Protein 4Z0C (pdb70)

Structure (mmCIF, N/CA/C/O backbone):
data_4Z0C
#
_entry.id   4Z0C
#
_cell.length_a   112.549
_cell.length_b   115.209
_cell.length_c   167.611
_cell.angle_alpha   90.00
_cell.angle_beta   90.00
_cell.angle_gamma   90.00
#
_symmetry.space_group_name_H-M   'P 21 21 21'
#
loop_
_entity.id
_entity.type
_entity.pdbx_description
1 polymer 'Toll-like receptor 13'
2 polymer "DNA (5'-R(P*AP*CP*GP*GP*AP*AP*AP*GP*AP*CP*CP*CP*C)-3')"
3 branched 2-acetamido-2-deoxy-beta-D-glucopyranose-(1-4)-2-acetamido-2-deoxy-beta-D-glucopyranose
4 non-polymer 2-acetamido-2-deoxy-beta-D-glucopyranose
5 water water
#
loop_
_atom_site.group_PDB
_atom_site.id
_atom_site.type_symbol
_atom_site.label_atom_id
_atom_site.label_alt_id
_atom_site.label_comp_id
_atom_site.label_asym_id
_atom_site.label_entity_id
_atom_site.label_seq_id
_atom_site.pdbx_PDB_ins_code
_atom_site.Cartn_x
_atom_site.Cartn_y
_atom_site.Cartn_z
_atom_site.occupancy
_atom_site.B_iso_or_equiv
_atom_site.auth_seq_id
_atom_site.auth_comp_id
_atom_site.auth_asym_id
_atom_site.auth_atom_id
_atom_site.pdbx_PDB_model_num
ATOM 1 N N . TYR A 1 1 ? -21.900 -34.264 83.422 1.00 56.04 69 TYR A N 1
ATOM 2 C CA . TYR A 1 1 ? -23.040 -33.546 82.878 1.00 48.34 69 TYR A CA 1
ATOM 3 C C . TYR A 1 1 ? -23.176 -33.875 81.400 1.00 44.64 69 TYR A C 1
ATOM 4 O O . TYR A 1 1 ? -22.814 -33.105 80.497 1.00 44.98 69 TYR A O 1
ATOM 13 N N . GLY A 1 2 ? -23.721 -35.061 81.198 1.00 31.74 70 GLY A N 1
ATOM 14 C CA . GLY A 1 2 ? -24.049 -35.588 79.902 1.00 44.88 70 GLY A CA 1
ATOM 15 C C . GLY A 1 2 ? -24.737 -36.860 80.313 1.00 43.83 70 GLY A C 1
ATOM 16 O O . GLY A 1 2 ? -24.377 -37.445 81.340 1.00 34.40 70 GLY A O 1
ATOM 17 N N . PHE A 1 3 ? -25.729 -37.278 79.538 1.00 35.39 71 PHE A N 1
ATOM 18 C CA . PHE A 1 3 ? -26.497 -38.456 79.880 1.00 26.89 71 PHE A CA 1
ATOM 19 C C . PHE A 1 3 ? -26.118 -39.581 78.931 1.00 35.51 71 PHE A C 1
ATOM 20 O O . PHE A 1 3 ? -25.211 -39.430 78.112 1.00 38.51 71 PHE A O 1
ATOM 28 N N . ASN A 1 4 ? -26.824 -40.700 79.023 1.00 38.77 72 ASN A N 1
ATOM 29 C CA . ASN A 1 4 ? -26.512 -41.862 78.197 1.00 31.75 72 ASN A CA 1
ATOM 30 C C . ASN A 1 4 ? -27.327 -41.896 76.904 1.00 33.50 72 ASN A C 1
ATOM 31 O O . ASN A 1 4 ? -26.758 -41.819 75.815 1.00 40.26 72 ASN A O 1
ATOM 36 N N . LYS A 1 5 ? -28.645 -42.035 77.030 1.00 28.60 73 LYS A N 1
ATOM 37 C CA . LYS A 1 5 ? -29.531 -42.195 75.879 1.00 30.27 73 LYS A CA 1
ATOM 38 C C . LYS A 1 5 ? -30.153 -40.888 75.387 1.00 31.62 73 LYS A C 1
ATOM 39 O O . LYS A 1 5 ? -30.580 -40.799 74.244 1.00 43.56 73 LYS A O 1
ATOM 45 N N . CYS A 1 6 ? -30.156 -39.868 76.238 1.00 33.66 74 CYS A N 1
ATOM 46 C CA . CYS A 1 6 ? -30.875 -38.621 75.997 1.00 23.04 74 CYS A CA 1
ATOM 47 C C . CYS A 1 6 ? -29.927 -37.437 75.934 1.00 26.64 74 CYS A C 1
ATOM 48 O O . CYS A 1 6 ? -28.826 -37.483 76.489 1.00 22.71 74 CYS A O 1
ATOM 51 N N . THR A 1 7 ? -30.372 -36.338 75.337 1.00 26.45 75 THR A N 1
ATOM 52 C CA . THR A 1 7 ? -29.578 -35.113 75.391 1.00 34.98 75 THR A CA 1
ATOM 53 C C . THR A 1 7 ? -30.446 -33.925 75.724 1.00 38.88 75 THR A C 1
ATOM 54 O O . THR A 1 7 ? -31.648 -33.936 75.485 1.00 39.59 75 THR A O 1
ATOM 58 N N . GLN A 1 8 ? -29.837 -32.899 76.299 1.00 37.94 76 GLN A N 1
ATOM 59 C CA . GLN A 1 8 ? -30.536 -31.631 76.438 1.00 34.32 76 GLN A CA 1
ATOM 60 C C . GLN A 1 8 ? -30.553 -30.877 75.109 1.00 34.56 76 GLN A C 1
ATOM 61 O O . GLN A 1 8 ? -29.699 -31.080 74.246 1.00 34.63 76 GLN A O 1
ATOM 67 N N . TYR A 1 9 ? -31.568 -30.046 74.949 1.00 30.15 77 TYR A N 1
ATOM 68 C CA . TYR A 1 9 ? -31.677 -29.131 73.826 1.00 25.19 77 TYR A CA 1
ATOM 69 C C . TYR A 1 9 ? -30.707 -27.972 74.030 1.00 26.23 77 TYR A C 1
ATOM 70 O O . TYR A 1 9 ? -30.625 -27.396 75.095 1.00 33.32 77 TYR A O 1
ATOM 79 N N . GLU A 1 10 ? -30.001 -27.615 72.978 1.00 32.35 78 GLU A N 1
ATOM 80 C CA . GLU A 1 10 ? -28.911 -26.660 73.058 1.00 37.10 78 GLU A CA 1
ATOM 81 C C . GLU A 1 10 ? -29.334 -25.279 73.590 1.00 31.38 78 GLU A C 1
ATOM 82 O O . GLU A 1 10 ? -28.539 -24.588 74.223 1.00 31.31 78 GLU A O 1
ATOM 88 N N . PHE A 1 11 ? -30.575 -24.879 73.344 1.00 25.82 79 PHE A N 1
ATOM 89 C CA . PHE A 1 11 ? -31.014 -23.529 73.693 1.00 24.49 79 PHE A CA 1
ATOM 90 C C . PHE A 1 11 ? -32.047 -23.501 74.823 1.00 33.75 79 PHE A C 1
ATOM 91 O O . PHE A 1 11 ? -32.630 -22.455 75.105 1.00 40.43 79 PHE A O 1
ATOM 99 N N . ASP A 1 12 ? -32.297 -24.654 75.442 1.00 28.95 80 ASP A N 1
ATOM 100 C CA . ASP A 1 12 ? -33.074 -24.707 76.690 1.00 23.81 80 ASP A CA 1
ATOM 101 C C . ASP A 1 12 ? -32.803 -26.014 77.464 1.00 34.11 80 ASP A C 1
ATOM 102 O O . ASP A 1 12 ? -33.322 -27.070 77.077 1.00 34.28 80 ASP A O 1
ATOM 107 N N . ILE A 1 13 ? -32.000 -25.933 78.543 1.00 28.96 81 ILE A N 1
ATOM 108 C CA . ILE A 1 13 ? -31.649 -27.105 79.376 1.00 31.14 81 ILE A CA 1
ATOM 109 C C . ILE A 1 13 ? -32.867 -27.913 79.900 1.00 29.53 81 ILE A C 1
ATOM 110 O O . ILE A 1 13 ? -32.738 -29.091 80.251 1.00 35.75 81 ILE A O 1
ATOM 115 N N . HIS A 1 14 ? -34.041 -27.290 79.956 1.00 29.45 82 HIS A N 1
ATOM 116 C CA . HIS A 1 14 ? -35.251 -27.976 80.447 1.00 28.68 82 HIS A CA 1
ATOM 117 C C . HIS A 1 14 ? -35.890 -28.914 79.404 1.00 35.83 82 HIS A C 1
ATOM 118 O O . HIS A 1 14 ? -36.849 -29.634 79.703 1.00 29.32 82 HIS A O 1
ATOM 125 N N . HIS A 1 15 ? -35.372 -28.899 78.176 1.00 34.09 83 HIS A N 1
ATOM 126 C CA . HIS A 1 15 ? -35.902 -29.773 77.130 1.00 27.87 83 HIS A CA 1
ATOM 127 C C . HIS A 1 15 ? -34.970 -30.955 76.905 1.00 31.74 83 HIS A C 1
ATOM 128 O O . HIS A 1 15 ? -33.773 -30.770 76.677 1.00 35.25 83 HIS A O 1
ATOM 135 N N . VAL A 1 16 ? -35.510 -32.170 76.951 1.00 27.48 84 VAL A N 1
ATOM 136 C CA . VAL A 1 16 ? -34.667 -33.356 76.790 1.00 35.27 84 VAL A CA 1
ATOM 137 C C . VAL A 1 16 ? -35.140 -34.230 75.631 1.00 33.66 84 VAL A C 1
ATOM 138 O O . VAL A 1 16 ? -36.322 -34.527 75.520 1.00 36.68 84 VAL A O 1
ATOM 142 N N . LEU A 1 17 ? -34.201 -34.651 74.787 1.00 32.58 85 LEU A N 1
ATOM 143 C CA . LEU A 1 17 ? -34.506 -35.425 73.590 1.00 31.43 85 LEU A CA 1
ATOM 144 C C . LEU A 1 17 ? -33.878 -36.811 73.658 1.00 25.20 85 LEU A C 1
ATOM 145 O O . LEU A 1 17 ? -32.702 -36.934 73.918 1.00 34.81 85 LEU A O 1
ATOM 150 N N . CYS A 1 18 ? -34.655 -37.848 73.387 1.00 30.30 86 CYS A N 1
ATOM 151 C CA . CYS A 1 18 ? -34.147 -39.219 73.367 1.00 36.18 86 CYS A CA 1
ATOM 152 C C . CYS A 1 18 ? -34.777 -39.888 72.150 1.00 38.21 86 CYS A C 1
ATOM 153 O O . CYS A 1 18 ? -35.533 -40.862 72.274 1.00 38.11 86 CYS A O 1
ATOM 156 N N . ILE A 1 19 ? -34.464 -39.355 70.977 1.00 37.22 87 ILE A N 1
ATOM 157 C CA . ILE A 1 19 ? -35.148 -39.718 69.744 1.00 28.54 87 ILE A CA 1
ATOM 158 C C . ILE A 1 19 ? -34.350 -40.722 68.906 1.00 31.83 87 ILE A C 1
ATOM 159 O O . ILE A 1 19 ? -33.171 -40.520 68.629 1.00 36.52 87 ILE A O 1
ATOM 164 N N . ARG A 1 20 ? -35.011 -41.810 68.518 1.00 37.00 88 ARG A N 1
ATOM 165 C CA . ARG A 1 20 ? -34.412 -42.817 67.637 1.00 40.42 88 ARG A CA 1
ATOM 166 C C . ARG A 1 20 ? -33.170 -43.424 68.290 1.00 38.44 88 ARG A C 1
ATOM 167 O O . ARG A 1 20 ? -32.091 -43.477 67.689 1.00 32.70 88 ARG A O 1
ATOM 175 N N . LYS A 1 21 ? -33.328 -43.882 69.527 1.00 28.74 89 LYS A N 1
ATOM 176 C CA . LYS A 1 21 ? -32.204 -44.467 70.247 1.00 34.33 89 LYS A CA 1
ATOM 177 C C . LYS A 1 21 ? -32.442 -45.948 70.537 1.00 39.15 89 LYS A C 1
ATOM 178 O O . LYS A 1 21 ? -31.755 -46.527 71.371 1.00 35.94 89 LYS A O 1
ATOM 184 N N . LYS A 1 22 ? -33.422 -46.553 69.865 1.00 41.62 90 LYS A N 1
ATOM 185 C CA . LYS A 1 22 ? -33.735 -47.974 70.073 1.00 42.21 90 LYS A CA 1
ATOM 186 C C . LYS A 1 22 ? -34.015 -48.290 71.544 1.00 39.42 90 LYS A C 1
ATOM 187 O O . LYS A 1 22 ? -33.762 -49.405 72.013 1.00 38.97 90 LYS A O 1
ATOM 193 N N . ILE A 1 23 ? -34.535 -47.301 72.262 1.00 32.37 91 ILE A N 1
ATOM 194 C CA . ILE A 1 23 ? -34.819 -47.448 73.676 1.00 29.47 91 ILE A CA 1
ATOM 195 C C . ILE A 1 23 ? -35.912 -48.474 73.898 1.00 39.77 91 ILE A C 1
ATOM 196 O O . ILE A 1 23 ? -36.967 -48.444 73.258 1.00 43.13 91 ILE A O 1
ATOM 201 N N . THR A 1 24 ? -35.663 -49.386 74.822 1.00 46.65 92 THR A N 1
ATOM 202 C CA . THR A 1 24 ? -36.624 -50.432 75.083 1.00 53.20 92 THR A CA 1
ATOM 203 C C . THR A 1 24 ? -37.054 -50.434 76.540 1.00 58.77 92 THR A C 1
ATOM 204 O O . THR A 1 24 ? -38.168 -50.845 76.858 1.00 66.01 92 THR A O 1
ATOM 208 N N . ASN A 1 25 ? -36.178 -49.936 77.410 1.00 55.06 93 ASN A N 1
ATOM 209 C CA . ASN A 1 25 ? -36.448 -49.838 78.843 1.00 48.65 93 ASN A CA 1
ATOM 210 C C . ASN A 1 25 ? -36.595 -48.374 79.277 1.00 41.72 93 ASN A C 1
ATOM 211 O O . ASN A 1 25 ? -35.608 -47.648 79.414 1.00 36.53 93 ASN A O 1
ATOM 216 N N . LEU A 1 26 ? -37.838 -47.951 79.483 1.00 38.77 94 LEU A N 1
ATOM 217 C CA . LEU A 1 26 ? -38.159 -46.548 79.753 1.00 38.08 94 LEU A CA 1
ATOM 218 C C . LEU A 1 26 ? -37.456 -45.995 80.996 1.00 40.49 94 LEU A C 1
ATOM 219 O O . LEU A 1 26 ? -36.838 -44.921 80.955 1.00 37.76 94 LEU A O 1
ATOM 224 N N . THR A 1 27 ? -37.578 -46.722 82.102 1.00 43.91 95 THR A N 1
ATOM 225 C CA . THR A 1 27 ? -36.960 -46.326 83.367 1.00 47.08 95 THR A CA 1
ATOM 226 C C . THR A 1 27 ? -35.435 -46.146 83.312 1.00 45.84 95 THR A C 1
ATOM 227 O O . THR A 1 27 ? -34.916 -45.115 83.748 1.00 40.50 95 THR A O 1
ATOM 231 N N . GLU A 1 28 ? -34.724 -47.130 82.767 1.00 49.48 96 GLU A N 1
ATOM 232 C CA . GLU A 1 28 ? -33.274 -47.005 82.610 1.00 50.97 96 GLU A CA 1
ATOM 233 C C . GLU A 1 28 ? -32.900 -45.781 81.789 1.00 49.11 96 GLU A C 1
ATOM 234 O O . GLU A 1 28 ? -32.087 -44.966 82.224 1.00 48.37 96 GLU A O 1
ATOM 240 N N . ALA A 1 29 ? -33.542 -45.629 80.633 1.00 44.00 97 ALA A N 1
ATOM 241 C CA . ALA A 1 29 ? -33.232 -44.536 79.725 1.00 37.24 97 ALA A CA 1
ATOM 242 C C . ALA A 1 29 ? -33.336 -43.157 80.386 1.00 35.01 97 ALA A C 1
ATOM 243 O O . ALA A 1 29 ? -32.511 -42.295 80.154 1.00 35.84 97 ALA A O 1
ATOM 245 N N . ILE A 1 30 ? -34.330 -42.937 81.227 1.00 37.67 98 ILE A N 1
ATOM 246 C CA . ILE A 1 30 ? -34.459 -41.607 81.815 1.00 45.00 98 ILE A CA 1
ATOM 247 C C . ILE A 1 30 ? -33.857 -41.446 83.220 1.00 37.42 98 ILE A C 1
ATOM 248 O O . ILE A 1 30 ? -33.955 -40.372 83.808 1.00 39.47 98 ILE A O 1
ATOM 253 N N . SER A 1 31 ? -33.195 -42.484 83.727 1.00 35.92 99 SER A N 1
ATOM 254 C CA . SER A 1 31 ? -32.693 -42.483 85.123 1.00 39.48 99 SER A CA 1
ATOM 255 C C . SER A 1 31 ? -31.615 -41.428 85.423 1.00 44.60 99 SER A C 1
ATOM 256 O O . SER A 1 31 ? -31.440 -41.015 86.573 1.00 39.29 99 SER A O 1
ATOM 259 N N . ASP A 1 32 ? -30.885 -41.003 84.397 1.00 40.94 100 ASP A N 1
ATOM 260 C CA . ASP A 1 32 ? -29.789 -40.061 84.604 1.00 43.58 100 ASP A CA 1
ATOM 261 C C . ASP A 1 32 ? -30.103 -38.616 84.207 1.00 36.23 100 ASP A C 1
ATOM 262 O O . ASP A 1 32 ? -29.209 -37.783 84.178 1.00 35.29 100 ASP A O 1
ATOM 267 N N . ILE A 1 33 ? -31.365 -38.312 83.917 1.00 32.45 101 ILE A N 1
ATOM 268 C CA . ILE A 1 33 ? -31.706 -36.965 83.443 1.00 41.50 101 ILE A CA 1
ATOM 269 C C . ILE A 1 33 ? -32.170 -36.047 84.578 1.00 41.80 101 ILE A C 1
ATOM 270 O O . ILE A 1 33 ? -32.701 -36.535 85.582 1.00 44.83 101 ILE A O 1
ATOM 275 N N . PRO A 1 34 ? -31.972 -34.718 84.428 1.00 41.73 102 PRO A N 1
ATOM 276 C CA . PRO A 1 34 ? -32.180 -33.796 85.556 1.00 47.17 102 PRO A CA 1
ATOM 277 C C . PRO A 1 34 ? -33.617 -33.715 86.069 1.00 48.54 102 PRO A C 1
ATOM 278 O O . PRO A 1 34 ? -34.597 -33.937 85.345 1.00 52.09 102 PRO A O 1
ATOM 282 N N . ARG A 1 35 ? -33.728 -33.379 87.345 1.00 46.64 103 ARG A N 1
ATOM 283 C CA . ARG A 1 35 ? -35.023 -33.251 87.986 1.00 45.92 103 ARG A CA 1
ATOM 284 C C . ARG A 1 35 ? -35.740 -31.982 87.518 1.00 39.54 103 ARG A C 1
ATOM 285 O O . ARG A 1 35 ? -36.953 -31.864 87.673 1.00 34.70 103 ARG A O 1
ATOM 293 N N . TYR A 1 36 ? -34.993 -31.033 86.947 1.00 33.60 104 TYR A N 1
ATOM 294 C CA . TYR A 1 36 ? -35.599 -29.777 86.477 1.00 33.83 104 TYR A CA 1
ATOM 295 C C . TYR A 1 36 ? -36.176 -29.858 85.045 1.00 42.53 104 TYR A C 1
ATOM 296 O O . TYR A 1 36 ? -36.602 -28.852 84.473 1.00 44.95 104 TYR A O 1
ATOM 305 N N . THR A 1 37 ? -36.174 -31.060 84.477 1.00 41.63 105 THR A N 1
ATOM 306 C CA . THR A 1 37 ? -36.652 -31.293 83.121 1.00 33.09 105 THR A CA 1
ATOM 307 C C . THR A 1 37 ? -38.145 -30.994 82.971 1.00 36.42 105 THR A C 1
ATOM 308 O O . THR A 1 37 ? -38.974 -31.602 83.637 1.00 37.67 105 THR A O 1
ATOM 312 N N . THR A 1 38 ? -38.489 -30.070 82.076 1.00 37.08 106 THR A N 1
ATOM 313 C CA . THR A 1 38 ? -39.892 -29.752 81.838 1.00 29.58 106 THR A CA 1
ATOM 314 C C . THR A 1 38 ? -40.453 -30.394 80.582 1.00 30.90 106 THR A C 1
ATOM 315 O O . THR A 1 38 ? -41.620 -30.760 80.557 1.00 37.59 106 THR A O 1
ATOM 319 N N . HIS A 1 39 ? -39.630 -30.543 79.548 1.00 32.51 107 HIS A N 1
ATOM 320 C CA . HIS A 1 39 ? -40.056 -31.201 78.301 1.00 27.68 107 HIS A CA 1
ATOM 321 C C . HIS A 1 39 ? -39.202 -32.427 78.001 1.00 33.89 107 HIS A C 1
ATOM 322 O O . HIS A 1 39 ? -37.964 -32.343 77.935 1.00 33.04 107 HIS A O 1
ATOM 329 N N . LEU A 1 40 ? -39.856 -33.562 77.811 1.00 28.76 108 LEU A N 1
ATOM 330 C CA . LEU A 1 40 ? -39.154 -34.809 77.560 1.00 25.59 108 LEU A CA 1
ATOM 331 C C . LEU A 1 40 ? -39.737 -35.449 76.323 1.00 27.31 108 LEU A C 1
ATOM 332 O O . LEU A 1 40 ? -40.922 -35.721 76.290 1.00 29.32 108 LEU A O 1
ATOM 337 N N . ASN A 1 41 ? -38.916 -35.674 75.299 1.00 30.59 109 ASN A N 1
ATOM 338 C CA . ASN A 1 41 ? -39.409 -36.251 74.043 1.00 29.30 109 ASN A CA 1
ATOM 339 C C . ASN A 1 41 ? -38.786 -37.617 73.770 1.00 30.33 109 ASN A C 1
ATOM 340 O O . ASN A 1 41 ? -37.603 -37.713 73.461 1.00 28.06 109 ASN A O 1
ATOM 345 N N . LEU A 1 42 ? -39.588 -38.674 73.858 1.00 32.57 110 LEU A N 1
ATOM 346 C CA . LEU A 1 42 ? -39.067 -40.022 73.626 1.00 31.41 110 LEU A CA 1
ATOM 347 C C . LEU A 1 42 ? -39.644 -40.657 72.362 1.00 29.87 110 LEU A C 1
ATOM 348 O O . LEU A 1 42 ? -39.769 -41.879 72.263 1.00 28.48 110 LEU A O 1
ATOM 353 N N . THR A 1 43 ? -39.960 -39.815 71.385 1.00 31.57 111 THR A N 1
ATOM 354 C CA . THR A 1 43 ? -40.490 -40.267 70.094 1.00 32.24 111 THR A CA 1
ATOM 355 C C . THR A 1 43 ? -39.521 -41.199 69.364 1.00 28.84 111 THR A C 1
ATOM 356 O O . THR A 1 43 ? -38.309 -41.007 69.428 1.00 25.59 111 THR A O 1
ATOM 360 N N . HIS A 1 44 ? -40.075 -42.219 68.712 1.00 31.20 112 HIS A N 1
ATOM 361 C CA . HIS A 1 44 ? -39.332 -43.092 67.802 1.00 31.45 112 HIS A CA 1
ATOM 362 C C . HIS A 1 44 ? -38.373 -44.018 68.560 1.00 27.79 112 HIS A C 1
ATOM 363 O O . HIS A 1 44 ? -37.162 -43.954 68.386 1.00 29.14 112 HIS A O 1
ATOM 370 N N . ASN A 1 45 ? -38.943 -44.880 69.402 1.00 26.38 113 ASN A N 1
ATOM 371 C CA . ASN A 1 45 ? -38.185 -45.899 70.128 1.00 38.31 113 ASN A CA 1
ATOM 372 C C . ASN A 1 45 ? -39.002 -47.197 70.199 1.00 43.27 113 ASN A C 1
ATOM 373 O O . ASN A 1 45 ? -39.992 -47.323 69.506 1.00 46.16 113 ASN A O 1
ATOM 378 N N . GLU A 1 46 ? -38.620 -48.146 71.049 1.00 46.65 114 GLU A N 1
ATOM 379 C CA . GLU A 1 46 ? -39.305 -49.442 71.081 1.00 43.08 114 GLU A CA 1
ATOM 380 C C . GLU A 1 46 ? -39.829 -49.771 72.487 1.00 47.56 114 GLU A C 1
ATOM 381 O O . GLU A 1 46 ? -39.882 -50.938 72.887 1.00 44.64 114 GLU A O 1
ATOM 387 N N . ILE A 1 47 ? -40.221 -48.731 73.221 1.00 46.79 115 ILE A N 1
ATOM 388 C CA . ILE A 1 47 ? -40.829 -48.872 74.543 1.00 43.71 115 ILE A CA 1
ATOM 389 C C . ILE A 1 47 ? -42.148 -49.652 74.482 1.00 33.99 115 ILE A C 1
ATOM 390 O O . ILE A 1 47 ? -43.002 -49.370 73.648 1.00 37.61 115 ILE A O 1
ATOM 395 N N . GLN A 1 48 ? -42.301 -50.635 75.366 1.00 37.45 116 GLN A N 1
ATOM 396 C CA . GLN A 1 48 ? -43.450 -51.531 75.320 1.00 41.47 116 GLN A CA 1
ATOM 397 C C . GLN A 1 48 ? -44.353 -51.407 76.550 1.00 45.57 116 GLN A C 1
ATOM 398 O O . GLN A 1 48 ? -45.573 -51.456 76.429 1.00 55.92 116 GLN A O 1
ATOM 404 N N . VAL A 1 49 ? -43.775 -51.225 77.733 1.00 42.17 117 VAL A N 1
ATOM 405 C CA . VAL A 1 49 ? -44.610 -51.094 78.923 1.00 43.48 117 VAL A CA 1
ATOM 406 C C . VAL A 1 49 ? -44.267 -49.850 79.726 1.00 39.11 117 VAL A C 1
ATOM 407 O O . VAL A 1 49 ? -43.120 -49.401 79.751 1.00 32.06 117 VAL A O 1
ATOM 411 N N . LEU A 1 50 ? -45.289 -49.284 80.358 1.00 38.04 118 LEU A N 1
ATOM 412 C CA . LEU A 1 50 ? -45.109 -48.154 81.253 1.00 39.51 118 LEU A CA 1
ATOM 413 C C . LEU A 1 50 ? -45.446 -48.616 82.665 1.00 51.76 118 LEU A C 1
ATOM 414 O O . LEU A 1 50 ? -46.625 -48.684 83.035 1.00 56.56 118 LEU A O 1
ATOM 419 N N . PRO A 1 51 ? -44.406 -48.947 83.453 1.00 49.04 119 PRO A N 1
ATOM 420 C CA . PRO A 1 51 ? -44.507 -49.414 84.844 1.00 41.54 119 PRO A CA 1
ATOM 421 C C . PRO A 1 51 ? -45.118 -48.363 85.770 1.00 51.99 119 PRO A C 1
ATOM 422 O O . PRO A 1 51 ? -45.192 -47.191 85.390 1.00 49.17 119 PRO A O 1
ATOM 426 N N . PRO A 1 52 ? -45.576 -48.793 86.964 1.00 59.01 120 PRO A N 1
ATOM 427 C CA . PRO A 1 52 ? -46.285 -48.022 87.998 1.00 54.35 120 PRO A CA 1
ATOM 428 C C . PRO A 1 52 ? -45.687 -46.707 88.515 1.00 54.65 120 PRO A C 1
ATOM 429 O O . PRO A 1 52 ? -46.445 -45.900 89.020 1.00 67.25 120 PRO A O 1
ATOM 433 N N . TRP A 1 53 ? -44.390 -46.479 88.445 1.00 41.90 121 TRP A N 1
ATOM 434 C CA . TRP A 1 53 ? -43.908 -45.150 88.809 1.00 49.31 121 TRP A CA 1
ATOM 435 C C . TRP A 1 53 ? -42.830 -44.711 87.841 1.00 55.77 121 TRP A C 1
ATOM 436 O O . TRP A 1 53 ? -41.686 -44.470 88.236 1.00 59.14 121 TRP A O 1
ATOM 447 N N . SER A 1 54 ? -43.216 -44.603 86.571 1.00 51.81 122 SER A N 1
ATOM 448 C CA . SER A 1 54 ? -42.270 -44.397 85.487 1.00 43.44 122 SER A CA 1
ATOM 449 C C . SER A 1 54 ? -41.532 -43.078 85.597 1.00 43.12 122 SER A C 1
ATOM 450 O O . SER A 1 54 ? -40.373 -42.992 85.222 1.00 43.70 122 SER A O 1
ATOM 453 N N . PHE A 1 55 ? -42.173 -42.070 86.175 1.00 48.48 123 PHE A N 1
ATOM 454 C CA . PHE A 1 55 ? -41.586 -40.732 86.198 1.00 46.07 123 PHE A CA 1
ATOM 455 C C . PHE A 1 55 ? -41.370 -40.125 87.586 1.00 48.20 123 PHE A C 1
ATOM 456 O O . PHE A 1 55 ? -41.502 -38.915 87.755 1.00 45.65 123 PHE A O 1
ATOM 464 N N . THR A 1 56 ? -41.030 -40.969 88.562 1.00 59.01 124 THR A N 1
ATOM 465 C CA . THR A 1 56 ? -40.872 -40.563 89.970 1.00 62.83 124 THR A CA 1
ATOM 466 C C . THR A 1 56 ? -40.005 -39.322 90.194 1.00 54.51 124 THR A C 1
ATOM 467 O O . THR A 1 56 ? -40.415 -38.385 90.877 1.00 55.74 124 THR A O 1
ATOM 471 N N . ASN A 1 57 ? -38.805 -39.316 89.624 1.00 52.61 125 ASN A N 1
ATOM 472 C CA . ASN A 1 57 ? -37.885 -38.205 89.845 1.00 56.58 125 ASN A CA 1
ATOM 473 C C . ASN A 1 57 ? -38.029 -37.079 88.811 1.00 56.12 125 ASN A C 1
ATOM 474 O O . ASN A 1 57 ? -37.182 -36.195 88.715 1.00 60.91 125 ASN A O 1
ATOM 479 N N . LEU A 1 58 ? -39.119 -37.113 88.051 1.00 53.59 126 LEU A N 1
ATOM 480 C CA . LEU A 1 58 ? -39.366 -36.139 86.988 1.00 44.97 126 LEU A CA 1
ATOM 481 C C . LEU A 1 58 ? -40.726 -35.429 87.104 1.00 43.86 126 LEU A C 1
ATOM 482 O O . LEU A 1 58 ? -41.471 -35.327 86.125 1.00 47.09 126 LEU A O 1
ATOM 487 N N . SER A 1 59 ? -41.036 -34.912 88.292 1.00 39.74 127 SER A N 1
ATOM 488 C CA . SER A 1 59 ? -42.356 -34.345 88.555 1.00 40.37 127 SER A CA 1
ATOM 489 C C . SER A 1 59 ? -42.491 -32.922 88.028 1.00 43.13 127 SER A C 1
ATOM 490 O O . SER A 1 59 ? -43.569 -32.318 88.121 1.00 41.77 127 SER A O 1
ATOM 493 N N . ALA A 1 60 ? -41.416 -32.390 87.453 1.00 32.94 128 ALA A N 1
ATOM 494 C CA . ALA A 1 60 ? -41.497 -31.057 86.865 1.00 27.57 128 ALA A CA 1
ATOM 495 C C . ALA A 1 60 ? -41.978 -31.114 85.409 1.00 34.38 128 ALA A C 1
ATOM 496 O O . ALA A 1 60 ? -42.226 -30.069 84.792 1.00 39.34 128 ALA A O 1
ATOM 498 N N . LEU A 1 61 ? -42.143 -32.323 84.868 1.00 37.93 129 LEU A N 1
ATOM 499 C CA . LEU A 1 61 ? -42.496 -32.471 83.445 1.00 42.80 129 LEU A CA 1
ATOM 500 C C . LEU A 1 61 ? -43.781 -31.729 83.099 1.00 49.35 129 LEU A C 1
ATOM 501 O O . LEU A 1 61 ? -44.779 -31.790 83.833 1.00 46.96 129 LEU A O 1
ATOM 506 N N . VAL A 1 62 ? -43.756 -31.044 81.965 1.00 46.17 130 VAL A N 1
ATOM 507 C CA . VAL A 1 62 ? -44.921 -30.326 81.489 1.00 35.65 130 VAL A CA 1
ATOM 508 C C . VAL A 1 62 ? -45.398 -30.963 80.196 1.00 41.53 130 VAL A C 1
ATOM 509 O O . VAL A 1 62 ? -46.595 -31.039 79.932 1.00 48.06 130 VAL A O 1
ATOM 513 N N . ASP A 1 63 ? -44.443 -31.442 79.403 1.00 43.13 131 ASP A N 1
ATOM 514 C CA . ASP A 1 63 ? -44.697 -31.938 78.061 1.00 30.93 131 ASP A CA 1
ATOM 515 C C . ASP A 1 63 ? -44.017 -33.296 77.912 1.00 27.27 131 ASP A C 1
ATOM 516 O O . ASP A 1 63 ? -42.805 -33.392 77.947 1.00 33.37 131 ASP A O 1
ATOM 521 N N . LEU A 1 64 ? -44.790 -34.350 77.723 1.00 28.07 132 LEU A N 1
ATOM 522 C CA . LEU A 1 64 ? -44.212 -35.676 77.574 1.00 29.55 132 LEU A CA 1
ATOM 523 C C . LEU A 1 64 ? -44.693 -36.266 76.263 1.00 32.34 132 LEU A C 1
ATOM 524 O O . LEU A 1 64 ? -45.901 -36.365 76.033 1.00 36.23 132 LEU A O 1
ATOM 529 N N . ARG A 1 65 ? -43.756 -36.664 75.406 1.00 30.33 133 ARG A N 1
ATOM 530 C CA . ARG A 1 65 ? -44.111 -37.240 74.112 1.00 31.41 133 ARG A CA 1
ATOM 531 C C . ARG A 1 65 ? -43.523 -38.627 73.950 1.00 31.25 133 ARG A C 1
ATOM 532 O O . ARG A 1 65 ? -42.306 -38.808 73.959 1.00 32.93 133 ARG A O 1
ATOM 540 N N . LEU A 1 66 ? -44.411 -39.597 73.795 1.00 33.68 134 LEU A N 1
ATOM 541 C CA . LEU A 1 66 ? -44.042 -40.989 73.658 1.00 27.91 134 LEU A CA 1
ATOM 542 C C . LEU A 1 66 ? -44.522 -41.498 72.331 1.00 26.42 134 LEU A C 1
ATOM 543 O O . LEU A 1 66 ? -44.804 -42.692 72.193 1.00 29.06 134 LEU A O 1
ATOM 548 N N . GLU A 1 67 ? -44.595 -40.589 71.356 1.00 28.14 135 GLU A N 1
ATOM 549 C CA . GLU A 1 67 ? -45.083 -40.904 70.010 1.00 29.57 135 GLU A CA 1
ATOM 550 C C . GLU A 1 67 ? -44.232 -41.971 69.328 1.00 35.88 135 GLU A C 1
ATOM 551 O O . GLU A 1 67 ? -43.015 -41.994 69.485 1.00 37.80 135 GLU A O 1
ATOM 557 N N . TRP A 1 68 ? -44.879 -42.857 68.571 1.00 41.27 136 TRP A N 1
ATOM 558 C CA . TRP A 1 68 ? -44.164 -43.847 67.763 1.00 34.71 136 TRP A CA 1
ATOM 559 C C . TRP A 1 68 ? -43.309 -44.770 68.630 1.00 39.70 136 TRP A C 1
ATOM 560 O O . TRP A 1 68 ? -42.082 -44.756 68.537 1.00 43.36 136 TRP A O 1
ATOM 571 N N . ASN A 1 69 ? -43.960 -45.531 69.505 1.00 35.37 137 ASN A N 1
ATOM 572 C CA . ASN A 1 69 ? -43.287 -46.585 70.249 1.00 29.58 137 ASN A CA 1
ATOM 573 C C . ASN A 1 69 ? -44.089 -47.873 70.105 1.00 29.83 137 ASN A C 1
ATOM 574 O O . ASN A 1 69 ? -44.823 -48.012 69.137 1.00 35.59 137 ASN A O 1
ATOM 579 N N . SER A 1 70 ? -43.946 -48.827 71.018 1.00 31.44 138 SER A N 1
ATOM 580 C CA . SER A 1 70 ? -44.746 -50.052 70.913 1.00 35.13 138 SER A CA 1
ATOM 581 C C . SER A 1 70 ? -45.540 -50.286 72.181 1.00 38.48 138 SER A C 1
ATOM 582 O O . SER A 1 70 ? -45.825 -51.423 72.557 1.00 40.30 138 SER A O 1
ATOM 585 N N . ILE A 1 71 ? -45.893 -49.188 72.837 1.00 36.13 139 ILE A N 1
ATOM 586 C CA . ILE A 1 71 ? -46.602 -49.234 74.103 1.00 32.52 139 ILE A CA 1
ATOM 587 C C . ILE A 1 71 ? -47.975 -49.872 73.987 1.00 37.76 139 ILE A C 1
ATOM 588 O O . ILE A 1 71 ? -48.849 -49.383 73.263 1.00 41.47 139 ILE A O 1
ATOM 593 N N . TRP A 1 72 ? -48.165 -50.968 74.707 1.00 47.78 140 TRP A N 1
ATOM 594 C CA . TRP A 1 72 ? -49.450 -51.654 74.703 1.00 49.35 140 TRP A CA 1
ATOM 595 C C . TRP A 1 72 ? -49.955 -51.841 76.126 1.00 41.55 140 TRP A C 1
ATOM 596 O O . TRP A 1 72 ? -51.067 -52.329 76.346 1.00 40.13 140 TRP A O 1
ATOM 607 N N . LYS A 1 73 ? -49.133 -51.449 77.093 1.00 37.74 141 LYS A N 1
ATOM 608 C CA . LYS A 1 73 ? -49.444 -51.710 78.495 1.00 40.16 141 LYS A CA 1
ATOM 609 C C . LYS A 1 73 ? -48.980 -50.561 79.372 1.00 40.77 141 LYS A C 1
ATOM 610 O O . LYS A 1 73 ? -47.788 -50.325 79.519 1.00 43.55 141 LYS A O 1
ATOM 616 N N . ILE A 1 74 ? -49.940 -49.841 79.942 1.00 43.43 142 ILE A N 1
ATOM 617 C CA . ILE A 1 74 ? -49.649 -48.715 80.815 1.00 42.88 142 ILE A CA 1
ATOM 618 C C . ILE A 1 74 ? -50.234 -49.050 82.177 1.00 51.50 142 ILE A C 1
ATOM 619 O O . ILE A 1 74 ? -51.465 -49.010 82.355 1.00 43.80 142 ILE A O 1
ATOM 624 N N . ASP A 1 75 ? -49.361 -49.379 83.132 1.00 46.64 143 ASP A N 1
ATOM 625 C CA . ASP A 1 75 ? -49.817 -49.806 84.442 1.00 48.63 143 ASP A CA 1
ATOM 626 C C . ASP A 1 75 ? -50.488 -48.670 85.193 1.00 46.20 143 ASP A C 1
ATOM 627 O O . ASP A 1 75 ? -50.119 -47.506 85.037 1.00 46.71 143 ASP A O 1
ATOM 632 N N . GLU A 1 76 ? -51.463 -49.028 86.020 1.00 36.78 144 GLU A N 1
ATOM 633 C CA . GLU A 1 76 ? -52.035 -48.110 87.005 1.00 46.27 144 GLU A CA 1
ATOM 634 C C . GLU A 1 76 ? -50.903 -47.508 87.844 1.00 43.51 144 GLU A C 1
ATOM 635 O O . GLU A 1 76 ? -50.005 -48.219 88.293 1.00 44.53 144 GLU A O 1
ATOM 641 N N . GLY A 1 77 ? -50.918 -46.189 88.000 1.00 37.77 145 GLY A N 1
ATOM 642 C CA . GLY A 1 77 ? -49.852 -45.492 88.698 1.00 34.97 145 GLY A CA 1
ATOM 643 C C . GLY A 1 77 ? -48.789 -44.902 87.769 1.00 41.23 145 GLY A C 1
ATOM 644 O O . GLY A 1 77 ? -48.016 -44.036 88.190 1.00 38.34 145 GLY A O 1
ATOM 645 N N . ALA A 1 78 ? -48.769 -45.338 86.508 1.00 39.64 146 ALA A N 1
ATOM 646 C CA . ALA A 1 78 ? -47.718 -44.948 85.558 1.00 43.85 146 ALA A CA 1
ATOM 647 C C . ALA A 1 78 ? -47.282 -43.486 85.633 1.00 44.71 146 ALA A C 1
ATOM 648 O O . ALA A 1 78 ? -46.081 -43.186 85.716 1.00 40.37 146 ALA A O 1
ATOM 650 N N . PHE A 1 79 ? -48.267 -42.593 85.647 1.00 45.03 147 PHE A N 1
ATOM 651 C CA . PHE A 1 79 ? -48.024 -41.152 85.630 1.00 43.47 147 PHE A CA 1
ATOM 652 C C . PHE A 1 79 ? -48.160 -40.443 86.993 1.00 43.76 147 PHE A C 1
ATOM 653 O O . PHE A 1 79 ? -48.422 -39.235 87.036 1.00 41.44 147 PHE A O 1
ATOM 661 N N . ARG A 1 80 ? -48.019 -41.182 88.094 1.00 45.26 148 ARG A N 1
ATOM 662 C CA . ARG A 1 80 ? -48.104 -40.554 89.423 1.00 47.79 148 ARG A CA 1
ATOM 663 C C . ARG A 1 80 ? -47.012 -39.510 89.673 1.00 43.84 148 ARG A C 1
ATOM 664 O O . ARG A 1 80 ? -45.874 -39.667 89.234 1.00 41.00 148 ARG A O 1
ATOM 672 N N . GLY A 1 81 ? -47.371 -38.443 90.382 1.00 40.15 149 GLY A N 1
ATOM 673 C CA . GLY A 1 81 ? -46.446 -37.354 90.644 1.00 39.41 149 GLY A CA 1
ATOM 674 C C . GLY A 1 81 ? -46.323 -36.325 89.529 1.00 47.39 149 GLY A C 1
ATOM 675 O O . GLY A 1 81 ? -45.783 -35.243 89.752 1.00 53.73 149 GLY A O 1
ATOM 676 N N . LEU A 1 82 ? -46.838 -36.640 88.340 1.00 41.37 150 LEU A N 1
ATOM 677 C CA . LEU A 1 82 ? -46.741 -35.734 87.189 1.00 47.49 150 LEU A CA 1
ATOM 678 C C . LEU A 1 82 ? -47.834 -34.668 87.188 1.00 51.77 150 LEU A C 1
ATOM 679 O O . LEU A 1 82 ? -48.577 -34.530 86.217 1.00 52.83 150 LEU A O 1
ATOM 684 N N . GLU A 1 83 ? -47.910 -33.899 88.265 1.00 54.91 151 GLU A N 1
ATOM 685 C CA . GLU A 1 83 ? -49.020 -32.969 88.459 1.00 56.12 151 GLU A CA 1
ATOM 686 C C . GLU A 1 83 ? -48.910 -31.638 87.705 1.00 47.07 151 GLU A C 1
ATOM 687 O O . GLU A 1 83 ? -49.830 -30.821 87.738 1.00 37.75 151 GLU A O 1
ATOM 693 N N . ASN A 1 84 ? -47.793 -31.409 87.029 1.00 39.38 152 ASN A N 1
ATOM 694 C CA . ASN A 1 84 ? -47.686 -30.196 86.228 1.00 39.99 152 ASN A CA 1
ATOM 695 C C . ASN A 1 84 ? -47.814 -30.466 84.712 1.00 36.27 152 ASN A C 1
ATOM 696 O O . ASN A 1 84 ? -47.699 -29.537 83.901 1.00 30.35 152 ASN A O 1
ATOM 701 N N . LEU A 1 85 ? -48.059 -31.732 84.349 1.00 25.35 153 LEU A N 1
ATOM 702 C CA . LEU A 1 85 ? -48.095 -32.154 82.938 1.00 29.62 153 LEU A CA 1
ATOM 703 C C . LEU A 1 85 ? -49.302 -31.596 82.240 1.00 32.34 153 LEU A C 1
ATOM 704 O O . LEU A 1 85 ? -50.420 -31.814 82.688 1.00 32.30 153 LEU A O 1
ATOM 709 N N . THR A 1 86 ? -49.082 -30.881 81.144 1.00 36.05 154 THR A N 1
ATOM 710 C CA . THR A 1 86 ? -50.197 -30.297 80.396 1.00 40.67 154 THR A CA 1
ATOM 711 C C . THR A 1 86 ? -50.409 -30.953 79.031 1.00 40.45 154 THR A C 1
ATOM 712 O O . THR A 1 86 ? -51.494 -30.864 78.437 1.00 42.13 154 THR A O 1
ATOM 716 N N . LEU A 1 87 ? -49.376 -31.629 78.542 1.00 30.14 155 LEU A N 1
ATOM 717 C CA . LEU A 1 87 ? -49.483 -32.344 77.274 1.00 24.11 155 LEU A CA 1
ATOM 718 C C . LEU A 1 87 ? -48.997 -33.779 77.419 1.00 23.70 155 LEU A C 1
ATOM 719 O O . LEU A 1 87 ? -47.948 -34.023 77.994 1.00 28.79 155 LEU A O 1
ATOM 724 N N . LEU A 1 88 ? -49.771 -34.731 76.914 1.00 24.48 156 LEU A N 1
ATOM 725 C CA . LEU A 1 88 ? -49.340 -36.125 76.905 1.00 28.20 156 LEU A CA 1
ATOM 726 C C . LEU A 1 88 ? -49.570 -36.722 75.532 1.00 31.83 156 LEU A C 1
ATOM 727 O O . LEU A 1 88 ? -50.703 -36.828 75.091 1.00 30.38 156 LEU A O 1
ATOM 732 N N . ASN A 1 89 ? -48.494 -37.134 74.870 1.00 35.03 157 ASN A N 1
ATOM 733 C CA . ASN A 1 89 ? -48.577 -37.661 73.510 1.00 34.70 157 ASN A CA 1
ATOM 734 C C . ASN A 1 89 ? -48.335 -39.170 73.516 1.00 37.46 157 ASN A C 1
ATOM 735 O O . ASN A 1 89 ? -47.262 -39.633 73.903 1.00 39.51 157 ASN A O 1
ATOM 740 N N . LEU A 1 90 ? -49.337 -39.929 73.093 1.00 34.33 158 LEU A N 1
ATOM 741 C CA . LEU A 1 90 ? -49.256 -41.385 73.069 1.00 33.78 158 LEU A CA 1
ATOM 742 C C . LEU A 1 90 ? -49.556 -41.888 71.659 1.00 27.86 158 LEU A C 1
ATOM 743 O O . LEU A 1 90 ? -49.885 -43.056 71.451 1.00 27.83 158 LEU A O 1
ATOM 748 N N . VAL A 1 91 ? -49.430 -40.985 70.695 1.00 29.31 159 VAL A N 1
ATOM 749 C CA . VAL A 1 91 ? -49.697 -41.270 69.284 1.00 26.37 159 VAL A CA 1
ATOM 750 C C . VAL A 1 91 ? -48.809 -42.384 68.733 1.00 29.56 159 VAL A C 1
ATOM 751 O O . VAL A 1 91 ? -47.620 -42.455 69.049 1.00 35.51 159 VAL A O 1
ATOM 755 N N . GLU A 1 92 ? -49.406 -43.245 67.912 1.00 30.84 160 GLU A N 1
ATOM 756 C CA . GLU A 1 92 ? -48.708 -44.319 67.209 1.00 35.89 160 GLU A CA 1
ATOM 757 C C . GLU A 1 92 ? -48.033 -45.310 68.157 1.00 38.67 160 GLU A C 1
ATOM 758 O O . GLU A 1 92 ? -46.803 -45.381 68.241 1.00 30.75 160 GLU A O 1
ATOM 764 N N . ASN A 1 93 ? -48.850 -46.075 68.873 1.00 39.59 161 ASN A N 1
ATOM 765 C CA . ASN A 1 93 ? -48.344 -47.149 69.717 1.00 41.43 161 ASN A CA 1
ATOM 766 C C . ASN A 1 93 ? -49.163 -48.408 69.495 1.00 43.90 161 ASN A C 1
ATOM 767 O O . ASN A 1 93 ? -49.770 -48.567 68.454 1.00 43.36 161 ASN A O 1
ATOM 772 N N . LYS A 1 94 ? -49.213 -49.287 70.486 1.00 50.25 162 LYS A N 1
ATOM 773 C CA . LYS A 1 94 ? -49.929 -50.546 70.326 1.00 49.55 162 LYS A CA 1
ATOM 774 C C . LYS A 1 94 ? -51.070 -50.695 71.339 1.00 40.85 162 LYS A C 1
ATOM 775 O O . LYS A 1 94 ? -51.374 -51.799 71.793 1.00 32.29 162 LYS A O 1
ATOM 781 N N . ILE A 1 95 ? -51.702 -49.576 71.682 1.00 37.96 163 ILE A N 1
ATOM 782 C CA . ILE A 1 95 ? -52.748 -49.563 72.708 1.00 42.87 163 ILE A CA 1
ATOM 783 C C . ILE A 1 95 ? -54.090 -50.059 72.175 1.00 40.50 163 ILE A C 1
ATOM 784 O O . ILE A 1 95 ? -54.640 -49.469 71.245 1.00 45.78 163 ILE A O 1
ATOM 789 N N . GLN A 1 96 ? -54.622 -51.130 72.763 1.00 42.41 164 GLN A N 1
ATOM 790 C CA . GLN A 1 96 ? -55.908 -51.695 72.307 1.00 50.97 164 GLN A CA 1
ATOM 791 C C . GLN A 1 96 ? -57.095 -51.365 73.194 1.00 52.19 164 GLN A C 1
ATOM 792 O O . GLN A 1 96 ? -58.226 -51.312 72.729 1.00 60.55 164 GLN A O 1
ATOM 798 N N . SER A 1 97 ? -56.848 -51.168 74.478 1.00 52.47 165 SER A N 1
ATOM 799 C CA . SER A 1 97 ? -57.904 -50.738 75.378 1.00 48.18 165 SER A CA 1
ATOM 800 C C . SER A 1 97 ? -57.274 -49.784 76.362 1.00 49.15 165 SER A C 1
ATOM 801 O O . SER A 1 97 ? -56.085 -49.886 76.647 1.00 55.26 165 SER A O 1
ATOM 804 N N . VAL A 1 98 ? -58.062 -48.849 76.873 1.00 45.63 166 VAL A N 1
ATOM 805 C CA . VAL A 1 98 ? -57.533 -47.867 77.806 1.00 39.62 166 VAL A CA 1
ATOM 806 C C . VAL A 1 98 ? -58.067 -48.104 79.220 1.00 45.26 166 VAL A C 1
ATOM 807 O O . VAL A 1 98 ? -59.269 -48.091 79.464 1.00 39.62 166 VAL A O 1
ATOM 811 N N . ASN A 1 99 ? -57.145 -48.334 80.145 1.00 50.22 167 ASN A N 1
ATOM 812 C CA . ASN A 1 99 ? -57.490 -48.645 81.516 1.00 46.77 167 ASN A CA 1
ATOM 813 C C . ASN A 1 99 ? -57.313 -47.418 82.402 1.00 49.54 167 ASN A C 1
ATOM 814 O O . ASN A 1 99 ? -57.081 -46.319 81.906 1.00 56.82 167 ASN A O 1
ATOM 819 N N . ASN A 1 100 ? -57.437 -47.608 83.708 1.00 44.92 168 ASN A N 1
ATOM 820 C CA . ASN A 1 100 ? -57.389 -46.509 84.664 1.00 53.41 168 ASN A CA 1
ATOM 821 C C . ASN A 1 100 ? -55.958 -46.107 85.049 1.00 51.05 168 ASN A C 1
ATOM 822 O O . ASN A 1 100 ? -55.591 -46.121 86.225 1.00 49.96 168 ASN A O 1
ATOM 827 N N . SER A 1 101 ? -55.152 -45.756 84.047 1.00 47.36 169 SER A N 1
ATOM 828 C CA . SER A 1 101 ? -53.737 -45.428 84.240 1.00 37.11 169 SER A CA 1
ATOM 829 C C . SER A 1 101 ? -53.380 -43.949 84.478 1.00 32.73 169 SER A C 1
ATOM 830 O O . SER A 1 101 ? -52.211 -43.613 84.624 1.00 37.97 169 SER A O 1
ATOM 833 N N . PHE A 1 102 ? -54.378 -43.088 84.592 1.00 37.57 170 PHE A N 1
ATOM 834 C CA . PHE A 1 102 ? -54.172 -41.634 84.597 1.00 38.46 170 PHE A CA 1
ATOM 835 C C . PHE A 1 102 ? -54.164 -40.853 85.914 1.00 47.87 170 PHE A C 1
ATOM 836 O O . PHE A 1 102 ? -54.281 -39.626 85.890 1.00 47.54 170 PHE A O 1
ATOM 844 N N . GLU A 1 103 ? -54.050 -41.533 87.052 1.00 53.00 171 GLU A N 1
ATOM 845 C CA . GLU A 1 103 ? -54.018 -40.811 88.321 1.00 55.35 171 GLU A CA 1
ATOM 846 C C . GLU A 1 103 ? -52.774 -39.912 88.419 1.00 49.02 171 GLU A C 1
ATOM 847 O O . GLU A 1 103 ? -51.671 -40.298 88.043 1.00 39.90 171 GLU A O 1
ATOM 853 N N . GLY A 1 104 ? -52.984 -38.699 88.916 1.00 49.28 172 GLY A N 1
ATOM 854 C CA . GLY A 1 104 ? -51.923 -37.725 89.077 1.00 37.08 172 GLY A CA 1
ATOM 855 C C . GLY A 1 104 ? -51.883 -36.656 88.007 1.00 41.14 172 GLY A C 1
ATOM 856 O O . GLY A 1 104 ? -51.243 -35.618 88.170 1.00 33.86 172 GLY A O 1
ATOM 857 N N . LEU A 1 105 ? -52.597 -36.879 86.912 1.00 47.28 173 LEU A N 1
ATOM 858 C CA . LEU A 1 105 ? -52.487 -35.972 85.777 1.00 47.18 173 LEU A CA 1
ATOM 859 C C . LEU A 1 105 ? -53.470 -34.828 85.921 1.00 43.68 173 LEU A C 1
ATOM 860 O O . LEU A 1 105 ? -54.223 -34.525 84.993 1.00 41.03 173 LEU A O 1
ATOM 865 N N . SER A 1 106 ? -53.430 -34.179 87.083 1.00 30.92 174 SER A N 1
ATOM 866 C CA . SER A 1 106 ? -54.483 -33.236 87.467 1.00 42.65 174 SER A CA 1
ATOM 867 C C . SER A 1 106 ? -54.402 -31.902 86.735 1.00 44.82 174 SER A C 1
ATOM 868 O O . SER A 1 106 ? -55.316 -31.080 86.839 1.00 51.94 174 SER A O 1
ATOM 871 N N . SER A 1 107 ? -53.321 -31.696 85.989 1.00 44.33 175 SER A N 1
ATOM 872 C CA . SER A 1 107 ? -53.189 -30.515 85.135 1.00 42.02 175 SER A CA 1
ATOM 873 C C . SER A 1 107 ? -53.249 -30.823 83.626 1.00 38.72 175 SER A C 1
ATOM 874 O O . SER A 1 107 ? -53.196 -29.908 82.808 1.00 36.97 175 SER A O 1
ATOM 877 N N . LEU A 1 108 ? -53.349 -32.100 83.264 1.00 34.83 176 LEU A N 1
ATOM 878 C CA . LEU A 1 108 ? -53.332 -32.507 81.854 1.00 32.31 176 LEU A CA 1
ATOM 879 C C . LEU A 1 108 ? -54.389 -31.777 81.042 1.00 35.16 176 LEU A C 1
ATOM 880 O O . LEU A 1 108 ? -55.578 -31.904 81.329 1.00 35.84 176 LEU A O 1
ATOM 885 N N . LYS A 1 109 ? -53.951 -31.010 80.044 1.00 35.96 177 LYS A N 1
ATOM 886 C CA . LYS A 1 109 ? -54.855 -30.263 79.165 1.00 38.57 177 LYS A CA 1
ATOM 887 C C . LYS A 1 109 ? -55.129 -30.954 77.838 1.00 40.67 177 LYS A C 1
ATOM 888 O O . LYS A 1 109 ? -56.229 -30.843 77.291 1.00 49.38 177 LYS A O 1
ATOM 894 N N . THR A 1 110 ? -54.132 -31.648 77.306 1.00 37.69 178 THR A N 1
ATOM 895 C CA . THR A 1 110 ? -54.322 -32.382 76.053 1.00 31.12 178 THR A CA 1
ATOM 896 C C . THR A 1 110 ? -53.761 -33.804 76.090 1.00 26.16 178 THR A C 1
ATOM 897 O O . THR A 1 110 ? -52.667 -34.050 76.582 1.00 21.17 178 THR A O 1
ATOM 901 N N . LEU A 1 111 ? -54.567 -34.749 75.624 1.00 25.50 179 LEU A N 1
ATOM 902 C CA . LEU A 1 111 ? -54.175 -36.148 75.620 1.00 28.78 179 LEU A CA 1
ATOM 903 C C . LEU A 1 111 ? -54.345 -36.681 74.204 1.00 38.01 179 LEU A C 1
ATOM 904 O O . LEU A 1 111 ? -55.456 -36.689 73.667 1.00 36.54 179 LEU A O 1
ATOM 909 N N . LEU A 1 112 ? -53.249 -37.141 73.605 1.00 38.98 180 LEU A N 1
ATOM 910 C CA . LEU A 1 112 ? -53.272 -37.611 72.222 1.00 30.11 180 LEU A CA 1
ATOM 911 C C . LEU A 1 112 ? -53.115 -39.123 72.180 1.00 29.31 180 LEU A C 1
ATOM 912 O O . LEU A 1 112 ? -52.087 -39.677 72.582 1.00 33.85 180 LEU A O 1
ATOM 917 N N . LEU A 1 113 ? -54.155 -39.785 71.694 1.00 27.26 181 LEU A N 1
ATOM 918 C CA . LEU A 1 113 ? -54.158 -41.237 71.589 1.00 31.80 181 LEU A CA 1
ATOM 919 C C . LEU A 1 113 ? -54.400 -41.685 70.154 1.00 35.65 181 LEU A C 1
ATOM 920 O O . LEU A 1 113 ? -54.788 -42.835 69.911 1.00 32.67 181 LEU A O 1
ATOM 925 N N . SER A 1 114 ? -54.126 -40.781 69.214 1.00 29.86 182 SER A N 1
ATOM 926 C CA . SER A 1 114 ? -54.304 -41.046 67.792 1.00 31.91 182 SER A CA 1
ATOM 927 C C . SER A 1 114 ? -53.452 -42.216 67.367 1.00 29.05 182 SER A C 1
ATOM 928 O O . SER A 1 114 ? -52.454 -42.516 68.011 1.00 27.37 182 SER A O 1
ATOM 931 N N . HIS A 1 115 ? -53.884 -42.913 66.324 1.00 32.68 183 HIS A N 1
ATOM 932 C CA . HIS A 1 115 ? -53.049 -43.922 65.673 1.00 34.62 183 HIS A CA 1
ATOM 933 C C . HIS A 1 115 ? -52.652 -45.058 66.618 1.00 37.13 183 HIS A C 1
ATOM 934 O O . HIS A 1 115 ? -51.475 -45.363 66.815 1.00 36.48 183 HIS A O 1
ATOM 941 N N . ASN A 1 116 ? -53.659 -45.671 67.214 1.00 32.51 184 ASN A N 1
ATOM 942 C CA . ASN A 1 116 ? -53.458 -46.873 68.007 1.00 32.88 184 ASN A CA 1
ATOM 943 C C . ASN A 1 116 ? -54.491 -47.891 67.530 1.00 37.38 184 ASN A C 1
ATOM 944 O O . ASN A 1 116 ? -54.995 -47.758 66.423 1.00 30.08 184 ASN A O 1
ATOM 949 N N . GLN A 1 117 ? -54.831 -48.879 68.355 1.00 37.40 185 GLN A N 1
ATOM 950 C CA . GLN A 1 117 ? -55.854 -49.855 67.976 1.00 36.47 185 GLN A CA 1
ATOM 951 C C . GLN A 1 117 ? -56.924 -49.975 69.070 1.00 38.11 185 GLN A C 1
ATOM 952 O O . GLN A 1 117 ? -57.440 -51.059 69.333 1.00 36.52 185 GLN A O 1
ATOM 958 N N . ILE A 1 118 ? -57.245 -48.849 69.697 1.00 38.69 186 ILE A N 1
ATOM 959 C CA . ILE A 1 118 ? -58.212 -48.797 70.792 1.00 43.32 186 ILE A CA 1
ATOM 960 C C . ILE A 1 118 ? -59.617 -49.233 70.376 1.00 44.08 186 ILE A C 1
ATOM 961 O O . ILE A 1 118 ? -60.114 -48.806 69.334 1.00 38.79 186 ILE A O 1
ATOM 966 N N . THR A 1 119 ? -60.238 -50.099 71.184 1.00 47.45 187 THR A N 1
ATOM 967 C CA . THR A 1 119 ? -61.643 -50.477 70.988 1.00 47.49 187 THR A CA 1
ATOM 968 C C . THR A 1 119 ? -62.511 -49.984 72.138 1.00 49.72 187 THR A C 1
ATOM 969 O O . THR A 1 119 ? -63.669 -49.624 71.930 1.00 49.91 187 THR A O 1
ATOM 973 N N . HIS A 1 120 ? -61.951 -49.956 73.348 1.00 49.27 188 HIS A N 1
ATOM 974 C CA . HIS A 1 120 ? -62.714 -49.572 74.543 1.00 44.20 188 HIS A CA 1
ATOM 975 C C . HIS A 1 120 ? -61.929 -48.717 75.523 1.00 38.77 188 HIS A C 1
ATOM 976 O O . HIS A 1 120 ? -60.706 -48.826 75.640 1.00 40.33 188 HIS A O 1
ATOM 983 N N . ILE A 1 121 ? -62.654 -47.890 76.264 1.00 35.25 189 ILE A N 1
ATOM 984 C CA . ILE A 1 121 ? -62.052 -47.084 77.313 1.00 36.82 189 ILE A CA 1
ATOM 985 C C . ILE A 1 121 ? -62.850 -47.335 78.577 1.00 41.76 189 ILE A C 1
ATOM 986 O O . ILE A 1 121 ? -64.079 -47.220 78.572 1.00 43.84 189 ILE A O 1
ATOM 991 N N . HIS A 1 122 ? -62.163 -47.692 79.656 1.00 44.17 190 HIS A N 1
ATOM 992 C CA . HIS A 1 122 ? -62.850 -47.979 80.900 1.00 51.15 190 HIS A CA 1
ATOM 993 C C . HIS A 1 122 ? -63.608 -46.745 81.371 1.00 54.83 190 HIS A C 1
ATOM 994 O O . HIS A 1 122 ? -63.122 -45.615 81.233 1.00 53.43 190 HIS A O 1
ATOM 1001 N N . LYS A 1 123 ? -64.808 -46.984 81.896 1.00 53.80 191 LYS A N 1
ATOM 1002 C CA . LYS A 1 123 ? -65.703 -45.938 82.374 1.00 54.47 191 LYS A CA 1
ATOM 1003 C C . LYS A 1 123 ? -65.011 -44.877 83.227 1.00 44.89 191 LYS A C 1
ATOM 1004 O O . LYS A 1 123 ? -65.341 -43.693 83.147 1.00 49.48 191 LYS A O 1
ATOM 1010 N N . ASP A 1 124 ? -64.052 -45.303 84.040 1.00 32.43 192 ASP A N 1
ATOM 1011 C CA . ASP A 1 124 ? -63.403 -44.399 84.991 1.00 38.38 192 ASP A CA 1
ATOM 1012 C C . ASP A 1 124 ? -61.979 -44.034 84.614 1.00 47.94 192 ASP A C 1
ATOM 1013 O O . ASP A 1 124 ? -61.234 -43.511 85.450 1.00 51.01 192 ASP A O 1
ATOM 1018 N N . ALA A 1 125 ? -61.589 -44.321 83.373 1.00 44.96 193 ALA A N 1
ATOM 1019 C CA . ALA A 1 125 ? -60.216 -44.060 82.958 1.00 38.99 193 ALA A CA 1
ATOM 1020 C C . ALA A 1 125 ? -59.846 -42.585 83.123 1.00 36.13 193 ALA A C 1
ATOM 1021 O O . ALA A 1 125 ? -58.777 -42.278 83.614 1.00 37.60 193 ALA A O 1
ATOM 1023 N N . PHE A 1 126 ? -60.761 -41.682 82.779 1.00 36.85 194 PHE A N 1
ATOM 1024 C CA . PHE A 1 126 ? -60.449 -40.247 82.705 1.00 38.32 194 PHE A CA 1
ATOM 1025 C C . PHE A 1 126 ? -60.823 -39.400 83.933 1.00 47.07 194 PHE A C 1
ATOM 1026 O O . PHE A 1 126 ? -60.668 -38.175 83.909 1.00 47.53 194 PHE A O 1
ATOM 1034 N N . THR A 1 127 ? -61.322 -40.044 84.988 1.00 48.97 195 THR A N 1
ATOM 1035 C CA . THR A 1 127 ? -61.685 -39.348 86.237 1.00 47.52 195 THR A CA 1
ATOM 1036 C C . THR A 1 127 ? -60.659 -38.355 86.832 1.00 39.78 195 THR A C 1
ATOM 1037 O O . THR A 1 127 ? -61.042 -37.242 87.214 1.00 37.52 195 THR A O 1
ATOM 1041 N N . PRO A 1 128 ? -59.359 -38.724 86.885 1.00 33.51 196 PRO A N 1
ATOM 1042 C CA . PRO A 1 128 ? -58.406 -37.725 87.401 1.00 35.84 196 PRO A CA 1
ATOM 1043 C C . PRO A 1 128 ? -58.205 -36.521 86.465 1.00 48.26 196 PRO A C 1
ATOM 1044 O O . PRO A 1 128 ? -57.620 -35.526 86.889 1.00 55.38 196 PRO A O 1
ATOM 1048 N N . LEU A 1 129 ? -58.704 -36.595 85.233 1.00 45.97 197 LEU A N 1
ATOM 1049 C CA . LEU A 1 129 ? -58.399 -35.575 84.235 1.00 42.93 197 LEU A CA 1
ATOM 1050 C C . LEU A 1 129 ? -59.312 -34.362 84.328 1.00 43.03 197 LEU A C 1
ATOM 1051 O O . LEU A 1 129 ? -60.009 -34.022 83.380 1.00 44.31 197 LEU A O 1
ATOM 1056 N N . ILE A 1 130 ? -59.275 -33.692 85.472 1.00 42.40 198 ILE A N 1
ATOM 1057 C CA . ILE A 1 130 ? -60.168 -32.574 85.743 1.00 40.82 198 ILE A CA 1
ATOM 1058 C C . ILE A 1 130 ? -59.900 -31.305 84.929 1.00 44.26 198 ILE A C 1
ATOM 1059 O O . ILE A 1 130 ? -60.688 -30.358 85.005 1.00 44.00 198 ILE A O 1
ATOM 1064 N N . LYS A 1 131 ? -58.799 -31.279 84.167 1.00 40.46 199 LYS A N 1
ATOM 1065 C CA . LYS A 1 131 ? -58.451 -30.108 83.353 1.00 35.11 199 LYS A CA 1
ATOM 1066 C C . LYS A 1 131 ? -58.415 -30.392 81.843 1.00 39.74 199 LYS A C 1
ATOM 1067 O O . LYS A 1 131 ? -58.155 -29.487 81.042 1.00 40.18 199 LYS A O 1
ATOM 1073 N N . LEU A 1 132 ? -58.713 -31.634 81.466 1.00 33.71 200 LEU A N 1
ATOM 1074 C CA . LEU A 1 132 ? -58.572 -32.085 80.096 1.00 32.14 200 LEU A CA 1
ATOM 1075 C C . LEU A 1 132 ? -59.511 -31.326 79.158 1.00 39.32 200 LEU A C 1
ATOM 1076 O O . LEU A 1 132 ? -60.737 -31.417 79.286 1.00 41.98 200 LEU A O 1
ATOM 1081 N N . LYS A 1 133 ? -58.923 -30.573 78.230 1.00 23.66 201 LYS A N 1
ATOM 1082 C CA . LYS A 1 133 ? -59.660 -29.772 77.259 1.00 30.77 201 LYS A CA 1
ATOM 1083 C C . LYS A 1 133 ? -59.729 -30.432 75.873 1.00 37.61 201 LYS A C 1
ATOM 1084 O O . LYS A 1 133 ? -60.727 -30.288 75.152 1.00 35.14 201 LYS A O 1
ATOM 1090 N N . TYR A 1 134 ? -58.647 -31.120 75.503 1.00 34.11 202 TYR A N 1
ATOM 1091 C CA . TYR A 1 134 ? -58.488 -31.704 74.170 1.00 32.33 202 TYR A CA 1
ATOM 1092 C C . TYR A 1 134 ? -58.159 -33.192 74.241 1.00 31.75 202 TYR A C 1
ATOM 1093 O O . TYR A 1 134 ? -57.217 -33.596 74.914 1.00 41.50 202 TYR A O 1
ATOM 1102 N N . LEU A 1 135 ? -58.962 -34.005 73.571 1.00 29.31 203 LEU A N 1
ATOM 1103 C CA . LEU A 1 135 ? -58.737 -35.443 73.541 1.00 36.09 203 LEU A CA 1
ATOM 1104 C C . LEU A 1 135 ? -58.783 -35.936 72.097 1.00 38.96 203 LEU A C 1
ATOM 1105 O O . LEU A 1 135 ? -59.806 -35.772 71.415 1.00 29.90 203 LEU A O 1
ATOM 1110 N N . SER A 1 136 ? -57.695 -36.552 71.633 1.00 25.26 204 SER A N 1
ATOM 1111 C CA . SER A 1 136 ? -57.692 -37.092 70.289 1.00 27.96 204 SER A CA 1
ATOM 1112 C C . SER A 1 136 ? -57.707 -38.619 70.291 1.00 31.47 204 SER A C 1
ATOM 1113 O O . SER A 1 136 ? -56.824 -39.253 70.858 1.00 30.02 204 SER A O 1
ATOM 1116 N N . LEU A 1 137 ? -58.725 -39.199 69.656 1.00 29.87 205 LEU A N 1
ATOM 1117 C CA . LEU A 1 137 ? -58.805 -40.648 69.497 1.00 33.84 205 LEU A CA 1
ATOM 1118 C C . LEU A 1 137 ? -58.837 -41.050 68.007 1.00 32.89 205 LEU A C 1
ATOM 1119 O O . LEU A 1 137 ? -59.192 -42.185 67.652 1.00 31.46 205 LEU A O 1
ATOM 1124 N N . SER A 1 138 ? -58.432 -40.129 67.140 1.00 27.98 206 SER A N 1
ATOM 1125 C CA . SER A 1 138 ? -58.416 -40.406 65.702 1.00 30.16 206 SER A CA 1
ATOM 1126 C C . SER A 1 138 ? -57.547 -41.604 65.377 1.00 32.18 206 SER A C 1
ATOM 1127 O O . SER A 1 138 ? -56.596 -41.897 66.097 1.00 30.00 206 SER A O 1
ATOM 1130 N N . ARG A 1 139 ? -57.899 -42.307 64.308 1.00 38.06 207 ARG A N 1
ATOM 1131 C CA . ARG A 1 139 ? -57.136 -43.463 63.849 1.00 39.67 207 ARG A CA 1
ATOM 1132 C C . ARG A 1 139 ? -57.075 -44.538 64.926 1.00 35.35 207 ARG A C 1
ATOM 1133 O O . ARG A 1 139 ? -56.024 -44.828 65.474 1.00 43.40 207 ARG A O 1
ATOM 1141 N N . ASN A 1 140 ? -58.231 -45.113 65.229 1.00 38.04 208 ASN A N 1
ATOM 1142 C CA . ASN A 1 140 ? -58.316 -46.235 66.147 1.00 40.52 208 ASN A CA 1
ATOM 1143 C C . ASN A 1 140 ? -59.313 -47.275 65.639 1.00 43.28 208 ASN A C 1
ATOM 1144 O O . ASN A 1 140 ? -59.705 -47.226 64.478 1.00 41.41 208 ASN A O 1
ATOM 1149 N N . ASN A 1 141 ? -59.718 -48.205 66.503 1.00 44.70 209 ASN A N 1
ATOM 1150 C CA . ASN A 1 141 ? -60.608 -49.308 66.120 1.00 43.83 209 ASN A CA 1
ATOM 1151 C C . ASN A 1 141 ? -61.926 -49.252 66.922 1.00 42.83 209 ASN A C 1
ATOM 1152 O O . ASN A 1 141 ? -62.446 -50.276 67.371 1.00 41.15 209 ASN A O 1
ATOM 1157 N N . ILE A 1 142 ? -62.438 -48.040 67.127 1.00 39.83 210 ILE A N 1
ATOM 1158 C CA . ILE A 1 142 ? -63.648 -47.828 67.918 1.00 41.28 210 ILE A CA 1
ATOM 1159 C C . ILE A 1 142 ? -64.937 -47.898 67.094 1.00 45.33 210 ILE A C 1
ATOM 1160 O O . ILE A 1 142 ? -65.122 -47.125 66.157 1.00 52.76 210 ILE A O 1
ATOM 1165 N N . SER A 1 143 ? -65.841 -48.792 67.474 1.00 37.76 211 SER A N 1
ATOM 1166 C CA . SER A 1 143 ? -67.152 -48.876 66.840 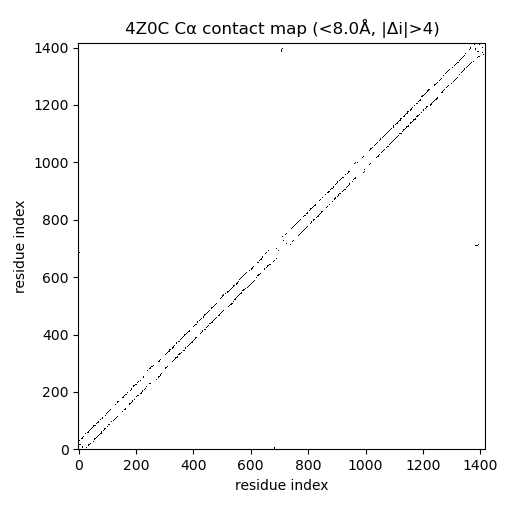1.00 41.92 211 SER A CA 1
ATOM 1167 C C . SER A 1 143 ? -68.298 -48.618 67.838 1.00 46.97 211 SER A C 1
ATOM 1168 O O . SER A 1 143 ? -69.395 -48.217 67.454 1.00 56.21 211 SER A O 1
ATOM 1171 N N . ASP A 1 144 ? -68.010 -48.823 69.117 1.00 45.57 212 ASP A N 1
ATOM 1172 C CA . ASP A 1 144 ? -68.959 -48.606 70.198 1.00 43.98 212 ASP A CA 1
ATOM 1173 C C . ASP A 1 144 ? -68.852 -47.182 70.739 1.00 42.40 212 ASP A C 1
ATOM 1174 O O . ASP A 1 144 ? -68.022 -46.888 71.597 1.00 47.66 212 ASP A O 1
ATOM 1179 N N . PHE A 1 145 ? -69.700 -46.303 70.227 1.00 43.15 213 PHE A N 1
ATOM 1180 C CA . PHE A 1 145 ? -69.718 -44.909 70.644 1.00 44.60 213 PHE A CA 1
ATOM 1181 C C . PHE A 1 145 ? -70.267 -44.710 72.073 1.00 49.93 213 PHE A C 1
ATOM 1182 O O . PHE A 1 145 ? -69.789 -43.828 72.803 1.00 50.71 213 PHE A O 1
ATOM 1190 N N . SER A 1 146 ? -71.220 -45.551 72.489 1.00 45.27 214 SER A N 1
ATOM 1191 C CA . SER A 1 146 ? -71.776 -45.467 73.859 1.00 47.83 214 SER A CA 1
ATOM 1192 C C . SER A 1 146 ? -70.686 -45.535 74.900 1.00 47.65 214 SER A C 1
ATOM 1193 O O . SER A 1 146 ? -70.673 -44.744 75.838 1.00 53.82 214 SER A O 1
ATOM 1196 N N . GLY A 1 147 ? -69.766 -46.478 74.722 1.00 49.32 215 GLY A N 1
ATOM 1197 C CA . GLY A 1 147 ? -68.644 -46.644 75.632 1.00 52.04 215 GLY A CA 1
ATOM 1198 C C . GLY A 1 147 ? -67.733 -45.430 75.727 1.00 50.33 215 GLY A C 1
ATOM 1199 O O . GLY A 1 147 ? -67.222 -45.123 76.793 1.00 49.28 215 GLY A O 1
ATOM 1200 N N . ILE A 1 148 ? -67.501 -44.758 74.604 1.00 54.82 216 ILE A N 1
ATOM 1201 C CA . ILE A 1 148 ? -66.696 -43.540 74.612 1.00 51.79 216 ILE A CA 1
ATOM 1202 C C . ILE A 1 148 ? -67.424 -42.446 75.386 1.00 43.06 216 ILE A C 1
ATOM 1203 O O . ILE A 1 148 ? -66.821 -41.745 76.189 1.00 40.21 216 ILE A O 1
ATOM 1208 N N . LEU A 1 149 ? -68.724 -42.301 75.140 1.00 48.91 217 LEU A N 1
ATOM 1209 C CA . LEU A 1 149 ? -69.538 -41.330 75.873 1.00 47.14 217 LEU A CA 1
ATOM 1210 C C . LEU A 1 149 ? -69.528 -41.567 77.382 1.00 48.70 217 LEU A C 1
ATOM 1211 O O . LEU A 1 149 ? -69.469 -40.617 78.160 1.00 51.99 217 LEU A O 1
ATOM 1216 N N . GLU A 1 150 ? -69.581 -42.829 77.794 1.00 53.90 218 GLU A N 1
ATOM 1217 C CA . GLU A 1 150 ? -69.455 -43.166 79.211 1.00 56.26 218 GLU A CA 1
ATOM 1218 C C . GLU A 1 150 ? -68.145 -42.662 79.772 1.00 56.37 218 GLU A C 1
ATOM 1219 O O . GLU A 1 150 ? -68.081 -42.189 80.908 1.00 64.07 218 GLU A O 1
ATOM 1225 N N . ALA A 1 151 ? -67.096 -42.762 78.965 1.00 54.15 219 ALA A N 1
ATOM 1226 C CA . ALA A 1 151 ? -65.750 -42.456 79.440 1.00 44.14 219 ALA A CA 1
ATOM 1227 C C . ALA A 1 151 ? -65.469 -40.963 79.459 1.00 32.30 219 ALA A C 1
ATOM 1228 O O . ALA A 1 151 ? -64.634 -40.501 80.224 1.00 31.32 219 ALA A O 1
ATOM 1230 N N . VAL A 1 152 ? -66.190 -40.203 78.645 1.00 29.04 220 VAL A N 1
ATOM 1231 C CA . VAL A 1 152 ? -65.916 -38.774 78.546 1.00 28.71 220 VAL A CA 1
ATOM 1232 C C . VAL A 1 152 ? -67.004 -37.823 79.061 1.00 34.62 220 VAL A C 1
ATOM 1233 O O . VAL A 1 152 ? -66.728 -36.636 79.259 1.00 36.55 220 VAL A O 1
ATOM 1237 N N . GLN A 1 153 ? -68.225 -38.323 79.277 1.00 24.48 221 GLN A N 1
ATOM 1238 C CA . GLN A 1 153 ? -69.364 -37.434 79.572 1.00 32.47 221 GLN A CA 1
ATOM 1239 C C . GLN A 1 153 ? -69.244 -36.615 80.870 1.00 44.01 221 GLN A C 1
ATOM 1240 O O . GLN A 1 153 ? -69.841 -35.542 80.992 1.00 49.01 221 GLN A O 1
ATOM 1246 N N . HIS A 1 154 ? -68.442 -37.095 81.814 1.00 46.04 222 HIS A N 1
ATOM 1247 C CA . HIS A 1 154 ? -68.278 -36.399 83.090 1.00 51.19 222 HIS A CA 1
ATOM 1248 C C . HIS A 1 154 ? -67.007 -35.560 83.187 1.00 52.39 222 HIS A C 1
ATOM 1249 O O . HIS A 1 154 ? -66.720 -34.982 84.238 1.00 56.12 222 HIS A O 1
ATOM 1256 N N . LEU A 1 155 ? -66.230 -35.524 82.106 1.00 44.37 223 LEU A N 1
ATOM 1257 C CA . LEU A 1 155 ? -65.060 -34.667 82.058 1.00 41.83 223 LEU A CA 1
ATOM 1258 C C . LEU A 1 155 ? -65.471 -33.207 82.184 1.00 40.33 223 LEU A C 1
ATOM 1259 O O . LEU A 1 155 ? -66.249 -32.701 81.389 1.00 41.88 223 LEU A O 1
ATOM 1264 N N . PRO A 1 156 ? -64.958 -32.524 83.205 1.00 39.23 224 PRO A N 1
ATOM 1265 C CA . PRO A 1 156 ? -65.438 -31.165 83.483 1.00 38.11 224 PRO A CA 1
ATOM 1266 C C . PRO A 1 156 ? -64.986 -30.097 82.487 1.00 36.65 224 PRO A C 1
ATOM 1267 O O . PRO A 1 156 ? -65.655 -29.076 82.389 1.00 36.30 224 PRO A O 1
ATOM 1271 N N . CYS A 1 157 ? -63.880 -30.305 81.773 1.00 35.92 225 CYS A N 1
ATOM 1272 C CA . CYS A 1 157 ? -63.353 -29.241 80.918 1.00 41.63 225 CYS A CA 1
ATOM 1273 C C . CYS A 1 157 ? -63.275 -29.569 79.422 1.00 42.87 225 CYS A C 1
ATOM 1274 O O . CYS A 1 157 ? -62.769 -28.755 78.644 1.00 45.01 225 CYS A O 1
ATOM 1277 N N . LEU A 1 158 ? -63.787 -30.735 79.032 1.00 30.28 226 LEU A N 1
ATOM 1278 C CA . LEU A 1 158 ? -63.546 -31.274 77.702 1.00 35.19 226 LEU A CA 1
ATOM 1279 C C . LEU A 1 158 ? -64.145 -30.402 76.591 1.00 33.47 226 LEU A C 1
ATOM 1280 O O . LEU A 1 158 ? -65.353 -30.288 76.489 1.00 30.52 226 LEU A O 1
ATOM 1285 N N . GLU A 1 159 ? -63.290 -29.781 75.777 1.00 27.93 227 GLU A N 1
ATOM 1286 C CA . GLU A 1 159 ? -63.763 -28.891 74.710 1.00 40.28 227 GLU A CA 1
ATOM 1287 C C . GLU A 1 159 ? -63.737 -29.473 73.288 1.00 39.83 227 GLU A C 1
ATOM 1288 O O . GLU A 1 159 ? -64.580 -29.135 72.457 1.00 45.15 227 GLU A O 1
ATOM 1294 N N . ARG A 1 160 ? -62.754 -30.320 73.006 1.00 35.68 228 ARG A N 1
ATOM 1295 C CA . ARG A 1 160 ? -62.555 -30.845 71.663 1.00 34.26 228 ARG A CA 1
ATOM 1296 C C . ARG A 1 160 ? -62.379 -32.352 71.694 1.00 35.60 228 ARG A C 1
ATOM 1297 O O . ARG A 1 160 ? -61.522 -32.877 72.401 1.00 39.83 228 ARG A O 1
ATOM 1305 N N . LEU A 1 161 ? -63.199 -33.046 70.926 1.00 30.86 229 LEU A N 1
ATOM 1306 C CA . LEU A 1 161 ? -63.164 -34.494 70.908 1.00 37.43 229 LEU A CA 1
ATOM 1307 C C . LEU A 1 161 ? -63.009 -34.963 69.469 1.00 43.10 229 LEU A C 1
ATOM 1308 O O . LEU A 1 161 ? -63.829 -34.653 68.605 1.00 44.17 229 LEU A O 1
ATOM 1313 N N . ASP A 1 162 ? -61.934 -35.688 69.201 1.00 41.45 230 ASP A N 1
ATOM 1314 C CA . ASP A 1 162 ? -61.678 -36.107 67.846 1.00 33.83 230 ASP A CA 1
ATOM 1315 C C . ASP A 1 162 ? -61.748 -37.618 67.681 1.00 33.68 230 ASP A C 1
ATOM 1316 O O . ASP A 1 162 ? -60.909 -38.349 68.208 1.00 28.21 230 ASP A O 1
ATOM 1321 N N . LEU A 1 163 ? -62.726 -38.069 66.899 1.00 28.51 231 LEU A N 1
ATOM 1322 C CA . LEU A 1 163 ? -62.875 -39.483 66.590 1.00 32.37 231 LEU A CA 1
ATOM 1323 C C . LEU A 1 163 ? -62.686 -39.758 65.092 1.00 34.68 231 LEU A C 1
ATOM 1324 O O . LEU A 1 163 ? -63.150 -40.781 64.588 1.00 36.63 231 LEU A O 1
ATOM 1329 N N . THR A 1 164 ? -61.980 -38.872 64.388 1.00 32.83 232 THR A N 1
ATOM 1330 C CA . THR A 1 164 ? -61.805 -39.065 62.950 1.00 35.15 232 THR A CA 1
ATOM 1331 C C . THR A 1 164 ? -61.128 -40.397 62.634 1.00 32.32 232 THR A C 1
ATOM 1332 O O . THR A 1 164 ? -60.312 -40.866 63.399 1.00 28.60 232 THR A O 1
ATOM 1336 N N . ASN A 1 165 ? -61.539 -41.030 61.540 1.00 34.84 233 ASN A N 1
ATOM 1337 C CA . ASN A 1 165 ? -61.009 -42.338 61.143 1.00 40.73 233 ASN A CA 1
ATOM 1338 C C . ASN A 1 165 ? -61.173 -43.442 62.187 1.00 37.22 233 ASN A C 1
ATOM 1339 O O . ASN A 1 165 ? -60.195 -43.995 62.681 1.00 41.82 233 ASN A O 1
ATOM 1344 N N . ASN A 1 166 ? -62.423 -43.746 62.512 1.00 38.60 234 ASN A N 1
ATOM 1345 C CA . ASN A 1 166 ? -62.771 -44.912 63.312 1.00 34.27 234 ASN A CA 1
ATOM 1346 C C . ASN A 1 166 ? -63.900 -45.676 62.611 1.00 39.70 234 ASN A C 1
ATOM 1347 O O . ASN A 1 166 ? -64.139 -45.473 61.426 1.00 40.59 234 ASN A O 1
ATOM 1352 N N . SER A 1 167 ? -64.599 -46.537 63.346 1.00 43.67 235 SER A N 1
ATOM 1353 C CA . SER A 1 167 ? -65.633 -47.391 62.766 1.00 42.37 235 SER A CA 1
ATOM 1354 C C . SER A 1 167 ? -67.011 -47.191 63.411 1.00 43.98 235 SER A C 1
ATOM 1355 O O . SER A 1 167 ? -67.805 -48.135 63.523 1.00 44.03 235 SER A O 1
ATOM 1358 N N . ILE A 1 168 ? -67.290 -45.971 63.852 1.00 41.20 236 ILE A N 1
ATOM 1359 C CA . ILE A 1 168 ? -68.581 -45.676 64.445 1.00 35.67 236 ILE A CA 1
ATOM 1360 C C . ILE A 1 168 ? -69.685 -45.704 63.380 1.00 50.51 236 ILE A C 1
ATOM 1361 O O . ILE A 1 168 ? -69.603 -45.047 62.337 1.00 52.15 236 ILE A O 1
ATOM 1366 N N . MET A 1 169 ? -70.731 -46.466 63.665 1.00 56.92 237 MET A N 1
ATOM 1367 C CA . MET A 1 169 ? -71.793 -46.708 62.706 1.00 53.84 237 MET A CA 1
ATOM 1368 C C . MET A 1 169 ? -73.054 -46.050 63.225 1.00 48.21 237 MET A C 1
ATOM 1369 O O . MET A 1 169 ? -73.852 -45.534 62.448 1.00 40.48 237 MET A O 1
ATOM 1374 N N . TYR A 1 170 ? -73.229 -46.075 64.547 1.00 50.42 238 TYR A N 1
ATOM 1375 C CA . TYR A 1 170 ? -74.416 -45.492 65.164 1.00 45.22 238 TYR A CA 1
ATOM 1376 C C . TYR A 1 170 ? -74.104 -44.549 66.321 1.00 47.54 238 TYR A C 1
ATOM 1377 O O . TYR A 1 170 ? -73.155 -44.765 67.068 1.00 49.10 238 TYR A O 1
ATOM 1386 N N . LEU A 1 171 ? -74.926 -43.517 66.482 1.00 49.32 239 LEU A N 1
ATOM 1387 C CA . LEU A 1 171 ? -74.847 -42.678 67.670 1.00 57.87 239 LEU A CA 1
ATOM 1388 C C . LEU A 1 171 ? -75.547 -43.357 68.851 1.00 60.01 239 LEU A C 1
ATOM 1389 O O . LEU A 1 171 ? -76.120 -44.434 68.701 1.00 67.33 239 LEU A O 1
ATOM 1394 N N . ASP A 1 172 ? -75.461 -42.740 70.027 1.00 58.51 240 ASP A N 1
ATOM 1395 C CA . ASP A 1 172 ? -76.048 -43.298 71.249 1.00 65.93 240 ASP A CA 1
ATOM 1396 C C . ASP A 1 172 ? -77.435 -42.704 71.568 1.00 62.87 240 ASP A C 1
ATOM 1397 O O . ASP A 1 172 ? -77.698 -41.536 71.274 1.00 59.86 240 ASP A O 1
ATOM 1402 N N . HIS A 1 173 ? -78.314 -43.500 72.181 1.00 61.09 241 HIS A N 1
ATOM 1403 C CA . HIS A 1 173 ? -79.685 -43.041 72.442 1.00 54.27 241 HIS A CA 1
ATOM 1404 C C . HIS A 1 173 ? -80.202 -43.132 73.877 1.00 59.68 241 HIS A C 1
ATOM 1405 O O . HIS A 1 173 ? -81.384 -43.379 74.099 1.00 65.55 241 HIS A O 1
ATOM 1412 N N . SER A 1 174 ? -79.313 -42.932 74.843 1.00 57.71 242 SER A N 1
ATOM 1413 C CA . SER A 1 174 ? -79.715 -42.670 76.218 1.00 62.05 242 SER A CA 1
ATOM 1414 C C . SER A 1 174 ? -79.356 -41.223 76.498 1.00 63.54 242 SER A C 1
ATOM 1415 O O . SER A 1 174 ? -78.277 -40.776 76.121 1.00 58.57 242 SER A O 1
ATOM 1418 N N . PRO A 1 175 ? -80.279 -40.471 77.115 1.00 61.45 243 PRO A N 1
ATOM 1419 C CA . PRO A 1 175 ? -80.068 -39.029 77.290 1.00 57.09 243 PRO A CA 1
ATOM 1420 C C . PRO A 1 175 ? -78.778 -38.682 78.026 1.00 56.27 243 PRO A C 1
ATOM 1421 O O . PRO A 1 175 ? -78.515 -39.188 79.119 1.00 56.70 243 PRO A O 1
ATOM 1425 N N . ARG A 1 176 ? -77.965 -37.837 77.396 1.00 57.81 244 ARG A N 1
ATOM 1426 C CA . ARG A 1 176 ? -76.766 -37.313 78.041 1.00 51.52 244 ARG A CA 1
ATOM 1427 C C . ARG A 1 176 ? -76.384 -35.905 77.574 1.00 38.35 244 ARG A C 1
ATOM 1428 O O . ARG A 1 176 ? -76.981 -35.353 76.653 1.00 40.86 244 ARG A O 1
ATOM 1436 N N . SER A 1 177 ? -75.387 -35.329 78.234 1.00 40.06 245 SER A N 1
ATOM 1437 C CA . SER A 1 177 ? -75.075 -33.923 78.059 1.00 51.04 245 SER A CA 1
ATOM 1438 C C . SER A 1 177 ? -73.588 -33.695 78.252 1.00 57.64 245 SER A C 1
ATOM 1439 O O . SER A 1 177 ? -73.060 -33.970 79.325 1.00 63.23 245 SER A O 1
ATOM 1442 N N . LEU A 1 178 ? -72.916 -33.222 77.199 1.00 59.49 246 LEU A N 1
ATOM 1443 C CA . LEU A 1 178 ? -71.516 -32.789 77.274 1.00 55.30 246 LEU A CA 1
ATOM 1444 C C . LEU A 1 178 ? -71.504 -31.274 77.105 1.00 58.68 246 LEU A C 1
ATOM 1445 O O . LEU A 1 178 ? -71.616 -30.775 75.984 1.00 58.61 246 LEU A O 1
ATOM 1450 N N . VAL A 1 179 ? -71.423 -30.544 78.218 1.00 55.03 247 VAL A N 1
ATOM 1451 C CA . VAL A 1 179 ? -71.684 -29.102 78.187 1.00 53.03 247 VAL A CA 1
ATOM 1452 C C . VAL A 1 179 ? -70.496 -28.215 77.850 1.00 45.39 247 VAL A C 1
ATOM 1453 O O . VAL A 1 179 ? -70.677 -27.048 77.491 1.00 42.66 247 VAL A O 1
ATOM 1457 N N . SER A 1 180 ? -69.291 -28.759 77.976 1.00 35.71 248 SER A N 1
ATOM 1458 C CA . SER A 1 180 ? -68.087 -27.999 77.710 1.00 39.30 248 SER A CA 1
ATOM 1459 C C . SER A 1 180 ? -67.720 -28.052 76.220 1.00 42.56 248 SER A C 1
ATOM 1460 O O . SER A 1 180 ? -66.994 -27.182 75.732 1.00 43.18 248 SER A O 1
ATOM 1463 N N . LEU A 1 181 ? -68.253 -29.056 75.517 1.00 37.48 249 LEU A N 1
ATOM 1464 C CA . LEU A 1 181 ? -67.814 -29.436 74.164 1.00 40.22 249 LEU A CA 1
ATOM 1465 C C . LEU A 1 181 ? -68.068 -28.394 73.077 1.00 41.33 249 LEU A C 1
ATOM 1466 O O . LEU A 1 181 ? -69.209 -28.023 72.822 1.00 42.44 249 LEU A O 1
ATOM 1471 N N . THR A 1 182 ? -67.001 -27.975 72.398 1.00 39.26 250 THR A N 1
ATOM 1472 C CA . THR A 1 182 ? -67.126 -26.996 71.318 1.00 39.48 250 THR A CA 1
ATOM 1473 C C . THR A 1 182 ? -66.877 -27.611 69.941 1.00 40.85 250 THR A C 1
ATOM 1474 O O . THR A 1 182 ? -67.511 -27.222 68.953 1.00 39.22 250 THR A O 1
ATOM 1478 N N . HIS A 1 183 ? -65.965 -28.580 69.886 1.00 44.71 251 HIS A N 1
ATOM 1479 C CA . HIS A 1 183 ? -65.593 -29.231 68.630 1.00 40.22 251 HIS A CA 1
ATOM 1480 C C . HIS A 1 183 ? -65.754 -30.738 68.711 1.00 34.48 251 HIS A C 1
ATOM 1481 O O . HIS A 1 183 ? -65.239 -31.387 69.634 1.00 27.45 251 HIS A O 1
ATOM 1488 N N . LEU A 1 184 ? -66.414 -31.300 67.707 1.00 24.15 252 LEU A N 1
ATOM 1489 C CA . LEU A 1 184 ? -66.607 -32.735 67.661 1.00 29.00 252 LEU A CA 1
ATOM 1490 C C . LEU A 1 184 ? -66.456 -33.216 66.220 1.00 29.92 252 LEU A C 1
ATOM 1491 O O . LEU A 1 184 ? -66.985 -32.608 65.298 1.00 27.84 252 LEU A O 1
ATOM 1496 N N . SER A 1 185 ? -65.729 -34.306 66.022 1.00 27.93 253 SER A N 1
ATOM 1497 C CA . SER A 1 185 ? -65.533 -34.800 64.678 1.00 31.21 253 SER A CA 1
ATOM 1498 C C . SER A 1 185 ? -65.763 -36.295 64.528 1.00 33.83 253 SER A C 1
ATOM 1499 O O . SER A 1 185 ? -65.186 -37.089 65.265 1.00 41.44 253 SER A O 1
ATOM 1502 N N . PHE A 1 186 ? -66.603 -36.667 63.562 1.00 27.24 254 PHE A N 1
ATOM 1503 C CA . PHE A 1 186 ? -66.791 -38.070 63.171 1.00 33.89 254 PHE A CA 1
ATOM 1504 C C . PHE A 1 186 ? -66.227 -38.355 61.769 1.00 39.27 254 PHE A C 1
ATOM 1505 O O . PHE A 1 186 ? -66.639 -39.315 61.111 1.00 40.90 254 PHE A O 1
ATOM 1513 N N . GLU A 1 187 ? -65.314 -37.511 61.302 1.00 35.05 255 GLU A N 1
ATOM 1514 C CA . GLU A 1 187 ? -64.771 -37.657 59.957 1.00 39.53 255 GLU A CA 1
ATOM 1515 C C . GLU A 1 187 ? -64.214 -39.061 59.720 1.00 35.11 255 GLU A C 1
ATOM 1516 O O . GLU A 1 187 ? -63.500 -39.607 60.550 1.00 37.53 255 GLU A O 1
ATOM 1522 N N . GLY A 1 188 ? -64.562 -39.651 58.587 1.00 31.58 256 GLY A N 1
ATOM 1523 C CA . GLY A 1 188 ? -63.952 -40.898 58.172 1.00 30.89 256 GLY A CA 1
ATOM 1524 C C . GLY A 1 188 ? -64.400 -42.088 58.988 1.00 36.27 256 GLY A C 1
ATOM 1525 O O . GLY A 1 188 ? -63.670 -43.059 59.150 1.00 49.67 256 GLY A O 1
ATOM 1526 N N . ASN A 1 189 ? -65.623 -42.023 59.481 1.00 40.87 257 ASN A N 1
ATOM 1527 C CA . ASN A 1 189 ? -66.235 -43.182 60.104 1.00 44.82 257 ASN A CA 1
ATOM 1528 C C . ASN A 1 189 ? -67.213 -43.828 59.135 1.00 43.74 257 ASN A C 1
ATOM 1529 O O . ASN A 1 189 ? -67.109 -43.654 57.916 1.00 39.55 257 ASN A O 1
ATOM 1534 N N . LYS A 1 190 ? -68.179 -44.555 59.670 1.00 46.72 258 LYS A N 1
ATOM 1535 C CA . LYS A 1 190 ? -69.158 -45.209 58.815 1.00 54.14 258 LYS A CA 1
ATOM 1536 C C . LYS A 1 190 ? -70.581 -44.999 59.330 1.00 53.03 258 LYS A C 1
ATOM 1537 O O . LYS A 1 190 ? -71.378 -45.933 59.397 1.00 58.44 258 LYS A O 1
ATOM 1543 N N . LEU A 1 191 ? -70.865 -43.752 59.704 1.00 51.27 259 LEU A N 1
ATOM 1544 C CA . LEU A 1 191 ? -72.157 -43.346 60.254 1.00 45.31 259 LEU A CA 1
ATOM 1545 C C . LEU A 1 191 ? -73.333 -43.639 59.343 1.00 43.17 259 LEU A C 1
ATOM 1546 O O . LEU A 1 191 ? -73.307 -43.285 58.166 1.00 41.31 259 LEU A O 1
ATOM 1551 N N . ARG A 1 192 ? -74.377 -44.242 59.910 1.00 49.63 260 ARG A N 1
ATOM 1552 C CA . ARG A 1 192 ? -75.620 -44.490 59.185 1.00 53.26 260 ARG A CA 1
ATOM 1553 C C . ARG A 1 192 ? -76.648 -43.454 59.591 1.00 49.31 260 ARG A C 1
ATOM 1554 O O . ARG A 1 192 ? -77.683 -43.328 58.954 1.00 45.95 260 ARG A O 1
ATOM 1562 N N . GLU A 1 193 ? -76.352 -42.694 60.641 1.00 50.93 261 GLU A N 1
ATOM 1563 C CA . GLU A 1 193 ? -77.321 -41.732 61.161 1.00 53.84 261 GLU A CA 1
ATOM 1564 C C . GLU A 1 193 ? -76.652 -40.450 61.649 1.00 53.16 261 GLU A C 1
ATOM 1565 O O . GLU A 1 193 ? -75.483 -40.446 62.027 1.00 59.21 261 GLU A O 1
ATOM 1571 N N . LEU A 1 194 ? -77.410 -39.363 61.647 1.00 47.71 262 LEU A N 1
ATOM 1572 C CA . LEU A 1 194 ? -76.966 -38.109 62.238 1.00 48.70 262 LEU A CA 1
ATOM 1573 C C . LEU A 1 194 ? -78.025 -37.592 63.215 1.00 49.80 262 LEU A C 1
ATOM 1574 O O . LEU A 1 194 ? -78.323 -36.400 63.255 1.00 52.52 262 LEU A O 1
ATOM 1579 N N . ASN A 1 195 ? -78.586 -38.504 64.002 1.00 47.66 263 ASN A N 1
ATOM 1580 C CA . ASN A 1 195 ? -79.647 -38.176 64.951 1.00 43.51 263 ASN A CA 1
ATOM 1581 C C . ASN A 1 195 ? -79.077 -37.879 66.342 1.00 43.08 263 ASN A C 1
ATOM 1582 O O . ASN A 1 195 ? -78.734 -38.799 67.089 1.00 46.21 263 ASN A O 1
ATOM 1587 N N . PHE A 1 196 ? -78.992 -36.603 66.706 1.00 39.53 264 PHE A N 1
ATOM 1588 C CA . PHE A 1 196 ? -78.398 -36.242 67.999 1.00 43.43 264 PHE A CA 1
ATOM 1589 C C . PHE A 1 196 ? -79.409 -35.935 69.124 1.00 49.40 264 PHE A C 1
ATOM 1590 O O . PHE A 1 196 ? -79.084 -35.202 70.047 1.00 48.30 264 PHE A O 1
ATOM 1598 N N . SER A 1 197 ? -80.619 -36.486 69.046 1.00 57.73 265 SER A N 1
ATOM 1599 C CA . SER A 1 197 ? -81.657 -36.286 70.079 1.00 52.58 265 SER A CA 1
ATOM 1600 C C . SER A 1 197 ? -81.177 -36.491 71.515 1.00 51.42 265 SER A C 1
ATOM 1601 O O . SER A 1 197 ? -81.215 -35.572 72.332 1.00 58.80 265 SER A O 1
ATOM 1604 N N . ALA A 1 198 ? -80.681 -37.688 71.803 1.00 44.34 266 ALA A N 1
ATOM 1605 C CA . ALA A 1 198 ? -80.288 -38.064 73.156 1.00 38.56 266 ALA A CA 1
ATOM 1606 C C . ALA A 1 198 ? -78.932 -37.505 73.591 1.00 51.10 266 ALA A C 1
ATOM 1607 O O . ALA A 1 198 ? -78.425 -37.836 74.672 1.00 56.55 266 ALA A O 1
ATOM 1609 N N . LEU A 1 199 ? -78.337 -36.667 72.750 1.00 48.51 267 LEU A N 1
ATOM 1610 C CA . LEU A 1 199 ? -77.031 -36.099 73.054 1.00 40.26 267 LEU A CA 1
ATOM 1611 C C . LEU A 1 199 ? -77.102 -34.576 73.098 1.00 39.05 267 LEU A C 1
ATOM 1612 O O . LEU A 1 199 ? -77.230 -33.930 72.079 1.00 42.38 267 LEU A O 1
ATOM 1617 N N . SER A 1 200 ? -77.072 -33.993 74.286 1.00 46.50 268 SER A N 1
ATOM 1618 C CA . SER A 1 200 ? -77.161 -32.540 74.374 1.00 52.99 268 SER A CA 1
ATOM 1619 C C . SER A 1 200 ? -75.792 -31.877 74.355 1.00 50.45 268 SER A C 1
ATOM 1620 O O . SER A 1 200 ? -74.982 -32.073 75.264 1.00 45.61 268 SER A O 1
ATOM 1623 N N . LEU A 1 201 ? -75.549 -31.076 73.322 1.00 46.00 269 LEU A N 1
ATOM 1624 C CA . LEU A 1 201 ? -74.272 -30.391 73.158 1.00 41.57 269 LEU A CA 1
ATOM 1625 C C . LEU A 1 201 ? -74.500 -28.897 73.030 1.00 44.08 269 LEU A C 1
ATOM 1626 O O . LEU A 1 201 ? -74.331 -28.329 71.948 1.00 42.49 269 LEU A O 1
ATOM 1631 N N . PRO A 1 202 ? -74.860 -28.252 74.151 1.00 47.37 270 PRO A N 1
ATOM 1632 C CA . PRO A 1 202 ? -75.320 -26.859 74.166 1.00 50.83 270 PRO A CA 1
ATOM 1633 C C . PRO A 1 202 ? -74.273 -25.867 73.671 1.00 52.59 270 PRO A C 1
ATOM 1634 O O . PRO A 1 202 ? -74.645 -24.807 73.160 1.00 52.98 270 PRO A O 1
ATOM 1638 N N . ASN A 1 203 ? -72.994 -26.222 73.779 1.00 53.79 271 ASN A N 1
ATOM 1639 C CA . ASN A 1 203 ? -71.924 -25.308 73.384 1.00 48.81 271 ASN A CA 1
ATOM 1640 C C . ASN A 1 203 ? -71.141 -25.696 72.122 1.00 44.21 271 ASN A C 1
ATOM 1641 O O . ASN A 1 203 ? -70.109 -25.095 71.823 1.00 38.30 271 ASN A O 1
ATOM 1646 N N . LEU A 1 204 ? -71.647 -26.682 71.383 1.00 42.69 272 LEU A N 1
ATOM 1647 C CA . LEU A 1 204 ? -70.973 -27.160 70.179 1.00 40.78 272 LEU A CA 1
ATOM 1648 C C . LEU A 1 204 ? -71.020 -26.124 69.050 1.00 38.59 272 LEU A C 1
ATOM 1649 O O . LEU A 1 204 ? -72.098 -25.666 68.649 1.00 35.42 272 LEU A O 1
ATOM 1654 N N . THR A 1 205 ? -69.848 -25.757 68.538 1.00 32.60 273 THR A N 1
ATOM 1655 C CA . THR A 1 205 ? -69.775 -24.809 67.419 1.00 31.72 273 THR A CA 1
ATOM 1656 C C . THR A 1 205 ? -69.335 -25.456 66.115 1.00 28.88 273 THR A C 1
ATOM 1657 O O . THR A 1 205 ? -69.646 -24.962 65.043 1.00 34.02 273 THR A O 1
ATOM 1661 N N . ASN A 1 206 ? -68.603 -26.556 66.220 1.00 30.41 274 ASN A N 1
ATOM 1662 C CA . ASN A 1 206 ? -68.024 -27.218 65.065 1.00 35.32 274 ASN A CA 1
ATOM 1663 C C . ASN A 1 206 ? -68.342 -28.708 65.096 1.00 32.96 274 ASN A C 1
ATOM 1664 O O . ASN A 1 206 ? -67.959 -29.414 66.024 1.00 30.51 274 ASN A O 1
ATOM 1669 N N . LEU A 1 207 ? -69.027 -29.182 64.066 1.00 33.42 275 LEU A N 1
ATOM 1670 C CA . LEU A 1 207 ? -69.308 -30.602 63.920 1.00 32.72 275 LEU A CA 1
ATOM 1671 C C . LEU A 1 207 ? -68.871 -31.081 62.564 1.00 34.81 275 LEU A C 1
ATOM 1672 O O . LEU A 1 207 ? -69.160 -30.446 61.552 1.00 36.27 275 LEU A O 1
ATOM 1677 N N . SER A 1 208 ? -68.190 -32.213 62.532 1.00 29.27 276 SER A N 1
ATOM 1678 C CA . SER A 1 208 ? -67.875 -32.830 61.255 1.00 34.40 276 SER A CA 1
ATOM 1679 C C . SER A 1 208 ? -68.395 -34.247 61.174 1.00 27.59 276 SER A C 1
ATOM 1680 O O . SER A 1 208 ? -68.217 -35.028 62.104 1.00 32.02 276 SER A O 1
ATOM 1683 N N . ALA A 1 209 ? -69.052 -34.573 60.071 1.00 28.79 277 ALA A N 1
ATOM 1684 C CA . ALA A 1 209 ? -69.451 -35.951 59.821 1.00 36.33 277 ALA A CA 1
ATOM 1685 C C . ALA A 1 209 ? -68.983 -36.321 58.428 1.00 39.42 277 ALA A C 1
ATOM 1686 O O . ALA A 1 209 ? -69.535 -37.212 57.793 1.00 41.58 277 ALA A O 1
ATOM 1688 N N . SER A 1 210 ? -67.927 -35.650 57.978 1.00 44.91 278 SER A N 1
ATOM 1689 C CA . SER A 1 210 ? -67.389 -35.828 56.636 1.00 39.97 278 SER A CA 1
ATOM 1690 C C . SER A 1 210 ? -66.864 -37.244 56.349 1.00 34.84 278 SER A C 1
ATOM 1691 O O . SER A 1 210 ? -66.454 -37.956 57.258 1.00 31.65 278 SER A O 1
ATOM 1694 N N . ARG A 1 211 ? -66.925 -37.646 55.079 1.00 36.81 279 ARG A N 1
ATOM 1695 C CA . ARG A 1 211 ? -66.396 -38.928 54.595 1.00 36.75 279 ARG A CA 1
ATOM 1696 C C . ARG A 1 211 ? -66.922 -40.147 55.350 1.00 39.92 279 ARG A C 1
ATOM 1697 O O . ARG A 1 211 ? -66.135 -40.964 55.825 1.00 39.69 279 ARG A O 1
ATOM 1705 N N . ASN A 1 212 ? -68.240 -40.310 55.412 1.00 46.84 280 ASN A N 1
ATOM 1706 C CA . ASN A 1 212 ? -68.823 -41.390 56.215 1.00 56.02 280 ASN A CA 1
ATOM 1707 C C . ASN A 1 212 ? -69.434 -42.603 55.511 1.00 65.89 280 ASN A C 1
ATOM 1708 O O . ASN A 1 212 ? -70.303 -43.262 56.073 1.00 71.53 280 ASN A O 1
ATOM 1713 N N . GLY A 1 213 ? -68.995 -42.917 54.302 1.00 72.15 281 GLY A N 1
ATOM 1714 C CA . GLY A 1 213 ? -69.399 -44.184 53.718 1.00 81.52 281 GLY A CA 1
ATOM 1715 C C . GLY A 1 213 ? -70.370 -44.150 52.556 1.00 88.33 281 GLY A C 1
ATOM 1716 O O . GLY A 1 213 ? -70.701 -43.086 52.027 1.00 87.94 281 GLY A O 1
ATOM 1717 N N . ASN A 1 214 ? -70.828 -45.336 52.163 1.00 93.14 282 ASN A N 1
ATOM 1718 C CA . ASN A 1 214 ? -71.676 -45.485 50.985 1.00 93.57 282 ASN A CA 1
ATOM 1719 C C . ASN A 1 214 ? -73.162 -45.228 51.243 1.00 78.95 282 ASN A C 1
ATOM 1720 O O . ASN A 1 214 ? -73.815 -44.508 50.490 1.00 67.43 282 ASN A O 1
ATOM 1725 N N . LYS A 1 215 ? -73.679 -45.803 52.324 1.00 79.28 283 LYS A N 1
ATOM 1726 C CA . LYS A 1 215 ? -75.096 -45.680 52.672 1.00 80.68 283 LYS A CA 1
ATOM 1727 C C . LYS A 1 215 ? -75.558 -44.248 52.939 1.00 72.91 283 LYS A C 1
ATOM 1728 O O . LYS A 1 215 ? -74.940 -43.515 53.721 1.00 63.65 283 LYS A O 1
ATOM 1734 N N . VAL A 1 216 ? -76.631 -43.854 52.255 1.00 68.59 284 VAL A N 1
ATOM 1735 C CA . VAL A 1 216 ? -77.187 -42.508 52.375 1.00 68.24 284 VAL A CA 1
ATOM 1736 C C . VAL A 1 216 ? -77.852 -42.269 53.742 1.00 68.55 284 VAL A C 1
ATOM 1737 O O . VAL A 1 216 ? -78.626 -43.093 54.228 1.00 65.68 284 VAL A O 1
ATOM 1741 N N . ILE A 1 217 ? -77.519 -41.136 54.355 1.00 66.81 285 ILE A N 1
ATOM 1742 C CA . ILE A 1 217 ? -78.035 -40.768 55.665 1.00 59.29 285 ILE A CA 1
ATOM 1743 C C . ILE A 1 217 ? -79.290 -39.925 55.528 1.00 59.16 285 ILE A C 1
ATOM 1744 O O . ILE A 1 217 ? -79.257 -38.850 54.925 1.00 55.85 285 ILE A O 1
ATOM 1749 N N . GLN A 1 218 ? -80.386 -40.423 56.099 1.00 66.70 286 GLN A N 1
ATOM 1750 C CA . GLN A 1 218 ? -81.696 -39.767 56.056 1.00 67.87 286 GLN A CA 1
ATOM 1751 C C . GLN A 1 218 ? -82.137 -39.313 57.439 1.00 67.52 286 GLN A C 1
ATOM 1752 O O . GLN A 1 218 ? -82.864 -38.331 57.597 1.00 72.82 286 GLN A O 1
ATOM 1758 N N . ASN A 1 219 ? -81.697 -40.067 58.435 1.00 60.72 287 ASN A N 1
ATOM 1759 C CA . ASN A 1 219 ? -82.055 -39.854 59.826 1.00 53.83 287 ASN A CA 1
ATOM 1760 C C . ASN A 1 219 ? -81.222 -38.730 60.446 1.00 57.86 287 ASN A C 1
ATOM 1761 O O . ASN A 1 219 ? -80.177 -38.988 61.037 1.00 60.21 287 ASN A O 1
ATOM 1766 N N . VAL A 1 220 ? -81.678 -37.487 60.328 1.00 52.00 288 VAL A N 1
ATOM 1767 C CA . VAL A 1 220 ? -80.878 -36.348 60.770 1.00 43.25 288 VAL A CA 1
ATOM 1768 C C . VAL A 1 220 ? -81.622 -35.484 61.774 1.00 43.89 288 VAL A C 1
ATOM 1769 O O . VAL A 1 220 ? -82.751 -35.070 61.526 1.00 52.97 288 VAL A O 1
ATOM 1773 N N . TYR A 1 221 ? -80.998 -35.197 62.908 1.00 42.98 289 TYR A N 1
ATOM 1774 C CA . TYR A 1 221 ? -81.641 -34.354 63.901 1.00 45.16 289 TYR A CA 1
ATOM 1775 C C . TYR A 1 221 ? -80.625 -33.530 64.664 1.00 43.97 289 TYR A C 1
ATOM 1776 O O . TYR A 1 221 ? -79.848 -34.070 65.458 1.00 35.21 289 TYR A O 1
ATOM 1785 N N . LEU A 1 222 ? -80.684 -32.214 64.472 1.00 49.57 290 LEU A N 1
ATOM 1786 C CA . LEU A 1 222 ? -79.642 -31.324 64.980 1.00 50.35 290 LEU A CA 1
ATOM 1787 C C . LEU A 1 222 ? -80.156 -30.180 65.874 1.00 54.77 290 LEU A C 1
ATOM 1788 O O . LEU A 1 222 ? -79.381 -29.289 66.229 1.00 50.54 290 LEU A O 1
ATOM 1793 N N . LYS A 1 223 ? -81.453 -30.191 66.205 1.00 62.13 291 LYS A N 1
ATOM 1794 C CA . LYS A 1 223 ? -82.075 -29.192 67.100 1.00 60.89 291 LYS A CA 1
ATOM 1795 C C . LYS A 1 223 ? -81.281 -28.989 68.371 1.00 48.10 291 LYS A C 1
ATOM 1796 O O . LYS A 1 223 ? -81.073 -27.866 68.855 1.00 45.13 291 LYS A O 1
ATOM 1802 N N . THR A 1 224 ? -80.802 -30.111 68.875 1.00 42.85 292 THR A N 1
ATOM 1803 C CA . THR A 1 224 ? -80.059 -30.179 70.106 1.00 42.63 292 THR A CA 1
ATOM 1804 C C . THR A 1 224 ? -78.657 -29.519 70.046 1.00 63.58 292 THR A C 1
ATOM 1805 O O . THR A 1 224 ? -77.945 -29.465 71.059 1.00 61.34 292 THR A O 1
ATOM 1809 N N . LEU A 1 225 ? -78.258 -29.030 68.868 1.00 55.70 293 LEU A N 1
ATOM 1810 C CA . LEU A 1 225 ? -77.016 -28.252 68.731 1.00 55.63 293 LEU A CA 1
ATOM 1811 C C . LEU A 1 225 ? -77.314 -26.806 68.315 1.00 56.40 293 LEU A C 1
ATOM 1812 O O . LEU A 1 225 ? -77.073 -26.414 67.166 1.00 50.18 293 LEU A O 1
ATOM 1817 N N . PRO A 1 226 ? -77.853 -26.010 69.251 1.00 55.20 294 PRO A N 1
ATOM 1818 C CA . PRO A 1 226 ? -78.377 -24.681 68.912 1.00 47.80 294 PRO A CA 1
ATOM 1819 C C . PRO A 1 226 ? -77.297 -23.641 68.624 1.00 43.96 294 PRO A C 1
ATOM 1820 O O . PRO A 1 226 ? -77.608 -22.606 68.028 1.00 43.00 294 PRO A O 1
ATOM 1824 N N . GLN A 1 227 ? -76.066 -23.897 69.066 1.00 37.41 295 GLN A N 1
ATOM 1825 C CA . GLN A 1 227 ? -74.965 -22.960 68.864 1.00 40.85 295 GLN A CA 1
ATOM 1826 C C . GLN A 1 227 ? -74.079 -23.290 67.638 1.00 47.59 295 GLN A C 1
ATOM 1827 O O . GLN A 1 227 ? -73.057 -22.636 67.410 1.00 48.58 295 GLN A O 1
ATOM 1833 N N . LEU A 1 228 ? -74.475 -24.296 66.863 1.00 40.22 296 LEU A N 1
ATOM 1834 C CA . LEU A 1 228 ? -73.632 -24.847 65.804 1.00 36.26 296 LEU A CA 1
ATOM 1835 C C . LEU A 1 228 ? -73.259 -23.820 64.742 1.00 39.12 296 LEU A C 1
ATOM 1836 O O . LEU A 1 228 ? -74.134 -23.198 64.136 1.00 40.30 296 LEU A O 1
ATOM 1841 N N . LYS A 1 229 ? -71.955 -23.652 64.511 1.00 30.86 297 LYS A N 1
ATOM 1842 C CA . LYS A 1 229 ? -71.493 -22.640 63.568 1.00 35.15 297 LYS A CA 1
ATOM 1843 C C . LYS A 1 229 ? -70.941 -23.164 62.229 1.00 33.15 297 LYS A C 1
ATOM 1844 O O . LYS A 1 229 ? -71.021 -22.472 61.223 1.00 29.59 297 LYS A O 1
ATOM 1850 N N . SER A 1 230 ? -70.326 -24.342 62.239 1.00 31.45 298 SER A N 1
ATOM 1851 C CA . SER A 1 230 ? -69.808 -24.967 61.031 1.00 27.12 298 SER A CA 1
ATOM 1852 C C . SER A 1 230 ? -70.280 -26.381 60.999 1.00 27.48 298 SER A C 1
ATOM 1853 O O . SER A 1 230 ? -70.097 -27.123 61.968 1.00 30.09 298 SER A O 1
ATOM 1856 N N . LEU A 1 231 ? -70.833 -26.778 59.865 1.00 26.52 299 LEU A N 1
ATOM 1857 C CA . LEU A 1 231 ? -71.251 -28.155 59.697 1.00 35.01 299 LEU A CA 1
ATOM 1858 C C . LEU A 1 231 ? -70.483 -28.698 58.502 1.00 28.51 299 LEU A C 1
ATOM 1859 O O . LEU A 1 231 ? -70.523 -28.123 57.432 1.00 30.73 299 LEU A O 1
ATOM 1864 N N . ASN A 1 232 ? -69.742 -29.780 58.708 1.00 29.60 300 ASN A N 1
ATOM 1865 C CA . ASN A 1 232 ? -68.926 -30.354 57.656 1.00 26.30 300 ASN A CA 1
ATOM 1866 C C . ASN A 1 232 ? -69.503 -31.668 57.168 1.00 26.77 300 ASN A C 1
ATOM 1867 O O . ASN A 1 232 ? -69.430 -32.682 57.858 1.00 34.25 300 ASN A O 1
ATOM 1872 N N . LEU A 1 233 ? -70.088 -31.634 55.980 1.00 31.09 301 LEU A N 1
ATOM 1873 C CA . LEU A 1 233 ? -70.684 -32.813 55.361 1.00 38.64 301 LEU A CA 1
ATOM 1874 C C . LEU A 1 233 ? -69.948 -33.184 54.056 1.00 37.85 301 LEU A C 1
ATOM 1875 O O . LEU A 1 233 ? -70.532 -33.771 53.139 1.00 37.45 301 LEU A O 1
ATOM 1880 N N . SER A 1 234 ? -68.684 -32.792 53.965 1.00 32.93 302 SER A N 1
ATOM 1881 C CA . SER A 1 234 ? -67.839 -33.074 52.793 1.00 41.63 302 SER A CA 1
ATOM 1882 C C . SER A 1 234 ? -67.628 -34.575 52.574 1.00 38.27 302 SER A C 1
ATOM 1883 O O . SER A 1 234 ? -67.090 -35.265 53.445 1.00 31.47 302 SER A O 1
ATOM 1886 N N . GLY A 1 235 ? -68.054 -35.078 51.416 1.00 37.17 303 GLY A N 1
ATOM 1887 C CA . GLY A 1 235 ? -67.883 -36.486 51.094 1.00 30.74 303 GLY A CA 1
ATOM 1888 C C . GLY A 1 235 ? -68.883 -37.390 51.792 1.00 30.72 303 GLY A C 1
ATOM 1889 O O . GLY A 1 235 ? -68.759 -38.619 51.771 1.00 36.16 303 GLY A O 1
ATOM 1890 N N . THR A 1 236 ? -69.885 -36.782 52.411 1.00 26.52 304 THR A N 1
ATOM 1891 C CA . THR A 1 236 ? -70.910 -37.540 53.122 1.00 40.84 304 THR A CA 1
ATOM 1892 C C . THR A 1 236 ? -72.192 -37.568 52.315 1.00 41.06 304 THR A C 1
ATOM 1893 O O . THR A 1 236 ? -72.723 -36.516 51.950 1.00 38.10 304 THR A O 1
ATOM 1897 N N . VAL A 1 237 ? -72.689 -38.767 52.034 1.00 40.66 305 VAL A N 1
ATOM 1898 C CA . VAL A 1 237 ? -73.904 -38.881 51.249 1.00 45.59 305 VAL A CA 1
ATOM 1899 C C . VAL A 1 237 ? -75.114 -38.677 52.155 1.00 42.61 305 VAL A C 1
ATOM 1900 O O . VAL A 1 237 ? -75.507 -39.572 52.899 1.00 46.90 305 VAL A O 1
ATOM 1904 N N . ILE A 1 238 ? -75.715 -37.498 52.068 1.00 38.56 306 ILE A N 1
ATOM 1905 C CA . ILE A 1 238 ? -76.808 -37.140 52.953 1.00 43.35 306 ILE A CA 1
ATOM 1906 C C . ILE A 1 238 ? -78.011 -36.616 52.169 1.00 51.12 306 ILE A C 1
ATOM 1907 O O . ILE A 1 238 ? -77.873 -35.768 51.291 1.00 56.48 306 ILE A O 1
ATOM 1912 N N . LYS A 1 239 ? -79.187 -37.156 52.455 1.00 52.29 307 LYS A N 1
ATOM 1913 C CA . LYS A 1 239 ? -80.407 -36.658 51.831 1.00 56.23 307 LYS A CA 1
ATOM 1914 C C . LYS A 1 239 ? -80.683 -35.252 52.367 1.00 52.75 307 LYS A C 1
ATOM 1915 O O . LYS A 1 239 ? -81.240 -35.098 53.451 1.00 49.79 307 LYS A O 1
ATOM 1921 N N . LEU A 1 240 ? -80.300 -34.232 51.606 1.00 53.90 308 LEU A N 1
ATOM 1922 C CA . LEU A 1 240 ? -80.343 -32.852 52.095 1.00 53.59 308 LEU A CA 1
ATOM 1923 C C . LEU A 1 240 ? -81.735 -32.303 52.453 1.00 61.99 308 LEU A C 1
ATOM 1924 O O . LEU A 1 240 ? -81.835 -31.322 53.195 1.00 62.76 308 LEU A O 1
ATOM 1929 N N . GLU A 1 241 ? -82.800 -32.926 51.944 1.00 66.24 309 GLU A N 1
ATOM 1930 C CA . GLU A 1 241 ? -84.164 -32.538 52.318 1.00 64.98 309 GLU A CA 1
ATOM 1931 C C . GLU A 1 241 ? -84.423 -32.736 53.817 1.00 69.18 309 GLU A C 1
ATOM 1932 O O . GLU A 1 241 ? -85.193 -31.990 54.428 1.00 70.45 309 GLU A O 1
ATOM 1938 N N . ASN A 1 242 ? -83.768 -33.736 54.404 1.00 66.77 310 ASN A N 1
ATOM 1939 C CA . ASN A 1 242 ? -83.953 -34.066 55.813 1.00 59.10 310 ASN A CA 1
ATOM 1940 C C . ASN A 1 242 ? -83.098 -33.222 56.735 1.00 64.60 310 ASN A C 1
ATOM 1941 O O . ASN A 1 242 ? -83.054 -33.435 57.944 1.00 69.65 310 ASN A O 1
ATOM 1946 N N . LEU A 1 243 ? -82.410 -32.255 56.148 1.00 69.75 311 LEU A N 1
ATOM 1947 C CA . LEU A 1 243 ? -81.720 -31.241 56.917 1.00 59.82 311 LEU A CA 1
ATOM 1948 C C . LEU A 1 243 ? -82.774 -30.170 57.111 1.00 50.31 311 LEU A C 1
ATOM 1949 O O . LEU A 1 243 ? -83.637 -29.975 56.263 1.00 56.78 311 LEU A O 1
ATOM 1954 N N . SER A 1 244 ? -82.734 -29.492 58.236 1.00 44.57 312 SER A N 1
ATOM 1955 C CA . SER A 1 244 ? -83.731 -28.476 58.513 1.00 44.46 312 SER A CA 1
ATOM 1956 C C . SER A 1 244 ? -83.105 -27.135 58.881 1.00 40.16 312 SER A C 1
ATOM 1957 O O . SER A 1 244 ? -82.370 -27.038 59.853 1.00 39.90 312 SER A O 1
ATOM 1960 N N . ALA A 1 245 ? -83.429 -26.097 58.122 1.00 41.48 313 ALA A N 1
ATOM 1961 C CA . ALA A 1 245 ? -82.902 -24.765 58.399 1.00 45.00 313 ALA A CA 1
ATOM 1962 C C . ALA A 1 245 ? -83.278 -24.240 59.787 1.00 49.53 313 ALA A C 1
ATOM 1963 O O . ALA A 1 245 ? -82.566 -23.420 60.360 1.00 57.46 313 ALA A O 1
ATOM 1965 N N . LYS A 1 246 ? -84.398 -24.702 60.329 1.00 54.46 314 LYS A N 1
ATOM 1966 C CA . LYS A 1 246 ? -84.812 -24.271 61.661 1.00 57.35 314 LYS A CA 1
ATOM 1967 C C . LYS A 1 246 ? -83.823 -24.698 62.724 1.00 59.30 314 LYS A C 1
ATOM 1968 O O . LYS A 1 246 ? -83.639 -24.010 63.729 1.00 65.06 314 LYS A O 1
ATOM 1974 N N . HIS A 1 247 ? -83.191 -25.843 62.509 1.00 57.62 315 HIS A N 1
ATOM 1975 C CA . HIS A 1 247 ? -82.218 -26.342 63.465 1.00 58.04 315 HIS A CA 1
ATOM 1976 C C . HIS A 1 247 ? -80.803 -25.810 63.227 1.00 52.25 315 HIS A C 1
ATOM 1977 O O . HIS A 1 247 ? -79.876 -26.201 63.932 1.00 46.36 315 HIS A O 1
ATOM 1984 N N . LEU A 1 248 ? -80.644 -24.921 62.246 1.00 46.22 316 LEU A N 1
ATOM 1985 C CA . LEU A 1 248 ? -79.312 -24.434 61.855 1.00 45.37 316 LEU A CA 1
ATOM 1986 C C . LEU A 1 248 ? -79.230 -22.915 61.745 1.00 43.40 316 LEU A C 1
ATOM 1987 O O . LEU A 1 248 ? -78.528 -22.397 60.884 1.00 38.10 316 LEU A O 1
ATOM 1992 N N . GLN A 1 249 ? -79.945 -22.197 62.600 1.00 38.40 317 GLN A N 1
ATOM 1993 C CA . GLN A 1 249 ? -80.028 -20.750 62.435 1.00 39.26 317 GLN A CA 1
ATOM 1994 C C . GLN A 1 249 ? -78.764 -20.032 62.888 1.00 37.62 317 GLN A C 1
ATOM 1995 O O . GLN A 1 249 ? -78.576 -18.854 62.588 1.00 46.06 317 GLN A O 1
ATOM 2001 N N . ASN A 1 250 ? -77.899 -20.726 63.612 1.00 32.88 318 ASN A N 1
ATOM 2002 C CA . ASN A 1 250 ? -76.614 -20.135 63.971 1.00 33.88 318 ASN A CA 1
ATOM 2003 C C . ASN A 1 250 ? -75.451 -20.478 63.026 1.00 26.53 318 ASN A C 1
ATOM 2004 O O . ASN A 1 250 ? -74.338 -20.024 63.234 1.00 30.12 318 ASN A O 1
ATOM 2009 N N . LEU A 1 251 ? -75.721 -21.274 61.999 1.00 32.25 319 LEU A N 1
ATOM 2010 C CA . LEU A 1 251 ? -74.682 -21.770 61.122 1.00 36.77 319 LEU A CA 1
ATOM 2011 C C . LEU A 1 251 ? -73.992 -20.642 60.336 1.00 41.86 319 LEU A C 1
ATOM 2012 O O . LEU A 1 251 ? -74.654 -19.808 59.718 1.00 47.86 319 LEU A O 1
ATOM 2017 N N . ARG A 1 252 ? -72.660 -20.609 60.398 1.00 34.95 320 ARG A N 1
ATOM 2018 C CA . ARG A 1 252 ? -71.867 -19.620 59.662 1.00 41.83 320 ARG A CA 1
ATOM 2019 C C . ARG A 1 252 ? -71.160 -20.226 58.439 1.00 39.25 320 ARG A C 1
ATOM 2020 O O . ARG A 1 252 ? -70.847 -19.526 57.471 1.00 40.23 320 ARG A O 1
ATOM 2028 N N . ALA A 1 253 ? -70.918 -21.531 58.482 1.00 32.28 321 ALA A N 1
ATOM 2029 C CA . ALA A 1 253 ? -70.124 -22.188 57.457 1.00 38.90 321 ALA A CA 1
ATOM 2030 C C . ALA A 1 253 ? -70.650 -23.592 57.219 1.00 34.19 321 ALA A C 1
ATOM 2031 O O . ALA A 1 253 ? -71.030 -24.298 58.163 1.00 31.28 321 ALA A O 1
ATOM 2033 N N . MET A 1 254 ? -70.675 -23.991 55.951 1.00 31.66 322 MET A N 1
ATOM 2034 C CA . MET A 1 254 ? -71.108 -25.328 55.585 1.00 30.23 322 MET A CA 1
ATOM 2035 C C . MET A 1 254 ? -70.184 -25.916 54.543 1.00 34.47 322 MET A C 1
ATOM 2036 O O . MET A 1 254 ? -69.641 -25.203 53.698 1.00 26.12 322 MET A O 1
ATOM 2041 N N . ASP A 1 255 ? -70.029 -27.231 54.588 1.00 37.07 323 ASP A N 1
ATOM 2042 C CA . ASP A 1 255 ? -69.230 -27.905 53.590 1.00 32.92 323 ASP A CA 1
ATOM 2043 C C . ASP A 1 255 ? -70.091 -29.000 52.985 1.00 23.16 323 ASP A C 1
ATOM 2044 O O . ASP A 1 255 ? -70.450 -29.957 53.667 1.00 30.02 323 ASP A O 1
ATOM 2049 N N . LEU A 1 256 ? -70.413 -28.856 51.704 1.00 26.31 324 LEU A N 1
ATOM 2050 C CA . LEU A 1 256 ? -71.263 -29.807 50.996 1.00 35.24 324 LEU A CA 1
ATOM 2051 C C . LEU A 1 256 ? -70.570 -30.528 49.824 1.00 42.01 324 LEU A C 1
ATOM 2052 O O . LEU A 1 256 ? -71.239 -30.994 48.890 1.00 38.53 324 LEU A O 1
ATOM 2057 N N . SER A 1 257 ? -69.243 -30.604 49.856 1.00 38.12 325 SER A N 1
ATOM 2058 C CA . SER A 1 257 ? -68.479 -31.209 48.751 1.00 34.32 325 SER A CA 1
ATOM 2059 C C . SER A 1 257 ? -68.758 -32.701 48.549 1.00 30.90 325 SER A C 1
ATOM 2060 O O . SER A 1 257 ? -69.060 -33.419 49.493 1.00 38.11 325 SER A O 1
ATOM 2063 N N . ASN A 1 258 ? -68.622 -33.177 47.320 1.00 25.68 326 ASN A N 1
ATOM 2064 C CA . ASN A 1 258 ? -68.733 -34.611 47.060 1.00 30.35 326 ASN A CA 1
ATOM 2065 C C . ASN A 1 258 ? -67.494 -35.332 47.576 1.00 38.56 326 ASN A C 1
ATOM 2066 O O . ASN A 1 258 ? -66.468 -34.697 47.816 1.00 30.84 326 ASN A O 1
ATOM 2071 N N . TRP A 1 259 ? -67.561 -36.658 47.678 1.00 40.23 327 TRP A N 1
ATOM 2072 C CA . TRP A 1 259 ? -66.355 -37.435 47.934 1.00 35.81 327 TRP A CA 1
ATOM 2073 C C . TRP A 1 259 ? -65.509 -37.497 46.662 1.00 42.93 327 TRP A C 1
ATOM 2074 O O . TRP A 1 259 ? -64.317 -37.183 46.691 1.00 45.13 327 TRP A O 1
ATOM 2085 N N . GLU A 1 260 ? -66.142 -37.925 45.567 1.00 47.65 328 GLU A N 1
ATOM 2086 C CA . GLU A 1 260 ? -65.516 -38.029 44.248 1.00 46.72 328 GLU A CA 1
ATOM 2087 C C . GLU A 1 260 ? -66.321 -37.298 43.172 1.00 43.82 328 GLU A C 1
ATOM 2088 O O . GLU A 1 260 ? -67.506 -37.020 43.345 1.00 48.62 328 GLU A O 1
ATOM 2094 N N . LEU A 1 261 ? -65.653 -36.984 42.070 1.00 32.41 329 LEU A N 1
ATOM 2095 C CA . LEU A 1 261 ? -66.254 -36.272 40.957 1.00 31.86 329 LEU A CA 1
ATOM 2096 C C . LEU A 1 261 ? -67.428 -37.061 40.375 1.00 37.08 329 LEU A C 1
ATOM 2097 O O . LEU A 1 261 ? -68.429 -36.471 39.948 1.00 38.71 329 LEU A O 1
ATOM 2102 N N . ARG A 1 262 ? -67.292 -38.391 40.363 1.00 43.24 330 ARG A N 1
ATOM 2103 C CA . ARG A 1 262 ? -68.327 -39.313 39.875 1.00 40.72 330 ARG A CA 1
ATOM 2104 C C . ARG A 1 262 ? -69.709 -38.983 40.416 1.00 40.68 330 ARG A C 1
ATOM 2105 O O . ARG A 1 262 ? -70.705 -39.140 39.717 1.00 45.47 330 ARG A O 1
ATOM 2113 N N . HIS A 1 263 ? -69.766 -38.551 41.673 1.00 40.42 331 HIS A N 1
ATOM 2114 C CA . HIS A 1 263 ? -71.051 -38.370 42.339 1.00 45.62 331 HIS A CA 1
ATOM 2115 C C . HIS A 1 263 ? -71.947 -37.357 41.609 1.00 49.63 331 HIS A C 1
ATOM 2116 O O . HIS A 1 263 ? -73.172 -37.464 41.625 1.00 49.57 331 HIS A O 1
ATOM 2123 N N . GLY A 1 264 ? -71.332 -36.380 40.956 1.00 52.54 332 GLY A N 1
ATOM 2124 C CA . GLY A 1 264 ? -72.080 -35.491 40.088 1.00 49.97 332 GLY A CA 1
ATOM 2125 C C . GLY A 1 264 ? -72.678 -34.283 40.773 1.00 39.25 332 GLY A C 1
ATOM 2126 O O . GLY A 1 264 ? -72.599 -34.141 41.987 1.00 34.73 332 GLY A O 1
ATOM 2127 N N . HIS A 1 265 ? -73.290 -33.416 39.975 1.00 39.32 333 HIS A N 1
ATOM 2128 C CA . HIS A 1 265 ? -73.812 -32.148 40.469 1.00 47.43 333 HIS A CA 1
ATOM 2129 C C . HIS A 1 265 ? -74.897 -32.359 41.521 1.00 44.55 333 HIS A C 1
ATOM 2130 O O . HIS A 1 265 ? -75.616 -33.360 41.492 1.00 43.87 333 HIS A O 1
ATOM 2137 N N . LEU A 1 266 ? -74.997 -31.417 42.453 1.00 44.08 334 LEU A N 1
ATOM 2138 C CA . LEU A 1 266 ? -76.089 -31.401 43.423 1.00 41.84 334 LEU A CA 1
ATOM 2139 C C . LEU A 1 266 ? -77.277 -30.673 42.798 1.00 44.85 334 LEU A C 1
ATOM 2140 O O . LEU A 1 266 ? -77.095 -29.808 41.942 1.00 53.64 334 LEU A O 1
ATOM 2145 N N . ASP A 1 267 ? -78.483 -31.010 43.242 1.00 38.99 335 ASP A N 1
ATOM 2146 C CA . ASP A 1 267 ? -79.693 -30.332 42.794 1.00 41.43 335 ASP A CA 1
ATOM 2147 C C . ASP A 1 267 ? -79.746 -28.947 43.430 1.00 41.42 335 ASP A C 1
ATOM 2148 O O . ASP A 1 267 ? -80.064 -28.831 44.608 1.00 44.43 335 ASP A O 1
ATOM 2153 N N . MET A 1 268 ? -79.459 -27.896 42.662 1.00 39.75 336 MET A N 1
ATOM 2154 C CA . MET A 1 268 ? -79.424 -26.544 43.235 1.00 39.68 336 MET A CA 1
ATOM 2155 C C . MET A 1 268 ? -80.732 -26.105 43.869 1.00 49.37 336 MET A C 1
ATOM 2156 O O . MET A 1 268 ? -80.737 -25.243 44.748 1.00 57.56 336 MET A O 1
ATOM 2161 N N . LYS A 1 269 ? -81.839 -26.701 43.439 1.00 55.34 337 LYS A N 1
ATOM 2162 C CA . LYS A 1 269 ? -83.134 -26.355 44.008 1.00 55.45 337 LYS A CA 1
ATOM 2163 C C . LYS A 1 269 ? -83.187 -26.833 45.458 1.00 46.09 337 LYS A C 1
ATOM 2164 O O . LYS A 1 269 ? -83.551 -26.074 46.355 1.00 51.74 337 LYS A O 1
ATOM 2170 N N . THR A 1 270 ? -82.791 -28.079 45.687 1.00 32.60 338 THR A N 1
ATOM 2171 C CA . THR A 1 270 ? -82.685 -28.600 47.039 1.00 33.80 338 THR A CA 1
ATOM 2172 C C . THR A 1 270 ? -81.715 -27.766 47.873 1.00 42.21 338 THR A C 1
ATOM 2173 O O . THR A 1 270 ? -82.043 -27.298 48.958 1.00 39.58 338 THR A O 1
ATOM 2177 N N . VAL A 1 271 ? -80.515 -27.578 47.338 1.00 43.24 339 VAL A N 1
ATOM 2178 C CA . VAL A 1 271 ? -79.466 -26.840 48.024 1.00 44.43 339 VAL A CA 1
ATOM 2179 C C . VAL A 1 271 ? -79.936 -25.429 48.408 1.00 39.49 339 VAL A C 1
ATOM 2180 O O . VAL A 1 271 ? -79.790 -25.012 49.549 1.00 38.70 339 VAL A O 1
ATOM 2184 N N . CYS A 1 272 ? -80.508 -24.699 47.462 1.00 43.98 340 CYS A N 1
ATOM 2185 C CA . CYS A 1 272 ? -80.943 -23.338 47.744 1.00 43.11 340 CYS A CA 1
ATOM 2186 C C . CYS A 1 272 ? -82.089 -23.288 48.764 1.00 43.38 340 CYS A C 1
ATOM 2187 O O . CYS A 1 272 ? -82.177 -22.343 49.560 1.00 42.97 340 CYS A O 1
ATOM 2190 N N . HIS A 1 273 ? -82.958 -24.296 48.748 1.00 40.01 341 HIS A N 1
ATOM 2191 C CA . HIS A 1 273 ? -84.059 -24.324 49.721 1.00 49.13 341 HIS A CA 1
ATOM 2192 C C . HIS A 1 273 ? -83.513 -24.391 51.145 1.00 41.81 341 HIS A C 1
ATOM 2193 O O . HIS A 1 273 ? -84.063 -23.779 52.062 1.00 39.99 341 HIS A O 1
ATOM 2200 N N . LEU A 1 274 ? -82.425 -25.135 51.311 1.00 40.94 342 LEU A N 1
ATOM 2201 C CA . LEU A 1 274 ? -81.728 -25.216 52.590 1.00 48.89 342 LEU A CA 1
ATOM 2202 C C . LEU A 1 274 ? -80.977 -23.922 52.885 1.00 51.31 342 LEU A C 1
ATOM 2203 O O . LEU A 1 274 ? -81.279 -23.219 53.852 1.00 45.24 342 LEU A O 1
ATOM 2208 N N . LEU A 1 275 ? -80.001 -23.622 52.032 1.00 49.83 343 LEU A N 1
ATOM 2209 C CA . LEU A 1 275 ? -79.062 -22.519 52.236 1.00 46.83 343 LEU A CA 1
ATOM 2210 C C . LEU A 1 275 ? -79.748 -21.152 52.318 1.00 40.75 343 LEU A C 1
ATOM 2211 O O . LEU A 1 275 ? -79.289 -20.261 53.046 1.00 31.93 343 LEU A O 1
ATOM 2216 N N . GLY A 1 276 ? -80.823 -20.984 51.547 1.00 38.79 344 GLY A N 1
ATOM 2217 C CA . GLY A 1 276 ? -81.551 -19.728 51.504 1.00 36.06 344 GLY A CA 1
ATOM 2218 C C . GLY A 1 276 ? -82.185 -19.330 52.828 1.00 45.10 344 GLY A C 1
ATOM 2219 O O . GLY A 1 276 ? -82.495 -18.156 53.047 1.00 48.41 344 GLY A O 1
ATOM 2220 N N . ASN A 1 277 ? -82.366 -20.299 53.719 1.00 46.11 345 ASN A N 1
ATOM 2221 C CA . ASN A 1 277 ? -82.954 -20.032 55.036 1.00 49.16 345 ASN A CA 1
ATOM 2222 C C . ASN A 1 277 ? -81.969 -20.043 56.202 1.00 51.30 345 ASN A C 1
ATOM 2223 O O . ASN A 1 277 ? -82.371 -20.202 57.354 1.00 42.81 345 ASN A O 1
ATOM 2228 N N . LEU A 1 278 ? -80.682 -19.880 55.903 1.00 45.26 346 LEU A N 1
ATOM 2229 C CA . LEU A 1 278 ? -79.677 -19.797 56.953 1.00 49.22 346 LEU A CA 1
ATOM 2230 C C . LEU A 1 278 ? -79.090 -18.390 56.966 1.00 50.97 346 LEU A C 1
ATOM 2231 O O . LEU A 1 278 ? -78.162 -18.092 56.220 1.00 57.35 346 LEU A O 1
ATOM 2236 N N . PRO A 1 279 ? -79.645 -17.513 57.807 1.00 46.20 347 PRO A N 1
ATOM 2237 C CA . PRO A 1 279 ? -79.355 -16.076 57.727 1.00 44.96 347 PRO A CA 1
ATOM 2238 C C . PRO A 1 279 ? -77.940 -15.695 58.178 1.00 47.87 347 PRO A C 1
ATOM 2239 O O . PRO A 1 279 ? -77.509 -14.560 57.958 1.00 49.61 347 PRO A O 1
ATOM 2243 N N . LYS A 1 280 ? -77.225 -16.622 58.803 1.00 42.46 348 LYS A N 1
ATOM 2244 C CA . LYS A 1 280 ? -75.882 -16.319 59.275 1.00 37.21 348 LYS A CA 1
ATOM 2245 C C . LYS A 1 280 ? -74.801 -16.989 58.395 1.00 37.06 348 LYS A C 1
ATOM 2246 O O . LYS A 1 280 ? -73.612 -16.814 58.621 1.00 43.33 348 LYS A O 1
ATOM 2252 N N . LEU A 1 281 ? -75.228 -17.762 57.406 1.00 35.39 349 LEU A N 1
ATOM 2253 C CA . LEU A 1 281 ? -74.309 -18.499 56.558 1.00 38.09 349 LEU A CA 1
ATOM 2254 C C . LEU A 1 281 ? -73.438 -17.533 55.757 1.00 35.13 349 LEU A C 1
ATOM 2255 O O . LEU A 1 281 ? -73.950 -16.675 55.053 1.00 48.79 349 LEU A O 1
ATOM 2260 N N . GLU A 1 282 ? -72.126 -17.638 55.892 1.00 31.15 350 GLU A N 1
ATOM 2261 C CA . GLU A 1 282 ? -71.245 -16.765 55.105 1.00 44.30 350 GLU A CA 1
ATOM 2262 C C . GLU A 1 282 ? -70.092 -17.488 54.387 1.00 31.32 350 GLU A C 1
ATOM 2263 O O . GLU A 1 282 ? -69.470 -16.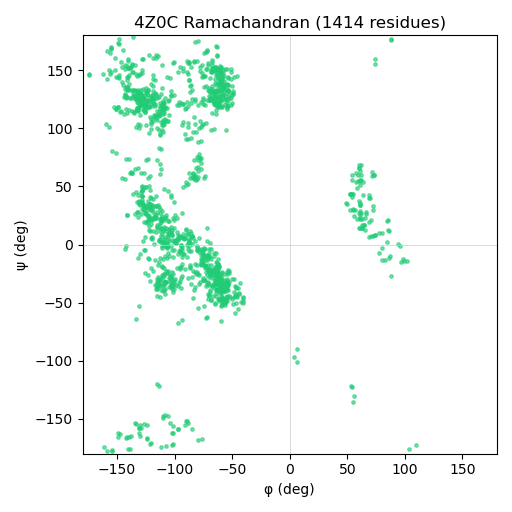940 53.476 1.00 32.80 350 GLU A O 1
ATOM 2269 N N . THR A 1 283 ? -69.881 -18.746 54.750 1.00 26.35 351 THR A N 1
ATOM 2270 C CA . THR A 1 283 ? -68.857 -19.568 54.136 1.00 29.95 351 THR A CA 1
ATOM 2271 C C . THR A 1 283 ? -69.474 -20.850 53.603 1.00 36.05 351 THR A C 1
ATOM 2272 O O . THR A 1 283 ? -70.141 -21.590 54.340 1.00 27.95 351 THR A O 1
ATOM 2276 N N . LEU A 1 284 ? -69.275 -21.085 52.306 1.00 33.15 352 LEU A N 1
ATOM 2277 C CA . LEU A 1 284 ? -69.726 -22.312 51.665 1.00 32.39 352 LEU A CA 1
ATOM 2278 C C . LEU A 1 284 ? -68.584 -22.976 50.904 1.00 36.91 352 LEU A C 1
ATOM 2279 O O . LEU A 1 284 ? -68.053 -22.418 49.937 1.00 37.89 352 LEU A O 1
ATOM 2284 N N . VAL A 1 285 ? -68.214 -24.170 51.356 1.00 32.51 353 VAL A N 1
ATOM 2285 C CA . VAL A 1 285 ? -67.241 -24.986 50.661 1.00 30.81 353 VAL A CA 1
ATOM 2286 C C . VAL A 1 285 ? -67.983 -25.999 49.781 1.00 35.42 353 VAL A C 1
ATOM 2287 O O . VAL A 1 285 ? -68.747 -26.840 50.260 1.00 38.09 353 VAL A O 1
ATOM 2291 N N . PHE A 1 286 ? -67.733 -25.914 48.482 1.00 33.78 354 PHE A N 1
ATOM 2292 C CA . PHE A 1 286 ? -68.619 -26.483 47.472 1.00 34.85 354 PHE A CA 1
ATOM 2293 C C . PHE A 1 286 ? -67.783 -27.137 46.359 1.00 33.35 354 PHE A C 1
ATOM 2294 O O . PHE A 1 286 ? -67.698 -26.625 45.245 1.00 39.09 354 PHE A O 1
ATOM 2302 N N . GLN A 1 287 ? -67.200 -28.293 46.678 1.00 29.75 355 GLN A N 1
ATOM 2303 C CA . GLN A 1 287 ? -66.135 -28.897 45.884 1.00 26.87 355 GLN A CA 1
ATOM 2304 C C . GLN A 1 287 ? -66.393 -30.250 45.224 1.00 29.21 355 GLN A C 1
ATOM 2305 O O . GLN A 1 287 ? -67.262 -31.009 45.636 1.00 32.86 355 GLN A O 1
ATOM 2311 N N . LYS A 1 288 ? -65.571 -30.544 44.213 1.00 27.24 356 LYS A N 1
ATOM 2312 C CA . LYS A 1 288 ? -65.534 -31.854 43.561 1.00 29.19 356 LYS A CA 1
ATOM 2313 C C . LYS A 1 288 ? -66.753 -32.156 42.686 1.00 30.93 356 LYS A C 1
ATOM 2314 O O . LYS A 1 288 ? -67.463 -33.137 42.894 1.00 35.61 356 LYS A O 1
ATOM 2320 N N . ASN A 1 289 ? -66.964 -31.299 41.695 1.00 30.34 357 ASN A N 1
ATOM 2321 C CA . ASN A 1 289 ? -67.923 -31.581 40.638 1.00 36.99 357 ASN A CA 1
ATOM 2322 C C . ASN A 1 289 ? -69.337 -31.555 41.181 1.00 38.79 357 ASN A C 1
ATOM 2323 O O . ASN A 1 289 ? -70.195 -32.381 40.857 1.00 30.96 357 ASN A O 1
ATOM 2328 N N . VAL A 1 290 ? -69.564 -30.554 42.007 1.00 38.86 358 VAL A N 1
ATOM 2329 C CA . VAL A 1 290 ? -70.816 -30.415 42.699 1.00 41.96 358 VAL A CA 1
ATOM 2330 C C . VAL A 1 290 ? -71.728 -29.463 41.889 1.00 38.36 358 VAL A C 1
ATOM 2331 O O . VAL A 1 290 ? -72.942 -29.499 42.011 1.00 41.87 358 VAL A O 1
ATOM 2335 N N . THR A 1 291 ? -71.134 -28.666 41.008 1.00 38.33 359 THR A N 1
ATOM 2336 C CA . THR A 1 291 ? -71.884 -27.684 40.228 1.00 39.17 359 THR A CA 1
ATOM 2337 C C . THR A 1 291 ? -71.197 -27.322 38.903 1.00 38.04 359 THR A C 1
ATOM 2338 O O . THR A 1 291 ? -70.066 -27.716 38.653 1.00 51.93 359 THR A O 1
ATOM 2342 N N . ASN A 1 292 ? -71.909 -26.600 38.046 1.00 32.29 360 ASN A N 1
ATOM 2343 C CA . ASN A 1 292 ? -71.312 -25.954 36.889 1.00 24.63 360 ASN A CA 1
ATOM 2344 C C . ASN A 1 292 ? -71.538 -24.444 36.929 1.00 26.34 360 ASN A C 1
ATOM 2345 O O . ASN A 1 292 ? -71.997 -23.930 37.940 1.00 32.70 360 ASN A O 1
ATOM 2350 N N . ALA A 1 293 ? -71.206 -23.734 35.853 1.00 30.55 361 ALA A N 1
ATOM 2351 C CA . ALA A 1 293 ? -71.276 -22.271 35.874 1.00 28.37 361 ALA A CA 1
ATOM 2352 C C . ALA A 1 293 ? -72.676 -21.776 36.165 1.00 41.64 361 ALA A C 1
ATOM 2353 O O . ALA A 1 293 ? -72.859 -20.787 36.883 1.00 42.69 361 ALA A O 1
ATOM 2355 N N . GLU A 1 294 ? -73.665 -22.459 35.596 1.00 47.04 362 GLU A N 1
ATOM 2356 C CA . GLU A 1 294 ? -75.037 -21.990 35.688 1.00 51.47 362 GLU A CA 1
ATOM 2357 C C . GLU A 1 294 ? -75.578 -22.197 37.106 1.00 50.70 362 GLU A C 1
ATOM 2358 O O . GLU A 1 294 ? -76.312 -21.358 37.629 1.00 44.87 362 GLU A O 1
ATOM 2364 N N . GLY A 1 295 ? -75.165 -23.286 37.746 1.00 49.83 363 GLY A N 1
ATOM 2365 C CA . GLY A 1 295 ? -75.518 -23.522 39.133 1.00 45.30 363 GLY A CA 1
ATOM 2366 C C . GLY A 1 295 ? -74.946 -22.469 40.072 1.00 44.86 363 GLY A C 1
ATOM 2367 O O . GLY A 1 295 ? -75.534 -22.174 41.098 1.00 51.90 363 GLY A O 1
ATOM 2368 N N . ILE A 1 296 ? -73.787 -21.917 39.734 1.00 46.41 364 ILE A N 1
ATOM 2369 C CA . ILE A 1 296 ? -73.209 -20.810 40.494 1.00 39.24 364 ILE A CA 1
ATOM 2370 C C . ILE A 1 296 ? -74.163 -19.623 40.480 1.00 34.77 364 ILE A C 1
ATOM 2371 O O . ILE A 1 296 ? -74.299 -18.922 41.476 1.00 41.13 364 ILE A O 1
ATOM 2376 N N . LYS A 1 297 ? -74.812 -19.397 39.341 1.00 36.96 365 LYS A N 1
ATOM 2377 C CA . LYS A 1 297 ? -75.781 -18.311 39.187 1.00 37.24 365 LYS A CA 1
ATOM 2378 C C . LYS A 1 297 ? -76.984 -18.518 40.108 1.00 36.92 365 LYS A C 1
ATOM 2379 O O . LYS A 1 297 ? -77.510 -17.568 40.695 1.00 36.41 365 LYS A O 1
ATOM 2385 N N . GLN A 1 298 ? -77.416 -19.766 40.240 1.00 32.94 366 GLN A N 1
ATOM 2386 C CA . GLN A 1 298 ? -78.532 -20.062 41.119 1.00 42.06 366 GLN A CA 1
ATOM 2387 C C . GLN A 1 298 ? -78.139 -19.846 42.576 1.00 47.73 366 GLN A C 1
ATOM 2388 O O . GLN A 1 298 ? -78.846 -19.160 43.319 1.00 50.14 366 GLN A O 1
ATOM 2394 N N . LEU A 1 299 ? -76.985 -20.395 42.953 1.00 44.44 367 LEU A N 1
ATOM 2395 C CA . LEU A 1 299 ? -76.438 -20.260 44.293 1.00 41.49 367 LEU A CA 1
ATOM 2396 C C . LEU A 1 299 ? -76.359 -18.795 44.696 1.00 42.50 367 LEU A C 1
ATOM 2397 O O . LEU A 1 299 ? -76.763 -18.432 45.794 1.00 42.08 367 LEU A O 1
ATOM 2402 N N . ALA A 1 300 ? -75.884 -17.952 43.784 1.00 39.92 368 ALA A N 1
ATOM 2403 C CA . ALA A 1 300 ? -75.769 -16.514 44.035 1.00 43.13 368 ALA A CA 1
ATOM 2404 C C . ALA A 1 300 ? -77.075 -15.836 44.476 1.00 52.64 368 ALA A C 1
ATOM 2405 O O . ALA A 1 300 ? -77.048 -14.791 45.125 1.00 57.94 368 ALA A O 1
ATOM 2407 N N . LYS A 1 301 ? -78.211 -16.424 44.107 1.00 55.40 369 LYS A N 1
ATOM 2408 C CA . LYS A 1 301 ? -79.524 -15.898 44.484 1.00 61.12 369 LYS A CA 1
ATOM 2409 C C . LYS A 1 301 ? -79.958 -16.342 45.885 1.00 59.96 369 LYS A C 1
ATOM 2410 O O . LYS A 1 301 ? -80.511 -15.560 46.653 1.00 58.69 369 LYS A O 1
ATOM 2416 N N . CYS A 1 302 ? -79.655 -17.593 46.217 1.00 59.02 370 CYS A N 1
ATOM 2417 C CA . CYS A 1 302 ? -80.047 -18.201 47.481 1.00 51.37 370 CYS A CA 1
ATOM 2418 C C . CYS A 1 302 ? -79.273 -17.710 48.680 1.00 54.00 370 CYS A C 1
ATOM 2419 O O . CYS A 1 302 ? -79.535 -18.140 49.802 1.00 55.73 370 CYS A O 1
ATOM 2422 N N . THR A 1 303 ? -78.289 -16.849 48.469 1.00 52.16 371 THR A N 1
ATOM 2423 C CA . THR A 1 303 ? -77.301 -16.704 49.525 1.00 35.91 371 THR A CA 1
ATOM 2424 C C . THR A 1 303 ? -76.545 -15.372 49.552 1.00 30.69 371 THR A C 1
ATOM 2425 O O . THR A 1 303 ? -76.583 -14.613 48.597 1.00 42.40 371 THR A O 1
ATOM 2429 N N . ARG A 1 304 ? -75.869 -15.084 50.655 1.00 37.40 372 ARG A N 1
ATOM 2430 C CA . ARG A 1 304 ? -75.044 -13.876 50.730 1.00 40.75 372 ARG A CA 1
ATOM 2431 C C . ARG A 1 304 ? -73.623 -14.156 51.281 1.00 48.89 372 ARG A C 1
ATOM 2432 O O . ARG A 1 304 ? -73.265 -13.683 52.358 1.00 54.34 372 ARG A O 1
ATOM 2440 N N . LEU A 1 305 ? -72.819 -14.914 50.532 1.00 40.28 373 LEU A N 1
ATOM 2441 C CA . LEU A 1 305 ? -71.542 -15.432 51.026 1.00 32.71 373 LEU A CA 1
ATOM 2442 C C . LEU A 1 305 ? -70.410 -14.416 51.081 1.00 33.48 373 LEU A C 1
ATOM 2443 O O . LEU A 1 305 ? -70.349 -13.505 50.250 1.00 34.95 373 LEU A O 1
ATOM 2448 N N . LEU A 1 306 ? -69.523 -14.594 52.070 1.00 26.78 374 LEU A N 1
ATOM 2449 C CA . LEU A 1 306 ? -68.238 -13.878 52.150 1.00 33.76 374 LEU A CA 1
ATOM 2450 C C . LEU A 1 306 ? -67.116 -14.713 51.523 1.00 35.31 374 LEU A C 1
ATOM 2451 O O . LEU A 1 306 ? -66.223 -14.185 50.856 1.00 33.12 374 LEU A O 1
ATOM 2456 N N . PHE A 1 307 ? -67.201 -16.023 51.736 1.00 30.75 375 PHE A N 1
ATOM 2457 C CA . PHE A 1 307 ? -66.213 -16.970 51.265 1.00 27.22 375 PHE A CA 1
ATOM 2458 C C . PHE A 1 307 ? -66.914 -18.122 50.556 1.00 30.46 375 PHE A C 1
ATOM 2459 O O . PHE A 1 307 ? -67.687 -18.859 51.163 1.00 29.14 375 PHE A O 1
ATOM 2467 N N . LEU A 1 308 ? -66.611 -18.283 49.272 1.00 36.99 376 LEU A N 1
ATOM 2468 C CA . LEU A 1 308 ? -67.090 -19.408 48.483 1.00 31.58 376 LEU A CA 1
ATOM 2469 C C . LEU A 1 308 ? -65.891 -20.211 47.940 1.00 29.57 376 LEU A C 1
ATOM 2470 O O . LEU A 1 308 ? -64.984 -19.657 47.324 1.00 24.10 376 LEU A O 1
ATOM 2475 N N . ASP A 1 309 ? -65.889 -21.518 48.181 1.00 27.91 377 ASP A N 1
ATOM 2476 C CA . ASP A 1 309 ? -64.821 -22.373 47.705 1.00 25.48 377 ASP A CA 1
ATOM 2477 C C . ASP A 1 309 ? -65.361 -23.325 46.646 1.00 33.49 377 ASP A C 1
ATOM 2478 O O . ASP A 1 309 ? -66.136 -24.218 46.959 1.00 28.98 377 ASP A O 1
ATOM 2483 N N . LEU A 1 310 ? -64.932 -23.143 45.395 1.00 36.59 378 LEU A N 1
ATOM 2484 C CA . LEU A 1 310 ? -65.424 -23.968 44.295 1.00 30.28 378 LEU A CA 1
ATOM 2485 C C . LEU A 1 310 ? -64.360 -24.884 43.712 1.00 33.89 378 LEU A C 1
ATOM 2486 O O . LEU A 1 310 ? -64.466 -25.309 42.567 1.00 38.69 378 LEU A O 1
ATOM 2491 N N . GLY A 1 311 ? -63.337 -25.188 44.502 1.00 35.29 379 GLY A N 1
ATOM 2492 C CA . GLY A 1 311 ? -62.246 -26.030 44.043 1.00 34.70 379 GLY A CA 1
ATOM 2493 C C . GLY A 1 311 ? -62.655 -27.404 43.548 1.00 33.06 379 GLY A C 1
ATOM 2494 O O . GLY A 1 311 ? -63.570 -28.015 44.089 1.00 35.78 379 GLY A O 1
ATOM 2495 N N . GLN A 1 312 ? -61.952 -27.887 42.528 1.00 33.73 380 GLN A N 1
ATOM 2496 C CA . GLN A 1 312 ? -62.162 -29.221 41.957 1.00 30.41 380 GLN A CA 1
ATOM 2497 C C . GLN A 1 312 ? -63.517 -29.403 41.260 1.00 30.62 380 GLN A C 1
ATOM 2498 O O . GLN A 1 312 ? -64.032 -30.518 41.184 1.00 31.56 380 GLN A O 1
ATOM 2504 N N . ASN A 1 313 ? -64.102 -28.315 40.767 1.00 22.49 381 ASN A N 1
ATOM 2505 C CA . ASN A 1 313 ? -65.279 -28.430 39.903 1.00 21.31 381 ASN A CA 1
ATOM 2506 C C . ASN A 1 313 ? -64.894 -28.577 38.439 1.00 34.16 381 ASN A C 1
ATOM 2507 O O . ASN A 1 313 ? -64.744 -27.589 37.708 1.00 33.78 381 ASN A O 1
ATOM 2512 N N . SER A 1 314 ? -64.744 -29.835 38.032 1.00 30.58 382 SER A N 1
ATOM 2513 C CA . SER A 1 314 ? -64.181 -30.190 36.742 1.00 29.74 382 SER A CA 1
ATOM 2514 C C . SER A 1 314 ? -64.963 -29.674 35.524 1.00 29.30 382 SER A C 1
ATOM 2515 O O . SER A 1 314 ? -64.419 -29.588 34.423 1.00 33.37 382 SER A O 1
ATOM 2518 N N . ASP A 1 315 ? -66.226 -29.317 35.718 1.00 25.46 383 ASP A N 1
ATOM 2519 C CA . ASP A 1 315 ? -67.034 -28.785 34.615 1.00 36.21 383 ASP A CA 1
ATOM 2520 C C . ASP A 1 315 ? -66.895 -27.275 34.424 1.00 38.30 383 ASP A C 1
ATOM 2521 O O . ASP A 1 315 ? -67.556 -26.691 33.553 1.00 31.16 383 ASP A O 1
ATOM 2526 N N . LEU A 1 316 ? -66.065 -26.636 35.246 1.00 29.07 384 LEU A N 1
ATOM 2527 C CA . LEU A 1 316 ? -65.761 -25.227 35.026 1.00 25.39 384 LEU A CA 1
ATOM 2528 C C . LEU A 1 316 ? -64.552 -25.143 34.069 1.00 28.92 384 LEU A C 1
ATOM 2529 O O . LEU A 1 316 ? -63.413 -25.434 34.453 1.00 28.09 384 LEU A O 1
ATOM 2534 N N . ILE A 1 317 ? -64.822 -24.803 32.811 1.00 32.19 385 ILE A N 1
ATOM 2535 C CA . ILE A 1 317 ? -63.793 -24.733 31.781 1.00 28.58 385 ILE A CA 1
ATOM 2536 C C . ILE A 1 317 ? -63.562 -23.279 31.342 1.00 33.37 385 ILE A C 1
ATOM 2537 O O . ILE A 1 317 ? -62.437 -22.859 31.083 1.00 47.32 385 ILE A O 1
ATOM 2542 N N . TYR A 1 318 ? -64.634 -22.516 31.235 1.00 30.29 386 TYR A N 1
ATOM 2543 C CA . TYR A 1 318 ? -64.525 -21.068 31.091 1.00 32.78 386 TYR A CA 1
ATOM 2544 C C . TYR A 1 318 ? -65.568 -20.340 31.950 1.00 41.22 386 TYR A C 1
ATOM 2545 O O . TYR A 1 318 ? -66.638 -20.883 32.264 1.00 45.49 386 TYR A O 1
ATOM 2554 N N . LEU A 1 319 ? -65.234 -19.116 32.343 1.00 28.52 387 LEU A N 1
ATOM 2555 C CA . LEU A 1 319 ? -66.163 -18.250 33.042 1.00 29.84 387 LEU A CA 1
ATOM 2556 C C . LEU A 1 319 ? -66.135 -16.885 32.384 1.00 29.30 387 LEU A C 1
ATOM 2557 O O . LEU A 1 319 ? -65.205 -16.117 32.571 1.00 34.61 387 LEU A O 1
ATOM 2562 N N . ASN A 1 320 ? -67.152 -16.582 31.596 1.00 42.09 388 ASN A N 1
ATOM 2563 C CA . ASN A 1 320 ? -67.164 -15.312 30.888 1.00 44.25 388 ASN A CA 1
ATOM 2564 C C . ASN A 1 320 ? -68.543 -14.681 30.835 1.00 41.84 388 ASN A C 1
ATOM 2565 O O . ASN A 1 320 ? -68.821 -13.886 29.946 1.00 43.06 388 ASN A O 1
ATOM 2570 N N . ASP A 1 321 ? -69.396 -15.014 31.803 1.00 42.45 389 ASP A N 1
ATOM 2571 C CA . ASP A 1 321 ? -70.807 -14.658 31.693 1.00 42.75 389 ASP A CA 1
ATOM 2572 C C . ASP A 1 321 ? -71.501 -14.307 33.009 1.00 46.98 389 ASP A C 1
ATOM 2573 O O . ASP A 1 321 ? -72.476 -14.961 33.398 1.00 36.94 389 ASP A O 1
ATOM 2578 N N . SER A 1 322 ? -70.970 -13.311 33.713 1.00 50.98 390 SER A N 1
ATOM 2579 C CA . SER A 1 322 ? -71.633 -12.774 34.896 1.00 41.73 390 SER A CA 1
ATOM 2580 C C . SER A 1 322 ? -71.963 -13.797 35.986 1.00 41.38 390 SER A C 1
ATOM 2581 O O . SER A 1 322 ? -72.866 -13.570 36.781 1.00 37.34 390 SER A O 1
ATOM 2584 N N . GLU A 1 323 ? -71.230 -14.908 36.031 1.00 43.47 391 GLU A N 1
ATOM 2585 C CA . GLU A 1 323 ? -71.493 -15.983 37.005 1.00 36.44 391 GLU A CA 1
ATOM 2586 C C . GLU A 1 323 ? -71.538 -15.550 38.468 1.00 39.24 391 GLU A C 1
ATOM 2587 O O . GLU A 1 323 ? -72.286 -16.116 39.272 1.00 40.80 391 GLU A O 1
ATOM 2593 N N . PHE A 1 324 ? -70.704 -14.582 38.824 1.00 40.81 392 PHE A N 1
ATOM 2594 C CA . PHE A 1 324 ? -70.551 -14.200 40.220 1.00 33.53 392 PHE A CA 1
ATOM 2595 C C . PHE A 1 324 ? -71.204 -12.874 40.537 1.00 35.28 392 PHE A C 1
ATOM 2596 O O . PHE A 1 324 ? -71.161 -12.419 41.682 1.00 38.86 392 PHE A O 1
ATOM 2604 N N . ASN A 1 325 ? -71.820 -12.255 39.536 1.00 40.51 393 ASN A N 1
ATOM 2605 C CA . ASN A 1 325 ? -72.311 -10.888 39.713 1.00 47.01 393 ASN A CA 1
ATOM 2606 C C . ASN A 1 325 ? -73.438 -10.706 40.732 1.00 45.35 393 ASN A C 1
ATOM 2607 O O . ASN A 1 325 ? -73.625 -9.609 41.264 1.00 42.49 393 ASN A O 1
ATOM 2612 N N . ALA A 1 326 ? -74.182 -11.771 41.012 1.00 49.37 394 ALA A N 1
ATOM 2613 C CA . ALA A 1 326 ? -75.204 -11.705 42.051 1.00 47.80 394 ALA A CA 1
ATOM 2614 C C . ALA A 1 326 ? -74.596 -12.026 43.421 1.00 47.55 394 ALA A C 1
ATOM 2615 O O . ALA A 1 326 ? -75.309 -12.226 44.407 1.00 45.91 394 ALA A O 1
ATOM 2617 N N . LEU A 1 327 ? -73.270 -12.070 43.481 1.00 43.35 395 LEU A N 1
ATOM 2618 C CA . LEU A 1 327 ? -72.574 -12.316 44.738 1.00 35.94 395 LEU A CA 1
ATOM 2619 C C . LEU A 1 327 ? -71.598 -11.207 45.142 1.00 35.45 395 LEU A C 1
ATOM 2620 O O . LEU A 1 327 ? -70.459 -11.488 45.492 1.00 38.85 395 LEU A O 1
ATOM 2625 N N . PRO A 1 328 ? -72.049 -9.938 45.131 1.00 38.75 396 PRO A N 1
ATOM 2626 C CA . PRO A 1 328 ? -71.096 -8.851 45.398 1.00 36.65 396 PRO A CA 1
ATOM 2627 C C . PRO A 1 328 ? -70.537 -8.852 46.827 1.00 42.89 396 PRO A C 1
ATOM 2628 O O . PRO A 1 328 ? -69.641 -8.064 47.128 1.00 40.98 396 PRO A O 1
ATOM 2632 N N . SER A 1 329 ? -71.066 -9.707 47.698 1.00 47.38 397 SER A N 1
ATOM 2633 C CA . SER A 1 329 ? -70.594 -9.768 49.077 1.00 37.17 397 SER A CA 1
ATOM 2634 C C . SER A 1 329 ? -69.257 -10.509 49.212 1.00 37.42 397 SER A C 1
ATOM 2635 O O . SER A 1 329 ? -68.584 -10.378 50.237 1.00 41.43 397 SER A O 1
ATOM 2638 N N . LEU A 1 330 ? -68.895 -11.292 48.194 1.00 31.97 398 LEU A N 1
ATOM 2639 C CA . LEU A 1 330 ? -67.681 -12.126 48.230 1.00 34.31 398 LEU A CA 1
ATOM 2640 C C . LEU A 1 330 ? -66.400 -11.403 48.620 1.00 31.94 398 LEU A C 1
ATOM 2641 O O . LEU A 1 330 ? -66.023 -10.397 48.005 1.00 27.22 398 LEU A O 1
ATOM 2646 N N . GLN A 1 331 ? -65.720 -11.943 49.630 1.00 26.22 399 GLN A N 1
ATOM 2647 C CA . GLN A 1 331 ? -64.395 -11.447 49.987 1.00 31.41 399 GLN A CA 1
ATOM 2648 C C . GLN A 1 331 ? -63.295 -12.362 49.440 1.00 30.03 399 GLN A C 1
ATOM 2649 O O . GLN A 1 331 ? -62.285 -11.887 48.943 1.00 28.32 399 GLN A O 1
ATOM 2655 N N . LYS A 1 332 ? -63.522 -13.669 49.520 1.00 27.34 400 LYS A N 1
ATOM 2656 C CA . LYS A 1 332 ? -62.530 -14.661 49.165 1.00 24.11 400 LYS A CA 1
ATOM 2657 C C . LYS A 1 332 ? -63.200 -15.666 48.263 1.00 32.34 400 LYS A C 1
ATOM 2658 O O . LYS A 1 332 ? -64.277 -16.152 48.602 1.00 26.96 400 LYS A O 1
ATOM 2664 N N . LEU A 1 333 ? -62.558 -15.973 47.129 1.00 30.57 401 LEU A N 1
ATOM 2665 C CA . LEU A 1 333 ? -63.071 -16.930 46.159 1.00 28.66 401 LEU A CA 1
ATOM 2666 C C . LEU A 1 333 ? -61.995 -17.923 45.707 1.00 31.75 401 LEU A C 1
ATOM 2667 O O . LEU A 1 333 ? -60.968 -17.521 45.177 1.00 35.29 401 LEU A O 1
ATOM 2672 N N . ASN A 1 334 ? -62.248 -19.217 45.892 1.00 27.96 402 ASN A N 1
ATOM 2673 C CA . ASN A 1 334 ? -61.342 -20.253 45.422 1.00 22.85 402 ASN A CA 1
ATOM 2674 C C . ASN A 1 334 ? -61.910 -21.019 44.223 1.00 32.50 402 ASN A C 1
ATOM 2675 O O . ASN A 1 334 ? -63.015 -21.571 44.284 1.00 34.53 402 ASN A O 1
ATOM 2680 N N . LEU A 1 335 ? -61.121 -21.062 43.151 1.00 32.38 403 LEU A N 1
ATOM 2681 C CA . LEU A 1 335 ? -61.466 -21.748 41.910 1.00 29.77 403 LEU A CA 1
ATOM 2682 C C . LEU A 1 335 ? -60.293 -22.625 41.454 1.00 33.91 403 LEU A C 1
ATOM 2683 O O . LEU A 1 335 ? -60.112 -22.884 40.270 1.00 34.98 403 LEU A O 1
ATOM 2688 N N . ASN A 1 336 ? -59.503 -23.079 42.419 1.00 33.01 404 ASN A N 1
ATOM 2689 C CA . ASN A 1 336 ? -58.379 -23.966 42.169 1.00 33.69 404 ASN A CA 1
ATOM 2690 C C . ASN A 1 336 ? -58.754 -25.421 41.783 1.00 26.71 404 ASN A C 1
ATOM 2691 O O . ASN A 1 336 ? -59.798 -25.926 42.174 1.00 35.73 404 ASN A O 1
ATOM 2696 N N . LYS A 1 337 ? -57.893 -26.072 40.997 1.00 29.88 405 LYS A N 1
ATOM 2697 C CA . LYS A 1 337 ? -58.057 -27.476 40.590 1.00 29.70 405 LYS A CA 1
ATOM 2698 C C . LYS A 1 337 ? -59.338 -27.760 39.811 1.00 29.08 405 LYS A C 1
ATOM 2699 O O . LYS A 1 337 ? -59.844 -28.875 39.843 1.00 34.57 405 LYS A O 1
ATOM 2705 N N . CYS A 1 338 ? -59.864 -26.760 39.118 1.00 28.84 406 CYS A N 1
ATOM 2706 C CA . CYS A 1 338 ? -60.930 -27.001 38.150 1.00 28.14 406 CYS A CA 1
ATOM 2707 C C . CYS A 1 338 ? -60.287 -27.304 36.791 1.00 30.89 406 CYS A C 1
ATOM 2708 O O . CYS A 1 338 ? -59.169 -27.811 36.735 1.00 33.17 406 CYS A O 1
ATOM 2711 N N . GLN A 1 339 ? -60.976 -26.990 35.700 1.00 25.44 407 GLN A N 1
ATOM 2712 C CA . GLN A 1 339 ? -60.395 -27.181 34.363 1.00 26.48 407 GLN A CA 1
ATOM 2713 C C . GLN A 1 339 ? -60.420 -25.873 33.583 1.00 22.33 407 GLN A C 1
ATOM 2714 O O . GLN A 1 339 ? -60.559 -25.868 32.383 1.00 30.44 407 GLN A O 1
ATOM 2720 N N . LEU A 1 340 ? -60.285 -24.758 34.283 1.00 32.41 408 LEU A N 1
ATOM 2721 C CA . LEU A 1 340 ? -60.435 -23.454 33.663 1.00 26.41 408 LEU A CA 1
ATOM 2722 C C . LEU A 1 340 ? -59.305 -23.162 32.694 1.00 37.02 408 LEU A C 1
ATOM 2723 O O . LEU A 1 340 ? -58.126 -23.329 33.038 1.00 36.14 408 LEU A O 1
ATOM 2728 N N . SER A 1 341 ? -59.657 -22.746 31.479 1.00 30.27 409 SER A N 1
ATOM 2729 C CA . SER A 1 341 ? -58.645 -22.256 30.563 1.00 33.99 409 SER A CA 1
ATOM 2730 C C . SER A 1 341 ? -58.972 -20.844 30.108 1.00 29.80 409 SER A C 1
ATOM 2731 O O . SER A 1 341 ? -58.140 -20.162 29.525 1.00 34.62 409 SER A O 1
ATOM 2734 N N . PHE A 1 342 ? -60.176 -20.380 30.394 1.00 23.57 410 PHE A N 1
ATOM 2735 C CA . PHE A 1 342 ? -60.507 -19.018 29.998 1.00 26.73 410 PHE A CA 1
ATOM 2736 C C . PHE A 1 342 ? -61.310 -18.316 31.061 1.00 30.25 410 PHE A C 1
ATOM 2737 O O . PHE A 1 342 ? -62.252 -18.884 31.615 1.00 34.07 410 PHE A O 1
ATOM 2745 N N . ILE A 1 343 ? -60.930 -17.079 31.351 1.00 23.77 411 ILE A N 1
ATOM 2746 C CA . ILE A 1 343 ? -61.655 -16.289 32.337 1.00 28.11 411 ILE A CA 1
ATOM 2747 C C . ILE A 1 343 ? -61.497 -14.834 31.927 1.00 36.56 411 ILE A C 1
ATOM 2748 O O . ILE A 1 343 ? -60.462 -14.454 31.380 1.00 38.49 411 ILE A O 1
ATOM 2753 N N . ASN A 1 344 ? -62.526 -14.022 32.130 1.00 35.02 412 ASN A N 1
ATOM 2754 C CA . ASN A 1 344 ? -62.421 -12.622 31.725 1.00 38.60 412 ASN A CA 1
ATOM 2755 C C . ASN A 1 344 ? -63.188 -11.612 32.581 1.00 36.23 412 ASN A C 1
ATOM 2756 O O . ASN A 1 344 ? -63.620 -11.901 33.677 1.00 32.22 412 ASN A O 1
ATOM 2761 N N . ASN A 1 345 ? -63.376 -10.432 32.012 1.00 51.97 413 ASN A N 1
ATOM 2762 C CA . ASN A 1 345 ? -64.009 -9.293 32.656 1.00 50.70 413 ASN A CA 1
ATOM 2763 C C . ASN A 1 345 ? -65.484 -9.447 33.031 1.00 47.39 413 ASN A C 1
ATOM 2764 O O . ASN A 1 345 ? -65.988 -8.744 33.896 1.00 42.11 413 ASN A O 1
ATOM 2769 N N . ARG A 1 346 ? -66.165 -10.377 32.384 1.00 45.99 414 ARG A N 1
ATOM 2770 C CA . ARG A 1 346 ? -67.603 -10.493 32.528 1.00 51.19 414 ARG A CA 1
ATOM 2771 C C . ARG A 1 346 ? -68.045 -11.337 33.697 1.00 53.00 414 ARG A C 1
ATOM 2772 O O . ARG A 1 346 ? -69.202 -11.240 34.121 1.00 54.35 414 ARG A O 1
ATOM 2780 N N . THR A 1 347 ? -67.151 -12.178 34.203 1.00 40.66 415 THR A N 1
ATOM 2781 C CA . THR A 1 347 ? -67.561 -13.121 35.241 1.00 39.89 415 THR A CA 1
ATOM 2782 C C . THR A 1 347 ? -67.665 -12.527 36.644 1.00 37.63 415 THR A C 1
ATOM 2783 O O . THR A 1 347 ? -68.529 -12.928 37.419 1.00 33.40 415 THR A O 1
ATOM 2787 N N . TRP A 1 348 ? -66.802 -11.566 36.957 1.00 43.49 416 TRP A N 1
ATOM 2788 C CA . TRP A 1 348 ? -66.703 -11.023 38.309 1.00 31.99 416 TRP A CA 1
ATOM 2789 C C . TRP A 1 348 ? -66.684 -9.503 38.274 1.00 33.80 416 TRP A C 1
ATOM 2790 O O . TRP A 1 348 ? -65.983 -8.853 39.051 1.00 30.53 416 TRP A O 1
ATOM 2801 N N . SER A 1 349 ? -67.460 -8.948 37.354 1.00 34.07 417 SER A N 1
ATOM 2802 C CA . SER A 1 349 ? -67.562 -7.505 37.175 1.00 40.41 417 SER A CA 1
ATOM 2803 C C . SER A 1 349 ? -67.944 -6.745 38.450 1.00 37.08 417 SER A C 1
ATOM 2804 O O . SER A 1 349 ? -67.516 -5.609 38.661 1.00 36.28 417 SER A O 1
ATOM 2807 N N . SER A 1 350 ? -68.757 -7.371 39.292 1.00 33.34 418 SER A N 1
ATOM 2808 C CA . SER A 1 350 ? -69.288 -6.689 40.470 1.00 43.38 418 SER A CA 1
ATOM 2809 C C . SER A 1 350 ? -68.587 -7.072 41.787 1.00 47.39 418 SER A C 1
ATOM 2810 O O . SER A 1 350 ? -68.997 -6.644 42.864 1.00 49.24 418 SER A O 1
ATOM 2813 N N . LEU A 1 351 ? -67.502 -7.831 41.695 1.00 46.14 419 LEU A N 1
ATOM 2814 C CA . LEU A 1 351 ? -66.835 -8.327 42.885 1.00 42.42 419 LEU A CA 1
ATOM 2815 C C . LEU A 1 351 ? -65.875 -7.296 43.469 1.00 43.92 419 LEU A C 1
ATOM 2816 O O . LEU A 1 351 ? -64.690 -7.570 43.617 1.00 45.41 419 LEU A O 1
ATOM 2821 N N . GLN A 1 352 ? -66.386 -6.116 43.822 1.00 47.28 420 GLN A N 1
ATOM 2822 C CA . GLN A 1 352 ? -65.502 -5.042 44.270 1.00 44.15 420 GLN A CA 1
ATOM 2823 C C . GLN A 1 352 ? -65.074 -5.205 45.717 1.00 39.48 420 GLN A C 1
ATOM 2824 O O . GLN A 1 352 ? -64.256 -4.433 46.204 1.00 35.69 420 GLN A O 1
ATOM 2830 N N . ASN A 1 353 ? -65.610 -6.206 46.404 1.00 37.26 421 ASN A N 1
ATOM 2831 C CA . ASN A 1 353 ? -65.174 -6.463 47.773 1.00 37.12 421 ASN A CA 1
ATOM 2832 C C . ASN A 1 353 ? -64.206 -7.648 47.881 1.00 40.14 421 ASN A C 1
ATOM 2833 O O . ASN A 1 353 ? -63.684 -7.927 48.959 1.00 48.80 421 ASN A O 1
ATOM 2838 N N . LEU A 1 354 ? -63.966 -8.335 46.765 1.00 37.06 422 LEU A N 1
ATOM 2839 C CA . LEU A 1 354 ? -63.057 -9.487 46.731 1.00 38.37 422 LEU A CA 1
ATOM 2840 C C . LEU A 1 354 ? -61.612 -9.120 47.124 1.00 33.70 422 LEU A C 1
ATOM 2841 O O . LEU A 1 354 ? -61.006 -8.250 46.501 1.00 31.13 422 LEU A O 1
ATOM 2846 N N . THR A 1 355 ? -61.056 -9.770 48.146 1.00 29.05 423 THR A N 1
ATOM 2847 C CA . THR A 1 355 ? -59.677 -9.454 48.547 1.00 38.05 423 THR A CA 1
ATOM 2848 C C . THR A 1 355 ? -58.721 -10.629 48.328 1.00 33.50 423 THR A C 1
ATOM 2849 O O . THR A 1 355 ? -57.514 -10.446 48.266 1.00 37.61 423 THR A O 1
ATOM 2853 N N . SER A 1 356 ? -59.274 -11.824 48.171 1.00 29.88 424 SER A N 1
ATOM 2854 C CA . SER A 1 356 ? -58.476 -13.015 47.973 1.00 34.38 424 SER A CA 1
ATOM 2855 C C . SER A 1 356 ? -59.090 -13.890 46.878 1.00 35.89 424 SER A C 1
ATOM 2856 O O . SER A 1 356 ? -60.292 -14.151 46.883 1.00 33.46 424 SER A O 1
ATOM 2859 N N . LEU A 1 357 ? -58.250 -14.343 45.950 1.00 33.57 425 LEU A N 1
ATOM 2860 C CA . LEU A 1 357 ? -58.676 -15.149 44.809 1.00 25.23 425 LEU A CA 1
ATOM 2861 C C . LEU A 1 357 ? -57.651 -16.237 44.494 1.00 24.45 425 LEU A C 1
ATOM 2862 O O . LEU A 1 357 ? -56.476 -15.953 44.319 1.00 31.26 425 LEU A O 1
ATOM 2867 N N . ASP A 1 358 ? -58.100 -17.481 44.418 1.00 22.32 426 ASP A N 1
ATOM 2868 C CA . ASP A 1 358 ? -57.205 -18.592 44.146 1.00 18.42 426 ASP A CA 1
ATOM 2869 C C . ASP A 1 358 ? -57.565 -19.265 42.823 1.00 25.26 426 ASP A C 1
ATOM 2870 O O . ASP A 1 358 ? -58.615 -19.898 42.702 1.00 24.95 426 ASP A O 1
ATOM 2875 N N . LEU A 1 359 ? -56.691 -19.108 41.829 1.00 27.90 427 LEU A N 1
ATOM 2876 C CA . LEU A 1 359 ? -56.895 -19.697 40.506 1.00 26.49 427 LEU A CA 1
ATOM 2877 C C . LEU A 1 359 ? -55.845 -20.777 40.215 1.00 26.13 427 LEU A C 1
ATOM 2878 O O . LEU A 1 359 ? -55.658 -21.205 39.087 1.00 20.55 427 LEU A O 1
ATOM 2883 N N . SER A 1 360 ? -55.176 -21.232 41.257 1.00 22.33 428 SER A N 1
ATOM 2884 C CA . SER A 1 360 ? -54.042 -22.119 41.102 1.00 20.14 428 SER A CA 1
ATOM 2885 C C . SER A 1 360 ? -54.449 -23.493 40.586 1.00 24.72 428 SER A C 1
ATOM 2886 O O . SER A 1 360 ? -55.554 -23.945 40.865 1.00 22.40 428 SER A O 1
ATOM 2889 N N . HIS A 1 361 ? -53.554 -24.139 39.824 1.00 18.00 429 HIS A N 1
ATOM 2890 C CA . HIS A 1 361 ? -53.721 -25.538 39.413 1.00 17.91 429 HIS A CA 1
ATOM 2891 C C . HIS A 1 361 ? -54.869 -25.734 38.392 1.00 28.73 429 HIS A C 1
ATOM 2892 O O . HIS A 1 361 ? -55.628 -26.717 38.445 1.00 19.52 429 HIS A O 1
ATOM 2899 N N . ASN A 1 362 ? -54.984 -24.795 37.455 1.00 25.64 430 ASN A N 1
ATOM 2900 C CA . ASN A 1 362 ? -55.916 -24.937 36.351 1.00 20.20 430 ASN A CA 1
ATOM 2901 C C . ASN A 1 362 ? -55.187 -25.172 35.015 1.00 31.73 430 ASN A C 1
ATOM 2902 O O . ASN A 1 362 ? -54.135 -25.817 34.978 1.00 27.51 430 ASN A O 1
ATOM 2907 N N . LYS A 1 363 ? -55.760 -24.677 33.922 1.00 33.11 431 LYS A N 1
ATOM 2908 C CA . LYS A 1 363 ? -55.200 -24.900 32.594 1.00 24.46 431 LYS A CA 1
ATOM 2909 C C . LYS A 1 363 ? -55.014 -23.558 31.908 1.00 20.76 431 LYS A C 1
ATOM 2910 O O . LYS A 1 363 ? -55.140 -23.456 30.697 1.00 25.08 431 LYS A O 1
ATOM 2916 N N . PHE A 1 364 ? -54.744 -22.516 32.682 1.00 22.14 432 PHE A N 1
ATOM 2917 C CA . PHE A 1 364 ? -54.539 -21.199 32.097 1.00 20.29 432 PHE A CA 1
ATOM 2918 C C . PHE A 1 364 ? -53.179 -21.130 31.406 1.00 28.13 432 PHE A C 1
ATOM 2919 O O . PHE A 1 364 ? -52.119 -21.344 32.026 1.00 25.05 432 PHE A O 1
ATOM 2927 N N . LYS A 1 365 ? -53.214 -20.853 30.111 1.00 30.18 433 LYS A N 1
ATOM 2928 C CA . LYS A 1 365 ? -52.007 -20.543 29.366 1.00 30.66 433 LYS A CA 1
ATOM 2929 C C . LYS A 1 365 ? -51.855 -19.030 29.335 1.00 36.05 433 LYS A C 1
ATOM 2930 O O . LYS A 1 365 ? -50.749 -18.494 29.292 1.00 39.51 433 LYS A O 1
ATOM 2936 N N . SER A 1 366 ? -52.985 -18.344 29.401 1.00 34.45 434 SER A N 1
ATOM 2937 C CA . SER A 1 366 ? -52.983 -16.896 29.434 1.00 33.45 434 SER A CA 1
ATOM 2938 C C . SER A 1 366 ? -54.278 -16.347 30.029 1.00 26.45 434 SER A C 1
ATOM 2939 O O . SER A 1 366 ? -55.149 -17.101 30.458 1.00 27.79 434 SER A O 1
ATOM 2942 N N . PHE A 1 367 ? -54.374 -15.021 30.045 1.00 26.53 435 PHE A N 1
ATOM 2943 C CA . PHE A 1 367 ? -55.552 -14.300 30.472 1.00 29.89 435 PHE A CA 1
ATOM 2944 C C . PHE A 1 367 ? -55.682 -13.120 29.543 1.00 34.40 435 PHE A C 1
ATOM 2945 O O . PHE A 1 367 ? -54.680 -12.517 29.160 1.00 24.47 435 PHE A O 1
ATOM 2953 N N . PRO A 1 368 ? -56.921 -12.782 29.173 1.00 38.42 436 PRO A N 1
ATOM 2954 C CA . PRO A 1 368 ? -57.146 -11.642 28.283 1.00 37.04 436 PRO A CA 1
ATOM 2955 C C . PRO A 1 368 ? -56.955 -10.311 28.989 1.00 36.56 436 PRO A C 1
ATOM 2956 O O . PRO A 1 368 ? -56.946 -10.253 30.223 1.00 37.97 436 PRO A O 1
ATOM 2960 N N . ASP A 1 369 ? -56.825 -9.255 28.190 1.00 32.35 437 ASP A N 1
ATOM 2961 C CA . ASP A 1 369 ? -56.676 -7.888 28.674 1.00 32.82 437 ASP A CA 1
ATOM 2962 C C . ASP A 1 369 ? -57.798 -7.515 29.639 1.00 35.07 437 ASP A C 1
ATOM 2963 O O . ASP A 1 369 ? -58.961 -7.833 29.402 1.00 28.10 437 ASP A O 1
ATOM 2968 N N . PHE A 1 370 ? -57.418 -6.845 30.722 1.00 37.40 438 PHE A N 1
ATOM 2969 C CA . PHE A 1 370 ? -58.339 -6.350 31.748 1.00 37.44 438 PHE A CA 1
ATOM 2970 C C . PHE A 1 370 ? -59.128 -7.424 32.499 1.00 34.12 438 PHE A C 1
ATOM 2971 O O . PHE A 1 370 ? -60.060 -7.098 33.209 1.00 36.88 438 PHE A O 1
ATOM 2979 N N . ALA A 1 371 ? -58.724 -8.687 32.380 1.00 30.65 439 ALA A N 1
ATOM 2980 C CA . ALA A 1 371 ? -59.421 -9.792 33.046 1.00 29.76 439 ALA A CA 1
ATOM 2981 C C . ALA A 1 371 ? -59.622 -9.571 34.535 1.00 37.87 439 ALA A C 1
ATOM 2982 O O . ALA A 1 371 ? -60.700 -9.843 35.059 1.00 41.11 439 ALA A O 1
ATOM 2984 N N . PHE A 1 372 ? -58.581 -9.110 35.224 1.00 35.34 440 PHE A N 1
ATOM 2985 C CA . PHE A 1 372 ? -58.674 -8.929 36.667 1.00 36.70 440 PHE A CA 1
ATOM 2986 C C . PHE A 1 372 ? -59.062 -7.504 37.074 1.00 44.42 440 PHE A C 1
ATOM 2987 O O . PHE A 1 372 ? -59.292 -7.229 38.254 1.00 48.84 440 PHE A O 1
ATOM 2995 N N . SER A 1 373 ? -59.198 -6.619 36.093 1.00 42.74 441 SER A N 1
ATOM 2996 C CA . SER A 1 373 ? -59.403 -5.194 36.360 1.00 41.29 441 SER A CA 1
ATOM 2997 C C . SER A 1 373 ? -60.585 -4.770 37.267 1.00 38.66 441 SER A C 1
ATOM 2998 O O . SER A 1 373 ? -60.471 -3.769 37.985 1.00 32.90 441 SER A O 1
ATOM 3001 N N . PRO A 1 374 ? -61.717 -5.507 37.242 1.00 34.90 442 PRO A N 1
ATOM 3002 C CA . PRO A 1 374 ? -62.765 -5.079 38.176 1.00 37.10 442 PRO A CA 1
ATOM 3003 C C . PRO A 1 374 ? -62.365 -5.266 39.644 1.00 41.83 442 PRO A C 1
ATOM 3004 O O . PRO A 1 374 ? -62.922 -4.601 40.519 1.00 36.20 442 PRO A O 1
ATOM 3008 N N . LEU A 1 375 ? -61.412 -6.156 39.912 1.00 37.67 443 LEU A N 1
ATOM 3009 C CA . LEU A 1 375 ? -61.106 -6.509 41.292 1.00 30.13 443 LEU A CA 1
ATOM 3010 C C . LEU A 1 375 ? -60.191 -5.478 41.944 1.00 30.03 443 LEU A C 1
ATOM 3011 O O . LEU A 1 375 ? -59.070 -5.785 42.346 1.00 34.32 443 LEU A O 1
ATOM 3016 N N . LYS A 1 376 ? -60.707 -4.265 42.108 1.00 31.23 444 LYS A N 1
ATOM 3017 C CA . LYS A 1 376 ? -59.895 -3.133 42.532 1.00 42.17 444 LYS A CA 1
ATOM 3018 C C . LYS A 1 376 ? -59.465 -3.239 43.986 1.00 50.10 444 LYS A C 1
ATOM 3019 O O . LYS A 1 376 ? -58.625 -2.471 44.440 1.00 61.70 444 LYS A O 1
ATOM 3025 N N . HIS A 1 377 ? -60.023 -4.201 44.712 1.00 46.18 445 HIS A N 1
ATOM 3026 C CA . HIS A 1 377 ? -59.673 -4.391 46.114 1.00 46.19 445 HIS A CA 1
ATOM 3027 C C . HIS A 1 377 ? -58.900 -5.680 46.407 1.00 41.87 445 HIS A C 1
ATOM 3028 O O . HIS A 1 377 ? -58.586 -5.965 47.564 1.00 41.90 445 HIS A O 1
ATOM 3035 N N . LEU A 1 378 ? -58.605 -6.454 45.361 1.00 39.92 446 LEU A N 1
ATOM 3036 C CA . LEU A 1 378 ? -57.870 -7.717 45.496 1.00 33.17 446 LEU A CA 1
ATOM 3037 C C . LEU A 1 378 ? -56.524 -7.511 46.216 1.00 29.08 446 LEU A C 1
ATOM 3038 O O . LEU A 1 378 ? -55.768 -6.604 45.874 1.00 29.86 446 LEU A O 1
ATOM 3043 N N . GLU A 1 379 ? -56.255 -8.328 47.233 1.00 30.06 447 GLU A N 1
ATOM 3044 C CA . GLU A 1 379 ? -54.992 -8.279 47.974 1.00 30.23 447 GLU A CA 1
ATOM 3045 C C . GLU A 1 379 ? -54.139 -9.540 47.799 1.00 30.18 447 GLU A C 1
ATOM 3046 O O . GLU A 1 379 ? -52.911 -9.483 47.901 1.00 31.04 447 GLU A O 1
ATOM 3052 N N . PHE A 1 380 ? -54.792 -10.671 47.536 1.00 27.60 448 PHE A N 1
ATOM 3053 C CA . PHE A 1 380 ? -54.089 -11.925 47.289 1.00 34.25 448 PHE A CA 1
ATOM 3054 C C . PHE A 1 380 ? -54.585 -12.574 45.987 1.00 32.53 448 PHE A C 1
ATOM 3055 O O . PHE A 1 380 ? -55.776 -12.782 45.787 1.00 28.35 448 PHE A O 1
ATOM 3063 N N . LEU A 1 381 ? -53.652 -12.901 45.109 1.00 28.36 449 LEU A N 1
ATOM 3064 C CA . LEU A 1 381 ? -53.978 -13.577 43.863 1.00 26.62 449 LEU A CA 1
ATOM 3065 C C . LEU A 1 381 ? -52.996 -14.718 43.698 1.00 27.32 449 LEU A C 1
ATOM 3066 O O . LEU A 1 381 ? -51.780 -14.531 43.831 1.00 24.88 449 LEU A O 1
ATOM 3071 N N . SER A 1 382 ? -53.520 -15.919 43.482 1.00 26.35 450 SER A N 1
ATOM 3072 C CA . SER A 1 382 ? -52.658 -17.047 43.177 1.00 29.27 450 SER A CA 1
ATOM 3073 C C . SER A 1 382 ? -52.949 -17.656 41.802 1.00 30.75 450 SER A C 1
ATOM 3074 O O . SER A 1 382 ? -54.089 -17.985 41.487 1.00 31.42 450 SER A O 1
ATOM 3077 N N . LEU A 1 383 ? -51.899 -17.819 40.997 1.00 30.75 451 LEU A N 1
ATOM 3078 C CA . LEU A 1 383 ? -52.016 -18.459 39.688 1.00 24.22 451 LEU A CA 1
ATOM 3079 C C . LEU A 1 383 ? -51.115 -19.688 39.608 1.00 30.77 451 LEU A C 1
ATOM 3080 O O . LEU A 1 383 ? -50.895 -20.206 38.510 1.00 30.54 451 LEU A O 1
ATOM 3085 N N . SER A 1 384 ? -50.572 -20.121 40.756 1.00 22.81 452 SER A N 1
ATOM 3086 C CA . SER A 1 384 ? -49.628 -21.244 40.814 1.00 22.35 452 SER A CA 1
ATOM 3087 C C . SER A 1 384 ? -50.087 -22.454 40.048 1.00 21.93 452 SER A C 1
ATOM 3088 O O . SER A 1 384 ? -51.269 -22.761 40.046 1.00 23.12 452 SER A O 1
ATOM 3091 N N . ARG A 1 385 ? -49.134 -23.147 39.430 1.00 17.68 453 ARG A N 1
ATOM 3092 C CA . ARG A 1 385 ? -49.410 -24.392 38.722 1.00 19.25 453 ARG A CA 1
ATOM 3093 C C . ARG A 1 385 ? -50.379 -24.200 37.576 1.00 14.42 453 ARG A C 1
ATOM 3094 O O . ARG A 1 385 ? -51.201 -25.070 37.301 1.00 24.91 453 ARG A O 1
ATOM 3102 N N . ASN A 1 386 ? -50.274 -23.062 36.908 1.00 18.89 454 ASN A N 1
ATOM 3103 C CA . ASN A 1 386 ? -50.878 -22.916 35.595 1.00 24.97 454 ASN A CA 1
ATOM 3104 C C . ASN A 1 386 ? -49.798 -23.004 34.524 1.00 30.69 454 ASN A C 1
ATOM 3105 O O . ASN A 1 386 ? -48.677 -22.557 34.736 1.00 27.22 454 ASN A O 1
ATOM 3110 N N . PRO A 1 387 ? -50.126 -23.622 33.376 1.00 33.64 455 PRO A N 1
ATOM 3111 C CA . PRO A 1 387 ? -49.164 -23.746 32.274 1.00 28.60 455 PRO A CA 1
ATOM 3112 C C . PRO A 1 387 ? -48.981 -22.417 31.546 1.00 24.58 455 PRO A C 1
ATOM 3113 O O . PRO A 1 387 ? -49.189 -22.347 30.343 1.00 25.43 455 PRO A O 1
ATOM 3117 N N . ILE A 1 388 ? -48.591 -21.388 32.286 1.00 23.62 456 ILE A N 1
ATOM 3118 C CA . ILE A 1 388 ? -48.356 -20.045 31.778 1.00 20.90 456 ILE A CA 1
ATOM 3119 C C . ILE A 1 388 ? -46.869 -19.883 31.455 1.00 23.32 456 ILE A C 1
ATOM 3120 O O . ILE A 1 388 ? -46.014 -20.062 32.332 1.00 25.44 456 ILE A O 1
ATOM 3125 N N . THR A 1 389 ? -46.540 -19.552 30.212 1.00 15.11 457 THR A N 1
ATOM 3126 C CA . THR A 1 389 ? -45.137 -19.334 29.867 1.00 22.00 457 THR A CA 1
ATOM 3127 C C . THR A 1 389 ? -44.796 -17.852 29.892 1.00 27.09 457 THR A C 1
ATOM 3128 O O . THR A 1 389 ? -43.629 -17.483 30.020 1.00 33.79 457 THR A O 1
ATOM 3132 N N . GLU A 1 390 ? -45.820 -17.011 29.800 1.00 28.74 458 GLU A N 1
ATOM 3133 C CA . GLU A 1 390 ? -45.615 -15.572 29.685 1.00 36.54 458 GLU A CA 1
ATOM 3134 C C . GLU A 1 390 ? -46.750 -14.785 30.342 1.00 39.27 458 GLU A C 1
ATOM 3135 O O . GLU A 1 390 ? -47.906 -15.196 30.310 1.00 37.47 458 GLU A O 1
ATOM 3141 N N . LEU A 1 391 ? -46.414 -13.643 30.925 1.00 43.82 459 LEU A N 1
ATOM 3142 C CA . LEU A 1 391 ? -47.418 -12.777 31.532 1.00 46.95 459 LEU A CA 1
ATOM 3143 C C . LEU A 1 391 ? -48.024 -11.763 30.565 1.00 52.96 459 LEU A C 1
ATOM 3144 O O . LEU A 1 391 ? -47.313 -10.905 30.040 1.00 56.30 459 LEU A O 1
ATOM 3149 N N . ASN A 1 392 ? -49.335 -11.834 30.354 1.00 54.38 460 ASN A N 1
ATOM 3150 C CA . ASN A 1 392 ? -50.025 -10.757 29.649 1.00 51.43 460 ASN A CA 1
ATOM 3151 C C . ASN A 1 392 ? -50.251 -9.606 30.600 1.00 46.99 460 ASN A C 1
ATOM 3152 O O . ASN A 1 392 ? -51.207 -9.630 31.374 1.00 44.79 460 ASN A O 1
ATOM 3157 N N . ASN A 1 393 ? -49.394 -8.593 30.506 1.00 44.19 461 ASN A N 1
ATOM 3158 C CA . ASN A 1 393 ? -49.367 -7.476 31.453 1.00 47.76 461 ASN A CA 1
ATOM 3159 C C . ASN A 1 393 ? -50.703 -6.753 31.637 1.00 49.36 461 ASN A C 1
ATOM 3160 O O . ASN A 1 393 ? -51.009 -6.253 32.728 1.00 50.25 461 ASN A O 1
ATOM 3165 N N . LEU A 1 394 ? -51.492 -6.711 30.564 1.00 46.29 462 LEU A N 1
ATOM 3166 C CA . LEU A 1 394 ? -52.775 -6.011 30.565 1.00 48.81 462 LEU A CA 1
ATOM 3167 C C . LEU A 1 394 ? -53.895 -6.735 31.311 1.00 42.61 462 LEU A C 1
ATOM 3168 O O . LEU A 1 394 ? -54.921 -6.130 31.616 1.00 42.13 462 LEU A O 1
ATOM 3173 N N . ALA A 1 395 ? -53.707 -8.021 31.596 1.00 35.82 463 ALA A N 1
ATOM 3174 C CA . ALA A 1 395 ? -54.693 -8.761 32.379 1.00 34.02 463 ALA A CA 1
ATOM 3175 C C . ALA A 1 395 ? -54.751 -8.269 33.827 1.00 34.60 463 ALA A C 1
ATOM 3176 O O . ALA A 1 395 ? -55.759 -8.444 34.509 1.00 44.62 463 ALA A O 1
ATOM 3178 N N . PHE A 1 396 ? -53.677 -7.638 34.291 1.00 37.21 464 PHE A N 1
ATOM 3179 C CA . PHE A 1 396 ? -53.595 -7.235 35.689 1.00 41.49 464 PHE A CA 1
ATOM 3180 C C . PHE A 1 396 ? -53.706 -5.723 35.857 1.00 41.04 464 PHE A C 1
ATOM 3181 O O . PHE A 1 396 ? -53.440 -5.178 36.928 1.00 44.50 464 PHE A O 1
ATOM 3189 N N . SER A 1 397 ? -54.122 -5.059 34.790 1.00 40.07 465 SER A N 1
ATOM 3190 C CA . SER A 1 397 ? -54.280 -3.614 34.787 1.00 43.28 465 SER A CA 1
ATOM 3191 C C . SER A 1 397 ? -55.192 -3.131 35.916 1.00 47.67 465 SER A C 1
ATOM 3192 O O . SER A 1 397 ? -56.346 -3.559 36.028 1.00 39.22 465 SER A O 1
ATOM 3195 N N . GLY A 1 398 ? -54.653 -2.266 36.771 1.00 53.38 466 GLY A N 1
ATOM 3196 C CA . GLY A 1 398 ? -55.437 -1.625 37.813 1.00 46.80 466 GLY A CA 1
ATOM 3197 C C . GLY A 1 398 ? -55.586 -2.380 39.125 1.00 45.85 466 GLY A C 1
ATOM 3198 O O . GLY A 1 398 ? -56.414 -2.010 39.963 1.00 42.71 466 GLY A O 1
ATOM 3199 N N . LEU A 1 399 ? -54.803 -3.439 39.313 1.00 43.57 467 LEU A N 1
ATOM 3200 C CA . LEU A 1 399 ? -54.782 -4.133 40.601 1.00 36.22 467 LEU A CA 1
ATOM 3201 C C . LEU A 1 399 ? -53.875 -3.437 41.616 1.00 41.87 467 LEU A C 1
ATOM 3202 O O . LEU A 1 399 ? -52.943 -4.045 42.140 1.00 34.28 467 LEU A O 1
ATOM 3207 N N . PHE A 1 400 ? -54.175 -2.179 41.922 1.00 43.65 468 PHE A N 1
ATOM 3208 C CA . PHE A 1 400 ? -53.295 -1.361 42.747 1.00 38.08 468 PHE A CA 1
ATOM 3209 C C . PHE A 1 400 ? -53.301 -1.751 44.231 1.00 40.23 468 PHE A C 1
ATOM 3210 O O . PHE A 1 400 ? -52.453 -1.291 45.004 1.00 44.95 468 PHE A O 1
ATOM 3218 N N . ALA A 1 401 ? -54.223 -2.618 44.636 1.00 36.74 469 ALA A N 1
ATOM 3219 C CA . ALA A 1 401 ? -54.275 -3.005 46.049 1.00 39.42 469 ALA A CA 1
ATOM 3220 C C . ALA A 1 401 ? -53.526 -4.300 46.356 1.00 38.84 469 ALA A C 1
ATOM 3221 O O . ALA A 1 401 ? -53.397 -4.683 47.524 1.00 39.19 469 ALA A O 1
ATOM 3223 N N . LEU A 1 402 ? -53.028 -4.963 45.316 1.00 39.81 470 LEU A N 1
ATOM 3224 C CA . LEU A 1 402 ? -52.456 -6.298 45.463 1.00 36.02 470 LEU A CA 1
ATOM 3225 C C . LEU A 1 402 ? -51.223 -6.276 46.367 1.00 34.77 470 LEU A C 1
ATOM 3226 O O . LEU A 1 402 ? -50.346 -5.428 46.211 1.00 26.86 470 LEU A O 1
ATOM 3231 N N . LYS A 1 403 ? -51.193 -7.177 47.348 1.00 32.24 471 LYS A N 1
ATOM 3232 C CA . LYS A 1 403 ? -50.093 -7.217 48.296 1.00 33.40 471 LYS A CA 1
ATOM 3233 C C . LYS A 1 403 ? -49.288 -8.482 48.075 1.00 34.74 471 LYS A C 1
ATOM 3234 O O . LYS A 1 403 ? -48.078 -8.509 48.295 1.00 38.36 471 LYS A O 1
ATOM 3240 N N . GLU A 1 404 ? -49.958 -9.525 47.601 1.00 28.77 472 GLU A N 1
ATOM 3241 C CA . GLU A 1 404 ? -49.280 -10.798 47.390 1.00 31.43 472 GLU A CA 1
ATOM 3242 C C . GLU A 1 404 ? -49.684 -11.486 46.087 1.00 30.06 472 GLU A C 1
ATOM 3243 O O . GLU A 1 404 ? -50.867 -11.731 45.855 1.00 29.27 472 GLU A O 1
ATOM 3249 N N . LEU A 1 405 ? -48.692 -11.827 45.262 1.00 33.89 473 LEU A N 1
ATOM 3250 C CA . LEU A 1 405 ? -48.926 -12.535 44.001 1.00 24.28 473 LEU A CA 1
ATOM 3251 C C . LEU A 1 405 ? -48.167 -13.857 44.013 1.00 24.55 473 LEU A C 1
ATOM 3252 O O . LEU A 1 405 ? -46.949 -13.890 44.185 1.00 23.18 473 LEU A O 1
ATOM 3257 N N . ASN A 1 406 ? -48.893 -14.956 43.864 1.00 25.63 474 ASN A N 1
ATOM 3258 C CA . ASN A 1 406 ? -48.265 -16.276 43.824 1.00 21.13 474 ASN A CA 1
ATOM 3259 C C . ASN A 1 406 ? -48.336 -16.886 42.420 1.00 29.28 474 ASN A C 1
ATOM 3260 O O . ASN A 1 406 ? -49.424 -17.243 41.928 1.00 24.45 474 ASN A O 1
ATOM 3265 N N . LEU A 1 407 ? -47.160 -17.004 41.805 1.00 29.27 475 LEU A N 1
ATOM 3266 C CA . LEU A 1 407 ? -46.977 -17.541 40.464 1.00 24.13 475 LEU A CA 1
ATOM 3267 C C . LEU A 1 407 ? -46.051 -18.756 40.487 1.00 29.32 475 LEU A C 1
ATOM 3268 O O . LEU A 1 407 ? -45.459 -19.097 39.485 1.00 30.64 475 LEU A O 1
ATOM 3273 N N . ALA A 1 408 ? -45.938 -19.409 41.634 1.00 26.75 476 ALA A N 1
ATOM 3274 C CA . ALA A 1 408 ? -45.044 -20.548 41.782 1.00 19.71 476 ALA A CA 1
ATOM 3275 C C . ALA A 1 408 ? -45.441 -21.739 40.923 1.00 18.50 476 ALA A C 1
ATOM 3276 O O . ALA A 1 408 ? -46.612 -22.014 40.745 1.00 26.92 476 ALA A O 1
ATOM 3278 N N . ALA A 1 409 ? -44.442 -22.425 40.380 1.00 21.32 477 ALA A N 1
ATOM 3279 C CA . ALA A 1 409 ? -44.626 -23.657 39.614 1.00 16.17 477 ALA A CA 1
ATOM 3280 C C . ALA A 1 409 ? -45.484 -23.484 38.369 1.00 17.62 477 ALA A C 1
ATOM 3281 O O . ALA A 1 409 ? -46.045 -24.451 37.847 1.00 23.28 477 ALA A O 1
ATOM 3283 N N . CYS A 1 410 ? -45.577 -22.254 37.882 1.00 11.25 478 CYS A N 1
ATOM 3284 C CA . CYS A 1 410 ? -46.045 -22.056 36.525 1.00 13.45 478 CYS A CA 1
ATOM 3285 C C . CYS A 1 410 ? -44.889 -22.414 35.567 1.00 20.32 478 CYS A C 1
ATOM 3286 O O . CYS A 1 410 ? -43.899 -23.019 35.987 1.00 19.03 478 CYS A O 1
ATOM 3289 N N . TRP A 1 411 ? -45.010 -22.062 34.289 1.00 19.69 479 TRP A N 1
ATOM 3290 C CA . TRP A 1 411 ? -43.970 -22.411 33.316 1.00 23.74 479 TRP A CA 1
ATOM 3291 C C . TRP A 1 411 ? -43.251 -21.175 32.799 1.00 20.20 479 TRP A C 1
ATOM 3292 O O . TRP A 1 411 ? -42.741 -21.156 31.680 1.00 18.68 479 TRP A O 1
ATOM 3303 N N . ILE A 1 412 ? -43.218 -20.135 33.613 1.00 19.73 480 ILE A N 1
ATOM 3304 C CA . ILE A 1 412 ? -42.782 -18.834 33.129 1.00 16.51 480 ILE A CA 1
ATOM 3305 C C . ILE A 1 412 ? -41.343 -18.820 32.608 1.00 25.54 480 ILE A C 1
ATOM 3306 O O . ILE A 1 412 ? -40.367 -19.243 33.264 1.00 19.14 480 ILE A O 1
ATOM 3311 N N . VAL A 1 413 ? -41.250 -18.324 31.389 1.00 26.76 481 VAL A N 1
ATOM 3312 C CA . VAL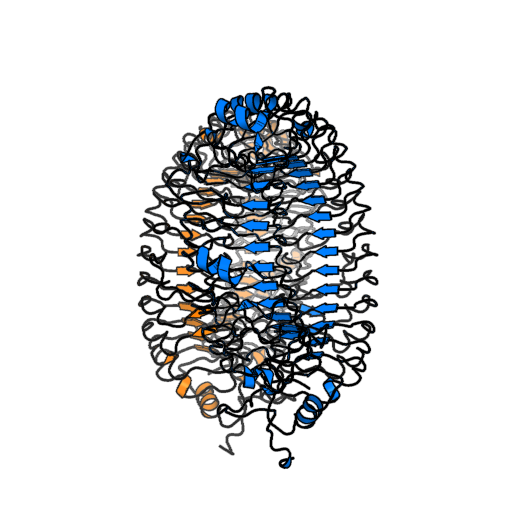 A 1 413 ? -40.089 -18.500 30.561 1.00 28.87 481 VAL A CA 1
ATOM 3313 C C . VAL A 1 413 ? -39.359 -17.167 30.482 1.00 27.89 481 VAL A C 1
ATOM 3314 O O . VAL A 1 413 ? -38.162 -17.116 30.242 1.00 26.60 481 VAL A O 1
ATOM 3318 N N . THR A 1 414 ? -40.079 -16.077 30.729 1.00 31.81 482 THR A N 1
ATOM 3319 C CA . THR A 1 414 ? -39.452 -14.765 30.668 1.00 27.26 482 THR A CA 1
ATOM 3320 C C . THR A 1 414 ? -40.304 -13.711 31.389 1.00 31.80 482 THR A C 1
ATOM 3321 O O . THR A 1 414 ? -41.535 -13.800 31.426 1.00 35.05 482 THR A O 1
ATOM 3325 N N . ILE A 1 415 ? -39.636 -12.738 31.992 1.00 25.39 483 ILE A N 1
ATOM 3326 C CA . ILE A 1 415 ? -40.279 -11.555 32.551 1.00 21.86 483 ILE A CA 1
ATOM 3327 C C . ILE A 1 415 ? -39.381 -10.356 32.252 1.00 30.76 483 ILE A C 1
ATOM 3328 O O . ILE A 1 415 ? -38.191 -10.519 31.968 1.00 34.43 483 ILE A O 1
ATOM 3333 N N . ASP A 1 416 ? -39.931 -9.152 32.288 1.00 41.39 484 ASP A N 1
ATOM 3334 C CA . ASP A 1 416 ? -39.087 -7.965 32.153 1.00 45.49 484 ASP A CA 1
ATOM 3335 C C . ASP A 1 416 ? -39.631 -6.759 32.917 1.00 42.15 484 ASP A C 1
ATOM 3336 O O . ASP A 1 416 ? -40.569 -6.884 33.713 1.00 39.55 484 ASP A O 1
ATOM 3341 N N . ARG A 1 417 ? -39.087 -5.587 32.600 1.00 41.46 485 ARG A N 1
ATOM 3342 C CA . ARG A 1 417 ? -39.377 -4.356 33.329 1.00 44.70 485 ARG A CA 1
ATOM 3343 C C . ARG A 1 417 ? -40.840 -3.950 33.209 1.00 41.85 485 ARG A C 1
ATOM 3344 O O . ARG A 1 417 ? -41.323 -3.131 33.995 1.00 45.81 485 ARG A O 1
ATOM 3352 N N . TYR A 1 418 ? -41.549 -4.543 32.251 1.00 32.97 486 TYR A N 1
ATOM 3353 C CA . TYR A 1 418 ? -42.945 -4.177 32.017 1.00 42.04 486 TYR A CA 1
ATOM 3354 C C . TYR A 1 418 ? -43.902 -5.169 32.647 1.00 39.96 486 TYR A C 1
ATOM 3355 O O . TYR A 1 418 ? -45.110 -5.044 32.503 1.00 41.72 486 TYR A O 1
ATOM 3364 N N . SER A 1 419 ? -43.361 -6.143 33.366 1.00 36.89 487 SER A N 1
ATOM 3365 C CA . SER A 1 419 ? -44.168 -7.252 33.850 1.00 38.36 487 SER A CA 1
ATOM 3366 C C . SER A 1 419 ? -44.954 -6.920 35.125 1.00 40.80 487 SER A C 1
ATOM 3367 O O . SER A 1 419 ? -45.979 -7.544 35.383 1.00 41.12 487 SER A O 1
ATOM 3370 N N . PHE A 1 420 ? -44.476 -5.959 35.923 1.00 45.80 488 PHE A N 1
ATOM 3371 C CA . PHE A 1 420 ? -45.088 -5.666 37.239 1.00 48.79 488 PHE A CA 1
ATOM 3372 C C . PHE A 1 420 ? -45.418 -4.198 37.524 1.00 47.84 488 PHE A C 1
ATOM 3373 O O . PHE A 1 420 ? -45.365 -3.756 38.669 1.00 51.63 488 PHE A O 1
ATOM 3381 N N . THR A 1 421 ? -45.796 -3.460 36.496 1.00 43.39 489 THR A N 1
ATOM 3382 C CA . THR A 1 421 ? -46.085 -2.037 36.626 1.00 43.08 489 THR A CA 1
ATOM 3383 C C . THR A 1 421 ? -47.378 -1.764 37.400 1.00 41.23 489 THR A C 1
ATOM 3384 O O . THR A 1 421 ? -47.570 -0.683 37.954 1.00 39.29 489 THR A O 1
ATOM 3388 N N . GLN A 1 422 ? -48.265 -2.750 37.436 1.00 37.52 490 GLN A N 1
ATOM 3389 C CA . GLN A 1 422 ? -49.582 -2.550 38.011 1.00 41.76 490 GLN A CA 1
ATOM 3390 C C . GLN A 1 422 ? -49.684 -2.879 39.510 1.00 42.12 490 GLN A C 1
ATOM 3391 O O . GLN A 1 422 ? -50.779 -2.824 40.093 1.00 43.39 490 GLN A O 1
ATOM 3397 N N . PHE A 1 423 ? -48.556 -3.194 40.144 1.00 29.91 491 PHE A N 1
ATOM 3398 C CA . PHE A 1 423 ? -48.588 -3.634 41.537 1.00 33.23 491 PHE A CA 1
ATOM 3399 C C . PHE A 1 423 ? -47.768 -2.770 42.492 1.00 39.62 491 PHE A C 1
ATOM 3400 O O . PHE A 1 423 ? -46.892 -3.287 43.174 1.00 40.46 491 PHE A O 1
ATOM 3408 N N . PRO A 1 424 ? -48.073 -1.462 42.583 1.00 43.03 492 PRO A N 1
ATOM 3409 C CA . PRO A 1 424 ? -47.249 -0.594 43.440 1.00 36.91 492 PRO A CA 1
ATOM 3410 C C . PRO A 1 424 ? -47.251 -0.958 44.928 1.00 40.02 492 PRO A C 1
ATOM 3411 O O . PRO A 1 424 ? -46.357 -0.499 45.640 1.00 44.85 492 PRO A O 1
ATOM 3415 N N . ASN A 1 425 ? -48.217 -1.757 45.385 1.00 33.33 493 ASN A N 1
ATOM 3416 C CA . ASN A 1 425 ? -48.302 -2.140 46.797 1.00 30.71 493 ASN A CA 1
ATOM 3417 C C . ASN A 1 425 ? -47.878 -3.573 47.087 1.00 28.31 493 ASN A C 1
ATOM 3418 O O . ASN A 1 425 ? -48.041 -4.046 48.197 1.00 31.45 493 ASN A O 1
ATOM 3423 N N . LEU A 1 426 ? -47.382 -4.279 46.084 1.00 34.33 494 LEU A N 1
ATOM 3424 C CA . LEU A 1 426 ? -46.990 -5.668 46.276 1.00 31.75 494 LEU A CA 1
ATOM 3425 C C . LEU A 1 426 ? -45.947 -5.762 47.389 1.00 31.44 494 LEU A C 1
ATOM 3426 O O . LEU A 1 426 ? -45.088 -4.892 47.525 1.00 36.68 494 LEU A O 1
ATOM 3431 N N . GLU A 1 427 ? -46.061 -6.796 48.212 1.00 25.94 495 GLU A N 1
ATOM 3432 C CA . GLU A 1 427 ? -45.154 -6.998 49.334 1.00 29.63 495 GLU A CA 1
ATOM 3433 C C . GLU A 1 427 ? -44.445 -8.336 49.204 1.00 30.20 495 GLU A C 1
ATOM 3434 O O . GLU A 1 427 ? -43.314 -8.489 49.647 1.00 38.55 495 GLU A O 1
ATOM 3440 N N . VAL A 1 428 ? -45.125 -9.309 48.608 1.00 19.35 496 VAL A N 1
ATOM 3441 C CA . VAL A 1 428 ? -44.553 -10.639 48.440 1.00 26.07 496 VAL A CA 1
ATOM 3442 C C . VAL A 1 428 ? -44.776 -11.106 47.011 1.00 35.51 496 VAL A C 1
ATOM 3443 O O . VAL A 1 428 ? -45.913 -11.114 46.518 1.00 33.97 496 VAL A O 1
ATOM 3447 N N . LEU A 1 429 ? -43.699 -11.495 46.341 1.00 29.64 497 LEU A N 1
ATOM 3448 C CA . LEU A 1 429 ? -43.807 -12.011 44.984 1.00 24.60 497 LEU A CA 1
ATOM 3449 C C . LEU A 1 429 ? -43.134 -13.374 44.849 1.00 29.20 497 LEU A C 1
ATOM 3450 O O . LEU A 1 429 ? -41.911 -13.502 45.014 1.00 24.43 497 LEU A O 1
ATOM 3455 N N . ASP A 1 430 ? -43.930 -14.396 44.546 1.00 26.76 498 ASP A N 1
ATOM 3456 C CA . ASP A 1 430 ? -43.388 -15.744 44.479 1.00 26.31 498 ASP A CA 1
ATOM 3457 C C . ASP A 1 430 ? -43.261 -16.214 43.031 1.00 27.98 498 ASP A C 1
ATOM 3458 O O . ASP A 1 430 ? -44.267 -16.551 42.381 1.00 26.87 498 ASP A O 1
ATOM 3463 N N . LEU A 1 431 ? -42.020 -16.253 42.538 1.00 26.24 499 LEU A N 1
ATOM 3464 C CA . LEU A 1 431 ? -41.745 -16.691 41.165 1.00 26.18 499 LEU A CA 1
ATOM 3465 C C . LEU A 1 431 ? -40.992 -17.995 41.166 1.00 23.74 499 LEU A C 1
ATOM 3466 O O . LEU A 1 431 ? -40.350 -18.359 40.177 1.00 19.54 499 LEU A O 1
ATOM 3471 N N . GLY A 1 432 ? -41.060 -18.682 42.298 1.00 14.55 500 GLY A N 1
ATOM 3472 C CA . GLY A 1 432 ? -40.357 -19.928 42.478 1.00 10.15 500 GLY A CA 1
ATOM 3473 C C . GLY A 1 432 ? -40.769 -21.009 41.501 1.00 13.73 500 GLY A C 1
ATOM 3474 O O . GLY A 1 432 ? -41.886 -21.025 41.025 1.00 22.57 500 GLY A O 1
ATOM 3475 N N . ASP A 1 433 ? -39.822 -21.877 41.162 1.00 21.10 501 ASP A N 1
ATOM 3476 C CA . ASP A 1 433 ? -40.087 -23.096 40.419 1.00 20.46 501 ASP A CA 1
ATOM 3477 C C . ASP A 1 433 ? -40.665 -22.813 39.028 1.00 20.65 501 ASP A C 1
ATOM 3478 O O . ASP A 1 433 ? -41.397 -23.626 38.468 1.00 17.19 501 ASP A O 1
ATOM 3483 N N . ASN A 1 434 ? -40.337 -21.654 38.474 1.00 22.34 502 ASN A N 1
ATOM 3484 C CA . ASN A 1 434 ? -40.654 -21.399 37.079 1.00 21.65 502 ASN A CA 1
ATOM 3485 C C . ASN A 1 434 ? -39.524 -21.877 36.158 1.00 23.09 502 ASN A C 1
ATOM 3486 O O . ASN A 1 434 ? -38.813 -22.818 36.505 1.00 27.89 502 ASN A O 1
ATOM 3491 N N . ASN A 1 435 ? -39.388 -21.274 34.980 1.00 28.76 503 ASN A N 1
ATOM 3492 C CA . ASN A 1 435 ? -38.328 -21.635 34.032 1.00 18.26 503 ASN A CA 1
ATOM 3493 C C . ASN A 1 435 ? -37.488 -20.418 33.683 1.00 27.67 503 ASN A C 1
ATOM 3494 O O . ASN A 1 435 ? -37.065 -20.274 32.542 1.00 28.71 503 ASN A O 1
ATOM 3499 N N . ILE A 1 436 ? -37.277 -19.513 34.628 1.00 28.83 504 ILE A N 1
ATOM 3500 C CA . ILE A 1 436 ? -36.649 -18.252 34.265 1.00 24.76 504 ILE A CA 1
ATOM 3501 C C . ILE A 1 436 ? -35.149 -18.412 34.205 1.00 25.33 504 ILE A C 1
ATOM 3502 O O . ILE A 1 436 ? -34.544 -18.865 35.187 1.00 24.97 504 ILE A O 1
ATOM 3507 N N . ARG A 1 437 ? -34.557 -18.053 33.053 1.00 23.40 505 ARG A N 1
ATOM 3508 C CA . ARG A 1 437 ? -33.122 -18.269 32.778 1.00 22.34 505 ARG A CA 1
ATOM 3509 C C . ARG A 1 437 ? -32.251 -17.036 32.954 1.00 29.02 505 ARG A C 1
ATOM 3510 O O . ARG A 1 437 ? -31.087 -17.152 33.346 1.00 35.31 505 ARG A O 1
ATOM 3518 N N . THR A 1 438 ? -32.800 -15.859 32.674 1.00 24.45 506 THR A N 1
ATOM 3519 C CA . THR A 1 438 ? -32.077 -14.617 32.934 1.00 30.62 506 THR A CA 1
ATOM 3520 C C . THR A 1 438 ? -32.985 -13.561 33.565 1.00 28.26 506 THR A C 1
ATOM 3521 O O . THR A 1 438 ? -34.200 -13.574 33.388 1.00 32.90 506 THR A O 1
ATOM 3525 N N . LEU A 1 439 ? -32.372 -12.646 34.305 1.00 27.39 507 LEU A N 1
ATOM 3526 C CA . LEU A 1 439 ? -33.086 -11.554 34.941 1.00 34.90 507 LEU A CA 1
ATOM 3527 C C . LEU A 1 439 ? -32.643 -10.264 34.262 1.00 40.67 507 LEU A C 1
ATOM 3528 O O . LEU A 1 439 ? -31.450 -9.961 34.213 1.00 37.56 507 LEU A O 1
ATOM 3533 N N . ASN A 1 440 ? -33.594 -9.526 33.699 1.00 45.72 508 ASN A N 1
ATOM 3534 C CA . ASN A 1 440 ? -33.254 -8.301 32.989 1.00 45.88 508 ASN A CA 1
ATOM 3535 C C . ASN A 1 440 ? -33.225 -7.118 33.945 1.00 48.83 508 ASN A C 1
ATOM 3536 O O . ASN A 1 440 ? -33.874 -7.151 34.995 1.00 54.91 508 ASN A O 1
ATOM 3541 N N . HIS A 1 441 ? -32.484 -6.075 33.582 1.00 43.91 509 HIS A N 1
ATOM 3542 C CA . HIS A 1 441 ? -32.421 -4.870 34.404 1.00 48.90 509 HIS A CA 1
ATOM 3543 C C . HIS A 1 441 ? -33.809 -4.253 34.541 1.00 49.46 509 HIS A C 1
ATOM 3544 O O . HIS A 1 441 ? -34.599 -4.222 33.583 1.00 44.36 509 HIS A O 1
ATOM 3551 N N . GLY A 1 442 ? -34.100 -3.777 35.747 1.00 52.34 510 GLY A N 1
ATOM 3552 C CA . GLY A 1 442 ? -35.328 -3.060 36.018 1.00 47.36 510 GLY A CA 1
ATOM 3553 C C . GLY A 1 442 ? -36.588 -3.897 36.078 1.00 45.96 510 GLY A C 1
ATOM 3554 O O . GLY A 1 442 ? -37.687 -3.333 36.151 1.00 45.80 510 GLY A O 1
ATOM 3555 N N . THR A 1 443 ? -36.446 -5.223 36.048 1.00 36.37 511 THR A N 1
ATOM 3556 C CA . THR A 1 443 ? -37.621 -6.101 36.008 1.00 36.52 511 THR A CA 1
ATOM 3557 C C . THR A 1 443 ? -38.585 -5.829 37.164 1.00 30.67 511 THR A C 1
ATOM 3558 O O . THR A 1 443 ? -39.791 -5.913 36.982 1.00 28.21 511 THR A O 1
ATOM 3562 N N . PHE A 1 444 ? -38.044 -5.475 38.335 1.00 23.60 512 PHE A N 1
ATOM 3563 C CA . PHE A 1 444 ? -38.858 -5.247 39.536 1.00 28.82 512 PHE A CA 1
ATOM 3564 C C . PHE A 1 444 ? -38.867 -3.777 39.963 1.00 29.43 512 PHE A C 1
ATOM 3565 O O . PHE A 1 444 ? -39.245 -3.471 41.083 1.00 35.25 512 PHE A O 1
ATOM 3573 N N . ARG A 1 445 ? -38.423 -2.882 39.084 1.00 30.43 513 ARG A N 1
ATOM 3574 C CA . ARG A 1 445 ? -38.395 -1.442 39.377 1.00 33.16 513 ARG A CA 1
ATOM 3575 C C . ARG A 1 445 ? -39.669 -0.853 39.997 1.00 38.28 513 ARG A C 1
ATOM 3576 O O . ARG A 1 445 ? -39.570 -0.059 40.934 1.00 39.88 513 ARG A O 1
ATOM 3584 N N . PRO A 1 446 ? -40.863 -1.214 39.472 1.00 35.82 514 PRO A N 1
ATOM 3585 C CA . PRO A 1 446 ? -42.089 -0.641 40.041 1.00 34.93 514 PRO A CA 1
ATOM 3586 C C . PRO A 1 446 ? -42.427 -1.107 41.448 1.00 37.78 514 PRO A C 1
ATOM 3587 O O . PRO A 1 446 ? -43.188 -0.425 42.116 1.00 44.38 514 PRO A O 1
ATOM 3591 N N . LEU A 1 447 ? -41.893 -2.245 41.881 1.00 36.15 515 LEU A N 1
ATOM 3592 C CA . LEU A 1 447 ? -42.302 -2.853 43.144 1.00 35.43 515 LEU A CA 1
ATOM 3593 C C . LEU A 1 447 ? -41.660 -2.210 44.372 1.00 36.13 515 LEU A C 1
ATOM 3594 O O . LEU A 1 447 ? -40.937 -2.869 45.136 1.00 30.32 515 LEU A O 1
ATOM 3599 N N . LYS A 1 448 ? -41.975 -0.931 44.571 1.00 40.16 516 LYS A N 1
ATOM 3600 C CA . LYS A 1 448 ? -41.356 -0.087 45.599 1.00 42.28 516 LYS A CA 1
ATOM 3601 C C . LYS A 1 448 ? -41.537 -0.595 47.017 1.00 42.68 516 LYS A C 1
ATOM 3602 O O . LYS A 1 448 ? -40.747 -0.269 47.898 1.00 44.80 516 LYS A O 1
ATOM 3608 N N . LYS A 1 449 ? -42.579 -1.384 47.238 1.00 37.93 517 LYS A N 1
ATOM 3609 C CA . LYS A 1 449 ? -42.913 -1.842 48.577 1.00 31.62 517 LYS A CA 1
ATOM 3610 C C . LYS A 1 449 ? -42.629 -3.327 48.800 1.00 32.88 517 LYS A C 1
ATOM 3611 O O . LYS A 1 449 ? -42.983 -3.885 49.839 1.00 39.44 517 LYS A O 1
ATOM 3617 N N . LEU A 1 450 ? -42.006 -3.969 47.818 1.00 30.23 518 LEU A N 1
ATOM 3618 C CA . LEU A 1 450 ? -41.737 -5.403 47.905 1.00 32.45 518 LEU A CA 1
ATOM 3619 C C . LEU A 1 450 ? -40.866 -5.725 49.122 1.00 32.60 518 LEU A C 1
ATOM 3620 O O . LEU A 1 450 ? -39.862 -5.067 49.376 1.00 29.71 518 LEU A O 1
ATOM 3625 N N . GLN A 1 451 ? -41.270 -6.751 49.861 1.00 33.41 519 GLN A N 1
ATOM 3626 C CA . GLN A 1 451 ? -40.641 -7.119 51.121 1.00 31.49 519 GLN A CA 1
ATOM 3627 C C . GLN A 1 451 ? -39.892 -8.431 50.946 1.00 25.94 519 GLN A C 1
ATOM 3628 O O . GLN A 1 451 ? -38.778 -8.615 51.441 1.00 28.45 519 GLN A O 1
ATOM 3634 N N . SER A 1 452 ? -40.516 -9.328 50.197 1.00 19.51 520 SER A N 1
ATOM 3635 C CA . SER A 1 452 ? -40.051 -10.689 50.020 1.00 22.23 520 SER A CA 1
ATOM 3636 C C . SER A 1 452 ? -40.133 -11.067 48.538 1.00 26.67 520 SER A C 1
ATOM 3637 O O . SER A 1 452 ? -41.162 -10.874 47.890 1.00 31.22 520 SER A O 1
ATOM 3640 N N . LEU A 1 453 ? -39.033 -11.563 47.991 1.00 27.25 521 LEU A N 1
ATOM 3641 C CA . LEU A 1 453 ? -38.986 -12.024 46.606 1.00 16.45 521 LEU A CA 1
ATOM 3642 C C . LEU A 1 453 ? -38.413 -13.431 46.530 1.00 22.98 521 LEU A C 1
ATOM 3643 O O . LEU A 1 453 ? -37.281 -13.683 46.972 1.00 25.48 521 LEU A O 1
ATOM 3648 N N . ILE A 1 454 ? -39.174 -14.340 45.943 1.00 28.00 522 ILE A N 1
ATOM 3649 C CA . ILE A 1 454 ? -38.717 -15.712 45.743 1.00 25.04 522 ILE A CA 1
ATOM 3650 C C . ILE A 1 454 ? -38.420 -16.046 44.267 1.00 18.27 522 ILE A C 1
ATOM 3651 O O . ILE A 1 454 ? -39.308 -15.993 43.428 1.00 21.64 522 ILE A O 1
ATOM 3656 N N . LEU A 1 455 ? -37.168 -16.382 43.953 1.00 18.69 523 LEU A N 1
ATOM 3657 C CA . LEU A 1 455 ? -36.784 -16.742 42.583 1.00 21.74 523 LEU A CA 1
ATOM 3658 C C . LEU A 1 455 ? -36.168 -18.121 42.559 1.00 22.25 523 LEU A C 1
ATOM 3659 O O . LEU A 1 455 ? -35.453 -18.475 41.635 1.00 27.47 523 LEU A O 1
ATOM 3664 N N . SER A 1 456 ? -36.440 -18.895 43.596 1.00 18.32 524 SER A N 1
ATOM 3665 C CA . SER A 1 456 ? -35.795 -20.183 43.742 1.00 23.74 524 SER A CA 1
ATOM 3666 C C . SER A 1 456 ? -36.286 -21.220 42.741 1.00 21.68 524 SER A C 1
ATOM 3667 O O . SER A 1 456 ? -37.400 -21.127 42.231 1.00 19.60 524 SER A O 1
ATOM 3670 N N . HIS A 1 457 ? -35.431 -22.201 42.458 1.00 20.40 525 HIS A N 1
ATOM 3671 C CA . HIS A 1 457 ? -35.778 -23.324 41.596 1.00 15.46 525 HIS A CA 1
ATOM 3672 C C . HIS A 1 457 ? -36.147 -22.885 40.183 1.00 23.56 525 HIS A C 1
ATOM 3673 O O . HIS A 1 457 ? -37.023 -23.466 39.534 1.00 29.01 525 HIS A O 1
ATOM 3680 N N . ASN A 1 458 ? -35.497 -21.835 39.724 1.00 20.07 526 ASN A N 1
ATOM 3681 C CA . ASN A 1 458 ? -35.551 -21.482 38.315 1.00 17.35 526 ASN A CA 1
ATOM 3682 C C . ASN A 1 458 ? -34.313 -22.040 37.632 1.00 20.77 526 ASN A C 1
ATOM 3683 O O . ASN A 1 458 ? -33.705 -22.993 38.131 1.00 30.60 526 ASN A O 1
ATOM 3688 N N . CYS A 1 459 ? -33.944 -21.498 36.485 1.00 28.74 527 CYS A N 1
ATOM 3689 C CA . CYS A 1 459 ? -32.685 -21.921 35.868 1.00 32.80 527 CYS A CA 1
ATOM 3690 C C . CYS A 1 459 ? -31.770 -20.719 35.699 1.00 27.87 527 CYS A C 1
ATOM 3691 O O . CYS A 1 459 ? -31.109 -20.590 34.670 1.00 24.62 527 CYS A O 1
ATOM 3694 N N . LEU A 1 460 ? -31.730 -19.835 36.694 1.00 26.05 528 LEU A N 1
ATOM 3695 C CA . LEU A 1 460 ? -31.016 -18.565 36.530 1.00 25.85 528 LEU A CA 1
ATOM 3696 C C . LEU A 1 460 ? -29.505 -18.748 36.400 1.00 29.75 528 LEU A C 1
ATOM 3697 O O . LEU A 1 460 ? -28.875 -19.346 37.274 1.00 30.00 528 LEU A O 1
ATOM 3702 N N . LYS A 1 461 ? -28.944 -18.246 35.298 1.00 28.42 529 LYS A N 1
ATOM 3703 C CA . LYS A 1 461 ? -27.495 -18.241 35.076 1.00 30.34 529 LYS A CA 1
ATOM 3704 C C . LYS A 1 461 ? -26.998 -16.804 35.037 1.00 32.90 529 LYS A C 1
ATOM 3705 O O . LYS A 1 461 ? -25.981 -16.462 35.639 1.00 38.91 529 LYS A O 1
ATOM 3711 N N . ILE A 1 462 ? -27.738 -15.965 34.321 1.00 34.13 530 ILE A N 1
ATOM 3712 C CA . ILE A 1 462 ? -27.336 -14.587 34.049 1.00 39.68 530 ILE A CA 1
ATOM 3713 C C . ILE A 1 462 ? -28.216 -13.573 34.765 1.00 44.77 530 ILE A C 1
ATOM 3714 O O . ILE A 1 462 ? -29.421 -13.499 34.524 1.00 45.48 530 ILE A O 1
ATOM 3719 N N . LEU A 1 463 ? -27.606 -12.791 35.649 1.00 46.70 531 LEU A N 1
ATOM 3720 C CA . LEU A 1 463 ? -28.293 -11.684 36.295 1.00 31.52 531 LEU A CA 1
ATOM 3721 C C . LEU A 1 463 ? -27.701 -10.368 35.812 1.00 31.67 531 LEU A C 1
ATOM 3722 O O . LEU A 1 463 ? -26.590 -10.013 36.188 1.00 39.96 531 LEU A O 1
ATOM 3727 N N . GLU A 1 464 ? -28.434 -9.663 34.958 1.00 42.76 532 GLU A N 1
ATOM 3728 C CA . GLU A 1 464 ? -28.010 -8.353 34.481 1.00 42.29 532 GLU A CA 1
ATOM 3729 C C . GLU A 1 464 ? -27.753 -7.416 35.657 1.00 48.77 532 GLU A C 1
ATOM 3730 O O . GLU A 1 464 ? -28.333 -7.574 36.729 1.00 53.96 532 GLU A O 1
ATOM 3736 N N . PRO A 1 465 ? -26.847 -6.454 35.472 1.00 54.25 533 PRO A N 1
ATOM 3737 C CA . PRO A 1 465 ? -26.635 -5.410 36.477 1.00 48.48 533 PRO A CA 1
ATOM 3738 C C . PRO A 1 465 ? -27.935 -4.661 36.676 1.00 44.55 533 PRO A C 1
ATOM 3739 O O . PRO A 1 465 ? -28.680 -4.527 35.710 1.00 47.31 533 PRO A O 1
ATOM 3743 N N . ASN A 1 466 ? -28.201 -4.192 37.892 1.00 46.84 534 ASN A N 1
ATOM 3744 C CA . ASN A 1 466 ? -29.454 -3.499 38.207 1.00 49.45 534 ASN A CA 1
ATOM 3745 C C . ASN A 1 466 ? -30.725 -4.343 37.993 1.00 43.72 534 ASN A C 1
ATOM 3746 O O . ASN A 1 466 ? -31.805 -3.798 37.750 1.00 37.27 534 ASN A O 1
ATOM 3751 N N . SER A 1 467 ? -30.586 -5.666 38.068 1.00 39.81 535 SER A N 1
ATOM 3752 C CA . SER A 1 467 ? -31.740 -6.565 38.028 1.00 38.76 535 SER A CA 1
ATOM 3753 C C . SER A 1 467 ? -32.716 -6.239 39.152 1.00 37.92 535 SER A C 1
ATOM 3754 O O . SER A 1 467 ? -33.924 -6.351 38.986 1.00 42.08 535 SER A O 1
ATOM 3757 N N . PHE A 1 468 ? -32.168 -5.820 40.289 1.00 29.93 536 PHE A N 1
ATOM 3758 C CA . PHE A 1 468 ? -32.932 -5.588 41.500 1.00 32.52 536 PHE A CA 1
ATOM 3759 C C . PHE A 1 468 ? -33.039 -4.113 41.886 1.00 32.60 536 PHE A C 1
ATOM 3760 O O . PHE A 1 468 ? -33.281 -3.798 43.053 1.00 35.64 536 PHE A O 1
ATOM 3768 N N . SER A 1 469 ? -32.854 -3.205 40.934 1.00 26.95 537 SER A N 1
ATOM 3769 C CA . SER A 1 469 ? -33.075 -1.787 41.240 1.00 31.48 537 SER A CA 1
ATOM 3770 C C . SER A 1 469 ? -34.559 -1.502 41.592 1.00 42.30 537 SER A C 1
ATOM 3771 O O . SER A 1 469 ? -35.479 -2.196 41.138 1.00 35.30 537 SER A O 1
ATOM 3774 N N . GLY A 1 470 ? -34.780 -0.504 42.438 1.00 38.91 538 GLY A N 1
ATOM 3775 C CA . GLY A 1 470 ? -36.121 -0.155 42.856 1.00 41.54 538 GLY A CA 1
ATOM 3776 C C . GLY A 1 470 ? -36.631 -0.954 44.048 1.00 45.03 538 GLY A C 1
ATOM 3777 O O . GLY A 1 470 ? -37.663 -0.624 44.630 1.00 46.30 538 GLY A O 1
ATOM 3778 N N . LEU A 1 471 ? -35.917 -2.011 44.413 1.00 38.13 539 LEU A N 1
ATOM 3779 C CA . LEU A 1 471 ? -36.348 -2.857 45.516 1.00 34.82 539 LEU A CA 1
ATOM 3780 C C . LEU A 1 471 ? -35.761 -2.350 46.831 1.00 43.35 539 LEU A C 1
ATOM 3781 O O . LEU A 1 471 ? -35.144 -3.096 47.586 1.00 44.72 539 LEU A O 1
ATOM 3786 N N . THR A 1 472 ? -35.991 -1.069 47.094 1.00 49.63 540 THR A N 1
ATOM 3787 C CA . THR A 1 472 ? -35.431 -0.370 48.242 1.00 52.52 540 THR A CA 1
ATOM 3788 C C . THR A 1 472 ? -35.845 -0.965 49.589 1.00 47.11 540 THR A C 1
ATOM 3789 O O . THR A 1 472 ? -35.054 -0.989 50.535 1.00 47.30 540 THR A O 1
ATOM 3793 N N . ASN A 1 473 ? -37.066 -1.484 49.646 1.00 35.93 541 ASN A N 1
ATOM 3794 C CA . ASN A 1 473 ? -37.607 -2.084 50.859 1.00 34.83 541 ASN A CA 1
ATOM 3795 C C . ASN A 1 473 ? -37.520 -3.600 50.937 1.00 36.54 541 ASN A C 1
ATOM 3796 O O . ASN A 1 473 ? -38.168 -4.213 51.790 1.00 37.27 541 ASN A O 1
ATOM 3801 N N . LEU A 1 474 ? -36.780 -4.219 50.024 1.00 35.89 542 LEU A N 1
ATOM 3802 C CA . LEU A 1 474 ? -36.716 -5.673 50.038 1.00 29.86 542 LEU A CA 1
ATOM 3803 C C . LEU A 1 474 ? -36.002 -6.140 51.300 1.00 30.76 542 LEU A C 1
ATOM 3804 O O . LEU A 1 474 ? -34.915 -5.645 51.643 1.00 33.23 542 LEU A O 1
ATOM 3809 N N . ARG A 1 475 ? -36.625 -7.092 51.988 1.00 23.11 543 ARG A N 1
ATOM 3810 C CA . ARG A 1 475 ? -36.094 -7.593 53.241 1.00 28.85 543 ARG A CA 1
ATOM 3811 C C . ARG A 1 475 ? -35.553 -9.000 53.043 1.00 29.77 543 ARG A C 1
ATOM 3812 O O . ARG A 1 475 ? -34.581 -9.415 53.693 1.00 24.67 543 ARG A O 1
ATOM 3820 N N . SER A 1 476 ? -36.179 -9.736 52.138 1.00 23.60 544 SER A N 1
ATOM 3821 C CA . SER A 1 476 ? -35.799 -11.118 51.937 1.00 26.89 544 SER A CA 1
ATOM 3822 C C . SER A 1 476 ? -35.654 -11.468 50.433 1.00 28.48 544 SER A C 1
ATOM 3823 O O . SER A 1 476 ? -36.495 -11.124 49.609 1.00 20.09 544 SER A O 1
ATOM 3826 N N . LEU A 1 477 ? -34.558 -12.122 50.069 1.00 32.66 545 LEU A N 1
ATOM 3827 C CA . LEU A 1 477 ? -34.348 -12.500 48.673 1.00 30.47 545 LEU A CA 1
ATOM 3828 C C . LEU A 1 477 ? -33.900 -13.950 48.601 1.00 26.49 545 LEU A C 1
ATOM 3829 O O . LEU A 1 477 ? -32.826 -14.303 49.101 1.00 29.50 545 LEU A O 1
ATOM 3834 N N . ASP A 1 478 ? -34.735 -14.779 47.983 1.00 18.10 546 ASP A N 1
ATOM 3835 C CA . ASP A 1 478 ? -34.473 -16.205 47.857 1.00 11.93 546 ASP A CA 1
ATOM 3836 C C . ASP A 1 478 ? -34.028 -16.548 46.425 1.00 23.43 546 ASP A C 1
ATOM 3837 O O . ASP A 1 478 ? -34.822 -16.462 45.479 1.00 24.08 546 ASP A O 1
ATOM 3842 N N . LEU A 1 479 ? -32.758 -16.937 46.275 1.00 28.60 547 LEU A N 1
ATOM 3843 C CA . LEU A 1 479 ? -32.192 -17.319 44.976 1.00 26.01 547 LEU A CA 1
ATOM 3844 C C . LEU A 1 479 ? -31.669 -18.747 44.983 1.00 26.48 547 LEU A C 1
ATOM 3845 O O . LEU A 1 479 ? -30.820 -19.094 44.180 1.00 27.54 547 LEU A O 1
ATOM 3850 N N . MET A 1 480 ? -32.163 -19.565 45.905 1.00 26.07 548 MET A N 1
ATOM 3851 C CA . MET A 1 480 ? -31.708 -20.951 46.032 1.00 17.28 548 MET A CA 1
ATOM 3852 C C . MET A 1 480 ? -32.031 -21.806 44.814 1.00 24.97 548 MET A C 1
ATOM 3853 O O . MET A 1 480 ? -33.004 -21.550 44.090 1.00 19.81 548 MET A O 1
ATOM 3858 N N . TYR A 1 481 ? -31.210 -22.825 44.590 1.00 22.62 549 TYR A N 1
ATOM 3859 C CA . TYR A 1 481 ? -31.450 -23.778 43.504 1.00 23.15 549 TYR A CA 1
ATOM 3860 C C . TYR A 1 481 ? -31.543 -23.133 42.126 1.00 17.93 549 TYR A C 1
ATOM 3861 O O . TYR A 1 481 ? -32.503 -23.321 41.404 1.00 22.87 549 TYR A O 1
ATOM 3870 N N . ASN A 1 482 ? -30.520 -22.369 41.781 1.00 20.80 550 ASN A N 1
ATOM 3871 C CA . ASN A 1 482 ? -30.335 -21.902 40.426 1.00 16.32 550 ASN A CA 1
ATOM 3872 C C . ASN A 1 482 ? -28.974 -22.320 39.929 1.00 19.34 550 ASN A C 1
ATOM 3873 O O . ASN A 1 482 ? -28.431 -23.316 40.403 1.00 23.64 550 ASN A O 1
ATOM 3878 N N . SER A 1 483 ? -28.439 -21.584 38.956 1.00 23.58 551 SER A N 1
ATOM 3879 C CA . SER A 1 483 ? -27.136 -21.907 38.374 1.00 25.07 551 SER A CA 1
ATOM 3880 C C . SER A 1 483 ? -26.219 -20.695 38.372 1.00 24.97 551 SER A C 1
ATOM 3881 O O . SER A 1 483 ? -25.356 -20.551 37.496 1.00 31.29 551 SER A O 1
ATOM 3884 N N . LEU A 1 484 ? -26.397 -19.830 39.362 1.00 21.69 552 LEU A N 1
ATOM 3885 C CA . LEU A 1 484 ? -25.584 -18.624 39.473 1.00 25.13 552 LEU A CA 1
ATOM 3886 C C . LEU A 1 484 ? -24.161 -19.034 39.829 1.00 25.51 552 LEU A C 1
ATOM 3887 O O . LEU A 1 484 ? -23.972 -19.988 40.581 1.00 27.75 552 LEU A O 1
ATOM 3892 N N . SER A 1 485 ? -23.174 -18.322 39.275 1.00 25.43 553 SER A N 1
ATOM 3893 C CA . SER A 1 485 ? -21.758 -18.612 39.519 1.00 32.19 553 SER A CA 1
ATOM 3894 C C . SER A 1 485 ? -20.935 -17.372 39.907 1.00 39.48 553 SER A C 1
ATOM 3895 O O . SER A 1 485 ? -20.226 -17.401 40.895 1.00 54.62 553 SER A O 1
ATOM 3898 N N . TYR A 1 486 ? -20.976 -16.307 39.122 1.00 40.03 554 TYR A N 1
ATOM 3899 C CA . TYR A 1 486 ? -20.234 -15.097 39.484 1.00 39.76 554 TYR A CA 1
ATOM 3900 C C . TYR A 1 486 ? -21.176 -13.925 39.732 1.00 42.99 554 TYR A C 1
ATOM 3901 O O . TYR A 1 486 ? -22.328 -13.957 39.301 1.00 52.48 554 TYR A O 1
ATOM 3910 N N . PHE A 1 487 ? -20.680 -12.883 40.398 1.00 49.36 555 PHE A N 1
ATOM 3911 C CA . PHE A 1 487 ? -21.501 -11.713 40.719 1.00 61.12 555 PHE A CA 1
ATOM 3912 C C . PHE A 1 487 ? -21.014 -10.451 40.013 1.00 57.84 555 PHE A C 1
ATOM 3913 O O . PHE A 1 487 ? -19.851 -10.088 40.121 1.00 59.93 555 PHE A O 1
ATOM 3921 N N . HIS A 1 488 ? -21.916 -9.769 39.319 1.00 61.37 556 HIS A N 1
ATOM 3922 C CA . HIS A 1 488 ? -21.589 -8.508 38.662 1.00 56.64 556 HIS A CA 1
ATOM 3923 C C . HIS A 1 488 ? -21.374 -7.409 39.706 1.00 43.44 556 HIS A C 1
ATOM 3924 O O . HIS A 1 488 ? -21.867 -7.516 40.817 1.00 38.50 556 HIS A O 1
ATOM 3931 N N . GLU A 1 489 ? -20.621 -6.377 39.346 1.00 45.77 557 GLU A N 1
ATOM 3932 C CA . GLU A 1 489 ? -20.339 -5.237 40.227 1.00 56.53 557 GLU A CA 1
ATOM 3933 C C . GLU A 1 489 ? -21.556 -4.617 40.914 1.00 58.82 557 GLU A C 1
ATOM 3934 O O . GLU A 1 489 ? -21.526 -4.323 42.108 1.00 60.69 557 GLU A O 1
ATOM 3940 N N . HIS A 1 490 ? -22.616 -4.410 40.142 1.00 62.07 558 HIS A N 1
ATOM 3941 C CA . HIS A 1 490 ? -23.806 -3.715 40.612 1.00 69.15 558 HIS A CA 1
ATOM 3942 C C . HIS A 1 490 ? -25.002 -4.654 40.653 1.00 66.48 558 HIS A C 1
ATOM 3943 O O . HIS A 1 490 ? -26.135 -4.246 40.382 1.00 65.94 558 HIS A O 1
ATOM 3950 N N . LEU A 1 491 ? -24.744 -5.915 40.973 1.00 55.30 559 LEU A N 1
ATOM 3951 C CA . LEU A 1 491 ? -25.807 -6.903 41.032 1.00 48.01 559 LEU A CA 1
ATOM 3952 C C . LEU A 1 491 ? -26.795 -6.571 42.153 1.00 40.09 559 LEU A C 1
ATOM 3953 O O . LEU A 1 491 ? -28.003 -6.523 41.943 1.00 42.74 559 LEU A O 1
ATOM 3958 N N . PHE A 1 492 ? -26.254 -6.342 43.343 1.00 37.08 560 PHE A N 1
ATOM 3959 C CA . PHE A 1 492 ? -27.036 -6.124 44.553 1.00 39.96 560 PHE A CA 1
ATOM 3960 C C . PHE A 1 492 ? -27.151 -4.649 44.915 1.00 53.27 560 PHE A C 1
ATOM 3961 O O . PHE A 1 492 ? -27.196 -4.302 46.094 1.00 53.53 560 PHE A O 1
ATOM 3969 N N . SER A 1 493 ? -27.254 -3.795 43.899 1.00 60.22 561 SER A N 1
ATOM 3970 C CA . SER A 1 493 ? -27.213 -2.343 44.089 1.00 68.69 561 SER A CA 1
ATOM 3971 C C . SER A 1 493 ? -28.299 -1.729 44.991 1.00 69.92 561 SER A C 1
ATOM 3972 O O . SER A 1 493 ? -27.992 -1.194 46.060 1.00 75.17 561 SER A O 1
ATOM 3975 N N . GLY A 1 494 ? -29.556 -1.793 44.572 1.00 64.16 562 GLY A N 1
ATOM 3976 C CA . GLY A 1 494 ? -30.638 -1.182 45.334 1.00 66.31 562 GLY A CA 1
ATOM 3977 C C . GLY A 1 494 ? -31.059 -1.851 46.638 1.00 55.45 562 GLY A C 1
ATOM 3978 O O . GLY A 1 494 ? -32.123 -1.533 47.186 1.00 43.80 562 GLY A O 1
ATOM 3979 N N . LEU A 1 495 ? -30.236 -2.762 47.149 1.00 42.82 563 LEU A N 1
ATOM 3980 C CA . LEU A 1 495 ? -30.681 -3.596 48.253 1.00 39.75 563 LEU A CA 1
ATOM 3981 C C . LEU A 1 495 ? -30.100 -3.250 49.624 1.00 35.82 563 LEU A C 1
ATOM 3982 O O . LEU A 1 495 ? -29.723 -4.137 50.378 1.00 37.03 563 LEU A O 1
ATOM 3987 N N . GLU A 1 496 ? -30.082 -1.973 49.981 1.00 39.70 564 GLU A N 1
ATOM 3988 C CA . GLU A 1 496 ? -29.364 -1.570 51.195 1.00 47.67 564 GLU A CA 1
ATOM 3989 C C . GLU A 1 496 ? -30.091 -1.940 52.490 1.00 43.33 564 GLU A C 1
ATOM 3990 O O . GLU A 1 496 ? -29.507 -1.885 53.579 1.00 38.81 564 GLU A O 1
ATOM 3996 N N . LYS A 1 497 ? -31.354 -2.344 52.349 1.00 36.77 565 LYS A N 1
ATOM 3997 C CA . LYS A 1 497 ? -32.192 -2.693 53.474 1.00 32.81 565 LYS A CA 1
ATOM 3998 C C . LYS A 1 497 ? -32.424 -4.197 53.562 1.00 33.36 565 LYS A C 1
ATOM 3999 O O . LYS A 1 497 ? -33.166 -4.666 54.432 1.00 41.18 565 LYS A O 1
ATOM 4005 N N . LEU A 1 498 ? -31.819 -4.948 52.645 1.00 27.80 566 LEU A N 1
ATOM 4006 C CA . LEU A 1 498 ? -31.965 -6.411 52.628 1.00 28.59 566 LEU A CA 1
ATOM 4007 C C . LEU A 1 498 ? -31.471 -7.075 53.921 1.00 29.30 566 LEU A C 1
ATOM 4008 O O . LEU A 1 498 ? -30.365 -6.774 54.403 1.00 25.97 566 LEU A O 1
ATOM 4013 N N . LEU A 1 499 ? -32.286 -7.971 54.481 1.00 27.94 567 LEU A N 1
ATOM 4014 C CA . LEU A 1 499 ? -31.944 -8.651 55.741 1.00 29.61 567 LEU A CA 1
ATOM 4015 C C . LEU A 1 499 ? -31.477 -10.080 55.530 1.00 32.23 567 LEU A C 1
ATOM 4016 O O . LEU A 1 499 ? -30.616 -10.576 56.252 1.00 36.35 567 LEU A O 1
ATOM 4021 N N . ILE A 1 500 ? -32.082 -10.744 54.555 1.00 29.65 568 ILE A N 1
ATOM 4022 C CA . ILE A 1 500 ? -31.866 -12.164 54.326 1.00 27.62 568 ILE A CA 1
ATOM 4023 C C . ILE A 1 500 ? -31.574 -12.385 52.859 1.00 26.99 568 ILE A C 1
ATOM 4024 O O . ILE A 1 500 ? -32.335 -11.942 52.001 1.00 33.63 568 ILE A O 1
ATOM 4029 N N . LEU A 1 501 ? -30.462 -13.046 52.571 1.00 24.51 569 LEU A N 1
ATOM 4030 C CA . LEU A 1 501 ? -30.099 -13.399 51.206 1.00 21.95 569 LEU A CA 1
ATOM 4031 C C . LEU A 1 501 ? -29.736 -14.879 51.128 1.00 24.28 569 LEU A C 1
ATOM 4032 O O . LEU A 1 501 ? -28.814 -15.338 51.790 1.00 26.39 569 LEU A O 1
ATOM 4037 N N . LYS A 1 502 ? -30.476 -15.618 50.310 1.00 29.57 570 LYS A N 1
ATOM 4038 C CA . LYS A 1 502 ? -30.323 -17.064 50.217 1.00 24.13 570 LYS A CA 1
ATOM 4039 C C . LYS A 1 502 ? -29.791 -17.498 48.849 1.00 19.59 570 LYS A C 1
ATOM 4040 O O . LYS A 1 502 ? -30.482 -17.390 47.846 1.00 17.74 570 LYS A O 1
ATOM 4046 N N . LEU A 1 503 ? -28.568 -18.006 48.823 1.00 19.05 571 LEU A N 1
ATOM 4047 C CA . LEU A 1 503 ? -27.896 -18.317 47.568 1.00 18.16 571 LEU A CA 1
ATOM 4048 C C . LEU A 1 503 ? -27.395 -19.751 47.552 1.00 18.46 571 LEU A C 1
ATOM 4049 O O . LEU A 1 503 ? -26.497 -20.091 46.796 1.00 27.49 571 LEU A O 1
ATOM 4054 N N . GLY A 1 504 ? -27.943 -20.581 48.422 1.00 16.83 572 GLY A N 1
ATOM 4055 C CA . GLY A 1 504 ? -27.486 -21.953 48.526 1.00 17.39 572 GLY A CA 1
ATOM 4056 C C . GLY A 1 504 ? -27.832 -22.742 47.284 1.00 26.56 572 GLY A C 1
ATOM 4057 O O . GLY A 1 504 ? -28.711 -22.352 46.540 1.00 22.91 572 GLY A O 1
ATOM 4058 N N . PHE A 1 505 ? -27.126 -23.846 47.059 1.00 31.95 573 PHE A N 1
ATOM 4059 C CA . PHE A 1 505 ? -27.398 -24.740 45.933 1.00 23.34 573 PHE A CA 1
ATOM 4060 C C . PHE A 1 505 ? -27.393 -24.053 44.577 1.00 22.28 573 PHE A C 1
ATOM 4061 O O . PHE A 1 505 ? -28.252 -24.293 43.736 1.00 22.61 573 PHE A O 1
ATOM 4069 N N . ASN A 1 506 ? -26.407 -23.184 44.390 1.00 22.15 574 ASN A N 1
ATOM 4070 C CA . ASN A 1 506 ? -26.052 -22.683 43.076 1.00 18.91 574 ASN A CA 1
ATOM 4071 C C . ASN A 1 506 ? -24.710 -23.266 42.596 1.00 25.00 574 ASN A C 1
ATOM 4072 O O . ASN A 1 506 ? -24.383 -24.417 42.903 1.00 22.77 574 ASN A O 1
ATOM 4077 N N . LYS A 1 507 ? -23.948 -22.479 41.839 1.00 22.53 575 LYS A N 1
ATOM 4078 C CA . LYS A 1 507 ? -22.639 -22.909 41.332 1.00 25.85 575 LYS A CA 1
ATOM 4079 C C . LYS A 1 507 ? -21.584 -21.868 41.658 1.00 24.17 575 LYS A C 1
ATOM 4080 O O . LYS A 1 507 ? -20.741 -21.548 40.822 1.00 20.43 575 LYS A O 1
ATOM 4086 N N . ILE A 1 508 ? -21.644 -21.333 42.870 1.00 17.17 576 ILE A N 1
ATOM 4087 C CA . ILE A 1 508 ? -20.743 -20.274 43.278 1.00 22.44 576 ILE A CA 1
ATOM 4088 C C . ILE A 1 508 ? -19.449 -20.898 43.749 1.00 32.77 576 ILE A C 1
ATOM 4089 O O . ILE A 1 508 ? -19.336 -21.350 44.887 1.00 26.69 576 ILE A O 1
ATOM 4094 N N . THR A 1 509 ? -18.483 -20.936 42.838 1.00 29.57 577 THR A N 1
ATOM 4095 C CA . THR A 1 509 ? -17.275 -21.713 43.009 1.00 31.69 577 THR A CA 1
ATOM 4096 C C . THR A 1 509 ? -16.073 -20.955 42.454 1.00 35.05 577 THR A C 1
ATOM 4097 O O . THR A 1 509 ? -16.167 -20.358 41.384 1.00 30.41 577 THR A O 1
ATOM 4101 N N . TYR A 1 510 ? -14.972 -20.940 43.205 1.00 27.96 578 TYR A N 1
ATOM 4102 C CA . TYR A 1 510 ? -13.707 -20.397 42.710 1.00 24.91 578 TYR A CA 1
ATOM 4103 C C . TYR A 1 510 ? -12.621 -21.477 42.703 1.00 27.88 578 TYR A C 1
ATOM 4104 O O . TYR A 1 510 ? -12.399 -22.132 43.711 1.00 34.42 578 TYR A O 1
ATOM 4113 N N . GLU A 1 511 ? -11.969 -21.683 41.558 1.00 33.17 579 GLU A N 1
ATOM 4114 C CA . GLU A 1 511 ? -10.979 -22.755 41.431 1.00 35.31 579 GLU A CA 1
ATOM 4115 C C . GLU A 1 511 ? -9.537 -22.309 41.695 1.00 29.70 579 GLU A C 1
ATOM 4116 O O . GLU A 1 511 ? -8.609 -23.088 41.524 1.00 29.32 579 GLU A O 1
ATOM 4122 N N . THR A 1 512 ? -9.362 -21.065 42.122 1.00 32.00 580 THR A N 1
ATOM 4123 C CA . THR A 1 512 ? -8.043 -20.547 42.454 1.00 36.76 580 THR A CA 1
ATOM 4124 C C . THR A 1 512 ? -8.192 -19.392 43.451 1.00 36.33 580 THR A C 1
ATOM 4125 O O . THR A 1 512 ? -9.306 -18.933 43.714 1.00 33.07 580 THR A O 1
ATOM 4129 N N . THR A 1 513 ? -7.073 -18.966 44.039 1.00 32.91 581 THR A N 1
ATOM 4130 C CA . THR A 1 513 ? -7.051 -17.797 44.912 1.00 25.84 581 THR A CA 1
ATOM 4131 C C . THR A 1 513 ? -7.416 -16.522 44.162 1.00 27.34 581 THR A C 1
ATOM 4132 O O . THR A 1 513 ? -6.875 -16.241 43.097 1.00 31.29 581 THR A O 1
ATOM 4136 N N . ARG A 1 514 ? -8.328 -15.743 44.725 1.00 32.00 582 ARG A N 1
ATOM 4137 C CA . ARG A 1 514 ? -8.810 -14.533 44.065 1.00 36.31 582 ARG A CA 1
ATOM 4138 C C . ARG A 1 514 ? -8.963 -13.428 45.085 1.00 36.29 582 ARG A C 1
ATOM 4139 O O . ARG A 1 514 ? -9.280 -13.685 46.241 1.00 36.74 582 ARG A O 1
ATOM 4147 N N . THR A 1 515 ? -8.702 -12.201 44.665 1.00 35.19 583 THR A N 1
ATOM 4148 C CA . THR A 1 515 ? -9.120 -11.051 45.436 1.00 38.80 583 THR A CA 1
ATOM 4149 C C . THR A 1 515 ? -10.014 -10.281 44.491 1.00 43.45 583 THR A C 1
ATOM 4150 O O . THR A 1 515 ? -9.553 -9.753 43.483 1.00 43.15 583 THR A O 1
ATOM 4154 N N . LEU A 1 516 ? -11.305 -10.283 44.781 1.00 39.91 584 LEU A N 1
ATOM 4155 C CA . LEU A 1 516 ? -12.283 -9.703 43.881 1.00 37.14 584 LEU A CA 1
ATOM 4156 C C . LEU A 1 516 ? -12.202 -8.183 43.822 1.00 42.21 584 LEU A C 1
ATOM 4157 O O . LEU A 1 516 ? -12.116 -7.507 44.850 1.00 40.25 584 LEU A O 1
ATOM 4162 N N . GLN A 1 517 ? -12.240 -7.653 42.606 1.00 53.46 585 GLN A N 1
ATOM 4163 C CA . GLN A 1 517 ? -12.255 -6.218 42.409 1.00 59.84 585 GLN A CA 1
ATOM 4164 C C . GLN A 1 517 ? -13.527 -5.652 43.014 1.00 59.66 585 GLN A C 1
ATOM 4165 O O . GLN A 1 517 ? -13.512 -4.583 43.625 1.00 61.78 585 GLN A O 1
ATOM 4171 N N . TYR A 1 518 ? -14.626 -6.380 42.840 1.00 56.36 586 TYR A N 1
ATOM 4172 C CA . TYR A 1 518 ? -15.897 -6.008 43.460 1.00 55.54 586 TYR A CA 1
ATOM 4173 C C . TYR A 1 518 ? -16.402 -7.122 44.372 1.00 47.17 586 TYR A C 1
ATOM 4174 O O . TYR A 1 518 ? -16.970 -8.108 43.900 1.00 49.32 586 TYR A O 1
ATOM 4183 N N . PRO A 1 519 ? -16.177 -6.976 45.683 1.00 38.77 587 PRO A N 1
ATOM 4184 C CA . PRO A 1 519 ? -16.778 -7.908 46.638 1.00 33.08 587 PRO A CA 1
ATOM 4185 C C . PRO A 1 519 ? -18.271 -7.826 46.421 1.00 36.85 587 PRO A C 1
ATOM 4186 O O . PRO A 1 519 ? -18.815 -6.721 46.370 1.00 37.93 587 PRO A O 1
ATOM 4190 N N . PRO A 1 520 ? -18.921 -8.981 46.258 1.00 35.82 588 PRO A N 1
ATOM 4191 C CA . PRO A 1 520 ? -20.325 -9.051 45.834 1.00 27.58 588 PRO A CA 1
ATOM 4192 C C . PRO A 1 520 ? -21.348 -8.566 46.865 1.00 26.93 588 PRO A C 1
ATOM 4193 O O . PRO A 1 520 ? -22.409 -8.079 46.484 1.00 36.13 588 PRO A O 1
ATOM 4197 N N . PHE A 1 521 ? -21.014 -8.644 48.146 1.00 25.50 589 PHE A N 1
ATOM 4198 C CA . PHE A 1 521 ? -21.954 -8.293 49.210 1.00 33.49 589 PHE A CA 1
ATOM 4199 C C . PHE A 1 521 ? -21.645 -6.924 49.804 1.00 39.00 589 PHE A C 1
ATOM 4200 O O . PHE A 1 521 ? -22.135 -6.564 50.873 1.00 36.36 589 PHE A O 1
ATOM 4208 N N . ILE A 1 522 ? -20.820 -6.161 49.102 1.00 40.24 590 ILE A N 1
ATOM 4209 C CA . ILE A 1 522 ? -20.313 -4.902 49.636 1.00 49.58 590 ILE A CA 1
ATOM 4210 C C . ILE A 1 522 ? -21.400 -3.848 49.932 1.00 49.66 590 ILE A C 1
ATOM 4211 O O . ILE A 1 522 ? -21.250 -3.042 50.846 1.00 53.04 590 ILE A O 1
ATOM 4216 N N . LYS A 1 523 ? -22.510 -3.882 49.207 1.00 53.57 591 LYS A N 1
ATOM 4217 C CA . LYS A 1 523 ? -23.566 -2.891 49.432 1.00 60.73 591 LYS A CA 1
ATOM 4218 C C . LYS A 1 523 ? -24.675 -3.351 50.392 1.00 56.70 591 LYS A C 1
ATOM 4219 O O . LYS A 1 523 ? -25.542 -2.565 50.773 1.00 50.83 591 LYS A O 1
ATOM 4225 N N . LEU A 1 524 ? -24.639 -4.617 50.792 1.00 50.54 592 LEU A N 1
ATOM 4226 C CA . LEU A 1 524 ? -25.679 -5.156 51.650 1.00 45.96 592 LEU A CA 1
ATOM 4227 C C . LEU A 1 524 ? -25.419 -4.827 53.123 1.00 46.58 592 LEU A C 1
ATOM 4228 O O . LEU A 1 524 ? -25.093 -5.706 53.922 1.00 44.18 592 LEU A O 1
ATOM 4233 N N . LYS A 1 525 ? -25.613 -3.565 53.486 1.00 45.05 593 LYS A N 1
ATOM 4234 C CA . LYS A 1 525 ? -25.200 -3.076 54.796 1.00 45.31 593 LYS A CA 1
ATOM 4235 C C . LYS A 1 525 ? -26.108 -3.479 55.953 1.00 42.16 593 LYS A C 1
ATOM 4236 O O . LYS A 1 525 ? -25.713 -3.317 57.110 1.00 45.83 593 LYS A O 1
ATOM 4242 N N . SER A 1 526 ? -27.303 -4.003 55.665 1.00 36.80 594 SER A N 1
ATOM 4243 C CA . SER A 1 526 ? -28.221 -4.429 56.742 1.00 31.10 594 SER A CA 1
ATOM 4244 C C . SER A 1 526 ? -28.328 -5.939 56.804 1.00 27.68 594 SER A C 1
ATOM 4245 O O . SER A 1 526 ? -29.168 -6.478 57.528 1.00 32.07 594 SER A O 1
ATOM 4248 N N . LEU A 1 527 ? -27.535 -6.618 55.986 1.00 25.72 595 LEU A N 1
ATOM 4249 C CA . LEU A 1 527 ? -27.678 -8.060 55.846 1.00 29.79 595 LEU A CA 1
ATOM 4250 C C . LEU A 1 527 ? -27.428 -8.779 57.166 1.00 32.89 595 LEU A C 1
ATOM 4251 O O . LEU A 1 527 ? -26.407 -8.558 57.813 1.00 37.96 595 LEU A O 1
ATOM 4256 N N . LYS A 1 528 ? -28.370 -9.620 57.577 1.00 29.90 596 LYS A N 1
ATOM 4257 C CA . LYS A 1 528 ? -28.218 -10.372 58.819 1.00 26.82 596 LYS A CA 1
ATOM 4258 C C . LYS A 1 528 ? -27.988 -11.867 58.588 1.00 32.57 596 LYS A C 1
ATOM 4259 O O . LYS A 1 528 ? -27.322 -12.525 59.393 1.00 29.80 596 LYS A O 1
ATOM 4265 N N . GLN A 1 529 ? -28.564 -12.410 57.511 1.00 33.07 597 GLN A N 1
ATOM 4266 C CA . GLN A 1 529 ? -28.406 -13.836 57.203 1.00 26.16 597 GLN A CA 1
ATOM 4267 C C . GLN A 1 529 ? -27.992 -14.091 55.757 1.00 30.15 597 GLN A C 1
ATOM 4268 O O . GLN A 1 529 ? -28.577 -13.560 54.817 1.00 27.98 597 GLN A O 1
ATOM 4274 N N . LEU A 1 530 ? -26.948 -14.895 55.601 1.00 26.12 598 LEU A N 1
ATOM 4275 C CA . LEU A 1 530 ? -26.440 -15.267 54.299 1.00 22.25 598 LEU A CA 1
ATOM 4276 C C . LEU A 1 530 ? -26.373 -16.779 54.201 1.00 23.33 598 LEU A C 1
ATOM 4277 O O . LEU A 1 530 ? -25.720 -17.432 55.015 1.00 24.26 598 LEU A O 1
ATOM 4282 N N . ASN A 1 531 ? -27.036 -17.340 53.200 1.00 22.83 599 ASN A N 1
ATOM 4283 C CA . ASN A 1 531 ? -26.946 -18.778 52.962 1.00 25.04 599 ASN A CA 1
ATOM 4284 C C . ASN A 1 531 ? -26.126 -19.089 51.698 1.00 22.97 599 ASN A C 1
ATOM 4285 O O . ASN A 1 531 ? -26.504 -18.691 50.607 1.00 25.64 599 ASN A O 1
ATOM 4290 N N . LEU A 1 532 ? -25.009 -19.803 51.852 1.00 22.25 600 LEU A N 1
ATOM 4291 C CA . LEU A 1 532 ? -24.184 -20.208 50.702 1.00 21.86 600 LEU A CA 1
ATOM 4292 C C . LEU A 1 532 ? -23.960 -21.710 50.728 1.00 21.12 600 LEU A C 1
ATOM 4293 O O . LEU A 1 532 ? -22.938 -22.204 50.279 1.00 22.76 600 LEU A O 1
ATOM 4298 N N . GLU A 1 533 ? -24.919 -22.439 51.273 1.00 20.97 601 GLU A N 1
ATOM 4299 C CA . GLU A 1 533 ? -24.771 -23.874 51.383 1.00 24.34 601 GLU A CA 1
ATOM 4300 C C . GLU A 1 533 ? -24.768 -24.604 50.039 1.00 24.84 601 GLU A C 1
ATOM 4301 O O . GLU A 1 533 ? -25.382 -24.166 49.063 1.00 27.93 601 GLU A O 1
ATOM 4307 N N . GLY A 1 534 ? -24.080 -25.737 50.009 1.00 26.34 602 GLY A N 1
ATOM 4308 C CA . GLY A 1 534 ? -24.227 -26.702 48.940 1.00 24.51 602 GLY A CA 1
ATOM 4309 C C . GLY A 1 534 ? -24.064 -26.245 47.505 1.00 23.46 602 GLY A C 1
ATOM 4310 O O . GLY A 1 534 ? -24.870 -26.630 46.665 1.00 19.22 602 GLY A O 1
ATOM 4311 N N . GLN A 1 535 ? -23.057 -25.421 47.217 1.00 22.99 603 GLN A N 1
ATOM 4312 C CA . GLN A 1 535 ? -22.711 -25.132 45.823 1.00 23.77 603 GLN A CA 1
ATOM 4313 C C . GLN A 1 535 ? -22.343 -26.462 45.165 1.00 24.26 603 GLN A C 1
ATOM 4314 O O . GLN A 1 535 ? -21.704 -27.303 45.794 1.00 26.54 603 GLN A O 1
ATOM 4320 N N . ARG A 1 536 ? -22.769 -26.661 43.920 1.00 22.07 604 ARG A N 1
ATOM 4321 C CA . ARG A 1 536 ? -22.623 -27.952 43.230 1.00 28.17 604 ARG A CA 1
ATOM 4322 C C . ARG A 1 536 ? -21.228 -28.602 43.335 1.00 31.60 604 ARG A C 1
ATOM 4323 O O . ARG A 1 536 ? -21.102 -29.807 43.539 1.00 39.59 604 ARG A O 1
ATOM 4325 N N . HIS A 1 537 ? -20.183 -27.806 43.185 1.00 22.99 605 HIS A N 1
ATOM 4326 C CA . HIS A 1 537 ? -18.827 -28.332 43.298 1.00 25.26 605 HIS A CA 1
ATOM 4327 C C . HIS A 1 537 ? -18.132 -27.686 44.465 1.00 23.98 605 HIS A C 1
ATOM 4328 O O . HIS A 1 537 ? -16.922 -27.567 44.473 1.00 37.18 605 HIS A O 1
ATOM 4335 N N . GLY A 1 538 ? -18.923 -27.235 45.433 1.00 32.01 606 GLY A N 1
ATOM 4336 C CA . GLY A 1 538 ? -18.418 -26.550 46.611 1.00 27.77 606 GLY A CA 1
ATOM 4337 C C . GLY A 1 538 ? -17.985 -25.157 46.238 1.00 24.11 606 GLY A C 1
ATOM 4338 O O . GLY A 1 538 ? -17.655 -24.905 45.086 1.00 31.22 606 GLY A O 1
ATOM 4339 N N . ILE A 1 539 ? -17.981 -24.255 47.207 1.00 23.32 607 ILE A N 1
ATOM 4340 C CA . ILE A 1 539 ? -17.497 -22.897 46.992 1.00 25.71 607 ILE A CA 1
ATOM 4341 C C . ILE A 1 539 ? -15.994 -22.945 46.707 1.00 27.05 607 ILE A C 1
ATOM 4342 O O . ILE A 1 539 ? -15.448 -22.059 46.059 1.00 27.16 607 ILE A O 1
ATOM 4347 N N . GLN A 1 540 ? -15.344 -24.013 47.159 1.00 28.16 608 GLN A N 1
ATOM 4348 C CA . GLN A 1 540 ? -13.894 -24.169 47.008 1.00 30.43 608 GLN A CA 1
ATOM 4349 C C . GLN A 1 540 ? -13.096 -22.997 47.562 1.00 27.50 608 GLN A C 1
ATOM 4350 O O . GLN A 1 540 ? -13.200 -22.691 48.755 1.00 22.66 608 GLN A O 1
ATOM 4356 N N . VAL A 1 541 ? -12.279 -22.361 46.726 1.00 18.01 609 VAL A N 1
ATOM 4357 C CA . VAL A 1 541 ? -11.393 -21.333 47.264 1.00 25.37 609 VAL A CA 1
ATOM 4358 C C . VAL A 1 541 ? -12.182 -20.062 47.499 1.00 26.51 609 VAL A C 1
ATOM 4359 O O . VAL A 1 541 ? -12.564 -19.390 46.546 1.00 27.69 609 VAL A O 1
ATOM 4363 N N . VAL A 1 542 ? -12.469 -19.744 48.757 1.00 27.55 610 VAL A N 1
ATOM 4364 C CA . VAL A 1 542 ? -13.202 -18.516 49.033 1.00 29.69 610 VAL A CA 1
ATOM 4365 C C . VAL A 1 542 ? -12.298 -17.302 48.781 1.00 27.24 610 VAL A C 1
ATOM 4366 O O . VAL A 1 542 ? -11.228 -17.224 49.347 1.00 30.66 610 VAL A O 1
ATOM 4370 N N . PRO A 1 543 ? -12.727 -16.362 47.913 1.00 34.99 611 PRO A N 1
ATOM 4371 C CA . PRO A 1 543 ? -11.934 -15.149 47.663 1.00 31.85 611 PRO A CA 1
ATOM 4372 C C . PRO A 1 543 ? -11.553 -14.471 48.970 1.00 26.55 611 PRO A C 1
ATOM 4373 O O . PRO A 1 543 ? -12.323 -14.528 49.928 1.00 29.07 611 PRO A O 1
ATOM 4377 N N . SER A 1 544 ? -10.396 -13.825 48.998 1.00 20.64 612 SER A N 1
ATOM 4378 C CA . SER A 1 544 ? -9.829 -13.337 50.254 1.00 31.56 612 SER A CA 1
ATOM 4379 C C . SER A 1 544 ? -10.632 -12.177 50.837 1.00 32.86 612 SER A C 1
ATOM 4380 O O . SER A 1 544 ? -10.580 -11.930 52.039 1.00 33.02 612 SER A O 1
ATOM 4383 N N . ASN A 1 545 ? -11.365 -11.466 49.987 1.00 31.49 613 ASN A N 1
ATOM 4384 C CA . ASN A 1 545 ? -12.199 -10.357 50.447 1.00 34.70 613 ASN A CA 1
ATOM 4385 C C . ASN A 1 545 ? -13.689 -10.661 50.217 1.00 35.47 613 ASN A C 1
ATOM 4386 O O . ASN A 1 545 ? -14.524 -9.754 50.046 1.00 25.33 613 ASN A O 1
ATOM 4391 N N . PHE A 1 546 ? -14.019 -11.946 50.218 1.00 28.68 614 PHE A N 1
ATOM 4392 C CA . PHE A 1 546 ? -15.360 -12.358 49.853 1.00 30.47 614 PHE A CA 1
ATOM 4393 C C . PHE A 1 546 ? -16.454 -11.744 50.721 1.00 31.19 614 PHE A C 1
ATOM 4394 O O . PHE A 1 546 ? -17.551 -11.467 50.216 1.00 29.71 614 PHE A O 1
ATOM 4402 N N . PHE A 1 547 ? -16.155 -11.504 52.002 1.00 26.19 615 PHE A N 1
ATOM 4403 C CA . PHE A 1 547 ? -17.186 -11.044 52.965 1.00 28.99 615 PHE A CA 1
ATOM 4404 C C . PHE A 1 547 ? -17.138 -9.571 53.370 1.00 26.87 615 PHE A C 1
ATOM 4405 O O . PHE A 1 547 ? -17.835 -9.149 54.292 1.00 35.16 615 PHE A O 1
ATOM 4413 N N . GLN A 1 548 ? -16.320 -8.808 52.664 1.00 26.37 616 GLN A N 1
ATOM 4414 C CA . GLN A 1 548 ? -16.195 -7.366 52.824 1.00 26.69 616 GLN A CA 1
ATOM 4415 C C . GLN A 1 548 ? -17.574 -6.689 52.825 1.00 31.46 616 GLN A C 1
ATOM 4416 O O . GLN A 1 548 ? -18.425 -6.973 51.980 1.00 33.67 616 GLN A O 1
ATOM 4422 N N . GLY A 1 549 ? -17.795 -5.808 53.792 1.00 29.63 617 GLY A N 1
ATOM 4423 C CA . GLY A 1 549 ? -18.982 -4.979 53.826 1.00 22.24 617 GLY A CA 1
ATOM 4424 C C . GLY A 1 549 ? -20.077 -5.563 54.698 1.00 32.76 617 GLY A C 1
ATOM 4425 O O . GLY A 1 549 ? -21.139 -4.959 54.856 1.00 30.66 617 GLY A O 1
ATOM 4426 N N . LEU A 1 550 ? -19.802 -6.732 55.273 1.00 31.78 618 LEU A N 1
ATOM 4427 C CA . LEU A 1 550 ? -20.810 -7.490 56.004 1.00 34.48 618 LEU A CA 1
ATOM 4428 C C . LEU A 1 550 ? -20.686 -7.412 57.543 1.00 37.36 618 LEU A C 1
ATOM 4429 O O . LEU A 1 550 ? -20.849 -8.413 58.245 1.00 39.69 618 LEU A O 1
ATOM 4434 N N . GLY A 1 551 ? -20.416 -6.215 58.055 1.00 32.10 619 GLY A N 1
ATOM 4435 C CA . GLY A 1 551 ? -20.297 -6.003 59.488 1.00 35.93 619 GLY A CA 1
ATOM 4436 C C . GLY A 1 551 ? -21.566 -6.214 60.299 1.00 35.64 619 GLY A C 1
ATOM 4437 O O . GLY A 1 551 ? -21.506 -6.404 61.507 1.00 45.41 619 GLY A O 1
ATOM 4438 N N . SER A 1 552 ? -22.720 -6.186 59.646 1.00 30.88 620 SER A N 1
ATOM 4439 C CA . SER A 1 552 ? -23.993 -6.413 60.337 1.00 33.17 620 SER A CA 1
ATOM 4440 C C . SER A 1 552 ? -24.431 -7.878 60.340 1.00 28.58 620 SER A C 1
ATOM 4441 O O . SER A 1 552 ? -25.404 -8.240 61.003 1.00 26.01 620 SER A O 1
ATOM 4444 N N . LEU A 1 553 ? -23.727 -8.719 59.589 1.00 32.40 621 LEU A N 1
ATOM 4445 C CA . LEU A 1 553 ? -24.155 -10.108 59.429 1.00 30.08 621 LEU A CA 1
ATOM 4446 C C . LEU A 1 553 ? -24.173 -10.824 60.771 1.00 35.74 621 LEU A C 1
ATOM 4447 O O . LEU A 1 553 ? -23.264 -10.652 61.586 1.00 44.41 621 LEU A O 1
ATOM 4452 N N . GLN A 1 554 ? -25.209 -11.626 60.997 1.00 34.50 622 GLN A N 1
ATOM 4453 C CA . GLN A 1 554 ? -25.348 -12.376 62.244 1.00 32.02 622 GLN A CA 1
ATOM 4454 C C . GLN A 1 554 ? -25.245 -13.884 62.042 1.00 29.08 622 GLN A C 1
ATOM 4455 O O . GLN A 1 554 ? -24.822 -14.611 62.948 1.00 23.37 622 GLN A O 1
ATOM 4461 N N . GLU A 1 555 ? -25.650 -14.352 60.863 1.00 29.01 623 GLU A N 1
ATOM 4462 C CA . GLU A 1 555 ? -25.665 -15.785 60.581 1.00 32.06 623 GLU A CA 1
ATOM 4463 C C . GLU A 1 555 ? -25.075 -16.092 59.209 1.00 25.29 623 GLU A C 1
ATOM 4464 O O . GLU A 1 555 ? -25.512 -15.535 58.213 1.00 29.17 623 GLU A O 1
ATOM 4470 N N . LEU A 1 556 ? -24.081 -16.970 59.164 1.00 25.87 624 LEU A N 1
ATOM 4471 C CA . LEU A 1 556 ? -23.462 -17.400 57.903 1.00 25.20 624 LEU A CA 1
ATOM 4472 C C . LEU A 1 556 ? -23.565 -18.911 57.821 1.00 29.91 624 LEU A C 1
ATOM 4473 O O . LEU A 1 556 ? -23.170 -19.614 58.751 1.00 28.10 624 LEU A O 1
ATOM 4478 N N . LEU A 1 557 ? -24.175 -19.408 56.750 1.00 30.70 625 LEU A N 1
ATOM 4479 C CA . LEU A 1 557 ? -24.317 -20.846 56.558 1.00 24.42 625 LEU A CA 1
ATOM 4480 C C . LEU A 1 557 ? -23.498 -21.269 55.329 1.00 24.37 625 LEU A C 1
ATOM 4481 O O . LEU A 1 557 ? -23.836 -20.871 54.220 1.00 23.71 625 LEU A O 1
ATOM 4486 N N . LEU A 1 558 ? -22.412 -22.016 55.534 1.00 23.33 626 LEU A N 1
ATOM 4487 C CA . LEU A 1 558 ? -21.565 -22.495 54.450 1.00 26.75 626 LEU A CA 1
ATOM 4488 C C . LEU A 1 558 ? -21.556 -24.027 54.453 1.00 27.41 626 LEU A C 1
ATOM 4489 O O . LEU A 1 558 ? -20.718 -24.657 53.788 1.00 21.89 626 LEU A O 1
ATOM 4494 N N . GLY A 1 559 ? -22.466 -24.626 55.222 1.00 18.29 627 GLY A N 1
ATOM 4495 C CA . GLY A 1 559 ? -22.548 -26.081 55.311 1.00 23.14 627 GLY A CA 1
ATOM 4496 C C . GLY A 1 559 ? -22.900 -26.794 54.003 1.00 25.52 627 GLY A C 1
ATOM 4497 O O . GLY A 1 559 ? -23.256 -26.154 53.019 1.00 30.65 627 GLY A O 1
ATOM 4498 N N . LYS A 1 560 ? -22.783 -28.120 53.991 1.00 20.21 628 LYS A N 1
ATOM 4499 C CA . LYS A 1 560 ? -23.139 -28.959 52.835 1.00 22.43 628 LYS A CA 1
ATOM 4500 C C . LYS A 1 560 ? -22.366 -28.695 51.540 1.00 29.30 628 LYS A C 1
ATOM 4501 O O . LYS A 1 560 ? -22.792 -29.157 50.477 1.00 25.95 628 LYS A O 1
ATOM 4507 N N . ASN A 1 561 ? -21.261 -27.951 51.619 1.00 24.87 629 ASN A N 1
ATOM 4508 C CA . ASN A 1 561 ? -20.359 -27.767 50.477 1.00 26.67 629 ASN A CA 1
ATOM 4509 C C . ASN A 1 561 ? -19.339 -28.918 50.381 1.00 27.06 629 ASN A C 1
ATOM 4510 O O . ASN A 1 561 ? -18.755 -29.318 51.387 1.00 31.32 629 ASN A O 1
ATOM 4515 N N . PRO A 1 562 ? -19.155 -29.479 49.177 1.00 21.54 630 PRO A N 1
ATOM 4516 C CA . PRO A 1 562 ? -18.150 -30.513 48.913 1.00 22.90 630 PRO A CA 1
ATOM 4517 C C . PRO A 1 562 ? -16.752 -30.070 49.333 1.00 28.92 630 PRO A C 1
ATOM 4518 O O . PRO A 1 562 ? -15.957 -30.915 49.730 1.00 30.88 630 PRO A O 1
ATOM 4522 N N . SER A 1 563 ? -16.462 -28.774 49.245 1.00 22.97 631 SER A N 1
ATOM 4523 C CA . SER A 1 563 ? -15.250 -28.239 49.828 1.00 29.08 631 SER A CA 1
ATOM 4524 C C . SER A 1 563 ? -15.359 -26.757 50.173 1.00 31.21 631 SER A C 1
ATOM 4525 O O . SER A 1 563 ? -16.074 -26.011 49.505 1.00 28.39 631 SER A O 1
ATOM 4528 N N . VAL A 1 564 ? -14.645 -26.343 51.225 1.00 24.75 632 VAL A N 1
ATOM 4529 C CA . VAL A 1 564 ? -14.610 -24.944 51.648 1.00 27.62 632 VAL A CA 1
ATOM 4530 C C . VAL A 1 564 ? -13.192 -24.652 52.098 1.00 30.76 632 VAL A C 1
ATOM 4531 O O . VAL A 1 564 ? -12.703 -25.268 53.037 1.00 32.08 632 VAL A O 1
ATOM 4535 N N . PHE A 1 565 ? -12.518 -23.744 51.403 1.00 32.63 633 PHE A N 1
ATOM 4536 C CA . PHE A 1 565 ? -11.155 -23.378 51.752 1.00 27.70 633 PHE A CA 1
ATOM 4537 C C . PHE A 1 565 ? -11.124 -21.914 52.156 1.00 27.61 633 PHE A C 1
ATOM 4538 O O . PHE A 1 565 ? -11.275 -21.023 51.317 1.00 26.97 633 PHE A O 1
ATOM 4546 N N . LEU A 1 566 ? -10.924 -21.681 53.447 1.00 28.81 634 LEU A N 1
ATOM 4547 C CA . LEU A 1 566 ? -10.794 -20.344 54.011 1.00 32.30 634 LEU A CA 1
ATOM 4548 C C . LEU A 1 566 ? -9.338 -20.203 54.491 1.00 35.79 634 LEU A C 1
ATOM 4549 O O . LEU A 1 566 ? -9.030 -20.396 55.665 1.00 41.75 634 LEU A O 1
ATOM 4554 N N . ASP A 1 567 ? -8.448 -19.890 53.551 1.00 38.42 635 ASP A N 1
ATOM 4555 C CA . ASP A 1 567 ? -7.007 -19.917 53.771 1.00 35.19 635 ASP A CA 1
ATOM 4556 C C . ASP A 1 567 ? -6.489 -18.692 54.492 1.00 38.41 635 ASP A C 1
ATOM 4557 O O . ASP A 1 567 ? -5.432 -18.739 55.106 1.00 40.86 635 ASP A O 1
ATOM 4562 N N . HIS A 1 568 ? -7.201 -17.580 54.376 1.00 37.79 636 HIS A N 1
ATOM 4563 C CA . HIS A 1 568 ? -6.651 -16.304 54.826 1.00 39.42 636 HIS A CA 1
ATOM 4564 C C . HIS A 1 568 ? -7.396 -15.696 56.031 1.00 40.83 636 HIS A C 1
ATOM 4565 O O . HIS A 1 568 ? -7.488 -16.328 57.080 1.00 33.22 636 HIS A O 1
ATOM 4572 N N . HIS A 1 569 ? -7.929 -14.486 55.887 1.00 39.81 637 HIS A N 1
ATOM 4573 C CA . HIS A 1 569 ? -8.651 -13.862 56.996 1.00 36.61 637 HIS A CA 1
ATOM 4574 C C . HIS A 1 569 ? -10.034 -13.377 56.568 1.00 34.54 637 HIS A C 1
ATOM 4575 O O . HIS A 1 569 ? -10.443 -12.245 56.852 1.00 28.71 637 HIS A O 1
ATOM 4582 N N . GLN A 1 570 ? -10.750 -14.283 55.907 1.00 36.23 638 GLN A N 1
ATOM 4583 C CA . GLN A 1 570 ? -12.050 -14.011 55.296 1.00 33.72 638 GLN A CA 1
ATOM 4584 C C . GLN A 1 570 ? -13.139 -13.558 56.264 1.00 32.49 638 GLN A C 1
ATOM 4585 O O . GLN A 1 570 ? -14.039 -12.829 55.864 1.00 35.02 638 GLN A O 1
ATOM 4591 N N . PHE A 1 571 ? -13.063 -13.982 57.527 1.00 28.73 639 PHE A N 1
ATOM 4592 C CA . PHE A 1 571 ? -14.095 -13.630 58.502 1.00 26.27 639 PHE A CA 1
ATOM 4593 C C . PHE A 1 571 ? -13.845 -12.306 59.225 1.00 26.99 639 PHE A C 1
ATOM 4594 O O . PHE A 1 571 ? -14.665 -11.882 60.028 1.00 33.23 639 PHE A O 1
ATOM 4602 N N . ASP A 1 572 ? -12.739 -11.637 58.917 1.00 26.80 640 ASP A N 1
ATOM 4603 C CA . ASP A 1 572 ? -12.407 -10.383 59.600 1.00 26.98 640 ASP A CA 1
ATOM 4604 C C . ASP A 1 572 ? -13.468 -9.287 59.570 1.00 28.08 640 ASP A C 1
ATOM 4605 O O . ASP A 1 572 ? -13.604 -8.547 60.548 1.00 35.79 640 ASP A O 1
ATOM 4610 N N . PRO A 1 573 ? -14.223 -9.167 58.459 1.00 34.66 641 PRO A N 1
ATOM 4611 C CA . PRO A 1 573 ? -15.277 -8.142 58.462 1.00 25.72 641 PRO A CA 1
ATOM 4612 C C . PRO A 1 573 ? -16.488 -8.505 59.314 1.00 30.64 641 PRO A C 1
ATOM 4613 O O . PRO A 1 573 ? -17.252 -7.603 59.647 1.00 32.80 641 PRO A O 1
ATOM 4617 N N . LEU A 1 574 ? -16.650 -9.782 59.658 1.00 32.82 642 LEU A N 1
ATOM 4618 C CA . LEU A 1 574 ? -17.868 -10.269 60.313 1.00 36.39 642 LEU A CA 1
ATOM 4619 C C . LEU A 1 574 ? -17.927 -10.044 61.826 1.00 36.68 642 LEU A C 1
ATOM 4620 O O . LEU A 1 574 ? -18.078 -10.996 62.594 1.00 37.02 642 LEU A O 1
ATOM 4625 N N . ILE A 1 575 ? -17.824 -8.795 62.264 1.00 34.25 643 ILE A N 1
ATOM 4626 C CA . ILE A 1 575 ? -17.648 -8.553 63.687 1.00 28.42 643 ILE A CA 1
ATOM 4627 C C . ILE A 1 575 ? -18.888 -8.855 64.514 1.00 35.62 643 ILE A C 1
ATOM 4628 O O . ILE A 1 575 ? -18.775 -9.221 65.679 1.00 43.82 643 ILE A O 1
ATOM 4633 N N . ASN A 1 576 ? -20.067 -8.729 63.911 1.00 30.87 644 ASN A N 1
ATOM 4634 C CA . ASN A 1 576 ? -21.299 -9.034 64.616 1.00 28.66 644 ASN A CA 1
ATOM 4635 C C . ASN A 1 576 ? -21.807 -10.458 64.457 1.00 27.27 644 ASN A C 1
ATOM 4636 O O . ASN A 1 576 ? -22.914 -10.766 64.871 1.00 29.93 644 ASN A O 1
ATOM 4641 N N . LEU A 1 577 ? -21.009 -11.329 63.856 1.00 35.53 645 LEU A N 1
ATOM 4642 C CA . LEU A 1 577 ? -21.453 -12.708 63.653 1.00 34.29 645 LEU A CA 1
ATOM 4643 C C . LEU A 1 577 ? -21.804 -13.414 64.974 1.00 28.47 645 LEU A C 1
ATOM 4644 O O . LEU A 1 577 ? -21.053 -13.366 65.949 1.00 28.77 645 LEU A O 1
ATOM 4649 N N . THR A 1 578 ? -22.936 -14.102 64.950 1.00 26.22 646 THR A N 1
ATOM 4650 C CA . THR A 1 578 ? -23.526 -14.778 66.090 1.00 30.97 646 THR A CA 1
ATOM 4651 C C . THR A 1 578 ? -23.576 -16.300 65.908 1.00 31.40 646 THR A C 1
ATOM 4652 O O . THR A 1 578 ? -23.422 -17.061 66.865 1.00 32.87 646 THR A O 1
ATOM 4656 N N . LYS A 1 579 ? -23.808 -16.731 64.669 1.00 34.31 647 LYS A N 1
ATOM 4657 C CA . LYS A 1 579 ? -23.859 -18.150 64.324 1.00 25.40 647 LYS A CA 1
ATOM 4658 C C . LYS A 1 579 ? -23.112 -18.434 63.024 1.00 26.33 647 LYS A C 1
ATOM 4659 O O . LYS A 1 579 ? -23.335 -17.753 62.027 1.00 20.36 647 LYS A O 1
ATOM 4665 N N . LEU A 1 580 ? -22.255 -19.456 63.045 1.00 27.52 648 LEU A N 1
ATOM 4666 C CA . LEU A 1 580 ? -21.508 -19.909 61.878 1.00 28.57 648 LEU A CA 1
ATOM 4667 C C . LEU A 1 580 ? -21.658 -21.417 61.720 1.00 28.44 648 LEU A C 1
ATOM 4668 O O . LEU A 1 580 ? -21.438 -22.158 62.666 1.00 31.01 648 LEU A O 1
ATOM 4673 N N . ASP A 1 581 ? -22.054 -21.874 60.537 1.00 30.03 649 ASP A N 1
ATOM 4674 C CA . ASP A 1 581 ? -22.100 -23.310 60.256 1.00 29.95 649 ASP A CA 1
ATOM 4675 C C . ASP A 1 581 ? -21.287 -23.686 59.000 1.00 33.08 649 ASP A C 1
ATOM 4676 O O . ASP A 1 581 ? -21.555 -23.205 57.898 1.00 30.66 649 ASP A O 1
ATOM 4681 N N . ILE A 1 582 ? -20.282 -24.537 59.196 1.00 31.27 650 ILE A N 1
ATOM 4682 C CA . ILE A 1 582 ? -19.511 -25.128 58.114 1.00 31.69 650 ILE A CA 1
ATOM 4683 C C . ILE A 1 582 ? -19.448 -26.638 58.303 1.00 33.03 650 ILE A C 1
ATOM 4684 O O . ILE A 1 582 ? -18.367 -27.232 58.475 1.00 31.67 650 ILE A O 1
ATOM 4689 N N . SER A 1 583 ? -20.624 -27.249 58.284 1.00 23.72 651 SER A N 1
ATOM 4690 C CA . SER A 1 583 ? -20.749 -28.679 58.500 1.00 24.86 651 SER A CA 1
ATOM 4691 C C . SER A 1 583 ? -20.943 -29.404 57.187 1.00 28.04 651 SER A C 1
ATOM 4692 O O . SER A 1 583 ? -21.385 -28.811 56.215 1.00 29.31 651 SER A O 1
ATOM 4695 N N . GLY A 1 584 ? -20.598 -30.686 57.166 1.00 28.04 652 GLY A N 1
ATOM 4696 C CA . GLY A 1 584 ? -20.963 -31.555 56.066 1.00 24.66 652 GLY A CA 1
ATOM 4697 C C . GLY A 1 584 ? -20.054 -31.546 54.842 1.00 30.18 652 GLY A C 1
ATOM 4698 O O . GLY A 1 584 ? -20.500 -31.940 53.781 1.00 31.66 652 GLY A O 1
ATOM 4699 N N . THR A 1 585 ? -18.801 -31.103 54.965 1.00 20.67 653 THR A N 1
ATOM 4700 C CA . THR A 1 585 ? -17.855 -31.256 53.860 1.00 20.71 653 THR A CA 1
ATOM 4701 C C . THR A 1 585 ? -17.377 -32.704 53.763 1.00 33.19 653 THR A C 1
ATOM 4702 O O . THR A 1 585 ? -16.993 -33.160 52.696 1.00 32.01 653 THR A O 1
ATOM 4706 N N . LYS A 1 586 ? -17.355 -33.396 54.898 1.00 37.02 654 LYS A N 1
ATOM 4707 C CA . LYS A 1 586 ? -17.254 -34.856 54.938 1.00 29.92 654 LYS A CA 1
ATOM 4708 C C . LYS A 1 586 ? -15.895 -35.518 54.701 1.00 32.22 654 LYS A C 1
ATOM 4709 O O . LYS A 1 586 ? -15.794 -36.727 54.870 1.00 47.35 654 LYS A O 1
ATOM 4715 N N . ASP A 1 587 ? -14.852 -34.790 54.316 1.00 31.23 655 ASP A N 1
ATOM 4716 C CA . ASP A 1 587 ? -13.519 -35.400 54.469 1.00 49.70 655 ASP A CA 1
ATOM 4717 C C . ASP A 1 587 ? -12.399 -34.402 54.690 1.00 47.52 655 ASP A C 1
ATOM 4718 O O . ASP A 1 587 ? -11.613 -34.093 53.787 1.00 47.90 655 ASP A O 1
ATOM 4723 N N . GLY A 1 588 ? -12.346 -33.957 55.944 1.00 37.50 656 GLY A N 1
ATOM 4724 C CA . GLY A 1 588 ? -11.428 -32.964 56.465 1.00 35.48 656 GLY A CA 1
ATOM 4725 C C . GLY A 1 588 ? -10.429 -32.232 55.597 1.00 32.56 656 GLY A C 1
ATOM 4726 O O . GLY A 1 588 ? -10.761 -31.225 54.963 1.00 41.43 656 GLY A O 1
ATOM 4727 N N . ASP A 1 589 ? -9.198 -32.729 55.587 1.00 30.14 657 ASP A N 1
ATOM 4728 C CA . ASP A 1 589 ? -8.096 -31.994 54.993 1.00 33.61 657 ASP A CA 1
ATOM 4729 C C . ASP A 1 589 ? -8.334 -31.722 53.511 1.00 34.08 657 ASP A C 1
ATOM 4730 O O . ASP A 1 589 ? -8.006 -30.646 53.011 1.00 38.06 657 ASP A O 1
ATOM 4735 N N . ARG A 1 590 ? -8.949 -32.678 52.825 1.00 26.62 658 ARG A N 1
ATOM 4736 C CA . ARG A 1 590 ? -9.252 -32.513 51.410 1.00 35.20 658 ARG A CA 1
ATOM 4737 C C . ARG A 1 590 ? -10.378 -31.512 51.176 1.00 31.62 658 ARG A C 1
ATOM 4738 O O . ARG A 1 590 ? -10.323 -30.764 50.214 1.00 37.80 658 ARG A O 1
ATOM 4746 N N . SER A 1 591 ? -11.357 -31.448 52.081 1.00 30.34 659 SER A N 1
ATOM 4747 C CA . SER A 1 591 ? -12.569 -30.662 51.826 1.00 32.27 659 SER A CA 1
ATOM 4748 C C . SER A 1 591 ? -12.690 -29.379 52.634 1.00 35.25 659 SER A C 1
ATOM 4749 O O . SER A 1 591 ? -13.573 -28.556 52.362 1.00 28.17 659 SER A O 1
ATOM 4752 N N . LEU A 1 592 ? -11.815 -29.206 53.624 1.00 31.05 660 LEU A N 1
ATOM 4753 C CA . LEU A 1 592 ? -11.939 -28.076 54.540 1.00 26.00 660 LEU A CA 1
ATOM 4754 C C . LEU A 1 592 ? -10.578 -27.538 54.919 1.00 27.73 660 LEU A C 1
ATOM 4755 O O . LEU A 1 592 ? -9.702 -28.300 55.296 1.00 26.20 660 LEU A O 1
ATOM 4760 N N . TYR A 1 593 ? -10.396 -26.232 54.781 1.00 24.43 661 TYR A N 1
ATOM 4761 C CA . TYR A 1 593 ? -9.242 -25.571 55.353 1.00 23.19 661 TYR A CA 1
ATOM 4762 C C . TYR A 1 593 ? -9.654 -24.286 56.026 1.00 26.43 661 TYR A C 1
ATOM 4763 O O . TYR A 1 593 ? -10.311 -23.452 55.414 1.00 31.97 661 TYR A O 1
ATOM 4772 N N . LEU A 1 594 ? -9.231 -24.124 57.277 1.00 28.85 662 LEU A N 1
ATOM 4773 C CA . LEU A 1 594 ? -9.478 -22.910 58.043 1.00 29.43 662 LEU A CA 1
ATOM 4774 C C . LEU A 1 594 ? -8.130 -22.381 58.529 1.00 34.97 662 LEU A C 1
ATOM 4775 O O . LEU A 1 594 ? -7.378 -23.110 59.178 1.00 30.77 662 LEU A O 1
ATOM 4780 N N . ASN A 1 595 ? -7.801 -21.142 58.165 1.00 32.30 663 ASN A N 1
ATOM 4781 C CA . ASN A 1 595 ? -6.569 -20.510 58.619 1.00 28.96 663 ASN A CA 1
ATOM 4782 C C . ASN A 1 595 ? -6.512 -20.575 60.140 1.00 34.02 663 ASN A C 1
ATOM 4783 O O . ASN A 1 595 ? -7.544 -20.472 60.812 1.00 33.88 663 ASN A O 1
ATOM 4788 N N . ALA A 1 596 ? -5.311 -20.767 60.679 1.00 32.51 664 ALA A N 1
ATOM 4789 C CA . ALA A 1 596 ? -5.144 -20.958 62.121 1.00 31.06 664 ALA A CA 1
ATOM 4790 C C . ALA A 1 596 ? -5.776 -19.820 62.922 1.00 32.72 664 ALA A C 1
ATOM 4791 O O . ALA A 1 596 ? -6.339 -20.054 63.982 1.00 36.47 664 ALA A O 1
ATOM 4793 N N . SER A 1 597 ? -5.717 -18.597 62.402 1.00 29.26 665 SER A N 1
ATOM 4794 C CA . SER A 1 597 ? -6.270 -17.454 63.121 1.00 31.49 665 SER A CA 1
ATOM 4795 C C . SER A 1 597 ? -7.572 -16.910 62.520 1.00 35.54 665 SER A C 1
ATOM 4796 O O . SER A 1 597 ? -7.922 -15.754 62.753 1.00 34.04 665 SER A O 1
ATOM 4799 N N . LEU A 1 598 ? -8.290 -17.749 61.773 1.00 37.51 666 LEU A N 1
ATOM 4800 C CA . LEU A 1 598 ? -9.519 -17.342 61.077 1.00 36.88 666 LEU A CA 1
ATOM 4801 C C . LEU A 1 598 ? -10.620 -16.785 61.997 1.00 35.65 666 LEU A C 1
ATOM 4802 O O . LEU A 1 598 ? -11.319 -15.833 61.633 1.00 29.23 666 LEU A O 1
ATOM 4807 N N . PHE A 1 599 ? -10.751 -17.365 63.190 1.00 35.58 667 PHE A N 1
ATOM 4808 C CA . PHE A 1 599 ? -11.812 -16.991 64.126 1.00 39.69 667 PHE A CA 1
ATOM 4809 C C . PHE A 1 599 ? -11.456 -15.831 65.066 1.00 37.90 667 PHE A C 1
ATOM 4810 O O . PHE A 1 599 ? -12.195 -15.545 66.006 1.00 37.67 667 PHE A O 1
ATOM 4818 N N . GLN A 1 600 ? -10.333 -15.172 64.830 1.00 36.78 668 GLN A N 1
ATOM 4819 C CA . GLN A 1 600 ? -9.843 -14.161 65.772 1.00 39.88 668 GLN A CA 1
ATOM 4820 C C . GLN A 1 600 ? -10.774 -12.994 66.048 1.00 42.57 668 GLN A C 1
ATOM 4821 O O . GLN A 1 600 ? -10.811 -12.477 67.158 1.00 49.49 668 GLN A O 1
ATOM 4827 N N . ASN A 1 601 ? -11.523 -12.561 65.049 1.00 38.45 669 ASN A N 1
ATOM 4828 C CA . ASN A 1 601 ? -12.363 -11.390 65.252 1.00 37.48 669 ASN A CA 1
ATOM 4829 C C . ASN A 1 601 ? -13.796 -11.703 65.676 1.00 30.46 669 ASN A C 1
ATOM 4830 O O . ASN A 1 601 ? -14.587 -10.801 65.961 1.00 25.46 669 ASN A O 1
ATOM 4835 N N . LEU A 1 602 ? -14.120 -12.986 65.712 1.00 26.20 670 LEU A N 1
ATOM 4836 C CA . LEU A 1 602 ? -15.479 -13.405 65.957 1.00 28.53 670 LEU A CA 1
ATOM 4837 C C . LEU A 1 602 ? -15.730 -13.438 67.456 1.00 36.22 670 LEU A C 1
ATOM 4838 O O . LEU A 1 602 ? -16.006 -14.488 68.040 1.00 30.03 670 LEU A O 1
ATOM 4843 N N . LYS A 1 603 ? -15.598 -12.269 68.071 1.00 41.01 671 LYS A N 1
ATOM 4844 C CA . LYS A 1 603 ? -15.697 -12.144 69.512 1.00 39.76 671 LYS A CA 1
ATOM 4845 C C . LYS A 1 603 ? -17.145 -12.184 69.992 1.00 37.82 671 LYS A C 1
ATOM 4846 O O . LYS A 1 603 ? -17.386 -12.365 71.186 1.00 26.51 671 LYS A O 1
ATOM 4852 N N . ARG A 1 604 ? -18.097 -12.070 69.063 1.00 32.43 672 ARG A N 1
ATOM 4853 C CA . ARG A 1 604 ? -19.515 -12.183 69.413 1.00 36.09 672 ARG A CA 1
ATOM 4854 C C . ARG A 1 604 ? -20.137 -13.509 68.982 1.00 25.14 672 ARG A C 1
ATOM 4855 O O . ARG A 1 604 ? -21.344 -13.654 69.043 1.00 23.11 672 ARG A O 1
ATOM 4863 N N . LEU A 1 605 ? -19.335 -14.468 68.532 1.00 25.77 673 LEU A N 1
ATOM 4864 C CA . LEU A 1 605 ? -19.902 -15.732 68.083 1.00 30.72 673 LEU A CA 1
ATOM 4865 C C . LEU A 1 605 ? -20.542 -16.507 69.243 1.00 35.50 673 LEU A C 1
ATOM 4866 O O . LEU A 1 605 ? -19.907 -16.744 70.265 1.00 33.76 673 LEU A O 1
ATOM 4871 N N . LYS A 1 606 ? -21.806 -16.903 69.082 1.00 28.96 674 LYS A N 1
ATOM 4872 C CA . LYS A 1 606 ? -22.478 -17.690 70.110 1.00 26.46 674 LYS A CA 1
ATOM 4873 C C . LYS A 1 606 ? -22.589 -19.155 69.721 1.00 28.41 674 LYS A C 1
ATOM 4874 O O . LYS A 1 606 ? -22.687 -20.027 70.591 1.00 26.10 674 LYS A O 1
ATOM 4880 N N . ILE A 1 607 ? -22.623 -19.414 68.411 1.00 26.54 675 ILE A N 1
ATOM 4881 C CA . ILE A 1 607 ? -22.829 -20.765 67.887 1.00 21.27 675 ILE A CA 1
ATOM 4882 C C . ILE A 1 607 ? -21.811 -21.124 66.788 1.00 26.22 675 ILE A C 1
ATOM 4883 O O . ILE A 1 607 ? -21.569 -20.342 65.878 1.00 31.88 675 ILE A O 1
ATOM 4888 N N . LEU A 1 608 ? -21.193 -22.296 66.900 1.00 23.20 676 LEU A N 1
ATOM 4889 C CA . LEU A 1 608 ? -20.223 -22.754 65.921 1.00 31.41 676 LEU A CA 1
ATOM 4890 C C . LEU A 1 608 ? -20.439 -24.237 65.690 1.00 33.71 676 LEU A C 1
ATOM 4891 O O . LEU A 1 608 ? -20.290 -25.046 66.613 1.00 30.08 676 LEU A O 1
ATOM 4896 N N . ARG A 1 609 ? -20.822 -24.572 64.460 1.00 26.14 677 ARG A N 1
ATOM 4897 C CA . ARG A 1 609 ? -21.033 -25.954 64.040 1.00 24.65 677 ARG A CA 1
ATOM 4898 C C . ARG A 1 609 ? -20.086 -26.351 62.912 1.00 27.94 677 ARG A C 1
ATOM 4899 O O . ARG A 1 609 ? -20.047 -25.727 61.847 1.00 22.86 677 ARG A O 1
ATOM 4907 N N . LEU A 1 610 ? -19.305 -27.381 63.186 1.00 27.71 678 LEU A N 1
ATOM 4908 C CA . LEU A 1 610 ? -18.250 -27.847 62.305 1.00 21.73 678 LEU A CA 1
ATOM 4909 C C . LEU A 1 610 ? -18.428 -29.345 62.199 1.00 20.96 678 LEU A C 1
ATOM 4910 O O . LEU A 1 610 ? -17.461 -30.092 62.278 1.00 25.77 678 LEU A O 1
ATOM 4915 N N . GLU A 1 611 ? -19.684 -29.766 62.061 1.00 20.70 679 GLU A N 1
ATOM 4916 C CA . GLU A 1 611 ? -20.079 -31.182 62.139 1.00 27.75 679 GLU A CA 1
ATOM 4917 C C . GLU A 1 611 ? -19.894 -31.955 60.840 1.00 25.63 679 GLU A C 1
ATOM 4918 O O . GLU A 1 611 ? -19.880 -31.375 59.761 1.00 27.08 679 GLU A O 1
ATOM 4924 N N . ASN A 1 612 ? -19.786 -33.272 60.951 1.00 22.34 680 ASN A N 1
ATOM 4925 C CA . ASN A 1 612 ? -19.742 -34.138 59.780 1.00 25.54 680 ASN A CA 1
ATOM 4926 C C . ASN A 1 612 ? -18.678 -33.694 58.783 1.00 29.77 680 ASN A C 1
ATOM 4927 O O . ASN A 1 612 ? -18.916 -33.632 57.579 1.00 31.77 680 ASN A O 1
ATOM 4932 N N . ASN A 1 613 ? -17.504 -33.352 59.299 1.00 30.46 681 ASN A N 1
ATOM 4933 C CA . ASN A 1 613 ? -16.412 -32.943 58.439 1.00 27.72 681 ASN A CA 1
ATOM 4934 C C . ASN A 1 613 ? -15.297 -33.959 58.494 1.00 31.68 681 ASN A C 1
ATOM 4935 O O . ASN A 1 613 ? -14.251 -33.750 57.886 1.00 29.66 681 ASN A O 1
ATOM 4940 N N . ASN A 1 614 ? -15.519 -35.054 59.223 1.00 41.77 682 ASN A N 1
ATOM 4941 C CA . ASN A 1 614 ? -14.481 -36.068 59.401 1.00 40.92 682 ASN A CA 1
ATOM 4942 C C . ASN A 1 614 ? -13.118 -35.526 59.831 1.00 34.52 682 ASN A C 1
ATOM 4943 O O . ASN A 1 614 ? -12.084 -36.040 59.414 1.00 36.59 682 ASN A O 1
ATOM 4948 N N . LEU A 1 615 ? -13.127 -34.482 60.654 1.00 30.79 683 LEU A N 1
ATOM 4949 C CA . LEU A 1 615 ? -11.903 -33.907 61.222 1.00 31.70 683 LEU A CA 1
ATOM 4950 C C . LEU A 1 615 ? -11.125 -34.951 62.025 1.00 34.50 683 LEU A C 1
ATOM 4951 O O . LEU A 1 615 ? -11.714 -35.711 62.792 1.00 32.35 683 LEU A O 1
ATOM 4956 N N . GLU A 1 616 ? -9.801 -34.966 61.875 1.00 37.96 684 GLU A N 1
ATOM 4957 C CA . GLU A 1 616 ? -8.969 -35.946 62.572 1.00 39.19 684 GLU A CA 1
ATOM 4958 C C . GLU A 1 616 ? -8.264 -35.347 63.808 1.00 33.97 684 GLU A C 1
ATOM 4959 O O . GLU A 1 616 ? -7.955 -36.055 64.769 1.00 35.65 684 GLU A O 1
ATOM 4965 N N . SER A 1 617 ? -8.053 -34.035 63.779 1.00 28.48 685 SER A N 1
ATOM 4966 C CA . SER A 1 617 ? -7.378 -33.302 64.847 1.00 31.55 685 SER A CA 1
ATOM 4967 C C . SER A 1 617 ? -7.959 -31.900 64.905 1.00 30.48 685 SER A C 1
ATOM 4968 O O . SER A 1 617 ? -8.718 -31.506 64.026 1.00 29.93 685 SER A O 1
ATOM 4971 N N . LEU A 1 618 ? -7.565 -31.137 65.918 1.00 36.20 686 LEU A N 1
ATOM 4972 C CA . LEU A 1 618 ? -7.964 -29.738 66.029 1.00 41.75 686 LEU A CA 1
ATOM 4973 C C . LEU A 1 618 ? -6.740 -28.811 65.960 1.00 42.08 686 LEU A C 1
ATOM 4974 O O . LEU A 1 618 ? -5.671 -29.147 66.459 1.00 38.19 686 LEU A O 1
ATOM 4979 N N . VAL A 1 619 ? -6.882 -27.670 65.294 1.00 42.98 687 VAL A N 1
ATOM 4980 C CA . VAL A 1 619 ? -5.791 -26.700 65.183 1.00 38.86 687 VAL A CA 1
ATOM 4981 C C . VAL A 1 619 ? -5.606 -25.940 66.501 1.00 44.45 687 VAL A C 1
ATOM 4982 O O . VAL A 1 619 ? -6.560 -25.330 66.994 1.00 45.86 687 VAL A O 1
ATOM 4986 N N . PRO A 1 620 ? -4.377 -25.957 67.069 1.00 44.54 688 PRO A N 1
ATOM 4987 C CA . PRO A 1 620 ? -4.093 -25.311 68.367 1.00 42.10 688 PRO A CA 1
ATOM 4988 C C . PRO A 1 620 ? -4.432 -23.816 68.381 1.00 38.77 688 PRO A C 1
ATOM 4989 O O . PRO A 1 620 ? -4.096 -23.112 67.422 1.00 32.87 688 PRO A O 1
ATOM 4993 N N . ASP A 1 621 ? -5.118 -23.364 69.435 1.00 31.20 689 ASP A N 1
ATOM 4994 C CA . ASP A 1 621 ? -5.524 -21.957 69.584 1.00 32.87 689 ASP A CA 1
ATOM 4995 C C . ASP A 1 621 ? -6.485 -21.423 68.507 1.00 35.67 689 ASP A C 1
ATOM 4996 O O . ASP A 1 621 ? -6.671 -20.209 68.375 1.00 41.04 689 ASP A O 1
ATOM 5001 N N . MET A 1 622 ? -7.080 -22.313 67.724 1.00 26.95 690 MET A N 1
ATOM 5002 C CA . MET A 1 622 ? -8.053 -21.869 66.734 1.00 32.46 690 MET A CA 1
ATOM 5003 C C . MET A 1 622 ? -9.312 -21.254 67.363 1.00 34.03 690 MET A C 1
ATOM 5004 O O . MET A 1 622 ? -9.884 -20.305 66.831 1.00 32.28 690 MET A O 1
ATOM 5009 N N . PHE A 1 623 ? -9.715 -21.770 68.516 1.00 29.40 691 PHE A N 1
ATOM 5010 C CA . PHE A 1 623 ? -10.986 -21.371 69.114 1.00 32.40 691 PHE A CA 1
ATOM 5011 C C . PHE A 1 623 ? -10.815 -20.464 70.333 1.00 40.33 691 PHE A C 1
ATOM 5012 O O . PHE A 1 623 ? -11.798 -19.967 70.888 1.00 43.96 691 PHE A O 1
ATOM 5020 N N . SER A 1 624 ? -9.559 -20.214 70.699 1.00 42.66 692 SER A N 1
ATOM 5021 C CA . SER A 1 624 ? -9.195 -19.462 71.902 1.00 40.31 692 SER A CA 1
ATOM 5022 C C . SER A 1 624 ? -9.665 -18.013 71.931 1.00 32.79 692 SER A C 1
ATOM 5023 O O . SER A 1 624 ? -9.576 -17.378 72.959 1.00 40.37 692 SER A O 1
ATOM 5026 N N . SER A 1 625 ? -10.129 -17.468 70.813 1.00 35.31 693 SER A N 1
ATOM 5027 C CA . SER A 1 625 ? -10.615 -16.091 70.828 1.00 37.90 693 SER A CA 1
ATOM 5028 C C . SER A 1 625 ? -12.115 -16.044 71.061 1.00 34.80 693 SER A C 1
ATOM 5029 O O . SER A 1 625 ? -12.672 -14.982 71.325 1.00 32.82 693 SER A O 1
ATOM 5032 N N . LEU A 1 626 ? -12.758 -17.203 70.984 1.00 33.79 694 LEU A N 1
ATOM 5033 C CA . LEU A 1 626 ? -14.211 -17.260 71.008 1.00 38.98 694 LEU A CA 1
ATOM 5034 C C . LEU A 1 626 ? -14.769 -17.116 72.433 1.00 37.34 694 LEU A C 1
ATOM 5035 O O . LEU A 1 626 ? -15.175 -18.095 73.052 1.00 37.82 694 LEU A O 1
ATOM 5040 N N . GLN A 1 627 ? -14.743 -15.883 72.944 1.00 45.86 695 GLN A N 1
ATOM 5041 C CA . GLN A 1 627 ? -15.200 -15.541 74.302 1.00 50.27 695 GLN A CA 1
ATOM 5042 C C . GLN A 1 627 ? -16.654 -15.917 74.543 1.00 43.30 695 GLN A C 1
ATOM 5043 O O . GLN A 1 627 ? -16.995 -16.524 75.556 1.00 50.70 695 GLN A O 1
ATOM 5049 N N . SER A 1 628 ? -17.506 -15.518 73.602 1.00 30.70 696 SER A N 1
ATOM 5050 C CA . SER A 1 628 ? -18.945 -15.646 73.729 1.00 32.26 696 SER A CA 1
ATOM 5051 C C . SER A 1 628 ? -19.477 -16.985 73.251 1.00 34.68 696 SER A C 1
ATOM 5052 O O . SER A 1 628 ? -20.686 -17.183 73.224 1.00 33.13 696 SER A O 1
ATOM 5055 N N . LEU A 1 629 ? -18.595 -17.907 72.876 1.00 30.91 697 LEU A N 1
ATOM 5056 C CA . LEU A 1 629 ? -19.070 -19.184 72.345 1.00 32.39 697 LEU A CA 1
ATOM 5057 C C . LEU A 1 629 ? -19.844 -20.001 73.384 1.00 32.69 697 LEU A C 1
ATOM 5058 O O . LEU A 1 629 ? -19.295 -20.355 74.432 1.00 38.15 697 LEU A O 1
ATOM 5063 N N . GLN A 1 630 ? -21.115 -20.299 73.086 1.00 23.44 698 GLN A N 1
ATOM 5064 C CA . GLN A 1 630 ? -21.979 -21.085 73.981 1.00 26.46 698 GLN A CA 1
ATOM 5065 C C . GLN A 1 630 ? -22.237 -22.484 73.447 1.00 33.55 698 GLN A C 1
ATOM 5066 O O . GLN A 1 630 ? -22.330 -23.448 74.212 1.00 29.73 698 GLN A O 1
ATOM 5072 N N . VAL A 1 631 ? -22.402 -22.579 72.128 1.00 35.53 699 VAL A N 1
ATOM 5073 C CA . VAL A 1 631 ? -22.646 -23.859 71.480 1.00 25.67 699 VAL A CA 1
ATOM 5074 C C . VAL A 1 631 ? -21.518 -24.146 70.500 1.00 27.34 699 VAL A C 1
ATOM 5075 O O . VAL A 1 631 ? -21.229 -23.346 69.625 1.00 26.45 699 VAL A O 1
ATOM 5079 N N . PHE A 1 632 ? -20.855 -25.275 70.706 1.00 27.94 700 PHE A N 1
ATOM 5080 C CA . PHE A 1 632 ? -19.723 -25.694 69.912 1.00 27.05 700 PHE A CA 1
ATOM 5081 C C . PHE A 1 632 ? -20.004 -27.133 69.536 1.00 29.55 700 PHE A C 1
ATOM 5082 O O . PHE A 1 632 ? -20.057 -28.001 70.412 1.00 31.45 700 PHE A O 1
ATOM 5090 N N . SER A 1 633 ? -20.195 -27.400 68.247 1.00 23.74 701 SER A N 1
ATOM 5091 C CA . SER A 1 633 ? -20.462 -28.773 67.856 1.00 28.88 701 SER A CA 1
ATOM 5092 C C . SER A 1 633 ? -19.447 -29.363 66.903 1.00 28.19 701 SER A C 1
ATOM 5093 O O . SER A 1 633 ? -19.157 -28.806 65.851 1.00 33.33 701 SER A O 1
ATOM 5096 N N . LEU A 1 634 ? -18.926 -30.515 67.291 1.00 35.05 702 LEU A N 1
ATOM 5097 C CA . LEU A 1 634 ? -17.947 -31.244 66.506 1.00 32.16 702 LEU A CA 1
ATOM 5098 C C . LEU A 1 634 ? -18.515 -32.645 66.292 1.00 29.67 702 LEU A C 1
ATOM 5099 O O . LEU A 1 634 ? -17.786 -33.625 66.145 1.00 37.05 702 LEU A O 1
ATOM 5104 N N . ARG A 1 635 ? -19.838 -32.726 66.333 1.00 28.80 703 ARG A N 1
ATOM 5105 C CA . ARG A 1 635 ? -20.571 -33.971 66.107 1.00 25.42 703 ARG A CA 1
ATOM 5106 C C . ARG A 1 635 ? -20.166 -34.612 64.772 1.00 27.87 703 ARG A C 1
ATOM 5107 O O . ARG A 1 635 ? -20.037 -33.921 63.770 1.00 20.74 703 ARG A O 1
ATOM 5115 N N . PHE A 1 636 ? -19.979 -35.930 64.776 1.00 29.26 704 PHE A N 1
ATOM 5116 C CA . PHE A 1 636 ? -19.663 -36.711 63.574 1.00 29.80 704 PHE A CA 1
ATOM 5117 C C . PHE A 1 636 ? -18.344 -36.317 62.895 1.00 32.03 704 PHE A C 1
ATOM 5118 O O . PHE A 1 636 ? -18.308 -35.988 61.709 1.00 43.96 704 PHE A O 1
ATOM 5126 N N . ASN A 1 637 ? -17.261 -36.348 63.656 1.00 32.26 705 ASN A N 1
ATOM 5127 C CA . ASN A 1 637 ? -15.932 -36.230 63.086 1.00 30.61 705 ASN A CA 1
ATOM 5128 C C . ASN A 1 637 ? -15.111 -37.436 63.501 1.00 29.58 705 ASN A C 1
ATOM 5129 O O . ASN A 1 637 ? -15.673 -38.424 63.981 1.00 38.59 705 ASN A O 1
ATOM 5134 N N . ASN A 1 638 ? -13.799 -37.363 63.295 1.00 30.47 706 ASN A N 1
ATOM 5135 C CA . ASN A 1 638 ? -12.887 -38.444 63.665 1.00 33.34 706 ASN A CA 1
ATOM 5136 C C . ASN A 1 638 ? -11.896 -38.038 64.739 1.00 34.48 706 ASN A C 1
ATOM 5137 O O . ASN A 1 638 ? -10.759 -38.503 64.741 1.00 34.20 706 ASN A O 1
ATOM 5142 N N . LEU A 1 639 ? -12.334 -37.163 65.645 1.00 32.29 707 LEU A N 1
ATOM 5143 C CA . LEU A 1 639 ? -11.495 -36.696 66.746 1.00 25.16 707 LEU A CA 1
ATOM 5144 C C . LEU A 1 639 ? -11.188 -37.852 67.684 1.00 33.92 707 LEU A C 1
ATOM 5145 O O . LEU A 1 639 ? -12.094 -38.593 68.067 1.00 41.69 707 LEU A O 1
ATOM 5150 N N . LYS A 1 640 ? -9.909 -38.014 68.035 1.00 37.35 708 LYS A N 1
ATOM 5151 C CA . LYS A 1 640 ? -9.453 -39.101 68.908 1.00 38.67 708 LYS A CA 1
ATOM 5152 C C . LYS A 1 640 ? -9.175 -38.622 70.338 1.00 37.12 708 LYS A C 1
ATOM 5153 O O . LYS A 1 640 ? -9.262 -39.390 71.304 1.00 35.61 708 LYS A O 1
ATOM 5159 N N . VAL A 1 641 ? -8.826 -37.349 70.461 1.00 30.02 709 VAL A N 1
ATOM 5160 C CA . VAL A 1 641 ? -8.414 -36.789 71.730 1.00 28.77 709 VAL A CA 1
ATOM 5161 C C . VAL A 1 641 ? -8.967 -35.391 71.892 1.00 32.61 709 VAL A C 1
ATOM 5162 O O . VAL A 1 641 ? -8.892 -34.580 70.969 1.00 37.27 709 VAL A O 1
ATOM 5166 N N . ILE A 1 642 ? -9.527 -35.106 73.065 1.00 31.06 710 ILE A N 1
ATOM 5167 C CA . ILE A 1 642 ? -9.815 -33.727 73.423 1.00 34.29 710 ILE A CA 1
ATOM 5168 C C . ILE A 1 642 ? -9.317 -33.406 74.854 1.00 38.21 710 ILE A C 1
ATOM 5169 O O . ILE A 1 642 ? -9.334 -34.271 75.727 1.00 33.69 710 ILE A O 1
ATOM 5174 N N . ASN A 1 643 ? -8.848 -32.175 75.064 1.00 31.72 711 ASN A N 1
ATOM 5175 C CA . ASN A 1 643 ? -8.243 -31.768 76.320 1.00 38.87 711 ASN A CA 1
ATOM 5176 C C . ASN A 1 643 ? -8.378 -30.272 76.540 1.00 37.29 711 ASN A C 1
ATOM 5177 O O . ASN A 1 643 ? -8.947 -29.576 75.702 1.00 34.83 711 ASN A O 1
ATOM 5182 N N . GLN A 1 644 ? -7.801 -29.800 77.648 1.00 32.87 712 GLN A N 1
ATOM 5183 C CA . GLN A 1 644 ? -7.888 -28.417 78.108 1.00 31.70 712 GLN A CA 1
ATOM 5184 C C . GLN A 1 644 ? -7.450 -27.403 77.076 1.00 35.46 712 GLN A C 1
ATOM 5185 O O . GLN A 1 644 ? -7.970 -26.286 77.045 1.00 38.46 712 GLN A O 1
ATOM 5191 N N . SER A 1 645 ? -6.462 -27.779 76.266 1.00 29.71 713 SER A N 1
ATOM 5192 C CA . SER A 1 645 ? -5.982 -26.915 75.192 1.00 40.66 713 SER A CA 1
ATOM 5193 C C . SER A 1 645 ? -7.084 -26.527 74.208 1.00 40.37 713 SER A C 1
ATOM 5194 O O . SER A 1 645 ? -7.213 -25.361 73.828 1.00 43.27 713 SER A O 1
ATOM 5197 N N . HIS A 1 646 ? -7.859 -27.512 73.774 1.00 37.16 714 HIS A N 1
ATOM 5198 C CA . HIS A 1 646 ? -8.882 -27.277 72.749 1.00 38.30 714 HIS A CA 1
ATOM 5199 C C . HIS A 1 646 ? -9.926 -26.321 73.261 1.00 38.38 714 HIS A C 1
ATOM 5200 O O . HIS A 1 646 ? -10.436 -25.478 72.519 1.00 28.38 714 HIS A O 1
ATOM 5207 N N . LEU A 1 647 ? -10.185 -26.450 74.563 1.00 46.85 715 LEU A N 1
ATOM 5208 C CA . LEU A 1 647 ? -11.255 -25.757 75.266 1.00 40.37 715 LEU A CA 1
ATOM 5209 C C . LEU A 1 647 ? -10.766 -24.505 75.998 1.00 41.20 715 LEU A C 1
ATOM 5210 O O . LEU A 1 647 ? -11.532 -23.872 76.735 1.00 43.63 715 LEU A O 1
ATOM 5215 N N . LYS A 1 648 ? -9.487 -24.169 75.819 1.00 32.56 716 LYS A N 1
ATOM 5216 C CA . LYS A 1 648 ? -8.909 -22.976 76.434 1.00 33.84 716 LYS A CA 1
ATOM 5217 C C . LYS A 1 648 ? -9.705 -21.697 76.139 1.00 33.11 716 LYS A C 1
ATOM 5218 O O . LYS A 1 648 ? -10.003 -21.378 74.988 1.00 37.82 716 LYS A O 1
ATOM 5224 N N . ASN A 1 649 ? -10.052 -20.979 77.200 1.00 34.70 717 ASN A N 1
ATOM 5225 C CA . ASN A 1 649 ? -10.682 -19.661 77.116 1.00 34.76 717 ASN A CA 1
ATOM 5226 C C . ASN A 1 649 ? -12.114 -19.610 76.615 1.00 30.50 717 ASN A C 1
ATOM 5227 O O . ASN A 1 649 ? -12.636 -18.518 76.386 1.00 35.21 717 ASN A O 1
ATOM 5232 N N . LEU A 1 650 ? -12.752 -20.761 76.425 1.00 32.53 718 LEU A N 1
ATOM 5233 C CA . LEU A 1 650 ? -14.184 -20.750 76.097 1.00 31.86 718 LEU A CA 1
ATOM 5234 C C . LEU A 1 650 ? -15.007 -20.478 77.378 1.00 32.60 718 LEU A C 1
ATOM 5235 O O . LEU A 1 650 ? -15.626 -21.374 77.949 1.00 28.55 718 LEU A O 1
ATOM 5240 N N . LYS A 1 651 ? -14.982 -19.218 77.815 1.00 42.32 719 LYS A N 1
ATOM 5241 C CA . LYS A 1 651 ? -15.585 -18.775 79.077 1.00 46.64 719 LYS A CA 1
ATOM 5242 C C . LYS A 1 651 ? -17.100 -18.968 79.125 1.00 46.62 719 LYS A C 1
ATOM 5243 O O . LYS A 1 651 ? -17.683 -19.187 80.202 1.00 40.67 719 LYS A O 1
ATOM 5249 N N . SER A 1 652 ? -17.740 -18.862 77.960 1.00 39.66 720 SER A N 1
ATOM 5250 C CA . SER A 1 652 ? -19.199 -18.896 77.891 1.00 34.52 720 SER A CA 1
ATOM 5251 C C . SER A 1 652 ? -19.773 -20.239 77.483 1.00 31.17 720 SER A C 1
ATOM 5252 O O . SER A 1 652 ? -20.981 -20.358 77.304 1.00 31.36 720 SER A O 1
ATOM 5255 N N . LEU A 1 653 ? -18.910 -21.232 77.304 1.00 36.69 721 LEU A N 1
ATOM 5256 C CA . LEU A 1 653 ? -19.337 -22.537 76.803 1.00 35.31 721 LEU A CA 1
ATOM 5257 C C . LEU A 1 653 ? -20.425 -23.160 77.670 1.00 32.68 721 LEU A C 1
ATOM 5258 O O . LEU A 1 653 ? -20.317 -23.150 78.890 1.00 45.90 721 LEU A O 1
ATOM 5263 N N . MET A 1 654 ? -21.473 -23.698 77.047 1.00 37.03 722 MET A N 1
ATOM 5264 C CA . MET A 1 654 ? -22.514 -24.433 77.794 1.00 32.62 722 MET A CA 1
ATOM 5265 C C . MET A 1 654 ? -23.087 -25.652 77.079 1.00 25.86 722 MET A C 1
ATOM 5266 O O . MET A 1 654 ? -23.851 -26.402 77.660 1.00 34.02 722 MET A O 1
ATOM 5271 N N . PHE A 1 655 ? -22.650 -25.874 75.845 1.00 25.99 723 PHE A N 1
ATOM 5272 C CA . PHE A 1 655 ? -23.017 -27.043 75.073 1.00 17.63 723 PHE A CA 1
ATOM 5273 C C . PHE A 1 655 ? -21.831 -27.352 74.165 1.00 25.51 723 PHE A C 1
ATOM 5274 O O . PHE A 1 655 ? -21.453 -26.524 73.344 1.00 33.20 723 PHE A O 1
ATOM 5282 N N . PHE A 1 656 ? -21.238 -28.532 74.329 1.00 24.08 724 PHE A N 1
ATOM 5283 C CA . PHE A 1 656 ? -20.042 -28.939 73.590 1.00 26.87 724 PHE A CA 1
ATOM 5284 C C . PHE A 1 656 ? -20.258 -30.359 73.127 1.00 32.48 724 PHE A C 1
ATOM 5285 O O . PHE A 1 656 ? -20.366 -31.277 73.948 1.00 31.58 724 PHE A O 1
ATOM 5293 N N . ASP A 1 657 ? -20.353 -30.527 71.810 1.00 29.00 725 ASP A N 1
ATOM 5294 C CA . ASP A 1 657 ? -20.891 -31.749 71.240 1.00 24.88 725 ASP A CA 1
ATOM 5295 C C . ASP A 1 657 ? -19.799 -32.478 70.513 1.00 33.33 725 ASP A C 1
ATOM 5296 O O . ASP A 1 657 ? -19.292 -32.005 69.490 1.00 28.63 725 ASP A O 1
ATOM 5301 N N . VAL A 1 658 ? -19.450 -33.646 71.035 1.00 38.36 726 VAL A N 1
ATOM 5302 C CA . VAL A 1 658 ? -18.371 -34.439 70.466 1.00 27.93 726 VAL A CA 1
ATOM 5303 C C . VAL A 1 658 ? -18.847 -35.889 70.309 1.00 28.72 726 VAL A C 1
ATOM 5304 O O . VAL A 1 658 ? -18.068 -36.843 70.261 1.00 30.59 726 VAL A O 1
ATOM 5308 N N . TYR A 1 659 ? -20.165 -36.015 70.219 1.00 30.97 727 TYR A N 1
ATOM 5309 C CA . TYR A 1 659 ? -20.837 -37.255 69.864 1.00 29.81 727 TYR A CA 1
ATOM 5310 C C . TYR A 1 659 ? -20.456 -37.691 68.440 1.00 27.95 727 TYR A C 1
ATOM 5311 O O . TYR A 1 659 ? -20.157 -36.861 67.594 1.00 27.97 727 TYR A O 1
ATOM 5320 N N . GLY A 1 660 ? -20.471 -38.995 68.188 1.00 25.60 728 GLY A N 1
ATOM 5321 C CA . GLY A 1 660 ? -20.141 -39.525 66.881 1.00 25.06 728 GLY A CA 1
ATOM 5322 C C . GLY A 1 660 ? -18.668 -39.393 66.524 1.00 31.82 728 GLY A C 1
ATOM 5323 O O . GLY A 1 660 ? -18.324 -39.382 65.343 1.00 31.93 728 GLY A O 1
ATOM 5324 N N . ASN A 1 661 ? -17.801 -39.245 67.528 1.00 31.65 729 ASN A N 1
ATOM 5325 C CA . ASN A 1 661 ? -16.355 -39.199 67.278 1.00 32.04 729 ASN A CA 1
ATOM 5326 C C . ASN A 1 661 ? -15.638 -40.509 67.601 1.00 36.00 729 ASN A C 1
ATOM 5327 O O . ASN A 1 661 ? -16.274 -41.557 67.705 1.00 42.85 729 ASN A O 1
ATOM 5332 N N . LYS A 1 662 ? -14.320 -40.447 67.761 1.00 36.59 730 LYS A N 1
ATOM 5333 C CA . LYS A 1 662 ? -13.527 -41.646 68.019 1.00 40.37 730 LYS A CA 1
ATOM 5334 C C . LYS A 1 662 ? -12.635 -41.482 69.247 1.00 44.48 730 LYS A C 1
ATOM 5335 O O . LYS A 1 662 ? -11.450 -41.809 69.219 1.00 52.14 730 LYS A O 1
ATOM 5341 N N . LEU A 1 663 ? -13.214 -40.979 70.324 1.00 36.76 731 LEU A N 1
ATOM 5342 C CA . LEU A 1 663 ? -12.456 -40.661 71.526 1.00 36.79 731 LEU A CA 1
ATOM 5343 C C . LEU A 1 663 ? -11.811 -41.907 72.145 1.00 39.88 731 LEU A C 1
ATOM 5344 O O . LEU A 1 663 ? -12.487 -42.888 72.456 1.00 41.13 731 LEU A O 1
ATOM 5349 N N . GLN A 1 664 ? -10.498 -41.870 72.329 1.00 36.69 732 GLN A N 1
ATOM 5350 C CA . GLN A 1 664 ? -9.803 -43.059 72.785 1.00 39.46 732 GLN A CA 1
ATOM 5351 C C . GLN A 1 664 ? -9.820 -43.183 74.304 1.00 41.71 732 GLN A C 1
ATOM 5352 O O . GLN A 1 664 ? -9.649 -42.192 75.020 1.00 38.13 732 GLN A O 1
ATOM 5358 N N . CYS A 1 665 ? -10.053 -44.400 74.789 1.00 39.35 733 CYS A N 1
ATOM 5359 C CA . CYS A 1 665 ? -9.964 -44.669 76.214 1.00 46.26 733 CYS A CA 1
ATOM 5360 C C . CYS A 1 665 ? -8.505 -44.850 76.632 1.00 52.68 733 CYS A C 1
ATOM 5361 O O . CYS A 1 665 ? -8.056 -45.958 76.920 1.00 55.83 733 CYS A O 1
ATOM 5364 N N . THR A 1 666 ? -7.776 -43.740 76.652 1.00 47.90 734 THR A N 1
ATOM 5365 C CA . THR A 1 666 ? -6.401 -43.712 77.104 1.00 47.58 734 THR A CA 1
ATOM 5366 C C . THR A 1 666 ? -6.275 -42.488 77.989 1.00 49.90 734 THR A C 1
ATOM 5367 O O . THR A 1 666 ? -7.225 -41.704 78.116 1.00 45.19 734 THR A O 1
ATOM 5371 N N . CYS A 1 667 ? -5.082 -42.300 78.543 1.00 50.44 735 CYS A N 1
ATOM 5372 C CA . CYS A 1 667 ? -4.790 -41.196 79.445 1.00 46.24 735 CYS A CA 1
ATOM 5373 C C . CYS A 1 667 ? -4.797 -39.841 78.743 1.00 42.36 735 CYS A C 1
ATOM 5374 O O . CYS A 1 667 ? -4.868 -38.807 79.404 1.00 42.34 735 CYS A O 1
ATOM 5377 N N . ASP A 1 668 ? -4.702 -39.834 77.414 1.00 40.33 736 ASP A N 1
ATOM 5378 C CA . ASP A 1 668 ? -4.758 -38.574 76.675 1.00 41.63 736 ASP A CA 1
ATOM 5379 C C . ASP A 1 668 ? -6.096 -37.878 76.904 1.00 35.98 736 ASP A C 1
ATOM 5380 O O . ASP A 1 668 ? -6.188 -36.656 76.833 1.00 36.70 736 ASP A O 1
ATOM 5385 N N . ASN A 1 669 ? -7.124 -38.667 77.199 1.00 30.53 737 ASN A N 1
ATOM 5386 C CA . ASN A 1 669 ? -8.464 -38.141 77.424 1.00 38.45 737 ASN A CA 1
ATOM 5387 C C . ASN A 1 669 ? -8.869 -38.090 78.879 1.00 34.13 737 ASN A C 1
ATOM 5388 O O . ASN A 1 669 ? -10.046 -37.843 79.185 1.00 36.53 737 ASN A O 1
ATOM 5393 N N . LEU A 1 670 ? -7.906 -38.332 79.772 1.00 33.63 738 LEU A N 1
ATOM 5394 C CA . LEU A 1 670 ? -8.197 -38.388 81.203 1.00 37.13 738 LEU A CA 1
ATOM 5395 C C . LEU A 1 670 ? -8.762 -37.069 81.715 1.00 28.39 738 LEU A C 1
ATOM 5396 O O . LEU A 1 670 ? -9.764 -37.072 82.398 1.00 29.53 738 LEU A O 1
ATOM 5401 N N . TRP A 1 671 ? -8.148 -35.939 81.366 1.00 29.34 739 TRP A N 1
ATOM 5402 C CA . TRP A 1 671 ? -8.728 -34.667 81.795 1.00 32.54 739 TRP A CA 1
ATOM 5403 C C . TRP A 1 671 ? -10.173 -34.482 81.286 1.00 39.01 739 TRP A C 1
ATOM 5404 O O . TRP A 1 671 ? -11.066 -34.081 82.048 1.00 41.15 739 TRP A O 1
ATOM 5415 N N . PHE A 1 672 ? -10.399 -34.792 80.008 1.00 38.07 740 PHE A N 1
ATOM 5416 C CA . PHE A 1 672 ? -11.712 -34.599 79.399 1.00 37.67 740 PHE A CA 1
ATOM 5417 C C . PHE A 1 672 ? -12.795 -35.446 80.077 1.00 35.77 740 PHE A C 1
ATOM 5418 O O . PHE A 1 672 ? -13.843 -34.932 80.433 1.00 36.36 740 PHE A O 1
ATOM 5426 N N . LYS A 1 673 ? -12.513 -36.732 80.274 1.00 35.57 741 LYS A N 1
ATOM 5427 C CA . LYS A 1 673 ? -13.448 -37.666 80.888 1.00 32.59 741 LYS A CA 1
ATOM 5428 C C . LYS A 1 673 ? -13.933 -37.205 82.265 1.00 45.41 741 LYS A C 1
ATOM 5429 O O . LYS A 1 673 ? -15.129 -37.265 82.561 1.00 44.03 741 LYS A O 1
ATOM 5435 N N . ASN A 1 674 ? -13.006 -36.749 83.103 1.00 47.56 742 ASN A N 1
ATOM 5436 C CA . ASN A 1 674 ? -13.371 -36.247 84.430 1.00 47.35 742 ASN A CA 1
ATOM 5437 C C . ASN A 1 674 ? -14.113 -34.914 84.402 1.00 40.72 742 ASN A C 1
ATOM 5438 O O . ASN A 1 674 ? -15.097 -34.731 85.122 1.00 32.82 742 ASN A O 1
ATOM 5443 N N . TRP A 1 675 ? -13.643 -33.996 83.556 1.00 36.76 743 TRP A N 1
ATOM 5444 C CA . TRP A 1 675 ? -14.228 -32.665 83.454 1.00 32.18 743 TRP A CA 1
ATOM 5445 C C . TRP A 1 675 ? -15.622 -32.734 82.821 1.00 40.69 743 TRP A C 1
ATOM 5446 O O . TRP A 1 675 ? -16.545 -32.038 83.257 1.00 46.01 743 TRP A O 1
ATOM 5457 N N . SER A 1 676 ? -15.771 -33.576 81.801 1.00 35.01 744 SER A N 1
ATOM 5458 C CA . SER A 1 676 ? -17.040 -33.664 81.068 1.00 39.76 744 SER A CA 1
ATOM 5459 C C . SER A 1 676 ? -18.150 -34.219 81.944 1.00 43.99 744 SER A C 1
ATOM 5460 O O . SER A 1 676 ? -19.298 -33.818 81.802 1.00 45.84 744 SER A O 1
ATOM 5463 N N . MET A 1 677 ? -17.802 -35.156 82.828 1.00 50.03 745 MET A N 1
ATOM 5464 C CA . MET A 1 677 ? -18.767 -35.746 83.760 1.00 42.35 745 MET A CA 1
ATOM 5465 C C . MET A 1 677 ? -19.091 -34.783 84.885 1.00 40.40 745 MET A C 1
ATOM 5466 O O . MET A 1 677 ? -20.208 -34.782 85.401 1.00 47.64 745 MET A O 1
ATOM 5471 N N . ASN A 1 678 ? -18.127 -33.945 85.252 1.00 32.87 746 ASN A N 1
ATOM 5472 C CA . ASN A 1 678 ? -18.257 -33.153 86.478 1.00 41.74 746 ASN A CA 1
ATOM 5473 C C . ASN A 1 678 ? -18.708 -31.709 86.300 1.00 39.20 746 ASN A C 1
ATOM 5474 O O . ASN A 1 678 ? -19.319 -31.137 87.217 1.00 35.88 746 ASN A O 1
ATOM 5479 N N . THR A 1 679 ? -18.380 -31.109 85.156 1.00 35.05 747 THR A N 1
ATOM 5480 C CA . THR A 1 679 ? -18.746 -29.711 84.922 1.00 39.82 747 THR A CA 1
ATOM 5481 C C . THR A 1 679 ? -20.253 -29.575 84.988 1.00 42.75 747 THR A C 1
ATOM 5482 O O . THR A 1 679 ? -20.969 -30.437 84.523 1.00 47.28 747 THR A O 1
ATOM 5486 N N . GLU A 1 680 ? -20.734 -28.516 85.618 1.00 49.48 748 GLU A N 1
ATOM 5487 C CA . GLU A 1 680 ? -22.174 -28.297 85.739 1.00 42.16 748 GLU A CA 1
ATOM 5488 C C . GLU A 1 680 ? -22.539 -27.146 84.825 1.00 36.67 748 GLU A C 1
ATOM 5489 O O . GLU A 1 680 ? -23.698 -26.754 84.726 1.00 43.70 748 GLU A O 1
ATOM 5495 N N . GLU A 1 681 ? -21.523 -26.598 84.166 1.00 31.28 749 GLU A N 1
ATOM 5496 C CA . GLU A 1 681 ? -21.706 -25.435 83.326 1.00 38.10 749 GLU A CA 1
ATOM 5497 C C . GLU A 1 681 ? -21.913 -25.875 81.880 1.00 41.72 749 GLU A C 1
ATOM 5498 O O . GLU A 1 681 ? -22.647 -25.232 81.126 1.00 39.48 749 GLU A O 1
ATOM 5504 N N . VAL A 1 682 ? -21.299 -26.997 81.509 1.00 35.77 750 VAL A N 1
ATOM 5505 C CA . VAL A 1 682 ? -21.329 -27.437 80.131 1.00 31.57 750 VAL A CA 1
ATOM 5506 C C . VAL A 1 682 ? -21.972 -28.802 79.958 1.00 37.89 750 VAL A C 1
ATOM 5507 O O . VAL A 1 682 ? -21.538 -29.785 80.555 1.00 37.93 750 VAL A O 1
ATOM 5511 N N . HIS A 1 683 ? -23.000 -28.848 79.110 1.00 35.36 751 HIS A N 1
ATOM 5512 C CA . HIS A 1 683 ? -23.647 -30.103 78.744 1.00 31.92 751 HIS A CA 1
ATOM 5513 C C . HIS A 1 683 ? -22.955 -30.764 77.546 1.00 25.98 751 HIS A C 1
ATOM 5514 O O . HIS A 1 683 ? -22.535 -30.087 76.621 1.00 22.67 751 HIS A O 1
ATOM 5521 N N . ILE A 1 684 ? -22.851 -32.089 77.589 1.00 25.83 752 ILE A N 1
ATOM 5522 C CA . ILE A 1 684 ? -22.145 -32.858 76.581 1.00 22.26 752 ILE A CA 1
ATOM 5523 C C . ILE A 1 684 ? -22.968 -34.064 76.127 1.00 29.83 752 ILE A C 1
ATOM 5524 O O . ILE A 1 684 ? -23.031 -35.076 76.817 1.00 28.97 752 ILE A O 1
ATOM 5529 N N . PRO A 1 685 ? -23.615 -33.932 74.956 1.00 38.21 753 PRO A N 1
ATOM 5530 C CA . PRO A 1 685 ? -24.574 -34.884 74.388 1.00 42.33 753 PRO A CA 1
ATOM 5531 C C . PRO A 1 685 ? -24.100 -36.331 74.332 1.00 40.91 753 PRO A C 1
ATOM 5532 O O . PRO A 1 685 ? -23.113 -36.656 73.654 1.00 34.14 753 PRO A O 1
ATOM 5536 N N . PHE A 1 686 ? -24.857 -37.180 75.022 1.00 36.08 754 PHE A N 1
ATOM 5537 C CA . PHE A 1 686 ? -24.716 -38.635 74.996 1.00 34.48 754 PHE A CA 1
ATOM 5538 C C . PHE A 1 686 ? -23.393 -39.130 75.564 1.00 38.17 754 PHE A C 1
ATOM 5539 O O . PHE A 1 686 ? -23.031 -40.288 75.370 1.00 39.08 754 PHE A O 1
ATOM 5547 N N . LEU A 1 687 ? -22.720 -38.248 76.303 1.00 41.45 755 LEU A N 1
ATOM 5548 C CA . LEU A 1 687 ? -21.415 -38.498 76.929 1.00 41.63 755 LEU A CA 1
ATOM 5549 C C . LEU A 1 687 ? -21.278 -39.888 77.533 1.00 42.28 755 LEU A C 1
ATOM 5550 O O . LEU A 1 687 ? -20.327 -40.606 77.237 1.00 43.32 755 LEU A O 1
ATOM 5555 N N . ARG A 1 688 ? -22.259 -40.269 78.352 1.00 38.35 756 ARG A N 1
ATOM 5556 C CA . ARG A 1 688 ? -22.232 -41.540 79.081 1.00 40.21 756 ARG A CA 1
ATOM 5557 C C . ARG A 1 688 ? -22.393 -42.782 78.212 1.00 44.35 756 ARG A C 1
ATOM 5558 O O . ARG A 1 688 ? -22.424 -43.899 78.736 1.00 46.32 756 ARG A O 1
ATOM 5566 N N . SER A 1 689 ? -22.509 -42.586 76.899 1.00 44.62 757 SER A N 1
ATOM 5567 C CA . SER A 1 689 ? -22.614 -43.689 75.946 1.00 39.09 757 SER A CA 1
ATOM 5568 C C . SER A 1 689 ? -21.374 -43.856 75.061 1.00 36.04 757 SER A C 1
ATOM 5569 O O . SER A 1 689 ? -21.234 -44.880 74.380 1.00 34.12 757 SER A O 1
ATOM 5572 N N . TYR A 1 690 ? -20.489 -42.857 75.069 1.00 29.21 758 TYR A N 1
ATOM 5573 C CA . TYR A 1 690 ? -19.315 -42.860 74.191 1.00 36.39 758 TYR A CA 1
ATOM 5574 C C . TYR A 1 690 ? -18.512 -44.131 74.425 1.00 43.45 758 TYR A C 1
ATOM 5575 O O . TYR A 1 690 ? -18.060 -44.384 75.540 1.00 48.29 758 TYR A O 1
ATOM 5584 N N . PRO A 1 691 ? -18.335 -44.934 73.371 1.00 42.99 759 PRO A N 1
ATOM 5585 C CA . PRO A 1 691 ? -17.698 -46.246 73.481 1.00 49.51 759 PRO A CA 1
ATOM 5586 C C . PRO A 1 691 ? -16.184 -46.171 73.357 1.00 56.69 759 PRO A C 1
ATOM 5587 O O . PRO A 1 691 ? -15.645 -45.231 72.771 1.00 59.09 759 PRO A O 1
ATOM 5591 N N . CYS A 1 692 ? -15.506 -47.178 73.895 1.00 62.04 760 CYS A N 1
ATOM 5592 C CA . CYS A 1 692 ? -14.064 -47.275 73.746 1.00 62.29 760 CYS A CA 1
ATOM 5593 C C . CYS A 1 692 ? -13.759 -47.763 72.348 1.00 64.80 760 CYS A C 1
ATOM 5594 O O . CYS A 1 692 ? -14.486 -48.596 71.810 1.00 65.36 760 CYS A O 1
ATOM 5597 N N . GLN A 1 693 ? -12.675 -47.250 71.771 1.00 68.62 761 GLN A N 1
ATOM 5598 C CA . GLN A 1 693 ? -12.343 -47.504 70.371 1.00 70.05 761 GLN A CA 1
ATOM 5599 C C . GLN A 1 693 ? -11.875 -48.937 70.150 1.00 76.84 761 GLN A C 1
ATOM 5600 O O . GLN A 1 693 ? -11.802 -49.405 69.014 1.00 72.37 761 GLN A O 1
ATOM 5606 N N . GLN A 1 694 ? -11.584 -49.624 71.253 1.00 91.39 762 GLN A N 1
ATOM 5607 C CA . GLN A 1 694 ? -11.184 -51.026 71.246 1.00 102.64 762 GLN A CA 1
ATOM 5608 C C . GLN A 1 694 ? -12.200 -51.880 70.498 1.00 105.22 762 GLN A C 1
ATOM 5609 O O . GLN A 1 694 ? -13.384 -51.870 70.834 1.00 109.53 762 GLN A O 1
ATOM 5615 N N . PRO A 1 695 ? -11.734 -52.619 69.475 1.00 103.27 763 PRO A N 1
ATOM 5616 C CA . PRO A 1 695 ? -12.561 -53.477 68.614 1.00 101.12 763 PRO A CA 1
ATOM 5617 C C . PRO A 1 695 ? -13.479 -54.419 69.399 1.00 102.23 763 PRO A C 1
ATOM 5618 O O . PRO A 1 695 ? -14.551 -54.776 68.913 1.00 94.08 763 PRO A O 1
ATOM 5622 N N . GLY A 1 696 ? -13.049 -54.815 70.595 1.00 111.89 764 GLY A N 1
ATOM 5623 C CA . GLY A 1 696 ? -13.853 -55.651 71.469 1.00 119.85 764 GLY A CA 1
ATOM 5624 C C . GLY A 1 696 ? -15.074 -54.942 72.032 1.00 124.69 764 GLY A C 1
ATOM 5625 O O . GLY A 1 696 ? -16.047 -55.590 72.426 1.00 127.29 764 GLY A O 1
ATOM 5626 N N . SER A 1 697 ? -15.010 -53.612 72.079 1.00 122.62 765 SER A N 1
ATOM 5627 C CA . SER A 1 697 ? -16.091 -52.781 72.610 1.00 116.65 765 SER A CA 1
ATOM 5628 C C . SER A 1 697 ? -16.475 -53.195 74.021 1.00 114.08 765 SER A C 1
ATOM 5629 O O . SER A 1 697 ? -15.606 -53.450 74.860 1.00 112.56 765 SER A O 1
ATOM 5632 N N . GLN A 1 698 ? -17.785 -53.272 74.256 1.00 112.05 766 GLN A N 1
ATOM 5633 C CA . GLN A 1 698 ? -18.343 -53.676 75.548 1.00 109.83 766 GLN A CA 1
ATOM 5634 C C . GLN A 1 698 ? -17.755 -52.856 76.688 1.00 99.41 766 GLN A C 1
ATOM 5635 O O . GLN A 1 698 ? -17.654 -53.323 77.823 1.00 103.47 766 GLN A O 1
ATOM 5641 N N . SER A 1 699 ? -17.378 -51.624 76.369 1.00 83.31 767 SER A N 1
ATOM 5642 C CA . SER A 1 699 ? -16.693 -50.765 77.316 1.00 66.06 767 SER A CA 1
ATOM 5643 C C . SER A 1 699 ? -16.896 -49.293 76.956 1.00 57.06 767 SER A C 1
ATOM 5644 O O . SER A 1 699 ? -16.980 -48.934 75.782 1.00 60.85 767 SER A O 1
ATOM 5647 N N . LEU A 1 700 ? -16.958 -48.446 77.979 1.00 50.55 768 LEU A N 1
ATOM 5648 C CA . LEU A 1 700 ? -17.313 -47.039 77.821 1.00 50.93 768 LEU A CA 1
ATOM 5649 C C . LEU A 1 700 ? -16.205 -46.105 78.266 1.00 49.92 768 LEU A C 1
ATOM 5650 O O . LEU A 1 700 ? -15.498 -46.391 79.239 1.00 56.07 768 LEU A O 1
ATOM 5655 N N . LEU A 1 701 ? -16.081 -44.969 77.580 1.00 44.70 769 LEU A N 1
ATOM 5656 C CA . LEU A 1 701 ? -15.141 -43.918 77.987 1.00 49.40 769 LEU A CA 1
ATOM 5657 C C . LEU A 1 701 ? -15.368 -43.541 79.440 1.00 54.58 769 LEU A C 1
ATOM 5658 O O . LEU A 1 701 ? -14.446 -43.198 80.178 1.00 59.22 769 LEU A O 1
ATOM 5663 N N . ILE A 1 702 ? -16.628 -43.645 79.832 1.00 49.79 770 ILE A N 1
ATOM 5664 C CA . ILE A 1 702 ? -17.117 -43.175 81.108 1.00 46.66 770 ILE A CA 1
ATOM 5665 C C . ILE A 1 702 ? -16.560 -44.033 82.255 1.00 53.11 770 ILE A C 1
ATOM 5666 O O . ILE A 1 702 ? -16.453 -43.576 83.401 1.00 48.26 770 ILE A O 1
ATOM 5671 N N . ASP A 1 703 ? -16.215 -45.280 81.926 1.00 54.53 771 ASP A N 1
ATOM 5672 C CA . ASP A 1 703 ? -15.703 -46.244 82.893 1.00 50.58 771 ASP A CA 1
ATOM 5673 C C . ASP A 1 703 ? -14.256 -46.556 82.595 1.00 61.09 771 ASP A C 1
ATOM 5674 O O . ASP A 1 703 ? -13.904 -47.714 82.371 1.00 69.49 771 ASP A O 1
ATOM 5679 N N . PHE A 1 704 ? -13.406 -45.540 82.647 1.00 58.59 772 PHE A N 1
ATOM 5680 C CA . PHE A 1 704 ? -12.018 -45.719 82.252 1.00 62.07 772 PHE A CA 1
ATOM 5681 C C . PHE A 1 704 ? -11.160 -45.745 83.499 1.00 60.96 772 PHE A C 1
ATOM 5682 O O . PHE A 1 704 ? -11.210 -44.822 84.325 1.00 54.44 772 PHE A O 1
ATOM 5690 N N . ASP A 1 705 ? -10.407 -46.832 83.646 1.00 63.97 773 ASP A N 1
ATOM 5691 C CA . ASP A 1 705 ? -9.541 -47.012 84.806 1.00 68.10 773 ASP A CA 1
ATOM 5692 C C . ASP A 1 705 ? -8.564 -45.850 84.980 1.00 72.69 773 ASP A C 1
ATOM 5693 O O . ASP A 1 705 ? -7.510 -45.787 84.334 1.00 76.36 773 ASP A O 1
ATOM 5698 N N . ASP A 1 706 ? -8.944 -44.939 85.868 1.00 71.10 774 ASP A N 1
ATOM 5699 C CA . ASP A 1 706 ? -8.229 -43.695 86.121 1.00 78.39 774 ASP A CA 1
ATOM 5700 C C . ASP A 1 706 ? -6.820 -43.986 86.672 1.00 82.91 774 ASP A C 1
ATOM 5701 O O . ASP A 1 706 ? -5.880 -43.201 86.509 1.00 79.35 774 ASP A O 1
ATOM 5706 N N . ALA A 1 707 ? -6.696 -45.145 87.309 1.00 85.20 775 ALA A N 1
ATOM 5707 C CA . ALA A 1 707 ? -5.494 -45.555 88.032 1.00 85.70 775 ALA A CA 1
ATOM 5708 C C . ALA A 1 707 ? -4.230 -45.727 87.174 1.00 83.56 775 ALA A C 1
ATOM 5709 O O . ALA A 1 707 ? -3.113 -45.638 87.680 1.00 80.72 775 ALA A O 1
ATOM 5711 N N . MET A 1 708 ? -4.406 -45.974 85.881 1.00 86.84 776 MET A N 1
ATOM 5712 C CA . MET A 1 708 ? -3.292 -46.375 85.014 1.00 84.09 776 MET A CA 1
ATOM 5713 C C . MET A 1 708 ? -2.317 -45.266 84.600 1.00 69.87 776 MET A C 1
ATOM 5714 O O . MET A 1 708 ? -1.310 -45.537 83.952 1.00 65.60 776 MET A O 1
ATOM 5719 N N . CYS A 1 709 ? -2.613 -44.028 84.972 1.00 64.83 777 CYS A N 1
ATOM 5720 C CA . CYS A 1 709 ? -1.841 -42.884 84.501 1.00 66.22 777 CYS A CA 1
ATOM 5721 C C . CYS A 1 709 ? -0.825 -42.422 85.540 1.00 68.98 777 CYS A C 1
ATOM 5722 O O . CYS A 1 709 ? -0.937 -41.320 86.080 1.00 69.07 777 CYS A O 1
ATOM 5725 N N . TYR B 1 1 ? 7.430 -53.262 43.430 1.00 75.92 69 TYR D N 1
ATOM 5726 C CA . TYR B 1 1 ? 6.656 -52.842 42.262 1.00 60.63 69 TYR D CA 1
ATOM 5727 C C . TYR B 1 1 ? 5.595 -51.838 42.681 1.00 48.16 69 TYR D C 1
ATOM 5728 O O . TYR B 1 1 ? 4.412 -52.153 42.814 1.00 40.29 69 TYR D O 1
ATOM 5737 N N . GLY B 1 2 ? 6.080 -50.620 42.883 1.00 40.66 70 GLY D N 1
ATOM 5738 C CA . GLY B 1 2 ? 5.299 -49.439 43.166 1.00 33.26 70 GLY D CA 1
ATOM 5739 C C . GLY B 1 2 ? 6.359 -48.355 43.153 1.00 31.03 70 GLY D C 1
ATOM 5740 O O . GLY B 1 2 ? 7.503 -48.626 43.496 1.00 35.86 70 GLY D O 1
ATOM 5741 N N . PHE B 1 3 ? 6.011 -47.157 42.702 1.00 29.68 71 PHE D N 1
ATOM 5742 C CA . PHE B 1 3 ? 6.974 -46.071 42.603 1.00 25.08 71 PHE D CA 1
ATOM 5743 C C . PHE B 1 3 ? 6.656 -44.971 43.611 1.00 26.45 71 PHE D C 1
ATOM 5744 O O . PHE B 1 3 ? 5.753 -45.094 44.433 1.00 31.80 71 PHE D O 1
ATOM 5752 N N . ASN B 1 4 ? 7.408 -43.887 43.513 1.00 27.30 72 ASN D N 1
ATOM 5753 C CA . ASN B 1 4 ? 7.340 -42.802 44.463 1.00 25.17 72 ASN D CA 1
ATOM 5754 C C . ASN B 1 4 ? 6.458 -41.680 43.969 1.00 19.94 72 ASN D C 1
ATOM 5755 O O . ASN B 1 4 ? 5.380 -41.449 44.514 1.00 33.02 72 ASN D O 1
ATOM 5760 N N . LYS B 1 5 ? 6.910 -41.006 42.916 1.00 21.39 73 LYS D N 1
ATOM 5761 C CA . LYS B 1 5 ? 6.230 -39.819 42.385 1.00 27.72 73 LYS D CA 1
ATOM 5762 C C . LYS B 1 5 ? 5.248 -40.155 41.251 1.00 29.99 73 LYS D C 1
ATOM 5763 O O . LYS B 1 5 ? 4.391 -39.350 40.889 1.00 38.13 73 LYS D O 1
ATOM 5769 N N . CYS B 1 6 ? 5.397 -41.345 40.689 1.00 28.31 74 CYS D N 1
ATOM 5770 C CA . CYS B 1 6 ? 4.664 -41.741 39.496 1.00 31.99 74 CYS D CA 1
ATOM 5771 C C . CYS B 1 6 ? 3.855 -42.995 39.740 1.00 35.69 74 CYS D C 1
ATOM 5772 O O . CYS B 1 6 ? 4.093 -43.721 40.715 1.00 28.32 74 CYS D O 1
ATOM 5775 N N . THR B 1 7 ? 2.891 -43.237 38.851 1.00 27.44 75 THR D N 1
ATOM 5776 C CA . THR B 1 7 ? 2.176 -44.498 38.839 1.00 18.11 75 THR D CA 1
ATOM 5777 C C . THR B 1 7 ? 1.998 -44.997 37.411 1.00 26.24 75 THR D C 1
ATOM 5778 O O . THR B 1 7 ? 2.001 -44.218 36.462 1.00 25.86 75 THR D O 1
ATOM 5782 N N . GLN B 1 8 ? 1.847 -46.304 37.263 1.00 28.82 76 GLN D N 1
ATOM 5783 C CA . GLN B 1 8 ? 1.430 -46.858 35.992 1.00 26.51 76 GLN D CA 1
ATOM 5784 C C . GLN B 1 8 ? -0.079 -46.692 35.762 1.00 35.13 76 GLN D C 1
ATOM 5785 O O . GLN B 1 8 ? -0.876 -46.711 36.687 1.00 36.36 76 GLN D O 1
ATOM 5791 N N . TYR B 1 9 ? -0.454 -46.558 34.500 1.00 40.14 77 TYR D N 1
ATOM 5792 C CA . TYR B 1 9 ? -1.845 -46.505 34.113 1.00 32.74 77 TYR D CA 1
ATOM 5793 C C . TYR B 1 9 ? -2.397 -47.906 34.259 1.00 32.27 77 TYR D C 1
ATOM 5794 O O . TYR B 1 9 ? -1.756 -48.891 33.879 1.00 24.38 77 TYR D O 1
ATOM 5803 N N . GLU B 1 10 ? -3.592 -47.978 34.831 1.00 25.53 78 GLU D N 1
ATOM 5804 C CA . GLU B 1 10 ? -4.223 -49.229 35.222 1.00 32.76 78 GLU D CA 1
ATOM 5805 C C . GLU B 1 10 ? -4.461 -50.213 34.069 1.00 34.55 78 GLU D C 1
ATOM 5806 O O . GLU B 1 10 ? -4.471 -51.428 34.293 1.00 36.74 78 GLU D O 1
ATOM 5812 N N . PHE B 1 11 ? -4.657 -49.702 32.848 1.00 21.91 79 PHE D N 1
ATOM 5813 C CA . PHE B 1 11 ? -5.039 -50.568 31.724 1.00 25.59 79 PHE D CA 1
ATOM 5814 C C . PHE B 1 11 ? -3.992 -50.700 30.618 1.00 30.19 79 PHE D C 1
ATOM 5815 O O . PHE B 1 11 ? -4.227 -51.371 29.615 1.00 31.24 79 PHE D O 1
ATOM 5823 N N . ASP B 1 12 ? -2.839 -50.071 30.818 1.00 37.09 80 ASP D N 1
ATOM 5824 C CA . ASP B 1 12 ? -1.658 -50.258 29.973 1.00 27.89 80 ASP D CA 1
ATOM 5825 C C . ASP B 1 12 ? -0.448 -49.873 30.799 1.00 20.99 80 ASP D C 1
ATOM 5826 O O . ASP B 1 12 ? -0.176 -48.678 30.945 1.00 26.51 80 ASP D O 1
ATOM 5831 N N . ILE B 1 13 ? 0.268 -50.878 31.319 1.00 20.40 81 ILE D N 1
ATOM 5832 C CA . ILE B 1 13 ? 1.468 -50.697 32.176 1.00 35.12 81 ILE D CA 1
ATOM 5833 C C . ILE B 1 13 ? 2.602 -49.832 31.624 1.00 38.73 81 ILE D C 1
ATOM 5834 O O . ILE B 1 13 ? 3.427 -49.328 32.394 1.00 47.32 81 ILE D O 1
ATOM 5839 N N . HIS B 1 14 ? 2.660 -49.711 30.299 1.00 27.85 82 HIS D N 1
ATOM 5840 C CA . HIS B 1 14 ? 3.702 -48.964 29.591 1.00 28.12 82 HIS D CA 1
ATOM 5841 C C . HIS B 1 14 ? 3.461 -47.470 29.687 1.00 30.59 82 HIS D C 1
ATOM 5842 O O . HIS B 1 14 ? 4.256 -46.672 29.197 1.00 31.47 82 HIS D O 1
ATOM 5849 N N . HIS B 1 15 ? 2.320 -47.103 30.262 1.00 31.32 83 HIS D N 1
ATOM 5850 C CA . HIS B 1 15 ? 1.964 -45.702 30.453 1.00 27.29 83 HIS D CA 1
ATOM 5851 C C . HIS B 1 15 ? 2.190 -45.322 31.904 1.00 25.11 83 HIS D C 1
ATOM 5852 O O . HIS B 1 15 ? 1.705 -45.988 32.819 1.00 22.12 83 HIS D O 1
ATOM 5859 N N . VAL B 1 16 ? 2.924 -44.239 32.097 1.00 17.12 84 VAL D N 1
ATOM 5860 C CA . VAL B 1 16 ? 3.266 -43.767 33.407 1.00 20.53 84 VAL D CA 1
ATOM 5861 C C . VAL B 1 16 ? 2.815 -42.330 33.545 1.00 22.25 84 VAL D C 1
ATOM 5862 O O . VAL B 1 16 ? 3.025 -41.523 32.633 1.00 16.71 84 VAL D O 1
ATOM 5866 N N . LEU B 1 17 ? 2.182 -42.039 34.686 1.00 19.05 85 LEU D N 1
ATOM 5867 C CA . LEU B 1 17 ? 1.612 -40.734 34.996 1.00 19.95 85 LEU D CA 1
ATOM 5868 C C . LEU B 1 17 ? 2.263 -40.142 36.225 1.00 26.58 85 LEU D C 1
ATOM 5869 O O . LEU B 1 17 ? 2.368 -40.806 37.253 1.00 31.04 85 LEU D O 1
ATOM 5874 N N . CYS B 1 18 ? 2.665 -38.881 36.134 1.00 26.10 86 CYS D N 1
ATOM 5875 C CA . CYS B 1 18 ? 3.279 -38.183 37.261 1.00 33.08 86 CYS D CA 1
ATOM 5876 C C . CYS B 1 18 ? 2.716 -36.781 37.361 1.00 33.88 86 CYS D C 1
ATOM 5877 O O . CYS B 1 18 ? 3.459 -35.791 37.253 1.00 28.85 86 CYS D O 1
ATOM 5880 N N . ILE B 1 19 ? 1.411 -36.694 37.584 1.00 27.01 87 ILE D N 1
ATOM 5881 C CA . ILE B 1 19 ? 0.712 -35.431 37.414 1.00 21.12 87 ILE D CA 1
ATOM 5882 C C . ILE B 1 19 ? 0.394 -34.722 38.734 1.00 26.62 87 ILE D C 1
ATOM 5883 O O . ILE B 1 19 ? -0.087 -35.350 39.682 1.00 35.83 87 ILE D O 1
ATOM 5888 N N . ARG B 1 20 ? 0.709 -33.426 38.801 1.00 27.50 88 ARG D N 1
ATOM 5889 C CA . ARG B 1 20 ? 0.371 -32.593 39.957 1.00 32.02 88 ARG D CA 1
ATOM 5890 C C . ARG B 1 20 ? 1.007 -33.170 41.227 1.00 33.13 88 ARG D C 1
ATOM 5891 O O . ARG B 1 20 ? 0.331 -33.345 42.252 1.00 32.08 88 ARG D O 1
ATOM 5899 N N . LYS B 1 21 ? 2.298 -33.480 41.130 1.00 23.73 89 LYS D N 1
ATOM 5900 C CA . LYS B 1 21 ? 3.073 -34.062 42.223 1.00 29.54 89 LYS D CA 1
ATOM 5901 C C . LYS B 1 21 ? 4.177 -33.130 42.696 1.00 32.94 89 LYS D C 1
ATOM 5902 O O . LYS B 1 21 ? 5.079 -33.567 43.407 1.00 31.46 89 LYS D O 1
ATOM 5908 N N . LYS B 1 22 ? 4.114 -31.862 42.289 1.00 33.10 90 LYS D N 1
ATOM 5909 C CA . LYS B 1 22 ? 5.066 -30.857 42.754 1.00 35.02 90 LYS D CA 1
ATOM 5910 C C . LYS B 1 22 ? 6.501 -31.287 42.485 1.00 37.32 90 LYS D C 1
ATOM 5911 O O . LYS B 1 22 ? 7.395 -30.975 43.273 1.00 37.47 90 LYS D O 1
ATOM 5917 N N . ILE B 1 23 ? 6.705 -32.054 41.417 1.00 38.99 91 ILE D N 1
ATOM 5918 C CA . ILE B 1 23 ? 8.034 -32.529 41.055 1.00 33.69 91 ILE D CA 1
ATOM 5919 C C . ILE B 1 23 ? 8.896 -31.369 40.622 1.00 28.53 91 ILE D C 1
ATOM 5920 O O . ILE B 1 23 ? 8.465 -30.511 39.844 1.00 34.84 91 ILE D O 1
ATOM 5925 N N . THR B 1 24 ? 10.110 -31.336 41.144 1.00 32.09 92 THR D N 1
ATOM 5926 C CA . THR B 1 24 ? 11.054 -30.278 40.826 1.00 39.04 92 THR D CA 1
ATOM 5927 C C . THR B 1 24 ? 12.386 -30.857 40.312 1.00 38.34 92 THR D C 1
ATOM 5928 O O . THR B 1 24 ? 13.128 -30.208 39.566 1.00 41.97 92 THR D O 1
ATOM 5932 N N . ASN B 1 25 ? 12.677 -32.093 40.697 1.00 28.18 93 ASN D N 1
ATOM 5933 C CA . ASN B 1 25 ? 13.870 -32.760 40.223 1.00 30.99 93 ASN D CA 1
ATOM 5934 C C . ASN B 1 25 ? 13.464 -33.885 39.274 1.00 26.62 93 ASN D C 1
ATOM 5935 O O . ASN B 1 25 ? 13.027 -34.948 39.720 1.00 23.04 93 ASN D O 1
ATOM 5940 N N . LEU B 1 26 ? 13.612 -33.650 37.969 1.00 25.47 94 LEU D N 1
ATOM 5941 C CA . LEU B 1 26 ? 13.097 -34.577 36.951 1.00 20.73 94 LEU D CA 1
ATOM 5942 C C . LEU B 1 26 ? 13.705 -35.975 37.061 1.00 27.94 94 LEU D C 1
ATOM 5943 O O . LEU B 1 26 ? 12.997 -36.974 37.161 1.00 35.39 94 LEU D O 1
ATOM 5948 N N . THR B 1 27 ? 15.029 -36.015 37.070 1.00 24.03 95 THR D N 1
ATOM 5949 C CA . THR B 1 27 ? 15.806 -37.240 37.219 1.00 34.66 95 THR D CA 1
ATOM 5950 C C . THR B 1 27 ? 15.457 -38.079 38.455 1.00 40.20 95 THR D C 1
ATOM 5951 O O . THR B 1 27 ? 15.277 -39.298 38.363 1.00 42.35 95 THR D O 1
ATOM 5955 N N . GLU B 1 28 ? 15.384 -37.432 39.613 1.00 34.66 96 GLU D N 1
ATOM 5956 C CA . GLU B 1 28 ? 14.967 -38.120 40.826 1.00 42.19 96 GLU D CA 1
ATOM 5957 C C . GLU B 1 28 ? 13.560 -38.703 40.672 1.00 40.29 96 GLU D C 1
ATOM 5958 O O . GLU B 1 28 ? 13.330 -39.872 40.981 1.00 36.82 96 GLU D O 1
ATOM 5964 N N . ALA B 1 29 ? 12.630 -37.891 40.180 1.00 37.91 97 ALA D N 1
ATOM 5965 C CA . ALA B 1 29 ? 11.244 -38.337 40.006 1.00 36.30 97 ALA D CA 1
ATOM 5966 C C . ALA B 1 29 ? 11.131 -39.574 39.122 1.00 34.16 97 ALA D C 1
ATOM 5967 O O . ALA B 1 29 ? 10.341 -40.457 39.408 1.00 36.13 97 ALA D O 1
ATOM 5969 N N . ILE B 1 30 ? 11.919 -39.649 38.054 1.00 31.33 98 ILE D N 1
ATOM 5970 C CA . ILE B 1 30 ? 11.801 -40.790 37.137 1.00 36.40 98 ILE D CA 1
ATOM 5971 C C . ILE B 1 30 ? 12.819 -41.929 37.368 1.00 35.21 98 ILE D C 1
ATOM 5972 O O . ILE B 1 30 ? 12.887 -42.877 36.585 1.00 32.85 98 ILE D O 1
ATOM 5977 N N . SER B 1 31 ? 13.587 -41.853 38.453 1.00 31.45 99 SER D N 1
ATOM 5978 C CA . SER B 1 31 ? 14.636 -42.844 38.693 1.00 31.09 99 SER D CA 1
ATOM 5979 C C . SER B 1 31 ? 14.114 -44.274 38.907 1.00 35.96 99 SER D C 1
ATOM 5980 O O . SER B 1 31 ? 14.800 -45.241 38.566 1.00 34.03 99 SER D O 1
ATOM 5983 N N . ASP B 1 32 ? 12.884 -44.412 39.399 1.00 38.63 100 ASP D N 1
ATOM 5984 C CA . ASP B 1 32 ? 12.347 -45.734 39.748 1.00 34.80 100 ASP D CA 1
ATOM 5985 C C . ASP B 1 32 ? 11.367 -46.339 38.752 1.00 35.35 100 ASP D C 1
ATOM 5986 O O . ASP B 1 32 ? 10.769 -47.376 39.037 1.00 42.52 100 ASP D O 1
ATOM 5991 N N . ILE B 1 33 ? 11.206 -45.725 37.582 1.00 34.73 101 ILE D N 1
ATOM 5992 C CA . ILE B 1 33 ? 10.192 -46.216 36.645 1.00 33.35 101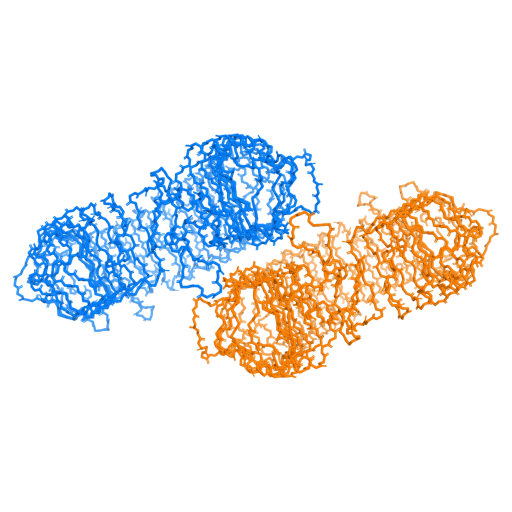 ILE D CA 1
ATOM 5993 C C . ILE B 1 33 ? 10.785 -47.213 35.653 1.00 33.70 101 ILE D C 1
ATOM 5994 O O . ILE B 1 33 ? 11.965 -47.165 35.372 1.00 40.29 101 ILE D O 1
ATOM 5999 N N . PRO B 1 34 ? 9.968 -48.150 35.156 1.00 35.83 102 PRO D N 1
ATOM 6000 C CA . PRO B 1 34 ? 10.500 -49.277 34.379 1.00 32.13 102 PRO D CA 1
ATOM 6001 C C . PRO B 1 34 ? 11.147 -48.884 33.045 1.00 40.80 102 PRO D C 1
ATOM 6002 O O . PRO B 1 34 ? 10.782 -47.877 32.431 1.00 42.53 102 PRO D O 1
ATOM 6006 N N . ARG B 1 35 ? 12.091 -49.698 32.582 1.00 33.76 103 ARG D N 1
ATOM 6007 C CA . ARG B 1 35 ? 12.742 -49.419 31.311 1.00 32.82 103 ARG D CA 1
ATOM 6008 C C . ARG B 1 35 ? 11.780 -49.665 30.117 1.00 32.90 103 ARG D C 1
ATOM 6009 O O . ARG B 1 35 ? 12.002 -49.154 29.015 1.00 28.71 103 ARG D O 1
ATOM 6017 N N . TYR B 1 36 ? 10.688 -50.400 30.351 1.00 27.88 104 TYR D N 1
ATOM 6018 C CA . TYR B 1 36 ? 9.708 -50.685 29.291 1.00 25.82 104 TYR D CA 1
ATOM 6019 C C . TYR B 1 36 ? 8.663 -49.581 29.095 1.00 27.31 104 TYR D C 1
ATOM 6020 O O . TYR B 1 36 ? 7.710 -49.751 28.342 1.00 34.29 104 TYR D O 1
ATOM 6029 N N . THR B 1 37 ? 8.848 -48.460 29.787 1.00 33.59 105 THR D N 1
ATOM 6030 C CA . THR B 1 37 ? 7.924 -47.325 29.743 1.00 37.46 105 THR D CA 1
ATOM 6031 C C . THR B 1 37 ? 7.878 -46.652 28.367 1.00 34.94 105 THR D C 1
ATOM 6032 O O . THR B 1 37 ? 8.897 -46.174 27.882 1.00 35.56 105 THR D O 1
ATOM 6036 N N . THR B 1 38 ? 6.709 -46.606 27.732 1.00 27.38 106 THR D N 1
ATOM 6037 C CA . THR B 1 38 ? 6.616 -45.912 26.441 1.00 26.88 106 THR D CA 1
ATOM 6038 C C . THR B 1 38 ? 5.941 -44.540 26.489 1.00 29.35 106 THR D C 1
ATOM 6039 O O . THR B 1 38 ? 6.301 -43.644 25.727 1.00 27.11 106 THR D O 1
ATOM 6043 N N . HIS B 1 39 ? 4.973 -44.364 27.384 1.00 28.78 107 HIS D N 1
ATOM 6044 C CA . HIS B 1 39 ? 4.315 -43.067 27.515 1.00 25.89 107 HIS D CA 1
ATOM 6045 C C . HIS B 1 39 ? 4.558 -42.495 28.911 1.00 28.16 107 HIS D C 1
ATOM 6046 O O . HIS B 1 39 ? 4.323 -43.157 29.923 1.00 26.19 107 HIS D O 1
ATOM 6053 N N . LEU B 1 40 ? 5.089 -41.280 28.958 1.00 26.90 108 LEU D N 1
ATOM 6054 C CA . LEU B 1 40 ? 5.441 -40.662 30.225 1.00 27.61 108 LEU D CA 1
ATOM 6055 C C . LEU B 1 40 ? 4.863 -39.261 30.262 1.00 26.81 108 LEU D C 1
ATOM 6056 O O . LEU B 1 40 ? 5.201 -38.418 29.416 1.00 25.95 108 LEU D O 1
ATOM 6061 N N . ASN B 1 41 ? 3.980 -39.023 31.231 1.00 18.08 109 ASN D N 1
ATOM 6062 C CA . ASN B 1 41 ? 3.279 -37.742 31.343 1.00 24.42 109 ASN D CA 1
ATOM 6063 C C . ASN B 1 41 ? 3.640 -37.080 32.679 1.00 28.68 109 ASN D C 1
ATOM 6064 O O . ASN B 1 41 ? 3.286 -37.595 33.733 1.00 23.78 109 ASN D O 1
ATOM 6069 N N . LEU B 1 42 ? 4.378 -35.972 32.615 1.00 30.03 110 LEU D N 1
ATOM 6070 C CA . LEU B 1 42 ? 4.817 -35.212 33.790 1.00 23.57 110 LEU D CA 1
ATOM 6071 C C . LEU B 1 42 ? 4.203 -33.819 33.766 1.00 23.92 110 LEU D C 1
ATOM 6072 O O . LEU B 1 42 ? 4.819 -32.827 34.166 1.00 20.12 110 LEU D O 1
ATOM 6077 N N . THR B 1 43 ? 3.001 -33.745 33.228 1.00 23.43 111 THR D N 1
ATOM 6078 C CA . THR B 1 43 ? 2.239 -32.508 33.198 1.00 24.29 111 THR D CA 1
ATOM 6079 C C . THR B 1 43 ? 1.932 -31.967 34.585 1.00 23.53 111 THR D C 1
ATOM 6080 O O . THR B 1 43 ? 1.689 -32.735 35.518 1.00 29.84 111 THR D O 1
ATOM 6084 N N . HIS B 1 44 ? 1.970 -30.642 34.715 1.00 20.48 112 HIS D N 1
ATOM 6085 C CA . HIS B 1 44 ? 1.503 -29.954 35.916 1.00 21.67 112 HIS D CA 1
ATOM 6086 C C . HIS B 1 44 ? 2.482 -30.145 37.082 1.00 33.72 112 HIS D C 1
ATOM 6087 O O . HIS B 1 44 ? 2.128 -30.691 38.135 1.00 28.33 112 HIS D O 1
ATOM 6094 N N . ASN B 1 45 ? 3.717 -29.686 36.868 1.00 25.86 113 ASN D N 1
ATOM 6095 C CA . ASN B 1 45 ? 4.746 -29.728 37.877 1.00 20.80 113 ASN D CA 1
ATOM 6096 C C . ASN B 1 45 ? 5.617 -28.482 37.838 1.00 27.22 113 ASN D C 1
ATOM 6097 O O . ASN B 1 45 ? 5.243 -27.482 37.221 1.00 31.65 113 ASN D O 1
ATOM 6102 N N . GLU B 1 46 ? 6.753 -28.530 38.530 1.00 23.06 114 GLU D N 1
ATOM 6103 C CA . GLU B 1 46 ? 7.621 -27.356 38.650 1.00 33.74 114 GLU D CA 1
ATOM 6104 C C . GLU B 1 46 ? 9.073 -27.632 38.247 1.00 33.10 114 GLU D C 1
ATOM 6105 O O . GLU B 1 46 ? 10.006 -27.069 38.810 1.00 33.09 114 GLU D O 1
ATOM 6111 N N . ILE B 1 47 ? 9.236 -28.514 37.267 1.00 30.03 115 ILE D N 1
ATOM 6112 C CA . ILE B 1 47 ? 10.523 -28.809 36.664 1.00 27.42 115 ILE D CA 1
ATOM 6113 C C . ILE B 1 47 ? 11.085 -27.587 35.949 1.00 25.63 115 ILE D C 1
ATOM 6114 O O . ILE B 1 47 ? 10.385 -26.911 35.205 1.00 26.16 115 ILE D O 1
ATOM 6119 N N . GLN B 1 48 ? 12.355 -27.304 36.195 1.00 32.44 116 GLN D N 1
ATOM 6120 C CA . GLN B 1 48 ? 12.979 -26.089 35.703 1.00 29.70 116 GLN D CA 1
ATOM 6121 C C . GLN B 1 48 ? 14.088 -26.331 34.700 1.00 28.45 116 GLN D C 1
ATOM 6122 O O . GLN B 1 48 ? 14.302 -25.511 33.817 1.00 32.36 116 GLN D O 1
ATOM 6128 N N . VAL B 1 49 ? 14.833 -27.417 34.870 1.00 27.78 117 VAL D N 1
ATOM 6129 C CA . VAL B 1 49 ? 15.940 -27.699 33.978 1.00 25.46 117 VAL D CA 1
ATOM 6130 C C . VAL B 1 49 ? 15.921 -29.143 33.525 1.00 25.66 117 VAL D C 1
ATOM 6131 O O . VAL B 1 49 ? 15.502 -30.038 34.252 1.00 21.09 117 VAL D O 1
ATOM 6135 N N . LEU B 1 50 ? 16.373 -29.357 32.299 1.00 16.46 118 LEU D N 1
ATOM 6136 C CA . LEU B 1 50 ? 16.509 -30.700 31.784 1.00 29.18 118 LEU D CA 1
ATOM 6137 C C . LEU B 1 50 ? 17.994 -30.959 31.546 1.00 32.16 118 LEU D C 1
ATOM 6138 O O . LEU B 1 50 ? 18.540 -30.480 30.570 1.00 25.44 118 LEU D O 1
ATOM 6143 N N . PRO B 1 51 ? 18.652 -31.676 32.473 1.00 40.91 119 PRO D N 1
ATOM 6144 C CA . PRO B 1 51 ? 20.079 -32.018 32.395 1.00 35.11 119 PRO D CA 1
ATOM 6145 C C . PRO B 1 51 ? 20.358 -32.901 31.182 1.00 36.85 119 PRO D C 1
ATOM 6146 O O . PRO B 1 51 ? 19.404 -33.485 30.654 1.00 36.34 119 PRO D O 1
ATOM 6150 N N . PRO B 1 52 ? 21.635 -32.994 30.758 1.00 29.47 120 PRO D N 1
ATOM 6151 C CA . PRO B 1 52 ? 22.133 -33.693 29.570 1.00 36.72 120 PRO D CA 1
ATOM 6152 C C . PRO B 1 52 ? 21.776 -35.155 29.348 1.00 46.86 120 PRO D C 1
ATOM 6153 O O . PRO B 1 52 ? 21.902 -35.568 28.219 1.00 69.42 120 PRO D O 1
ATOM 6157 N N . TRP B 1 53 ? 21.416 -35.956 30.326 1.00 34.06 121 TRP D N 1
ATOM 6158 C CA . TRP B 1 53 ? 20.925 -37.272 29.916 1.00 35.53 121 TRP D CA 1
ATOM 6159 C C . TRP B 1 53 ? 19.697 -37.611 30.748 1.00 44.45 121 TRP D C 1
ATOM 6160 O O . TRP B 1 53 ? 19.691 -38.591 31.497 1.00 44.33 121 TRP D O 1
ATOM 6171 N N . SER B 1 54 ? 18.659 -36.784 30.612 1.00 36.02 122 SER D N 1
ATOM 6172 C CA . SER B 1 54 ? 17.501 -36.870 31.497 1.00 37.98 122 SER D CA 1
ATOM 6173 C C . SER B 1 54 ? 16.745 -38.186 31.372 1.00 26.88 122 SER D C 1
ATOM 6174 O O . SER B 1 54 ? 16.092 -38.598 32.297 1.00 32.18 122 SER D O 1
ATOM 6177 N N . PHE B 1 55 ? 16.823 -38.843 30.221 1.00 36.27 123 PHE D N 1
ATOM 6178 C CA . PHE B 1 55 ? 15.992 -40.019 30.006 1.00 29.83 123 PHE D CA 1
ATOM 6179 C C . PHE B 1 55 ? 16.777 -41.280 29.710 1.00 34.99 123 PHE D C 1
ATOM 6180 O O . PHE B 1 55 ? 16.272 -42.188 29.054 1.00 30.95 123 PHE D O 1
ATOM 6188 N N . THR B 1 56 ? 17.973 -41.350 30.302 1.00 36.10 124 THR D N 1
ATOM 6189 C CA . THR B 1 56 ? 18.949 -42.418 30.077 1.00 38.79 124 THR D CA 1
ATOM 6190 C C . THR B 1 56 ? 18.386 -43.830 30.131 1.00 36.52 124 THR D C 1
ATOM 6191 O O . THR B 1 56 ? 18.634 -44.628 29.235 1.00 42.42 124 THR D O 1
ATOM 6195 N N . ASN B 1 57 ? 17.649 -44.156 31.183 1.00 43.14 125 ASN D N 1
ATOM 6196 C CA . ASN B 1 57 ? 17.133 -45.510 31.300 1.00 45.83 125 ASN D CA 1
ATOM 6197 C C . ASN B 1 57 ? 15.746 -45.658 30.650 1.00 44.49 125 ASN D C 1
ATOM 6198 O O . ASN B 1 57 ? 15.082 -46.678 30.820 1.00 55.18 125 ASN D O 1
ATOM 6203 N N . LEU B 1 58 ? 15.339 -44.658 29.866 1.00 34.02 126 LEU D N 1
ATOM 6204 C CA . LEU B 1 58 ? 13.990 -44.633 29.285 1.00 40.78 126 LEU D CA 1
ATOM 6205 C C . LEU B 1 58 ? 14.011 -44.482 27.764 1.00 40.25 126 LEU D C 1
ATOM 6206 O O . LEU B 1 58 ? 13.295 -43.661 27.201 1.00 42.37 126 LEU D O 1
ATOM 6211 N N . SER B 1 59 ? 14.814 -45.303 27.102 1.00 35.83 127 SER D N 1
ATOM 6212 C CA . SER B 1 59 ? 15.018 -45.156 25.667 1.00 40.13 127 SER D CA 1
ATOM 6213 C C . SER B 1 59 ? 13.889 -45.773 24.847 1.00 37.88 127 SER D C 1
ATOM 6214 O O . SER B 1 59 ? 13.894 -45.689 23.624 1.00 34.15 127 SER D O 1
ATOM 6217 N N . ALA B 1 60 ? 12.913 -46.372 25.523 1.00 33.96 128 ALA D N 1
ATOM 6218 C CA . ALA B 1 60 ? 11.768 -46.958 24.830 1.00 33.23 128 ALA D CA 1
ATOM 6219 C C . ALA B 1 60 ? 10.640 -45.938 24.618 1.00 33.53 128 ALA D C 1
ATOM 6220 O O . ALA B 1 60 ? 9.632 -46.240 23.979 1.00 42.08 128 ALA D O 1
ATOM 6222 N N . LEU B 1 61 ? 10.823 -44.729 25.143 1.00 28.70 129 LEU D N 1
ATOM 6223 C CA . LEU B 1 61 ? 9.784 -43.705 25.070 1.00 29.68 129 LEU D CA 1
ATOM 6224 C C . LEU B 1 61 ? 9.354 -43.372 23.646 1.00 33.51 129 LEU D C 1
ATOM 6225 O O . LEU B 1 61 ? 10.181 -43.246 22.738 1.00 38.19 129 LEU D O 1
ATOM 6230 N N . VAL B 1 62 ? 8.041 -43.239 23.494 1.00 31.06 130 VAL D N 1
ATOM 6231 C CA . VAL B 1 62 ? 7.370 -42.864 22.258 1.00 30.90 130 VAL D CA 1
ATOM 6232 C C . VAL B 1 62 ? 6.673 -41.519 22.447 1.00 23.27 130 VAL D C 1
ATOM 6233 O O . VAL B 1 62 ? 6.690 -40.667 21.563 1.00 26.18 130 VAL D O 1
ATOM 6237 N N . ASP B 1 63 ? 6.113 -41.314 23.634 1.00 26.44 131 ASP D N 1
ATOM 6238 C CA . ASP B 1 63 ? 5.290 -40.139 23.927 1.00 27.74 131 ASP D CA 1
ATOM 6239 C C . ASP B 1 63 ? 5.736 -39.549 25.259 1.00 25.19 131 ASP D C 1
ATOM 6240 O O . ASP B 1 63 ? 5.657 -40.200 26.291 1.00 18.93 131 ASP D O 1
ATOM 6245 N N . LEU B 1 64 ? 6.225 -38.318 25.214 1.00 22.70 132 LEU D N 1
ATOM 6246 C CA . LEU B 1 64 ? 6.730 -37.634 26.385 1.00 21.60 132 LEU D CA 1
ATOM 6247 C C . LEU B 1 64 ? 6.055 -36.288 26.516 1.00 27.94 132 LEU D C 1
ATOM 6248 O O . LEU B 1 64 ? 6.048 -35.499 25.561 1.00 30.24 132 LEU D O 1
ATOM 6253 N N . ARG B 1 65 ? 5.468 -36.029 27.685 1.00 22.19 133 ARG D N 1
ATOM 6254 C CA . ARG B 1 65 ? 4.791 -34.761 27.897 1.00 25.67 133 ARG D CA 1
ATOM 6255 C C . ARG B 1 65 ? 5.291 -34.013 29.132 1.00 24.67 133 ARG D C 1
ATOM 6256 O O . ARG B 1 65 ? 5.209 -34.526 30.234 1.00 22.18 133 ARG D O 1
ATOM 6264 N N . LEU B 1 66 ? 5.788 -32.797 28.926 1.00 27.57 134 LEU D N 1
ATOM 6265 C CA . LEU B 1 66 ? 6.323 -31.959 29.991 1.00 25.21 134 LEU D CA 1
ATOM 6266 C C . LEU B 1 66 ? 5.525 -30.663 30.075 1.00 22.23 134 LEU D C 1
ATOM 6267 O O . LEU B 1 66 ? 6.076 -29.596 30.381 1.00 24.04 134 LEU D O 1
ATOM 6272 N N . GLU B 1 67 ? 4.242 -30.750 29.738 1.00 15.48 135 GLU D N 1
ATOM 6273 C CA . GLU B 1 67 ? 3.347 -29.589 29.733 1.00 13.84 135 GLU D CA 1
ATOM 6274 C C . GLU B 1 67 ? 3.173 -28.976 31.131 1.00 24.83 135 GLU D C 1
ATOM 6275 O O . GLU B 1 67 ? 3.212 -29.686 32.136 1.00 23.99 135 GLU D O 1
ATOM 6281 N N . TRP B 1 68 ? 3.022 -27.653 31.180 1.00 27.82 136 TRP D N 1
ATOM 6282 C CA . TRP B 1 68 ? 2.657 -26.955 32.404 1.00 25.52 136 TRP D CA 1
ATOM 6283 C C . TRP B 1 68 ? 3.729 -27.154 33.471 1.00 24.98 136 TRP D C 1
ATOM 6284 O O . TRP B 1 68 ? 3.469 -27.688 34.541 1.00 28.85 136 TRP D O 1
ATOM 6295 N N . ASN B 1 69 ? 4.942 -26.719 33.161 1.00 22.15 137 ASN D N 1
ATOM 6296 C CA . ASN B 1 69 ? 6.035 -26.750 34.110 1.00 19.12 137 ASN D CA 1
ATOM 6297 C C . ASN B 1 69 ? 6.722 -25.396 34.133 1.00 21.99 137 ASN D C 1
ATOM 6298 O O . ASN B 1 69 ? 6.120 -24.396 33.763 1.00 28.04 137 ASN D O 1
ATOM 6303 N N . SER B 1 70 ? 7.975 -25.357 34.573 1.00 20.68 138 SER D N 1
ATOM 6304 C CA . SER B 1 70 ? 8.696 -24.091 34.595 1.00 25.11 138 SER D CA 1
ATOM 6305 C C . SER B 1 70 ? 10.031 -24.192 33.873 1.00 21.07 138 SER D C 1
ATOM 6306 O O . SER B 1 70 ? 10.962 -23.474 34.193 1.00 28.84 138 SER D O 1
ATOM 6309 N N . ILE B 1 71 ? 10.094 -25.072 32.878 1.00 27.54 139 ILE D N 1
ATOM 6310 C CA . ILE B 1 71 ? 11.318 -25.329 32.125 1.00 24.09 139 ILE D CA 1
ATOM 6311 C C . ILE B 1 71 ? 11.822 -24.093 31.395 1.00 25.56 139 ILE D C 1
ATOM 6312 O O . ILE B 1 71 ? 11.134 -23.523 30.560 1.00 31.16 139 ILE D O 1
ATOM 6317 N N . TRP B 1 72 ? 13.033 -23.668 31.723 1.00 32.05 140 TRP D N 1
ATOM 6318 C CA . TRP B 1 72 ? 13.607 -22.512 31.054 1.00 29.24 140 TRP D CA 1
ATOM 6319 C C . TRP B 1 72 ? 14.958 -22.877 30.474 1.00 31.98 140 TRP D C 1
ATOM 6320 O O . TRP B 1 72 ? 15.583 -22.091 29.751 1.00 32.33 140 TRP D O 1
ATOM 6331 N N . LYS B 1 73 ? 15.389 -24.099 30.763 1.00 30.86 141 LYS D N 1
ATOM 6332 C CA . LYS B 1 73 ? 16.732 -24.527 30.415 1.00 34.78 141 LYS D CA 1
ATOM 6333 C C . LYS B 1 73 ? 16.762 -26.006 30.062 1.00 33.07 141 LYS D C 1
ATOM 6334 O O . LYS B 1 73 ? 16.504 -26.871 30.904 1.00 39.68 141 LYS D O 1
ATOM 6340 N N . ILE B 1 74 ? 17.071 -26.284 28.805 1.00 33.53 142 ILE D N 1
ATOM 6341 C CA . ILE B 1 74 ? 17.179 -27.640 28.305 1.00 29.76 142 ILE D CA 1
ATOM 6342 C C . ILE B 1 74 ? 18.590 -27.799 27.801 1.00 34.61 142 ILE D C 1
ATOM 6343 O O . ILE B 1 74 ? 18.956 -27.201 26.796 1.00 30.06 142 ILE D O 1
ATOM 6348 N N . ASP B 1 75 ? 19.398 -28.565 28.531 1.00 38.65 143 ASP D N 1
ATOM 6349 C CA . ASP B 1 75 ? 20.794 -28.721 28.187 1.00 33.84 143 ASP D CA 1
ATOM 6350 C C . ASP B 1 75 ? 20.956 -29.487 26.888 1.00 36.06 143 ASP D C 1
ATOM 6351 O O . ASP B 1 75 ? 20.127 -30.331 26.522 1.00 38.94 143 ASP D O 1
ATOM 6356 N N . GLU B 1 76 ? 22.036 -29.171 26.198 1.00 28.52 144 GLU D N 1
ATOM 6357 C CA . GLU B 1 76 ? 22.484 -29.959 25.078 1.00 34.75 144 GLU D CA 1
ATOM 6358 C C . GLU B 1 76 ? 22.607 -31.400 25.520 1.00 29.43 144 GLU D C 1
ATOM 6359 O O . GLU B 1 76 ? 23.293 -31.700 26.476 1.00 32.03 144 GLU D O 1
ATOM 6365 N N . GLY B 1 77 ? 21.957 -32.303 24.809 1.00 29.70 145 GLY D N 1
ATOM 6366 C CA . GLY B 1 77 ? 22.001 -33.695 25.193 1.00 22.03 145 GLY D CA 1
ATOM 6367 C C . GLY B 1 77 ? 20.798 -34.192 25.971 1.00 26.17 145 GLY D C 1
ATOM 6368 O O . GLY B 1 77 ? 20.642 -35.408 26.072 1.00 33.36 145 GLY D O 1
ATOM 6369 N N . ALA B 1 78 ? 19.951 -33.288 26.486 1.00 17.12 146 ALA D N 1
ATOM 6370 C CA . ALA B 1 78 ? 18.789 -33.676 27.313 1.00 22.26 146 ALA D CA 1
ATOM 6371 C C . ALA B 1 78 ? 18.034 -34.907 26.831 1.00 21.29 146 ALA D C 1
ATOM 6372 O O . ALA B 1 78 ? 17.710 -35.786 27.610 1.00 22.76 146 ALA D O 1
ATOM 6374 N N . PHE B 1 79 ? 17.761 -34.971 25.537 1.00 22.90 147 PHE D N 1
ATOM 6375 C CA . PHE B 1 79 ? 16.947 -36.047 25.002 1.00 20.47 147 PHE D CA 1
ATOM 6376 C C . PHE B 1 79 ? 17.734 -37.177 24.332 1.00 22.89 147 PHE D C 1
ATOM 6377 O O . PHE B 1 79 ? 17.188 -37.947 23.555 1.00 27.32 147 PHE D O 1
ATOM 6385 N N . ARG B 1 80 ? 19.007 -37.303 24.666 1.00 34.44 148 ARG D N 1
ATOM 6386 C CA . ARG B 1 80 ? 19.833 -38.365 24.100 1.00 37.22 148 ARG D CA 1
ATOM 6387 C C . ARG B 1 80 ? 19.305 -39.779 24.396 1.00 31.26 148 ARG D C 1
ATOM 6388 O O . ARG B 1 80 ? 18.673 -40.020 25.424 1.00 34.70 148 ARG D O 1
ATOM 6396 N N . GLY B 1 81 ? 19.524 -40.696 23.461 1.00 28.88 149 GLY D N 1
ATOM 6397 C CA . GLY B 1 81 ? 19.044 -42.065 23.586 1.00 26.32 149 GLY D CA 1
ATOM 6398 C C . GLY B 1 81 ? 17.563 -42.237 23.225 1.00 35.29 149 GLY D C 1
ATOM 6399 O O . GLY B 1 81 ? 17.079 -43.362 23.056 1.00 36.62 149 GLY D O 1
ATOM 6400 N N . LEU B 1 82 ? 16.830 -41.132 23.112 1.00 27.98 150 LEU D N 1
ATOM 6401 C CA . LEU B 1 82 ? 15.387 -41.224 22.850 1.00 40.44 150 LEU D CA 1
ATOM 6402 C C . LEU B 1 82 ? 15.027 -41.373 21.363 1.00 38.95 150 LEU D C 1
ATOM 6403 O O . LEU B 1 82 ? 14.301 -40.554 20.814 1.00 35.82 150 LEU D O 1
ATOM 6408 N N . GLU B 1 83 ? 15.536 -42.421 20.724 1.00 41.20 151 GLU D N 1
ATOM 6409 C CA . GLU B 1 83 ? 15.375 -42.583 19.287 1.00 41.52 151 GLU D CA 1
ATOM 6410 C C . GLU B 1 83 ? 14.022 -43.163 18.833 1.00 38.45 151 GLU D C 1
ATOM 6411 O O . GLU B 1 83 ? 13.762 -43.249 17.633 1.00 37.88 151 GLU D O 1
ATOM 6417 N N . ASN B 1 84 ? 13.161 -43.546 19.775 1.00 24.73 152 ASN D N 1
ATOM 6418 C CA . ASN B 1 84 ? 11.818 -43.993 19.403 1.00 29.48 152 ASN D CA 1
ATOM 6419 C C . ASN B 1 84 ? 10.730 -42.935 19.668 1.00 30.72 152 ASN D C 1
ATOM 6420 O O . ASN B 1 84 ? 9.571 -43.156 19.346 1.00 36.67 152 ASN D O 1
ATOM 6425 N N . LEU B 1 85 ? 11.110 -41.779 20.217 1.00 27.65 153 LEU D N 1
ATOM 6426 C CA . LEU B 1 85 ? 10.133 -40.757 20.606 1.00 22.11 153 LEU D CA 1
ATOM 6427 C C . LEU B 1 85 ? 9.493 -40.122 19.389 1.00 25.64 153 LEU D C 1
ATOM 6428 O O . LEU B 1 85 ? 10.192 -39.607 18.518 1.00 25.10 153 LEU D O 1
ATOM 6433 N N . THR B 1 86 ? 8.162 -40.126 19.335 1.00 23.44 154 THR D N 1
ATOM 6434 C CA . THR B 1 86 ? 7.487 -39.499 18.205 1.00 20.00 154 THR D CA 1
ATOM 6435 C C . THR B 1 86 ? 6.778 -38.200 18.591 1.00 18.72 154 THR D C 1
ATOM 6436 O O . THR B 1 86 ? 6.545 -37.358 17.741 1.00 25.31 154 THR D O 1
ATOM 6440 N N . LEU B 1 87 ? 6.499 -38.013 19.877 1.00 20.97 155 LEU D N 1
ATOM 6441 C CA . LEU B 1 87 ? 5.861 -36.783 20.344 1.00 31.27 155 LEU D CA 1
ATOM 6442 C C . LEU B 1 87 ? 6.602 -36.217 21.546 1.00 25.34 155 LEU D C 1
ATOM 6443 O O . LEU B 1 87 ? 6.873 -36.930 22.505 1.00 26.19 155 LEU D O 1
ATOM 6448 N N . LEU B 1 88 ? 6.873 -34.920 21.503 1.00 21.81 156 LEU D N 1
ATOM 6449 C CA . LEU B 1 88 ? 7.470 -34.217 22.624 1.00 20.98 156 LEU D CA 1
ATOM 6450 C C . LEU B 1 88 ? 6.664 -32.960 22.877 1.00 23.13 156 LEU D C 1
ATOM 6451 O O . LEU B 1 88 ? 6.584 -32.088 22.013 1.00 19.75 156 LEU D O 1
ATOM 6456 N N . ASN B 1 89 ? 6.057 -32.886 24.061 1.00 21.28 157 ASN D N 1
ATOM 6457 C CA . ASN B 1 89 ? 5.222 -31.764 24.468 1.00 18.44 157 ASN D CA 1
ATOM 6458 C C . ASN B 1 89 ? 5.954 -30.911 25.506 1.00 27.28 157 ASN D C 1
ATOM 6459 O O . ASN B 1 89 ? 6.247 -31.374 26.615 1.00 26.14 157 ASN D O 1
ATOM 6464 N N . LEU B 1 90 ? 6.208 -29.658 25.154 1.00 24.44 158 LEU D N 1
ATOM 6465 C CA . LEU B 1 90 ? 6.890 -28.719 26.030 1.00 19.90 158 LEU D CA 1
ATOM 6466 C C . LEU B 1 90 ? 5.961 -27.516 26.204 1.00 20.84 158 LEU D C 1
ATOM 6467 O O . LEU B 1 90 ? 6.402 -26.405 26.496 1.00 22.83 158 LEU D O 1
ATOM 6472 N N . VAL B 1 91 ? 4.671 -27.732 25.952 1.00 16.45 159 VAL D N 1
ATOM 6473 C CA . VAL B 1 91 ? 3.685 -26.664 26.059 1.00 14.53 159 VAL D CA 1
ATOM 6474 C C . VAL B 1 91 ? 3.613 -26.062 27.471 1.00 23.70 159 VAL D C 1
ATOM 6475 O O . VAL B 1 91 ? 3.677 -26.784 28.474 1.00 18.93 159 VAL D O 1
ATOM 6479 N N . GLU B 1 92 ? 3.477 -24.738 27.529 1.00 19.02 160 GLU D N 1
ATOM 6480 C CA . GLU B 1 92 ? 3.264 -24.018 28.779 1.00 24.72 160 GLU D CA 1
ATOM 6481 C C . GLU B 1 92 ? 4.418 -24.192 29.752 1.00 24.40 160 GLU D C 1
ATOM 6482 O O . GLU B 1 92 ? 4.278 -24.845 30.776 1.00 32.47 160 GLU D O 1
ATOM 6488 N N . ASN B 1 93 ? 5.564 -23.618 29.392 1.00 27.97 161 ASN D N 1
ATOM 6489 C CA . ASN B 1 93 ? 6.741 -23.575 30.234 1.00 23.53 161 ASN D CA 1
ATOM 6490 C C . ASN B 1 93 ? 7.297 -22.170 30.201 1.00 22.52 161 ASN D C 1
ATOM 6491 O O . ASN B 1 93 ? 6.564 -21.226 29.941 1.00 28.19 161 ASN D O 1
ATOM 6496 N N . LYS B 1 94 ? 8.597 -22.033 30.431 1.00 21.75 162 LYS D N 1
ATOM 6497 C CA . LYS B 1 94 ? 9.214 -20.716 30.531 1.00 30.78 162 LYS D CA 1
ATOM 6498 C C . LYS B 1 94 ? 10.351 -20.525 29.509 1.00 36.71 162 LYS D C 1
ATOM 6499 O O . LYS B 1 94 ? 11.328 -19.818 29.772 1.00 31.67 162 LYS D O 1
ATOM 6505 N N . ILE B 1 95 ? 10.208 -21.137 28.335 1.00 37.63 163 ILE D N 1
ATOM 6506 C CA . ILE B 1 95 ? 11.256 -21.110 27.315 1.00 30.65 163 ILE D CA 1
ATOM 6507 C C . ILE B 1 95 ? 11.325 -19.784 26.552 1.00 29.86 163 ILE D C 1
ATOM 6508 O O . ILE B 1 95 ? 10.346 -19.357 25.945 1.00 23.44 163 ILE D O 1
ATOM 6513 N N . GLN B 1 96 ? 12.490 -19.136 26.583 1.00 30.88 164 GLN D N 1
ATOM 6514 C CA . GLN B 1 96 ? 12.662 -17.830 25.936 1.00 35.80 164 GLN D CA 1
ATOM 6515 C C . GLN B 1 96 ? 13.434 -17.925 24.621 1.00 33.36 164 GLN D C 1
ATOM 6516 O O . GLN B 1 96 ? 13.260 -17.112 23.713 1.00 35.66 164 GLN D O 1
ATOM 6522 N N . SER B 1 97 ? 14.313 -18.908 24.538 1.00 26.02 165 SER D N 1
ATOM 6523 C CA . SER B 1 97 ? 15.055 -19.149 23.316 1.00 32.33 165 SER D CA 1
ATOM 6524 C C . SER B 1 97 ? 15.248 -20.641 23.197 1.00 33.93 165 SER D C 1
ATOM 6525 O O . SER B 1 97 ? 15.200 -21.352 24.198 1.00 33.08 165 SER D O 1
ATOM 6528 N N . VAL B 1 98 ? 15.389 -21.123 21.970 1.00 33.77 166 VAL D N 1
ATOM 6529 C CA . VAL B 1 98 ? 15.601 -22.539 21.744 1.00 25.04 166 VAL D CA 1
ATOM 6530 C C . VAL B 1 98 ? 17.022 -22.769 21.240 1.00 40.00 166 VAL D C 1
ATOM 6531 O O . VAL B 1 98 ? 17.438 -22.228 20.205 1.00 36.31 166 VAL D O 1
ATOM 6535 N N . ASN B 1 99 ? 17.766 -23.555 22.005 1.00 44.79 167 ASN D N 1
ATOM 6536 C CA . ASN B 1 99 ? 19.151 -23.843 21.703 1.00 35.27 167 ASN D CA 1
ATOM 6537 C C . ASN B 1 99 ? 19.287 -25.216 21.094 1.00 29.32 167 ASN D C 1
ATOM 6538 O O . ASN B 1 99 ? 18.306 -25.896 20.857 1.00 27.38 167 ASN D O 1
ATOM 6543 N N . ASN B 1 100 ? 20.523 -25.653 20.914 1.00 41.70 168 ASN D N 1
ATOM 6544 C CA . ASN B 1 100 ? 20.769 -26.890 20.216 1.00 40.19 168 ASN D CA 1
ATOM 6545 C C . ASN B 1 100 ? 20.584 -28.127 21.070 1.00 31.45 168 ASN D C 1
ATOM 6546 O O . ASN B 1 100 ? 21.480 -28.966 21.167 1.00 23.20 168 ASN D O 1
ATOM 6551 N N . SER B 1 101 ? 19.398 -28.287 21.657 1.00 36.26 169 SER D N 1
ATOM 6552 C CA . SER B 1 101 ? 19.136 -29.539 22.342 1.00 30.78 169 SER D CA 1
ATOM 6553 C C . SER B 1 101 ? 18.646 -30.425 21.200 1.00 42.02 169 SER D C 1
ATOM 6554 O O . SER B 1 101 ? 18.997 -30.194 20.031 1.00 58.44 169 SER D O 1
ATOM 6557 N N . PHE B 1 102 ? 17.924 -31.477 21.521 1.00 42.95 170 PHE D N 1
ATOM 6558 C CA . PHE B 1 102 ? 17.247 -32.299 20.500 1.00 42.71 170 PHE D CA 1
ATOM 6559 C C . PHE B 1 102 ? 18.048 -33.388 19.808 1.00 30.98 170 PHE D C 1
ATOM 6560 O O . PHE B 1 102 ? 17.494 -34.120 18.983 1.00 36.16 170 PHE D O 1
ATOM 6568 N N . GLU B 1 103 ? 19.303 -33.564 20.199 1.00 25.60 171 GLU D N 1
ATOM 6569 C CA . GLU B 1 103 ? 20.126 -34.632 19.636 1.00 32.15 171 GLU D CA 1
ATOM 6570 C C . GLU B 1 103 ? 19.524 -35.958 20.109 1.00 31.10 171 GLU D C 1
ATOM 6571 O O . GLU B 1 103 ? 19.148 -36.082 21.259 1.00 27.22 171 GLU D O 1
ATOM 6577 N N . GLY B 1 104 ? 19.411 -36.940 19.228 1.00 32.68 172 GLY D N 1
ATOM 6578 C CA . GLY B 1 104 ? 18.835 -38.213 19.615 1.00 24.72 172 GLY D CA 1
ATOM 6579 C C . GLY B 1 104 ? 17.365 -38.312 19.225 1.00 31.65 172 GLY D C 1
ATOM 6580 O O . GLY B 1 104 ? 16.754 -39.386 19.304 1.00 26.48 172 GLY D O 1
ATOM 6581 N N . LEU B 1 105 ? 16.761 -37.193 18.843 1.00 32.60 173 LEU D N 1
ATOM 6582 C CA . LEU B 1 105 ? 15.324 -37.221 18.536 1.00 32.54 173 LEU D CA 1
ATOM 6583 C C . LEU B 1 105 ? 15.059 -37.536 17.064 1.00 33.96 173 LEU D C 1
ATOM 6584 O O . LEU B 1 105 ? 14.298 -36.842 16.395 1.00 30.00 173 LEU D O 1
ATOM 6589 N N . SER B 1 106 ? 15.675 -38.613 16.585 1.00 35.89 174 SER D N 1
ATOM 6590 C CA . SER B 1 106 ? 15.711 -38.914 15.158 1.00 38.35 174 SER D CA 1
ATOM 6591 C C . SER B 1 106 ? 14.386 -39.467 14.587 1.00 39.33 174 SER D C 1
ATOM 6592 O O . SER B 1 106 ? 14.244 -39.595 13.365 1.00 39.00 174 SER D O 1
ATOM 6595 N N . SER B 1 107 ? 13.423 -39.778 15.455 1.00 36.56 175 SER D N 1
ATOM 6596 C CA . SER B 1 107 ? 12.083 -40.204 15.006 1.00 30.69 175 SER D CA 1
ATOM 6597 C C . SER B 1 107 ? 10.980 -39.190 15.309 1.00 27.84 175 SER D C 1
ATOM 6598 O O . SER B 1 107 ? 9.808 -39.438 14.997 1.00 36.59 175 SER D O 1
ATOM 6601 N N . LEU B 1 108 ? 11.338 -38.075 15.942 1.00 28.31 176 LEU D N 1
ATOM 6602 C CA . LEU B 1 108 ? 10.336 -37.108 16.389 1.00 27.28 176 LEU D CA 1
ATOM 6603 C C . LEU B 1 108 ? 9.417 -36.652 15.241 1.00 30.88 176 LEU D C 1
ATOM 6604 O O . LEU B 1 108 ? 9.877 -36.102 14.251 1.00 32.02 176 LEU D O 1
ATOM 6609 N N . LYS B 1 109 ? 8.116 -36.903 15.373 1.00 28.65 177 LYS D N 1
ATOM 6610 C CA . LYS B 1 109 ? 7.168 -36.481 14.352 1.00 26.55 177 LYS D CA 1
ATOM 6611 C C . LYS B 1 109 ? 6.512 -35.164 14.709 1.00 25.05 177 LYS D C 1
ATOM 6612 O O . LYS B 1 109 ? 6.213 -34.364 13.825 1.00 19.21 177 LYS D O 1
ATOM 6618 N N . THR B 1 110 ? 6.261 -34.942 15.998 1.00 17.55 178 THR D N 1
ATOM 6619 C CA . THR B 1 110 ? 5.626 -33.691 16.408 1.00 16.64 178 THR D CA 1
ATOM 6620 C C . THR B 1 110 ? 6.274 -33.077 17.638 1.00 26.66 178 THR D C 1
ATOM 6621 O O . THR B 1 110 ? 6.577 -33.753 18.636 1.00 29.59 178 THR D O 1
ATOM 6625 N N . LEU B 1 111 ? 6.530 -31.786 17.534 1.00 20.39 179 LEU D N 1
ATOM 6626 C CA . LEU B 1 111 ? 7.202 -31.077 18.595 1.00 21.54 179 LEU D CA 1
ATOM 6627 C C . LEU B 1 111 ? 6.315 -29.911 18.912 1.00 23.44 179 LEU D C 1
ATOM 6628 O O . LEU B 1 111 ? 5.953 -29.135 18.022 1.00 23.72 179 LEU D O 1
ATOM 6633 N N . LEU B 1 112 ? 5.912 -29.829 20.173 1.00 22.15 180 LEU D N 1
ATOM 6634 C CA . LEU B 1 112 ? 5.026 -28.776 20.620 1.00 20.26 180 LEU D CA 1
ATOM 6635 C C . LEU B 1 112 ? 5.750 -27.833 21.579 1.00 26.11 180 LEU D C 1
ATOM 6636 O O . LEU B 1 112 ? 6.194 -28.231 22.667 1.00 24.23 180 LEU D O 1
ATOM 6641 N N . LEU B 1 113 ? 5.863 -26.582 21.159 1.00 22.28 181 LEU D N 1
ATOM 6642 C CA . LEU B 1 113 ? 6.512 -25.546 21.947 1.00 19.23 181 LEU D CA 1
ATOM 6643 C C . LEU B 1 113 ? 5.541 -24.365 22.183 1.00 22.03 181 LEU D C 1
ATOM 6644 O O . LEU B 1 113 ? 5.960 -23.214 22.361 1.00 19.94 181 LEU D O 1
ATOM 6649 N N . SER B 1 114 ? 4.239 -24.639 22.115 1.00 20.08 182 SER D N 1
ATOM 6650 C CA . SER B 1 114 ? 3.227 -23.582 22.306 1.00 24.33 182 SER D CA 1
ATOM 6651 C C . SER B 1 114 ? 3.218 -23.037 23.720 1.00 28.22 182 SER D C 1
ATOM 6652 O O . SER B 1 114 ? 3.534 -23.766 24.656 1.00 24.36 182 SER D O 1
ATOM 6655 N N . HIS B 1 115 ? 2.814 -21.775 23.866 1.00 24.73 183 HIS D N 1
ATOM 6656 C CA . HIS B 1 115 ? 2.564 -21.186 25.181 1.00 24.84 183 HIS D CA 1
ATOM 6657 C C . HIS B 1 115 ? 3.858 -21.128 26.003 1.00 30.55 183 HIS D C 1
ATOM 6658 O O . HIS B 1 115 ? 3.930 -21.655 27.112 1.00 26.13 183 HIS D O 1
ATOM 6665 N N . ASN B 1 116 ? 4.884 -20.518 25.416 1.00 27.36 184 ASN D N 1
ATOM 6666 C CA . ASN B 1 116 ? 6.142 -20.212 26.088 1.00 22.84 184 ASN D CA 1
ATOM 6667 C C . ASN B 1 116 ? 6.434 -18.746 25.808 1.00 25.27 184 ASN D C 1
ATOM 6668 O O . ASN B 1 116 ? 5.511 -17.969 25.538 1.00 26.37 184 ASN D O 1
ATOM 6673 N N . GLN B 1 117 ? 7.699 -18.348 25.868 1.00 25.91 185 GLN D N 1
ATOM 6674 C CA . GLN B 1 117 ? 8.046 -16.953 25.578 1.00 28.58 185 GLN D CA 1
ATOM 6675 C C . GLN B 1 117 ? 9.189 -16.871 24.588 1.00 34.51 185 GLN D C 1
ATOM 6676 O O . GLN B 1 117 ? 10.043 -15.988 24.682 1.00 38.39 185 GLN D O 1
ATOM 6682 N N . ILE B 1 118 ? 9.186 -17.800 23.637 1.00 32.64 186 ILE D N 1
ATOM 6683 C CA . ILE B 1 118 ? 10.242 -17.906 22.640 1.00 25.16 186 ILE D CA 1
ATOM 6684 C C . ILE B 1 118 ? 10.324 -16.661 21.760 1.00 27.34 186 ILE D C 1
ATOM 6685 O O . ILE B 1 118 ? 9.313 -16.160 21.263 1.00 30.81 186 ILE D O 1
ATOM 6690 N N . THR B 1 119 ? 11.534 -16.146 21.593 1.00 25.54 187 THR D N 1
ATOM 6691 C CA . THR B 1 119 ? 11.765 -15.029 20.689 1.00 26.64 187 THR D CA 1
ATOM 6692 C C . THR B 1 119 ? 12.645 -15.464 19.532 1.00 25.22 187 THR D C 1
ATOM 6693 O O . THR B 1 119 ? 12.513 -14.945 18.426 1.00 24.84 187 THR D O 1
ATOM 6697 N N . HIS B 1 120 ? 13.547 -16.411 19.809 1.00 31.48 188 HIS D N 1
ATOM 6698 C CA . HIS B 1 120 ? 14.561 -16.857 18.852 1.00 35.42 188 HIS D CA 1
ATOM 6699 C C . HIS B 1 120 ? 14.791 -18.355 18.924 1.00 33.29 188 HIS D C 1
ATOM 6700 O O . HIS B 1 120 ? 14.566 -18.988 19.954 1.00 32.34 188 HIS D O 1
ATOM 6707 N N . ILE B 1 121 ? 15.231 -18.925 17.814 1.00 32.58 189 ILE D N 1
ATOM 6708 C CA . ILE B 1 121 ? 15.588 -20.331 17.766 1.00 29.93 189 ILE D CA 1
ATOM 6709 C C . ILE B 1 121 ? 16.922 -20.395 17.080 1.00 32.20 189 ILE D C 1
ATOM 6710 O O . ILE B 1 121 ? 17.079 -19.824 16.022 1.00 33.42 189 ILE D O 1
ATOM 6715 N N . HIS B 1 122 ? 17.906 -21.046 17.674 1.00 39.02 190 HIS D N 1
ATOM 6716 C CA . HIS B 1 122 ? 19.172 -21.124 16.979 1.00 36.02 190 HIS D CA 1
ATOM 6717 C C . HIS B 1 122 ? 19.026 -21.902 15.671 1.00 36.69 190 HIS D C 1
ATOM 6718 O O . HIS B 1 122 ? 18.357 -22.936 15.610 1.00 35.19 190 HIS D O 1
ATOM 6725 N N . LYS B 1 123 ? 19.691 -21.382 14.647 1.00 33.01 191 LYS D N 1
ATOM 6726 C CA . LYS B 1 123 ? 19.705 -21.904 13.292 1.00 32.39 191 LYS D CA 1
ATOM 6727 C C . LYS B 1 123 ? 19.842 -23.422 13.195 1.00 30.95 191 LYS D C 1
ATOM 6728 O O . LYS B 1 123 ? 19.310 -24.041 12.275 1.00 29.82 191 LYS D O 1
ATOM 6734 N N . ASP B 1 124 ? 20.566 -24.019 14.135 1.00 30.00 192 ASP D N 1
ATOM 6735 C CA . ASP B 1 124 ? 20.857 -25.446 14.084 1.00 28.54 192 ASP D CA 1
ATOM 6736 C C . ASP B 1 124 ? 20.075 -26.269 15.143 1.00 33.05 192 ASP D C 1
ATOM 6737 O O . ASP B 1 124 ? 20.372 -27.453 15.359 1.00 27.60 192 ASP D O 1
ATOM 6742 N N . ALA B 1 125 ? 19.084 -25.663 15.799 1.00 33.03 193 ALA D N 1
ATOM 6743 C CA . ALA B 1 125 ? 18.330 -26.378 16.848 1.00 32.07 193 ALA D CA 1
ATOM 6744 C C . ALA B 1 125 ? 17.618 -27.628 16.332 1.00 29.37 193 ALA D C 1
ATOM 6745 O O . ALA B 1 125 ? 17.633 -28.665 16.982 1.00 29.95 193 ALA D O 1
ATOM 6747 N N . PHE B 1 126 ? 17.009 -27.537 15.154 1.00 34.08 194 PHE D N 1
ATOM 6748 C CA . PHE B 1 126 ? 16.167 -28.634 14.669 1.00 29.10 194 PHE D CA 1
ATOM 6749 C C . PHE B 1 126 ? 16.866 -29.595 13.660 1.00 31.36 194 PHE D C 1
ATOM 6750 O O . PHE B 1 126 ? 16.272 -30.571 13.208 1.00 28.59 194 PHE D O 1
ATOM 6758 N N . THR B 1 127 ? 18.138 -29.344 13.362 1.00 27.62 195 THR D N 1
ATOM 6759 C CA . THR B 1 127 ? 18.950 -30.252 12.527 1.00 24.00 195 THR D CA 1
ATOM 6760 C C . THR B 1 127 ? 18.818 -31.761 12.858 1.00 31.65 195 THR D C 1
ATOM 6761 O O . THR B 1 127 ? 18.769 -32.586 11.957 1.00 35.08 195 THR D O 1
ATOM 6765 N N . PRO B 1 128 ? 18.781 -32.138 14.149 1.00 29.82 196 PRO D N 1
ATOM 6766 C CA . PRO B 1 128 ? 18.582 -33.580 14.369 1.00 28.02 196 PRO D CA 1
ATOM 6767 C C . PRO B 1 128 ? 17.165 -34.077 14.023 1.00 29.39 196 PRO D C 1
ATOM 6768 O O . PRO B 1 128 ? 16.932 -35.281 13.980 1.00 32.00 196 PRO D O 1
ATOM 6772 N N . LEU B 1 129 ? 16.240 -33.162 13.767 1.00 27.07 197 LEU D N 1
ATOM 6773 C CA . LEU B 1 129 ? 14.831 -33.534 13.644 1.00 30.86 197 LEU D CA 1
ATOM 6774 C C . LEU B 1 129 ? 14.420 -33.965 12.229 1.00 28.58 197 LEU D C 1
ATOM 6775 O O . LEU B 1 129 ? 13.546 -33.356 11.590 1.00 25.27 197 LEU D O 1
ATOM 6780 N N . ILE B 1 130 ? 15.047 -35.047 11.764 1.00 29.44 198 ILE D N 1
ATOM 6781 C CA . ILE B 1 130 ? 14.919 -35.501 10.375 1.00 28.60 198 ILE D CA 1
ATOM 6782 C C . ILE B 1 130 ? 13.539 -36.095 10.010 1.00 27.57 198 ILE D C 1
ATOM 6783 O O . ILE B 1 130 ? 13.271 -36.330 8.844 1.00 36.19 198 ILE D O 1
ATOM 6788 N N . LYS B 1 131 ? 12.671 -36.341 10.985 1.00 22.87 199 LYS D N 1
ATOM 6789 C CA . LYS B 1 131 ? 11.336 -36.873 10.678 1.00 20.82 199 LYS D CA 1
ATOM 6790 C C . LYS B 1 131 ? 10.226 -35.937 11.143 1.00 23.17 199 LYS D C 1
ATOM 6791 O O . LYS B 1 131 ? 9.049 -36.294 11.108 1.00 27.64 199 LYS D O 1
ATOM 6797 N N . LEU B 1 132 ? 10.606 -34.752 11.610 1.00 24.25 200 LEU D N 1
ATOM 6798 C CA . LEU B 1 132 ? 9.637 -33.811 12.155 1.00 22.14 200 LEU D CA 1
ATOM 6799 C C . LEU B 1 132 ? 8.629 -33.371 11.103 1.00 22.02 200 LEU D C 1
ATOM 6800 O O . LEU B 1 132 ? 9.004 -32.752 10.105 1.00 19.50 200 LEU D O 1
ATOM 6805 N N . LYS B 1 133 ? 7.353 -33.683 11.361 1.00 19.62 201 LYS D N 1
ATOM 6806 C CA . LYS B 1 133 ? 6.242 -33.297 10.515 1.00 24.25 201 LYS D CA 1
ATOM 6807 C C . LYS B 1 133 ? 5.485 -32.090 11.031 1.00 25.53 201 LYS D C 1
ATOM 6808 O O . LYS B 1 133 ? 5.027 -31.258 10.246 1.00 28.99 201 LYS D O 1
ATOM 6814 N N . TYR B 1 134 ? 5.322 -32.000 12.344 1.00 19.62 202 TYR D N 1
ATOM 6815 C CA . TYR B 1 134 ? 4.482 -30.949 12.907 1.00 23.23 202 TYR D CA 1
ATOM 6816 C C . TYR B 1 134 ? 5.241 -30.150 13.980 1.00 25.02 202 TYR D C 1
ATOM 6817 O O . TYR B 1 134 ? 5.776 -30.710 14.926 1.00 26.36 202 TYR D O 1
ATOM 6826 N N . LEU B 1 135 ? 5.288 -28.837 13.818 1.00 21.55 203 LEU D N 1
ATOM 6827 C CA . LEU B 1 135 ? 5.954 -27.976 14.769 1.00 23.91 203 LEU D CA 1
ATOM 6828 C C . LEU B 1 135 ? 5.006 -26.870 15.178 1.00 27.18 203 LEU D C 1
ATOM 6829 O O . LEU B 1 135 ? 4.511 -26.124 14.333 1.00 20.12 203 LEU D O 1
ATOM 6834 N N . SER B 1 136 ? 4.750 -26.764 16.479 1.00 25.56 204 SER D N 1
ATOM 6835 C CA . SER B 1 136 ? 3.886 -25.709 16.964 1.00 20.16 204 SER D CA 1
ATOM 6836 C C . SER B 1 136 ? 4.665 -24.669 17.745 1.00 21.42 204 SER D C 1
ATOM 6837 O O . SER B 1 136 ? 5.312 -24.986 18.737 1.00 24.86 204 SER D O 1
ATOM 6840 N N . LEU B 1 137 ? 4.584 -23.426 17.292 1.00 20.06 205 LEU D N 1
ATOM 6841 C CA . LEU B 1 137 ? 5.202 -22.300 17.965 1.00 16.22 205 LEU D CA 1
ATOM 6842 C C . LEU B 1 137 ? 4.139 -21.279 18.368 1.00 19.37 205 LEU D C 1
ATOM 6843 O O . LEU B 1 137 ? 4.433 -20.094 18.536 1.00 23.97 205 LEU D O 1
ATOM 6848 N N . SER B 1 138 ? 2.889 -21.728 18.463 1.00 15.61 206 SER D N 1
ATOM 6849 C CA . SER B 1 138 ? 1.795 -20.825 18.848 1.00 22.34 206 SER D CA 1
ATOM 6850 C C . SER B 1 138 ? 1.927 -20.252 20.266 1.00 22.11 206 SER D C 1
ATOM 6851 O O . SER B 1 138 ? 2.396 -20.929 21.189 1.00 14.23 206 SER D O 1
ATOM 6854 N N . ARG B 1 139 ? 1.482 -19.008 20.428 1.00 23.73 207 ARG D N 1
ATOM 6855 C CA . ARG B 1 139 ? 1.514 -18.335 21.725 1.00 29.42 207 ARG D CA 1
ATOM 6856 C C . ARG B 1 139 ? 2.934 -18.230 22.252 1.00 29.09 207 ARG D C 1
ATOM 6857 O O . ARG B 1 139 ? 3.296 -18.863 23.246 1.00 28.67 207 ARG D O 1
ATOM 6865 N N . ASN B 1 140 ? 3.737 -17.447 21.542 1.00 23.58 208 ASN D N 1
ATOM 6866 C CA . ASN B 1 140 ? 5.090 -17.144 21.941 1.00 27.10 208 ASN D CA 1
ATOM 6867 C C . ASN B 1 140 ? 5.326 -15.656 21.674 1.00 35.86 208 ASN D C 1
ATOM 6868 O O . ASN B 1 140 ? 4.354 -14.909 21.485 1.00 36.71 208 ASN D O 1
ATOM 6873 N N . ASN B 1 141 ? 6.583 -15.215 21.676 1.00 32.17 209 ASN D N 1
ATOM 6874 C CA . ASN B 1 141 ? 6.889 -13.797 21.504 1.00 36.38 209 ASN D CA 1
ATOM 6875 C C . ASN B 1 141 ? 7.773 -13.575 20.273 1.00 39.05 209 ASN D C 1
ATOM 6876 O O . ASN B 1 141 ? 8.696 -12.749 20.270 1.00 42.72 209 ASN D O 1
ATOM 6881 N N . ILE B 1 142 ? 7.471 -14.318 19.218 1.00 28.52 210 ILE D N 1
ATOM 6882 C CA . ILE B 1 142 ? 8.270 -14.268 18.004 1.00 20.94 210 ILE D CA 1
ATOM 6883 C C . ILE B 1 142 ? 7.817 -13.116 17.118 1.00 32.91 210 ILE D C 1
ATOM 6884 O O . ILE B 1 142 ? 6.633 -12.992 16.807 1.00 41.22 210 ILE D O 1
ATOM 6889 N N . SER B 1 143 ? 8.755 -12.250 16.750 1.00 37.38 211 SER D N 1
ATOM 6890 C CA . SER B 1 143 ? 8.491 -11.207 15.767 1.00 34.85 211 SER D CA 1
ATOM 6891 C C . SER B 1 143 ? 9.431 -11.355 14.581 1.00 38.15 211 SER D C 1
ATOM 6892 O O . SER B 1 143 ? 9.164 -10.827 13.513 1.00 36.88 211 SER D O 1
ATOM 6895 N N . ASP B 1 144 ? 10.538 -12.064 14.785 1.00 37.20 212 ASP D N 1
ATOM 6896 C CA . ASP B 1 144 ? 11.531 -12.270 13.739 1.00 37.55 212 ASP D CA 1
ATOM 6897 C C . ASP B 1 144 ? 11.248 -13.539 12.910 1.00 41.08 212 ASP D C 1
ATOM 6898 O O . ASP B 1 144 ? 11.736 -14.626 13.236 1.00 47.20 212 ASP D O 1
ATOM 6903 N N . PHE B 1 145 ? 10.487 -13.385 11.824 1.00 28.92 213 PHE D N 1
ATOM 6904 C CA . PHE B 1 145 ? 10.092 -14.522 10.992 1.00 26.44 213 PHE D CA 1
ATOM 6905 C C . PHE B 1 145 ? 11.281 -15.019 10.174 1.00 28.07 213 PHE D C 1
ATOM 6906 O O . PHE B 1 145 ? 11.377 -16.208 9.856 1.00 33.60 213 PHE D O 1
ATOM 6914 N N . SER B 1 146 ? 12.182 -14.108 9.827 1.00 23.65 214 SER D N 1
ATOM 6915 C CA . SER B 1 146 ? 13.430 -14.505 9.158 1.00 30.71 214 SER D CA 1
ATOM 6916 C C . SER B 1 146 ? 14.192 -15.547 9.993 1.00 34.23 214 SER D C 1
ATOM 6917 O O . SER B 1 146 ? 14.634 -16.578 9.463 1.00 26.45 214 SER D O 1
ATOM 6920 N N . GLY B 1 147 ? 14.319 -15.281 11.301 1.00 23.71 215 GLY D N 1
ATOM 6921 C CA . GLY B 1 147 ? 15.029 -16.186 12.184 1.00 20.71 215 GLY D CA 1
ATOM 6922 C C . GLY B 1 147 ? 14.374 -17.551 12.247 1.00 32.14 215 GLY D C 1
ATOM 6923 O O . GLY B 1 147 ? 15.062 -18.569 12.258 1.00 33.06 215 GLY D O 1
ATOM 6924 N N . ILE B 1 148 ? 13.040 -17.576 12.278 1.00 30.50 216 ILE D N 1
ATOM 6925 C CA . ILE B 1 148 ? 12.303 -18.835 12.291 1.00 27.41 216 ILE D CA 1
ATOM 6926 C C . ILE B 1 148 ? 12.533 -19.629 11.012 1.00 27.73 216 ILE D C 1
ATOM 6927 O O . ILE B 1 148 ? 12.743 -20.842 11.047 1.00 33.31 216 ILE D O 1
ATOM 6932 N N . LEU B 1 149 ? 12.489 -18.940 9.880 1.00 27.38 217 LEU D N 1
ATOM 6933 C CA . LEU B 1 149 ? 12.738 -19.588 8.595 1.00 30.13 217 LEU D CA 1
ATOM 6934 C C . LEU B 1 149 ? 14.143 -20.221 8.542 1.00 30.48 217 LEU D C 1
ATOM 6935 O O . LEU B 1 149 ? 14.317 -21.323 8.021 1.00 35.44 217 LEU D O 1
ATOM 6940 N N . GLU B 1 150 ? 15.134 -19.536 9.106 1.00 25.52 218 GLU D N 1
ATOM 6941 C CA . GLU B 1 150 ? 16.483 -20.079 9.196 1.00 23.74 218 GLU D CA 1
ATOM 6942 C C . GLU B 1 150 ? 16.461 -21.444 9.898 1.00 28.94 218 GLU D C 1
ATOM 6943 O O . GLU B 1 150 ? 17.200 -22.366 9.524 1.00 27.62 218 GLU D O 1
ATOM 6949 N N . ALA B 1 151 ? 15.610 -21.563 10.923 1.00 19.16 219 ALA D N 1
ATOM 6950 C CA . ALA B 1 151 ? 15.586 -22.749 11.759 1.00 19.17 219 ALA D CA 1
ATOM 6951 C C . ALA B 1 151 ? 14.792 -23.925 11.194 1.00 23.46 219 ALA D C 1
ATOM 6952 O O . ALA B 1 151 ? 15.050 -25.069 11.574 1.00 21.55 219 ALA D O 1
ATOM 6954 N N . VAL B 1 152 ? 13.829 -23.657 10.306 1.00 27.22 220 VAL D N 1
ATOM 6955 C CA . VAL B 1 152 ? 12.969 -24.722 9.780 1.00 28.70 220 VAL D CA 1
ATOM 6956 C C . VAL B 1 152 ? 13.188 -25.067 8.292 1.00 26.19 220 VAL D C 1
ATOM 6957 O O . VAL B 1 152 ? 12.836 -26.164 7.847 1.00 29.84 220 VAL D O 1
ATOM 6961 N N . GLN B 1 153 ? 13.817 -24.165 7.546 1.00 19.88 221 GLN D N 1
ATOM 6962 C CA . GLN B 1 153 ? 13.876 -24.285 6.077 1.00 17.83 221 GLN D CA 1
ATOM 6963 C C . GLN B 1 153 ? 14.598 -25.528 5.557 1.00 27.11 221 GLN D C 1
ATOM 6964 O O . GLN B 1 153 ? 14.402 -25.930 4.400 1.00 32.29 221 GLN D O 1
ATOM 6970 N N . HIS B 1 154 ? 15.434 -26.129 6.402 1.00 28.25 222 HIS D N 1
ATOM 6971 C CA . HIS B 1 154 ? 16.180 -27.327 6.021 1.00 15.65 222 HIS D CA 1
ATOM 6972 C C . HIS B 1 154 ? 15.580 -28.620 6.536 1.00 23.16 222 HIS D C 1
ATOM 6973 O O . HIS B 1 154 ? 16.051 -29.694 6.164 1.00 21.90 222 HIS D O 1
ATOM 6980 N N . LEU B 1 155 ? 14.512 -28.516 7.340 1.00 21.14 223 LEU D N 1
ATOM 6981 C CA . LEU B 1 155 ? 13.808 -29.695 7.844 1.00 22.40 223 LEU D CA 1
ATOM 6982 C C . LEU B 1 155 ? 13.240 -30.527 6.695 1.00 31.94 223 LEU D C 1
ATOM 6983 O O . LEU B 1 155 ? 12.395 -30.060 5.929 1.00 32.78 223 LEU D O 1
ATOM 6988 N N . PRO B 1 156 ? 13.702 -31.776 6.569 1.00 33.26 224 PRO D N 1
ATOM 6989 C CA . PRO B 1 156 ? 13.363 -32.588 5.393 1.00 32.44 224 PRO D CA 1
ATOM 6990 C C . PRO B 1 156 ? 11.904 -33.060 5.342 1.00 41.28 224 PRO D C 1
ATOM 6991 O O . PRO B 1 156 ? 11.427 -33.397 4.261 1.00 46.99 224 PRO D O 1
ATOM 6995 N N . CYS B 1 157 ? 11.217 -33.097 6.481 1.00 33.61 225 CYS D N 1
ATOM 6996 C CA . CYS B 1 157 ? 9.870 -33.664 6.554 1.00 27.37 225 CYS D CA 1
ATOM 6997 C C . CYS B 1 157 ? 8.809 -32.667 7.039 1.00 26.94 225 CYS D C 1
ATOM 6998 O O . CYS B 1 157 ? 7.661 -33.046 7.288 1.00 29.62 225 CYS D O 1
ATOM 7001 N N . LEU B 1 158 ? 9.187 -31.404 7.218 1.00 22.06 226 LEU D N 1
ATOM 7002 C CA . LEU B 1 158 ? 8.270 -30.460 7.871 1.00 21.10 226 LEU D CA 1
ATOM 7003 C C . LEU B 1 158 ? 7.062 -30.180 7.012 1.00 25.58 226 LEU D C 1
ATOM 7004 O O . LEU B 1 158 ? 7.187 -29.594 5.934 1.00 37.95 226 LEU D O 1
ATOM 7009 N N . GLU B 1 159 ? 5.899 -30.615 7.483 1.00 22.90 227 GLU D N 1
ATOM 7010 C CA . GLU B 1 159 ? 4.640 -30.415 6.770 1.00 23.55 227 GLU D CA 1
ATOM 7011 C C . GLU B 1 159 ? 3.798 -29.284 7.371 1.00 26.85 227 GLU D C 1
ATOM 7012 O O . GLU B 1 159 ? 3.118 -28.555 6.647 1.00 25.36 227 GLU D O 1
ATOM 7018 N N . ARG B 1 160 ? 3.822 -29.141 8.696 1.00 27.20 228 ARG D N 1
ATOM 7019 C CA . ARG B 1 160 ? 2.922 -28.186 9.332 1.00 20.49 228 ARG D CA 1
ATOM 7020 C C . ARG B 1 160 ? 3.595 -27.262 10.326 1.00 19.60 228 ARG D C 1
ATOM 7021 O O . ARG B 1 160 ? 4.201 -27.711 11.295 1.00 25.34 228 ARG D O 1
ATOM 7029 N N . LEU B 1 161 ? 3.444 -25.963 10.109 1.00 15.04 229 LEU D N 1
ATOM 7030 C CA . LEU B 1 161 ? 4.085 -24.987 10.971 1.00 26.54 229 LEU D CA 1
ATOM 7031 C C . LEU B 1 161 ? 3.066 -24.008 11.489 1.00 26.27 229 LEU D C 1
ATOM 7032 O O . LEU B 1 161 ? 2.429 -23.293 10.722 1.00 25.36 229 LEU D O 1
ATOM 7037 N N . ASP B 1 162 ? 2.937 -23.963 12.805 1.00 21.95 230 ASP D N 1
ATOM 7038 C CA . ASP B 1 162 ? 1.942 -23.121 13.442 1.00 14.99 230 ASP D CA 1
ATOM 7039 C C . ASP B 1 162 ? 2.563 -21.964 14.226 1.00 19.40 230 ASP D C 1
ATOM 7040 O O . ASP B 1 162 ? 3.267 -22.178 15.199 1.00 24.22 230 ASP D O 1
ATOM 7045 N N . LEU B 1 163 ? 2.292 -20.739 13.791 1.00 24.06 231 LEU D N 1
ATOM 7046 C CA . LEU B 1 163 ? 2.796 -19.546 14.459 1.00 21.13 231 LEU D CA 1
ATOM 7047 C C . LEU B 1 163 ? 1.646 -18.684 14.978 1.00 26.33 231 LEU D C 1
ATOM 7048 O O . LEU B 1 163 ? 1.798 -17.466 15.135 1.00 23.80 231 LEU D O 1
ATOM 7053 N N . THR B 1 164 ? 0.479 -19.281 15.204 1.00 25.37 232 THR D N 1
ATOM 7054 C CA . THR B 1 164 ? -0.645 -18.462 15.687 1.00 24.35 232 THR D CA 1
ATOM 7055 C C . THR B 1 164 ? -0.314 -17.775 17.014 1.00 26.64 232 THR D C 1
ATOM 7056 O O . THR B 1 164 ? 0.423 -18.310 17.831 1.00 29.68 232 THR D O 1
ATOM 7060 N N . ASN B 1 165 ? -0.807 -16.553 17.182 1.00 29.99 233 ASN D N 1
ATOM 7061 C CA . ASN B 1 165 ? -0.557 -15.768 18.396 1.00 25.26 233 ASN D CA 1
ATOM 7062 C C . ASN B 1 165 ? 0.911 -15.490 18.682 1.00 29.29 233 ASN D C 1
ATOM 7063 O O . ASN B 1 165 ? 1.439 -15.879 19.725 1.00 31.50 233 ASN D O 1
ATOM 7068 N N . ASN B 1 166 ? 1.553 -14.812 17.740 1.00 25.89 234 ASN D N 1
ATOM 7069 C CA . ASN B 1 166 ? 2.885 -14.261 17.927 1.00 23.84 234 ASN D CA 1
ATOM 7070 C C . ASN B 1 166 ? 2.864 -12.807 17.502 1.00 28.96 234 ASN D C 1
ATOM 7071 O O . ASN B 1 166 ? 1.791 -12.228 17.331 1.00 29.39 234 ASN D O 1
ATOM 7076 N N . SER B 1 167 ? 4.033 -12.218 17.303 1.00 31.32 235 SER D N 1
ATOM 7077 C CA . SER B 1 167 ? 4.086 -10.788 17.050 1.00 35.35 235 SER D CA 1
ATOM 7078 C C . SER B 1 167 ? 4.737 -10.501 15.714 1.00 30.30 235 SER D C 1
ATOM 7079 O O . SER B 1 167 ? 5.349 -9.452 15.527 1.00 29.78 235 SER D O 1
ATOM 7082 N N . ILE B 1 168 ? 4.600 -11.430 14.781 1.00 25.20 236 ILE D N 1
ATOM 7083 C CA . ILE B 1 168 ? 5.196 -11.247 13.472 1.00 26.34 236 ILE D CA 1
ATOM 7084 C C . ILE B 1 168 ? 4.473 -10.136 12.734 1.00 29.83 236 ILE D C 1
ATOM 7085 O O . ILE B 1 168 ? 3.248 -10.107 12.699 1.00 32.36 236 ILE D O 1
ATOM 7090 N N . MET B 1 169 ? 5.254 -9.217 12.181 1.00 28.64 237 MET D N 1
ATOM 7091 C CA . MET B 1 169 ? 4.769 -8.000 11.555 1.00 29.39 237 MET D CA 1
ATOM 7092 C C . MET B 1 169 ? 5.094 -7.954 10.056 1.00 33.50 237 MET D C 1
ATOM 7093 O O . MET B 1 169 ? 4.273 -7.513 9.244 1.00 31.21 237 MET D O 1
ATOM 7098 N N . TYR B 1 170 ? 6.279 -8.432 9.682 1.00 33.73 238 TYR D N 1
ATOM 7099 C CA . TYR B 1 170 ? 6.671 -8.457 8.268 1.00 32.76 238 TYR D CA 1
ATOM 7100 C C . TYR B 1 170 ? 7.136 -9.838 7.866 1.00 37.01 238 TYR D C 1
ATOM 7101 O O . TYR B 1 170 ? 7.647 -10.595 8.682 1.00 41.16 238 TYR D O 1
ATOM 7110 N N . LEU B 1 171 ? 6.941 -10.170 6.600 1.00 44.46 239 LEU D N 1
ATOM 7111 C CA . LEU B 1 171 ? 7.463 -11.408 6.049 1.00 40.55 239 LEU D CA 1
ATOM 7112 C C . LEU B 1 171 ? 8.925 -11.209 5.681 1.00 42.90 239 LEU D C 1
ATOM 7113 O O . LEU B 1 171 ? 9.448 -10.095 5.740 1.00 43.15 239 LEU D O 1
ATOM 7118 N N . ASP B 1 172 ? 9.575 -12.287 5.266 1.00 50.50 240 ASP D N 1
ATOM 7119 C CA . ASP B 1 172 ? 10.996 -12.255 4.927 1.00 55.70 240 ASP D CA 1
ATOM 7120 C C . ASP B 1 172 ? 11.187 -11.993 3.431 1.00 50.19 240 ASP D C 1
ATOM 7121 O O . ASP B 1 172 ? 10.335 -12.365 2.623 1.00 40.93 240 ASP D O 1
ATOM 7126 N N . HIS B 1 173 ? 12.285 -11.342 3.054 1.00 51.48 241 HIS D N 1
ATOM 7127 C CA . HIS B 1 173 ? 12.479 -11.002 1.640 1.00 45.90 241 HIS D CA 1
ATOM 7128 C C . HIS B 1 173 ? 13.775 -11.489 0.974 1.00 39.88 241 HIS D C 1
ATOM 7129 O O . HIS B 1 173 ? 14.279 -10.857 0.053 1.00 35.49 241 HIS D O 1
ATOM 7136 N N . SER B 1 174 ? 14.283 -12.637 1.410 1.00 39.54 242 SER D N 1
ATOM 7137 C CA . SER B 1 174 ? 15.296 -13.345 0.639 1.00 42.40 242 SER D CA 1
ATOM 7138 C C . SER B 1 174 ? 14.677 -14.630 0.127 1.00 45.10 242 SER D C 1
ATOM 7139 O O . SER B 1 174 ? 14.090 -15.372 0.907 1.00 54.29 242 SER D O 1
ATOM 7142 N N . PRO B 1 175 ? 14.805 -14.902 -1.180 1.00 40.76 243 PRO D N 1
ATOM 7143 C CA . PRO B 1 175 ? 14.136 -16.064 -1.777 1.00 33.59 243 PRO D CA 1
ATOM 7144 C C . PRO B 1 175 ? 14.534 -17.374 -1.138 1.00 30.87 243 PRO D C 1
ATOM 7145 O O . PRO B 1 175 ? 15.714 -17.674 -0.994 1.00 34.08 243 PRO D O 1
ATOM 7149 N N . ARG B 1 176 ? 13.530 -18.138 -0.739 1.00 27.49 244 ARG D N 1
ATOM 7150 C CA . ARG B 1 176 ? 13.735 -19.471 -0.207 1.00 32.56 244 ARG D CA 1
ATOM 7151 C C . ARG B 1 176 ? 12.566 -20.370 -0.540 1.00 37.07 244 ARG D C 1
ATOM 7152 O O . ARG B 1 176 ? 11.583 -19.939 -1.123 1.00 27.62 244 ARG D O 1
ATOM 7160 N N . SER B 1 177 ? 12.681 -21.632 -0.159 1.00 41.31 245 SER D N 1
ATOM 7161 C CA . SER B 1 177 ? 11.721 -22.619 -0.588 1.00 36.82 245 SER D CA 1
ATOM 7162 C C . SER B 1 177 ? 11.569 -23.736 0.434 1.00 44.69 245 SER D C 1
ATOM 7163 O O . SER B 1 177 ? 12.521 -24.476 0.701 1.00 49.17 245 SER D O 1
ATOM 7166 N N . LEU B 1 178 ? 10.366 -23.862 0.994 1.00 38.26 246 LEU D N 1
ATOM 7167 C CA . LEU B 1 178 ? 10.041 -24.997 1.849 1.00 31.40 246 LEU D CA 1
ATOM 7168 C C . LEU B 1 178 ? 9.046 -25.856 1.084 1.00 24.82 246 LEU D C 1
ATOM 7169 O O . LEU B 1 178 ? 7.857 -25.590 1.120 1.00 28.58 246 LEU D O 1
ATOM 7174 N N . VAL B 1 179 ? 9.526 -26.901 0.414 1.00 30.95 247 VAL D N 1
ATOM 7175 C CA . VAL B 1 179 ? 8.702 -27.610 -0.559 1.00 36.46 247 VAL D CA 1
ATOM 7176 C C . VAL B 1 179 ? 7.777 -28.643 0.092 1.00 35.17 247 VAL D C 1
ATOM 7177 O O . VAL B 1 179 ? 6.791 -29.081 -0.532 1.00 20.61 247 VAL D O 1
ATOM 7181 N N . SER B 1 180 ? 8.082 -29.009 1.342 1.00 20.87 248 SER D N 1
ATOM 7182 C CA . SER B 1 180 ? 7.292 -30.015 2.068 1.00 17.78 248 SER D CA 1
ATOM 7183 C C . SER B 1 180 ? 6.069 -29.408 2.728 1.00 21.82 248 SER D C 1
ATOM 7184 O O . SER B 1 180 ? 5.094 -30.111 3.013 1.00 36.16 248 SER D O 1
ATOM 7187 N N . LEU B 1 181 ? 6.123 -28.105 2.980 1.00 21.76 249 LEU D N 1
ATOM 7188 C CA . LEU B 1 181 ? 5.122 -27.448 3.828 1.00 21.03 249 LEU D CA 1
ATOM 7189 C C . LEU B 1 181 ? 3.754 -27.459 3.187 1.00 27.28 249 LEU D C 1
ATOM 7190 O O . LEU B 1 181 ? 3.614 -27.023 2.042 1.00 32.34 249 LEU D O 1
ATOM 7195 N N . THR B 1 182 ? 2.756 -27.960 3.915 1.00 22.55 250 THR D N 1
ATOM 7196 C CA . THR B 1 182 ? 1.382 -27.968 3.425 1.00 22.16 250 THR D CA 1
ATOM 7197 C C . THR B 1 182 ? 0.491 -27.014 4.227 1.00 25.43 250 THR D C 1
ATOM 7198 O O . THR B 1 182 ? -0.440 -26.422 3.682 1.00 24.28 250 THR D O 1
ATOM 7202 N N . HIS B 1 183 ? 0.777 -26.863 5.517 1.00 19.07 251 HIS D N 1
ATOM 7203 C CA . HIS B 1 183 ? -0.032 -25.992 6.388 1.00 26.22 251 HIS D CA 1
ATOM 7204 C C . HIS B 1 183 ? 0.809 -24.938 7.077 1.00 21.96 251 HIS D C 1
ATOM 7205 O O . HIS B 1 183 ? 1.845 -25.252 7.662 1.00 16.81 251 HIS D O 1
ATOM 7212 N N . LEU B 1 184 ? 0.354 -23.694 7.018 1.00 19.94 252 LEU D N 1
ATOM 7213 C CA . LEU B 1 184 ? 1.060 -22.600 7.661 1.00 18.55 252 LEU D CA 1
ATOM 7214 C C . LEU B 1 184 ? 0.044 -21.631 8.216 1.00 23.71 252 LEU D C 1
ATOM 7215 O O . LEU B 1 184 ? -0.896 -21.255 7.524 1.00 32.28 252 LEU D O 1
ATOM 7220 N N . SER B 1 185 ? 0.239 -21.204 9.456 1.00 21.21 253 SER D N 1
ATOM 7221 C CA . SER B 1 185 ? -0.688 -20.265 10.060 1.00 23.70 253 SER D CA 1
ATOM 7222 C C . SER B 1 185 ? -0.017 -19.053 10.699 1.00 25.42 253 SER D C 1
ATOM 7223 O O . SER B 1 185 ? 0.844 -19.189 11.564 1.00 27.60 253 SER D O 1
ATOM 7226 N N . PHE B 1 186 ? -0.457 -17.866 10.297 1.00 26.30 254 PHE D N 1
ATOM 7227 C CA . PHE B 1 186 ? -0.024 -16.632 10.934 1.00 22.68 254 PHE D CA 1
ATOM 7228 C C . PHE B 1 186 ? -1.161 -16.034 11.729 1.00 21.82 254 PHE D C 1
ATOM 7229 O O . PHE B 1 186 ? -1.164 -14.831 12.000 1.00 22.99 254 PHE D O 1
ATOM 7237 N N . GLU B 1 187 ? -2.141 -16.860 12.078 1.00 22.50 255 GLU D N 1
ATOM 7238 C CA . GLU B 1 187 ? -3.317 -16.351 12.776 1.00 23.20 255 GLU D CA 1
ATOM 7239 C C . GLU B 1 187 ? -2.898 -15.579 14.014 1.00 22.26 255 GLU D C 1
ATOM 7240 O O . GLU B 1 187 ? -2.057 -16.040 14.778 1.00 25.39 255 GLU D O 1
ATOM 7246 N N . GLY B 1 188 ? -3.460 -14.391 14.206 1.00 25.89 256 GLY D N 1
ATOM 7247 C CA . GLY B 1 188 ? -3.288 -13.689 15.468 1.00 19.06 256 GLY D CA 1
ATOM 7248 C C . GLY B 1 188 ? -1.877 -13.125 15.643 1.00 30.08 256 GLY D C 1
ATOM 7249 O O . GLY B 1 188 ? -1.340 -13.101 16.741 1.00 33.92 256 GLY D O 1
ATOM 7250 N N . ASN B 1 189 ? -1.270 -12.722 14.535 1.00 23.50 257 ASN D N 1
ATOM 7251 C CA . ASN B 1 189 ? -0.019 -11.977 14.516 1.00 20.03 257 ASN D CA 1
ATOM 7252 C C . ASN B 1 189 ? -0.330 -10.522 14.207 1.00 27.11 257 ASN D C 1
ATOM 7253 O O . ASN B 1 189 ? -1.425 -10.068 14.521 1.00 29.69 257 ASN D O 1
ATOM 7258 N N . LYS B 1 190 ? 0.606 -9.775 13.626 1.00 32.16 258 LYS D N 1
ATOM 7259 C CA . LYS B 1 190 ? 0.325 -8.371 13.291 1.00 32.62 258 LYS D CA 1
ATOM 7260 C C . LYS B 1 190 ? 0.820 -7.979 11.920 1.00 29.22 258 LYS D C 1
ATOM 7261 O O . LYS B 1 190 ? 1.360 -6.884 11.719 1.00 33.48 258 LYS D O 1
ATOM 7267 N N . LEU B 1 191 ? 0.570 -8.873 10.971 1.00 26.66 259 LEU D N 1
ATOM 7268 C CA . LEU B 1 191 ? 1.046 -8.744 9.603 1.00 27.44 259 LEU D CA 1
ATOM 7269 C C . LEU B 1 191 ? 0.648 -7.410 9.008 1.00 33.71 259 LEU D C 1
ATOM 7270 O O . LEU B 1 191 ? -0.488 -6.981 9.144 1.00 35.36 259 LEU D O 1
ATOM 7275 N N . ARG B 1 192 ? 1.606 -6.733 8.386 1.00 40.13 260 ARG D N 1
ATOM 7276 C CA . ARG B 1 192 ? 1.316 -5.486 7.703 1.00 37.51 260 ARG D CA 1
ATOM 7277 C C . ARG B 1 192 ? 1.299 -5.711 6.203 1.00 35.03 260 ARG D C 1
ATOM 7278 O O . ARG B 1 192 ? 0.903 -4.825 5.450 1.00 33.70 260 ARG D O 1
ATOM 7286 N N . GLU B 1 193 ? 1.741 -6.898 5.789 1.00 37.79 261 GLU D N 1
ATOM 7287 C CA . GLU B 1 193 ? 1.831 -7.288 4.377 1.00 38.30 261 GLU D CA 1
ATOM 7288 C C . GLU B 1 193 ? 1.553 -8.788 4.217 1.00 35.68 261 GLU D C 1
ATOM 7289 O O . GLU B 1 193 ? 1.710 -9.555 5.160 1.00 36.88 261 GLU D O 1
ATOM 7295 N N . LEU B 1 194 ? 1.132 -9.202 3.028 1.00 36.37 262 LEU D N 1
ATOM 7296 C CA . LEU B 1 194 ? 0.961 -10.624 2.715 1.00 36.04 262 LEU D CA 1
ATOM 7297 C C . LEU B 1 194 ? 1.680 -10.941 1.409 1.00 38.32 262 LEU D C 1
ATOM 7298 O O . LEU B 1 194 ? 1.126 -11.604 0.520 1.00 32.95 262 LEU D O 1
ATOM 7303 N N . ASN B 1 195 ? 2.903 -10.425 1.289 1.00 39.85 263 ASN D N 1
ATOM 7304 C CA . ASN B 1 195 ? 3.723 -10.578 0.084 1.00 34.83 263 ASN D CA 1
ATOM 7305 C C . ASN B 1 195 ? 4.622 -11.793 0.223 1.00 28.88 263 ASN D C 1
ATOM 7306 O O . ASN B 1 195 ? 5.598 -11.760 0.959 1.00 32.44 263 ASN D O 1
ATOM 7311 N N . PHE B 1 196 ? 4.275 -12.869 -0.473 1.00 27.66 264 PHE D N 1
ATOM 7312 C CA . PHE B 1 196 ? 5.042 -14.108 -0.410 1.00 29.02 264 PHE D CA 1
ATOM 7313 C C . PHE B 1 196 ? 6.029 -14.270 -1.594 1.00 30.09 264 PHE D C 1
ATOM 7314 O O . PHE B 1 196 ? 6.439 -15.389 -1.899 1.00 34.26 264 PHE D O 1
ATOM 7322 N N . SER B 1 197 ? 6.431 -13.165 -2.231 1.00 25.88 265 SER D N 1
ATOM 7323 C CA . SER B 1 197 ? 7.449 -13.207 -3.317 1.00 38.68 265 SER D CA 1
ATOM 7324 C C . SER B 1 197 ? 8.651 -14.075 -2.991 1.00 35.04 265 SER D C 1
ATOM 7325 O O . SER B 1 197 ? 9.021 -14.962 -3.745 1.00 36.79 265 SER D O 1
ATOM 7328 N N . ALA B 1 198 ? 9.276 -13.773 -1.868 1.00 33.09 266 ALA D N 1
ATOM 7329 C CA . ALA B 1 198 ? 10.502 -14.439 -1.464 1.00 36.94 266 ALA D CA 1
ATOM 7330 C C . ALA B 1 198 ? 10.315 -15.793 -0.762 1.00 35.36 266 ALA D C 1
ATOM 7331 O O . ALA B 1 198 ? 11.290 -16.403 -0.334 1.00 35.58 266 ALA D O 1
ATOM 7333 N N . LEU B 1 199 ? 9.083 -16.268 -0.635 1.00 29.33 267 LEU D N 1
ATOM 7334 C CA . LEU B 1 199 ? 8.863 -17.540 0.047 1.00 28.48 267 LEU D CA 1
ATOM 7335 C C . LEU B 1 199 ? 8.088 -18.521 -0.829 1.00 33.25 267 LEU D C 1
ATOM 7336 O O . LEU B 1 199 ? 6.877 -18.414 -0.946 1.00 42.33 267 LEU D O 1
ATOM 7341 N N . SER B 1 200 ? 8.776 -19.488 -1.423 1.00 31.24 268 SER D N 1
ATOM 7342 C CA . SER B 1 200 ? 8.117 -20.464 -2.291 1.00 33.14 268 SER D CA 1
ATOM 7343 C C . SER B 1 200 ? 7.639 -21.679 -1.529 1.00 39.62 268 SER D C 1
ATOM 7344 O O . SER B 1 200 ? 8.451 -22.416 -0.955 1.00 34.80 268 SER D O 1
ATOM 7347 N N . LEU B 1 201 ? 6.319 -21.879 -1.544 1.00 36.32 269 LEU D N 1
ATOM 7348 C CA . LEU B 1 201 ? 5.670 -22.997 -0.869 1.00 24.13 269 LEU D CA 1
ATOM 7349 C C . LEU B 1 201 ? 4.866 -23.771 -1.909 1.00 24.68 269 LEU D C 1
ATOM 7350 O O . LEU B 1 201 ? 3.633 -23.690 -1.947 1.00 23.18 269 LEU D O 1
ATOM 7355 N N . PRO B 1 202 ? 5.569 -24.514 -2.778 1.00 23.97 270 PRO D N 1
ATOM 7356 C CA . PRO B 1 202 ? 4.928 -25.136 -3.948 1.00 22.65 270 PRO D CA 1
ATOM 7357 C C . PRO B 1 202 ? 3.873 -26.171 -3.587 1.00 24.83 270 PRO D C 1
ATOM 7358 O O . PRO B 1 202 ? 3.020 -26.494 -4.429 1.00 21.01 270 PRO D O 1
ATOM 7362 N N . ASN B 1 203 ? 3.924 -26.689 -2.362 1.00 28.61 271 ASN D N 1
ATOM 7363 C CA . ASN B 1 203 ? 2.951 -27.691 -1.937 1.00 22.07 271 ASN D CA 1
ATOM 7364 C C . ASN B 1 203 ? 1.987 -27.236 -0.861 1.00 18.87 271 ASN D C 1
ATOM 7365 O O . ASN B 1 203 ? 1.252 -28.046 -0.310 1.00 21.27 271 ASN D O 1
ATOM 7370 N N . LEU B 1 204 ? 1.968 -25.935 -0.591 1.00 17.34 272 LEU D N 1
ATOM 7371 C CA . LEU B 1 204 ? 1.105 -25.390 0.449 1.00 17.44 272 LEU D CA 1
ATOM 7372 C C . LEU B 1 204 ? -0.376 -25.488 0.067 1.00 21.98 272 LEU D C 1
ATOM 7373 O O . LEU B 1 204 ? -0.764 -24.984 -0.978 1.00 26.38 272 LEU D O 1
ATOM 7378 N N . THR B 1 205 ? -1.199 -26.103 0.918 1.00 22.98 273 THR D N 1
ATOM 7379 C CA . THR B 1 205 ? -2.634 -26.199 0.645 1.00 27.15 273 THR D CA 1
ATOM 7380 C C . THR B 1 205 ? -3.473 -25.324 1.564 1.00 20.88 273 THR D C 1
ATOM 7381 O O . THR B 1 205 ? -4.579 -24.937 1.212 1.00 22.94 273 THR D O 1
ATOM 7385 N N . ASN B 1 206 ? -2.955 -25.019 2.743 1.00 19.03 274 ASN D N 1
ATOM 7386 C CA . ASN B 1 206 ? -3.715 -24.280 3.750 1.00 20.56 274 ASN D CA 1
ATOM 7387 C C . ASN B 1 206 ? -2.923 -23.102 4.269 1.00 18.15 274 ASN D C 1
ATOM 7388 O O . ASN B 1 206 ? -1.857 -23.288 4.856 1.00 24.69 274 ASN D O 1
ATOM 7393 N N . LEU B 1 207 ? -3.459 -21.900 4.115 1.00 16.32 275 LEU D N 1
ATOM 7394 C CA . LEU B 1 207 ? -2.826 -20.716 4.672 1.00 19.12 275 LEU D CA 1
ATOM 7395 C C . LEU B 1 207 ? -3.806 -19.964 5.568 1.00 20.09 275 LEU D C 1
ATOM 7396 O O . LEU B 1 207 ? -4.918 -19.714 5.171 1.00 20.81 275 LEU D O 1
ATOM 7401 N N . SER B 1 208 ? -3.387 -19.579 6.768 1.00 23.72 276 SER D N 1
ATOM 7402 C CA . SER B 1 208 ? -4.211 -18.692 7.568 1.00 25.83 276 SER D CA 1
ATOM 7403 C C . SER B 1 208 ? -3.474 -17.395 7.870 1.00 21.75 276 SER D C 1
ATOM 7404 O O . SER B 1 208 ? -2.352 -17.406 8.351 1.00 19.81 276 SER D O 1
ATOM 7407 N N . ALA B 1 209 ? -4.133 -16.281 7.590 1.00 25.20 277 ALA D N 1
ATOM 7408 C CA . ALA B 1 209 ? -3.643 -14.966 7.953 1.00 23.79 277 ALA D CA 1
ATOM 7409 C C . ALA B 1 209 ? -4.746 -14.281 8.738 1.00 26.24 277 ALA D C 1
ATOM 7410 O O . ALA B 1 209 ? -4.870 -13.052 8.742 1.00 26.34 277 ALA D O 1
ATOM 7412 N N . SER B 1 210 ? -5.566 -15.106 9.376 1.00 20.65 278 SER D N 1
ATOM 7413 C CA . SER B 1 210 ? -6.702 -14.641 10.155 1.00 18.03 278 SER D CA 1
ATOM 7414 C C . SER B 1 210 ? -6.294 -13.836 11.391 1.00 23.59 278 SER D C 1
ATOM 7415 O O . SER B 1 210 ? -5.225 -14.071 11.974 1.00 22.02 278 SER D O 1
ATOM 7418 N N . ARG B 1 211 ? -7.144 -12.882 11.780 1.00 22.45 279 ARG D N 1
ATOM 7419 C CA . ARG B 1 211 ? -6.902 -12.034 12.960 1.00 28.50 279 ARG D CA 1
ATOM 7420 C C . ARG B 1 211 ? -5.543 -11.299 12.965 1.00 32.44 279 ARG D C 1
ATOM 7421 O O . ARG B 1 211 ? -4.718 -11.512 13.848 1.00 39.70 279 ARG D O 1
ATOM 7429 N N . ASN B 1 212 ? -5.289 -10.464 11.961 1.00 30.78 280 ASN D N 1
ATOM 7430 C CA . ASN B 1 212 ? -4.044 -9.692 11.952 1.00 39.17 280 ASN D CA 1
ATOM 7431 C C . ASN B 1 212 ? -4.193 -8.173 12.151 1.00 53.74 280 ASN D C 1
ATOM 7432 O O . ASN B 1 212 ? -3.323 -7.395 11.759 1.00 58.45 280 ASN D O 1
ATOM 7437 N N . GLY B 1 213 ? -5.304 -7.751 12.742 1.00 61.45 281 GLY D N 1
ATOM 7438 C CA . GLY B 1 213 ? -5.443 -6.372 13.178 1.00 69.70 281 GLY D CA 1
ATOM 7439 C C . GLY B 1 213 ? -6.316 -5.513 12.284 1.00 84.11 281 GLY D C 1
ATOM 7440 O O . GLY B 1 213 ? -6.913 -5.999 11.319 1.00 90.05 281 GLY D O 1
ATOM 7441 N N . ASN B 1 214 ? -6.388 -4.226 12.612 1.00 89.32 282 ASN D N 1
ATOM 7442 C CA . ASN B 1 214 ? -7.157 -3.259 11.825 1.00 90.90 282 ASN D CA 1
ATOM 7443 C C . ASN B 1 214 ? -6.391 -2.669 10.651 1.00 86.38 282 ASN D C 1
ATOM 7444 O O . ASN B 1 214 ? -6.997 -2.360 9.623 1.00 84.37 282 ASN D O 1
ATOM 7449 N N . LYS B 1 215 ? -5.079 -2.482 10.823 1.00 78.43 283 LYS D N 1
ATOM 7450 C CA . LYS B 1 215 ? -4.251 -1.865 9.791 1.00 72.56 283 LYS D CA 1
ATOM 7451 C C . LYS B 1 215 ? -4.433 -2.643 8.498 1.00 64.46 283 LYS D C 1
ATOM 7452 O O . LYS B 1 215 ? -4.080 -3.819 8.406 1.00 65.03 283 LYS D O 1
ATOM 7458 N N . VAL B 1 216 ? -4.967 -1.967 7.490 1.00 56.68 284 VAL D N 1
ATOM 7459 C CA . VAL B 1 216 ? -5.349 -2.636 6.254 1.00 53.95 284 VAL D CA 1
ATOM 7460 C C . VAL B 1 216 ? -4.152 -3.083 5.424 1.00 51.39 284 VAL D C 1
ATOM 7461 O O . VAL B 1 216 ? -3.201 -2.330 5.211 1.00 53.88 284 VAL D O 1
ATOM 7465 N N . ILE B 1 217 ? -4.210 -4.330 4.975 1.00 44.41 285 ILE D N 1
ATOM 7466 C CA . ILE B 1 217 ? -3.145 -4.913 4.189 1.00 38.95 285 ILE D CA 1
ATOM 7467 C C . ILE B 1 217 ? -3.428 -4.732 2.706 1.00 44.60 285 ILE D C 1
ATOM 7468 O O . ILE B 1 217 ? -4.450 -5.199 2.203 1.00 53.13 285 ILE D O 1
ATOM 7473 N N . GLN B 1 218 ? -2.521 -4.056 2.009 1.00 51.48 286 GLN D N 1
ATOM 7474 C CA . GLN B 1 218 ? -2.651 -3.820 0.571 1.00 56.78 286 GLN D CA 1
ATOM 7475 C C . GLN B 1 218 ? -1.607 -4.603 -0.202 1.00 54.41 286 GLN D C 1
ATOM 7476 O O . GLN B 1 218 ? -1.810 -4.967 -1.366 1.00 53.09 286 GLN D O 1
ATOM 7482 N N . ASN B 1 219 ? -0.479 -4.849 0.457 1.00 51.62 287 ASN D N 1
ATOM 7483 C CA . ASN B 1 219 ? 0.648 -5.538 -0.153 1.00 46.89 287 ASN D CA 1
ATOM 7484 C C . ASN B 1 219 ? 0.389 -7.034 -0.216 1.00 38.75 287 ASN D C 1
ATOM 7485 O O . ASN B 1 219 ? 0.730 -7.769 0.707 1.00 41.06 287 ASN D O 1
ATOM 7490 N N . VAL B 1 220 ? -0.231 -7.490 -1.295 1.00 33.17 288 VAL D N 1
ATOM 7491 C CA . VAL B 1 220 ? -0.628 -8.889 -1.369 1.00 36.42 288 VAL D CA 1
ATOM 7492 C C . VAL B 1 220 ? -0.116 -9.598 -2.609 1.00 36.35 288 VAL D C 1
ATOM 7493 O O . VAL B 1 220 ? -0.387 -9.162 -3.719 1.00 36.34 288 VAL D O 1
ATOM 7497 N N . TYR B 1 221 ? 0.589 -10.711 -2.416 1.00 34.73 289 TYR D N 1
ATOM 7498 C CA . TYR B 1 221 ? 1.121 -11.484 -3.532 1.00 32.00 289 TYR D CA 1
ATOM 7499 C C . TYR B 1 221 ? 1.236 -12.971 -3.189 1.00 29.92 289 TYR D C 1
ATOM 7500 O O . TYR B 1 221 ? 2.024 -13.366 -2.303 1.00 27.58 289 TYR D O 1
ATOM 7509 N N . LEU B 1 222 ? 0.485 -13.795 -3.913 1.00 22.93 290 LEU D N 1
ATOM 7510 C CA . LEU B 1 222 ? 0.334 -15.207 -3.555 1.00 25.44 290 LEU D CA 1
ATOM 7511 C C . LEU B 1 222 ? 0.632 -16.210 -4.667 1.00 21.70 290 LEU D C 1
ATOM 7512 O O . LEU B 1 222 ? 0.487 -17.414 -4.471 1.00 31.68 290 LEU D O 1
ATOM 7517 N N . LYS B 1 223 ? 1.059 -15.711 -5.816 1.00 20.26 291 LYS D N 1
ATOM 7518 C CA . LYS B 1 223 ? 1.416 -16.537 -6.979 1.00 36.86 291 LYS D CA 1
ATOM 7519 C C . LYS B 1 223 ? 2.330 -17.704 -6.587 1.00 29.51 291 LYS D C 1
ATOM 7520 O O . LYS B 1 223 ? 2.256 -18.817 -7.112 1.00 30.89 291 LYS D O 1
ATOM 7526 N N . THR B 1 224 ? 3.194 -17.428 -5.634 1.00 21.31 292 THR D N 1
ATOM 7527 C CA . THR B 1 224 ? 4.158 -18.394 -5.156 1.00 26.81 292 THR D CA 1
ATOM 7528 C C . THR B 1 224 ? 3.573 -19.571 -4.336 1.00 35.33 292 THR D C 1
ATOM 7529 O O . THR B 1 224 ? 4.306 -20.485 -3.944 1.00 32.19 292 THR D O 1
ATOM 7533 N N . LEU B 1 225 ? 2.255 -19.540 -4.091 1.00 32.87 293 LEU D N 1
ATOM 7534 C CA . LEU B 1 225 ? 1.530 -20.640 -3.452 1.00 29.50 293 LEU D CA 1
ATOM 7535 C C . LEU B 1 225 ? 0.566 -21.281 -4.436 1.00 28.20 293 LEU D C 1
ATOM 7536 O O . LEU B 1 225 ? -0.642 -21.195 -4.254 1.00 41.08 293 LEU D O 1
ATOM 7541 N N . PRO B 1 226 ? 1.091 -21.974 -5.456 1.00 30.98 294 PRO D N 1
ATOM 7542 C CA . PRO B 1 226 ? 0.192 -22.394 -6.539 1.00 27.26 294 PRO D CA 1
ATOM 7543 C C . PRO B 1 226 ? -0.776 -23.516 -6.169 1.00 24.72 294 PRO D C 1
ATOM 7544 O O . PRO B 1 226 ? -1.799 -23.673 -6.826 1.00 24.80 294 PRO D O 1
ATOM 7548 N N . GLN B 1 227 ? -0.482 -24.273 -5.125 1.00 20.00 295 GLN D N 1
ATOM 7549 C CA . GLN B 1 227 ? -1.343 -25.395 -4.768 1.00 26.31 295 GLN D CA 1
ATOM 7550 C C . GLN B 1 227 ? -2.387 -25.038 -3.693 1.00 26.43 295 GLN D C 1
ATOM 7551 O O . GLN B 1 227 ? -3.086 -25.920 -3.200 1.00 25.36 295 GLN D O 1
ATOM 7557 N N . LEU B 1 228 ? -2.478 -23.760 -3.329 1.00 24.33 296 LEU D N 1
ATOM 7558 C CA . LEU B 1 228 ? -3.284 -23.321 -2.182 1.00 23.56 296 LEU D CA 1
ATOM 7559 C C . LEU B 1 228 ? -4.765 -23.675 -2.323 1.00 30.73 296 LEU D C 1
ATOM 7560 O O . LEU B 1 228 ? -5.412 -23.275 -3.292 1.00 31.45 296 LEU D O 1
ATOM 7565 N N . LYS B 1 229 ? -5.300 -24.405 -1.349 1.00 29.66 297 LYS D N 1
ATOM 7566 C CA . LYS B 1 229 ? -6.693 -24.842 -1.384 1.00 27.51 297 LYS D CA 1
ATOM 7567 C C . LYS B 1 229 ? -7.599 -24.100 -0.389 1.00 27.76 297 LYS D C 1
ATOM 7568 O O . LYS B 1 229 ? -8.767 -23.909 -0.679 1.00 27.77 297 LYS D O 1
ATOM 7574 N N . SER B 1 230 ? -7.072 -23.694 0.773 1.00 21.10 298 SER D N 1
ATOM 7575 C CA . SER B 1 230 ? -7.835 -22.910 1.741 1.00 19.62 298 SER D CA 1
ATOM 7576 C C . SER B 1 230 ? -7.098 -21.657 2.103 1.00 20.79 298 SER D C 1
ATOM 7577 O O . SER B 1 230 ? -5.946 -21.717 2.520 1.00 25.45 298 SER D O 1
ATOM 7580 N N . LEU B 1 231 ? -7.779 -20.526 2.003 1.00 14.35 299 LEU D N 1
ATOM 7581 C CA . LEU B 1 231 ? -7.220 -19.259 2.438 1.00 15.75 299 LEU D CA 1
ATOM 7582 C C . LEU B 1 231 ? -8.085 -18.649 3.543 1.00 28.91 299 LEU D C 1
ATOM 7583 O O . LEU B 1 231 ? -9.261 -18.330 3.335 1.00 24.18 299 LEU D O 1
ATOM 7588 N N . ASN B 1 232 ? -7.489 -18.459 4.717 1.00 26.15 300 ASN D N 1
ATOM 7589 C CA . ASN B 1 232 ? -8.223 -17.914 5.835 1.00 14.05 300 ASN D CA 1
ATOM 7590 C C . ASN B 1 232 ? -7.839 -16.481 6.142 1.00 20.16 300 ASN D C 1
ATOM 7591 O O . ASN B 1 232 ? -6.770 -16.234 6.697 1.00 26.13 300 ASN D O 1
ATOM 7596 N N . LEU B 1 233 ? -8.718 -15.542 5.795 1.00 26.85 301 LEU D N 1
ATOM 7597 C CA . LEU B 1 233 ? -8.536 -14.129 6.140 1.00 22.58 301 LEU D CA 1
ATOM 7598 C C . LEU B 1 233 ? -9.548 -13.639 7.185 1.00 29.23 301 LEU D C 1
ATOM 7599 O O . LEU B 1 233 ? -9.789 -12.427 7.295 1.00 32.62 301 LEU D O 1
ATOM 7604 N N . SER B 1 234 ? -10.090 -14.552 7.990 1.00 21.58 302 SER D N 1
ATOM 7605 C CA . SER B 1 234 ? -11.096 -14.152 8.988 1.00 23.69 302 SER D CA 1
ATOM 7606 C C . SER B 1 234 ? -10.596 -13.099 9.981 1.00 30.60 302 SER D C 1
ATOM 7607 O O . SER B 1 234 ? -9.652 -13.338 10.726 1.00 33.85 302 SER D O 1
ATOM 7610 N N . GLY B 1 235 ? -11.247 -11.940 10.006 1.00 27.96 303 GLY D N 1
ATOM 7611 C CA . GLY B 1 235 ? -10.868 -10.885 10.932 1.00 22.90 303 GLY D CA 1
ATOM 7612 C C . GLY B 1 235 ? -9.669 -10.064 10.505 1.00 28.93 303 GLY D C 1
ATOM 7613 O O . GLY B 1 235 ? -9.129 -9.270 11.286 1.00 28.37 303 GLY D O 1
ATOM 7614 N N . THR B 1 236 ? -9.232 -10.262 9.266 1.00 30.52 304 THR D N 1
ATOM 7615 C CA . THR B 1 236 ? -8.112 -9.494 8.735 1.00 34.57 304 THR D CA 1
ATOM 7616 C C . THR B 1 236 ? -8.595 -8.524 7.673 1.00 29.69 304 THR D C 1
ATOM 7617 O O . THR B 1 236 ? -9.221 -8.930 6.706 1.00 27.94 304 THR D O 1
ATOM 7621 N N . VAL B 1 237 ? -8.317 -7.240 7.858 1.00 29.61 305 VAL D N 1
ATOM 7622 C CA . VAL B 1 237 ? -8.683 -6.249 6.857 1.00 32.41 305 VAL D CA 1
ATOM 7623 C C . VAL B 1 237 ? -7.654 -6.157 5.723 1.00 37.51 305 VAL D C 1
ATOM 7624 O O . VAL B 1 237 ? -6.516 -5.700 5.897 1.00 30.69 305 VAL D O 1
ATOM 7628 N N . ILE B 1 238 ? -8.084 -6.622 4.562 1.00 34.39 306 ILE D N 1
ATOM 7629 C CA . ILE B 1 238 ? -7.236 -6.732 3.407 1.00 34.52 306 ILE D CA 1
ATOM 7630 C C . ILE B 1 238 ? -7.960 -6.096 2.238 1.00 44.21 306 ILE D C 1
ATOM 7631 O O . ILE B 1 238 ? -9.130 -6.376 2.003 1.00 60.00 306 ILE D O 1
ATOM 7636 N N . LYS B 1 239 ? -7.286 -5.208 1.523 1.00 42.40 307 LYS D N 1
ATOM 7637 C CA . LYS B 1 239 ? -7.897 -4.560 0.371 1.00 40.39 307 LYS D CA 1
ATOM 7638 C C . LYS B 1 239 ? -8.159 -5.603 -0.710 1.00 43.20 307 LYS D C 1
ATOM 7639 O O . LYS B 1 239 ? -7.250 -5.976 -1.443 1.00 46.26 307 LYS D O 1
ATOM 7645 N N . LEU B 1 240 ? -9.401 -6.074 -0.800 1.00 41.36 308 LEU D N 1
ATOM 7646 C CA . LEU B 1 240 ? -9.737 -7.209 -1.671 1.00 45.37 308 LEU D CA 1
ATOM 7647 C C . LEU B 1 240 ? -9.474 -6.994 -3.159 1.00 42.62 308 LEU D C 1
ATOM 7648 O O . LEU B 1 240 ? -9.407 -7.955 -3.930 1.00 36.59 308 LEU D O 1
ATOM 7653 N N . GLU B 1 241 ? -9.344 -5.737 -3.566 1.00 48.09 309 GLU D N 1
ATOM 7654 C CA . GLU B 1 241 ? -8.949 -5.437 -4.931 1.00 51.51 309 GLU D CA 1
ATOM 7655 C C . GLU B 1 241 ? -7.550 -5.997 -5.189 1.00 45.91 309 GLU D C 1
ATOM 7656 O O . GLU B 1 241 ? -7.246 -6.462 -6.290 1.00 43.26 309 GLU D O 1
ATOM 7662 N N . ASN B 1 242 ? -6.717 -5.987 -4.153 1.00 40.98 310 ASN D N 1
ATOM 7663 C CA . ASN B 1 242 ? -5.330 -6.413 -4.295 1.00 40.49 310 ASN D CA 1
ATOM 7664 C C . ASN B 1 242 ? -5.128 -7.917 -4.170 1.00 44.17 310 ASN D C 1
ATOM 7665 O O . ASN B 1 242 ? -4.000 -8.392 -4.158 1.00 51.13 310 ASN D O 1
ATOM 7670 N N . LEU B 1 243 ? -6.225 -8.664 -4.102 1.00 40.57 311 LEU D N 1
ATOM 7671 C CA . LEU B 1 243 ? -6.159 -10.114 -4.245 1.00 41.10 311 LEU D CA 1
ATOM 7672 C C . LEU B 1 243 ? -6.296 -10.408 -5.744 1.00 44.66 311 LEU D C 1
ATOM 7673 O O . LEU B 1 243 ? -6.942 -9.654 -6.470 1.00 46.01 311 LEU D O 1
ATOM 7678 N N . SER B 1 244 ? -5.659 -11.472 -6.218 1.00 42.27 312 SER D N 1
ATOM 7679 C CA . SER B 1 244 ? -5.725 -11.823 -7.634 1.00 32.07 312 SER D CA 1
ATOM 7680 C C . SER B 1 244 ? -6.207 -13.255 -7.811 1.00 32.25 312 SER D C 1
ATOM 7681 O O . SER B 1 244 ? -5.576 -14.195 -7.331 1.00 40.16 312 SER D O 1
ATOM 7684 N N . ALA B 1 245 ? -7.326 -13.408 -8.506 1.00 29.97 313 ALA D N 1
ATOM 7685 C CA . ALA B 1 245 ? -7.905 -14.717 -8.803 1.00 33.58 313 ALA D CA 1
ATOM 7686 C C . ALA B 1 245 ? -6.996 -15.556 -9.684 1.00 33.90 313 ALA D C 1
ATOM 7687 O O . ALA B 1 245 ? -7.045 -16.793 -9.640 1.00 37.43 313 ALA D O 1
ATOM 7689 N N . LYS B 1 246 ? -6.174 -14.871 -10.484 1.00 30.07 314 LYS D N 1
ATOM 7690 C CA . LYS B 1 246 ? -5.201 -15.522 -11.360 1.00 34.36 314 LYS D CA 1
ATOM 7691 C C . LYS B 1 246 ? -4.275 -16.380 -10.512 1.00 35.63 314 LYS D C 1
ATOM 7692 O O . LYS B 1 246 ? -3.910 -17.490 -10.895 1.00 35.00 314 LYS D O 1
ATOM 7698 N N . HIS B 1 247 ? -3.952 -15.889 -9.320 1.00 27.92 315 HIS D N 1
ATOM 7699 C CA . HIS B 1 247 ? -3.069 -16.627 -8.429 1.00 32.44 315 HIS D CA 1
ATOM 7700 C C . HIS B 1 247 ? -3.819 -17.620 -7.520 1.00 37.08 315 HIS D C 1
ATOM 7701 O O . HIS B 1 247 ? -3.190 -18.291 -6.709 1.00 47.12 315 HIS D O 1
ATOM 7708 N N . LEU B 1 248 ? -5.144 -17.733 -7.652 1.00 30.15 316 LEU D N 1
ATOM 7709 C CA . LEU B 1 248 ? -5.926 -18.547 -6.703 1.00 32.98 316 LEU D CA 1
ATOM 7710 C C . LEU B 1 248 ? -6.856 -19.563 -7.352 1.00 32.90 316 LEU D C 1
ATOM 7711 O O . LEU B 1 248 ? -7.967 -19.810 -6.867 1.00 35.24 316 LEU D O 1
ATOM 7716 N N . GLN B 1 249 ? -6.398 -20.147 -8.443 1.00 19.29 317 GLN D N 1
ATOM 7717 C CA . GLN B 1 249 ? -7.217 -21.019 -9.284 1.00 26.99 317 GLN D CA 1
ATOM 7718 C C . GLN B 1 249 ? -7.446 -22.411 -8.708 1.00 29.76 317 GLN D C 1
ATOM 7719 O O . GLN B 1 249 ? -8.350 -23.118 -9.143 1.00 34.90 317 GLN D O 1
ATOM 7725 N N . ASN B 1 250 ? -6.638 -22.802 -7.727 1.00 23.50 318 ASN D N 1
ATOM 7726 C CA . ASN B 1 250 ? -6.876 -24.066 -7.021 1.00 31.96 318 ASN D CA 1
ATOM 7727 C C . ASN B 1 250 ? -7.704 -23.945 -5.731 1.00 25.59 318 ASN D C 1
ATOM 7728 O O . ASN B 1 250 ? -7.987 -24.950 -5.079 1.00 22.30 318 ASN D O 1
ATOM 7733 N N . LEU B 1 251 ? -8.077 -22.721 -5.370 1.00 24.43 319 LEU D N 1
ATOM 7734 C CA . LEU B 1 251 ? -8.756 -22.457 -4.096 1.00 25.97 319 LEU D CA 1
ATOM 7735 C C . LEU B 1 251 ? -10.155 -23.107 -3.999 1.00 26.02 319 LEU D C 1
ATOM 7736 O O . LEU B 1 251 ? -10.992 -22.933 -4.880 1.00 26.28 319 LEU D O 1
ATOM 7741 N N . ARG B 1 252 ? -10.369 -23.880 -2.937 1.00 20.00 320 ARG D N 1
ATOM 7742 C CA . ARG B 1 252 ? -11.631 -24.566 -2.651 1.00 21.10 320 ARG D CA 1
ATOM 7743 C C . ARG B 1 252 ? -12.415 -23.925 -1.529 1.00 22.30 320 ARG D C 1
ATOM 7744 O O . ARG B 1 252 ? -13.615 -24.134 -1.422 1.00 24.20 320 ARG D O 1
ATOM 7752 N N . ALA B 1 253 ? -11.732 -23.182 -0.670 1.00 20.29 321 ALA D N 1
ATOM 7753 C CA . ALA B 1 253 ? -12.330 -22.657 0.547 1.00 16.33 321 ALA D CA 1
ATOM 7754 C C . ALA B 1 253 ? -11.762 -21.281 0.858 1.00 24.03 321 ALA D C 1
ATOM 7755 O O . ALA B 1 253 ? -10.560 -21.062 0.755 1.00 23.35 321 ALA D O 1
ATOM 7757 N N . MET B 1 254 ? -12.611 -20.349 1.255 1.00 22.18 322 MET D N 1
ATOM 7758 C CA . MET B 1 254 ? -12.114 -19.051 1.685 1.00 25.05 322 MET D CA 1
ATOM 7759 C C . MET B 1 254 ? -12.903 -18.604 2.902 1.00 25.22 322 MET D C 1
ATOM 7760 O O . MET B 1 254 ? -14.039 -18.977 3.058 1.00 21.12 322 MET D O 1
ATOM 7765 N N . ASP B 1 255 ? -12.286 -17.804 3.756 1.00 23.40 323 ASP D N 1
ATOM 7766 C CA . ASP B 1 255 ? -12.957 -17.209 4.889 1.00 18.25 323 ASP D CA 1
ATOM 7767 C C . ASP B 1 255 ? -12.767 -15.688 4.868 1.00 24.39 323 ASP D C 1
ATOM 7768 O O . ASP B 1 255 ? -11.658 -15.186 5.045 1.00 21.85 323 ASP D O 1
ATOM 7773 N N . LEU B 1 256 ? -13.856 -14.951 4.672 1.00 22.69 324 LEU D N 1
ATOM 7774 C CA . LEU B 1 256 ? -13.763 -13.496 4.578 1.00 24.67 324 LEU D CA 1
ATOM 7775 C C . LEU B 1 256 ? -14.503 -12.773 5.712 1.00 27.25 324 LEU D C 1
ATOM 7776 O O . LEU B 1 256 ? -14.844 -11.597 5.580 1.00 30.17 324 LEU D O 1
ATOM 7781 N N . SER B 1 257 ? -14.709 -13.462 6.834 1.00 26.28 325 SER D N 1
ATOM 7782 C CA . SER B 1 257 ? -15.480 -12.929 7.961 1.00 25.64 325 SER D CA 1
ATOM 7783 C C . SER B 1 257 ? -14.847 -11.659 8.526 1.00 31.33 325 SER D C 1
ATOM 7784 O O . SER B 1 257 ? -13.634 -11.495 8.454 1.00 41.70 325 SER D O 1
ATOM 7787 N N . ASN B 1 258 ? -15.655 -10.769 9.092 1.00 26.29 326 ASN D N 1
ATOM 7788 C CA . ASN B 1 258 ? -15.136 -9.587 9.793 1.00 26.78 326 ASN D CA 1
ATOM 7789 C C . ASN B 1 258 ? -14.494 -9.944 11.126 1.00 31.15 326 ASN D C 1
ATOM 7790 O O . ASN B 1 258 ? -14.640 -11.068 11.614 1.00 33.26 326 ASN D O 1
ATOM 7795 N N . TRP B 1 259 ? -13.766 -9.001 11.718 1.00 31.91 327 TRP D N 1
ATOM 7796 C CA . TRP B 1 259 ? -13.309 -9.197 13.094 1.00 33.55 327 TRP D CA 1
ATOM 7797 C C . TRP B 1 259 ? -14.450 -8.889 14.058 1.00 33.88 327 TRP D C 1
ATOM 7798 O O . TRP B 1 259 ? -14.798 -9.713 14.920 1.00 34.24 327 TRP D O 1
ATOM 7809 N N . GLU B 1 260 ? -15.024 -7.696 13.937 1.00 33.41 328 GLU D N 1
ATOM 7810 C CA . GLU B 1 260 ? -16.166 -7.347 14.786 1.00 40.97 328 GLU D CA 1
ATOM 7811 C C . GLU B 1 260 ? -17.323 -6.845 13.927 1.00 35.74 328 GLU D C 1
ATOM 7812 O O . GLU B 1 260 ? -17.125 -6.397 12.786 1.00 29.28 328 GLU D O 1
ATOM 7818 N N . LEU B 1 261 ? -18.524 -6.893 14.488 1.00 36.04 329 LEU D N 1
ATOM 7819 C CA . LEU B 1 261 ? -19.728 -6.526 13.755 1.00 26.90 329 LEU D CA 1
ATOM 7820 C C . LEU B 1 261 ? -19.639 -5.087 13.235 1.00 27.19 329 LEU D C 1
ATOM 7821 O O . LEU B 1 261 ? -20.097 -4.790 12.117 1.00 22.15 329 LEU D O 1
ATOM 7826 N N . ARG B 1 262 ? -19.015 -4.221 14.038 1.00 30.37 330 ARG D N 1
ATOM 7827 C CA . ARG B 1 262 ? -18.809 -2.807 13.704 1.00 37.18 330 ARG D CA 1
ATOM 7828 C C . ARG B 1 262 ? -18.274 -2.575 12.292 1.00 37.65 330 ARG D C 1
ATOM 7829 O O . ARG B 1 262 ? -18.651 -1.590 11.644 1.00 37.73 330 ARG D O 1
ATOM 7837 N N . HIS B 1 263 ? -17.399 -3.468 11.821 1.00 30.73 331 HIS D N 1
ATOM 7838 C CA . HIS B 1 263 ? -16.734 -3.253 10.537 1.00 41.60 331 HIS D CA 1
ATOM 7839 C C . HIS B 1 263 ? -17.714 -3.069 9.382 1.00 39.95 331 HIS D C 1
ATOM 7840 O O . HIS B 1 263 ? -17.430 -2.343 8.440 1.00 44.45 331 HIS D O 1
ATOM 7847 N N . GLY B 1 264 ? -18.876 -3.700 9.473 1.00 45.42 332 GLY D N 1
ATOM 7848 C CA . GLY B 1 264 ? -19.928 -3.472 8.496 1.00 47.26 332 GLY D CA 1
ATOM 7849 C C . GLY B 1 264 ? -19.852 -4.381 7.284 1.00 39.53 332 GLY D C 1
ATOM 7850 O O . GLY B 1 264 ? -18.947 -5.214 7.177 1.00 31.73 332 GLY D O 1
ATOM 7851 N N . HIS B 1 265 ? -20.835 -4.242 6.398 1.00 39.77 333 HIS D N 1
ATOM 7852 C CA . HIS B 1 265 ? -20.952 -5.086 5.212 1.00 41.26 333 HIS D CA 1
ATOM 7853 C C . HIS B 1 265 ? -19.783 -4.881 4.278 1.00 38.48 333 HIS D C 1
ATOM 7854 O O . HIS B 1 265 ? -19.212 -3.797 4.199 1.00 42.18 333 HIS D O 1
ATOM 7861 N N . LEU B 1 266 ? -19.446 -5.945 3.565 1.00 32.64 334 LEU D N 1
ATOM 7862 C CA . LEU B 1 266 ? -18.458 -5.887 2.509 1.00 31.52 334 LEU D CA 1
ATOM 7863 C C . LEU B 1 266 ? -19.116 -5.401 1.215 1.00 40.64 334 LEU D C 1
ATOM 7864 O O . LEU B 1 266 ? -20.336 -5.490 1.039 1.00 47.68 334 LEU D O 1
ATOM 7869 N N . ASP B 1 267 ? -18.294 -4.852 0.335 1.00 39.73 335 ASP D N 1
ATOM 7870 C CA . ASP B 1 267 ? -18.707 -4.438 -0.988 1.00 33.97 335 ASP D CA 1
ATOM 7871 C C . ASP B 1 267 ? -18.865 -5.691 -1.843 1.00 39.40 335 ASP D C 1
ATOM 7872 O O . ASP B 1 267 ? -17.873 -6.289 -2.271 1.00 36.33 335 ASP D O 1
ATOM 7877 N N . MET B 1 268 ? -20.108 -6.100 -2.085 1.00 43.52 336 MET D N 1
ATOM 7878 C CA . MET B 1 268 ? -20.368 -7.336 -2.830 1.00 40.45 336 MET D CA 1
ATOM 7879 C C . MET B 1 268 ? -19.848 -7.341 -4.274 1.00 41.83 336 MET D C 1
ATOM 7880 O O . MET B 1 268 ? -19.646 -8.405 -4.857 1.00 43.12 336 MET D O 1
ATOM 7885 N N . LYS B 1 269 ? -19.654 -6.171 -4.869 1.00 39.10 337 LYS D N 1
ATOM 7886 C CA . LYS B 1 269 ? -19.091 -6.136 -6.217 1.00 42.79 337 LYS D CA 1
ATOM 7887 C C . LYS B 1 269 ? -17.605 -6.539 -6.185 1.00 42.73 337 LYS D C 1
ATOM 7888 O O . LYS B 1 269 ? -17.152 -7.372 -6.975 1.00 36.43 337 LYS D O 1
ATOM 7894 N N . THR B 1 270 ? -16.864 -5.954 -5.247 1.00 40.86 338 THR D N 1
ATOM 7895 C CA . THR B 1 270 ? -15.487 -6.344 -4.994 1.00 38.08 338 THR D CA 1
ATOM 7896 C C . THR B 1 270 ? -15.436 -7.834 -4.674 1.00 41.58 338 THR D C 1
ATOM 7897 O O . THR B 1 270 ? -14.655 -8.576 -5.262 1.00 40.04 338 THR D O 1
ATOM 7901 N N . VAL B 1 271 ? -16.274 -8.275 -3.741 1.00 38.81 339 VAL D N 1
ATOM 7902 C CA . VAL B 1 271 ? -16.293 -9.681 -3.366 1.00 36.67 339 VAL D CA 1
ATOM 7903 C C . VAL B 1 271 ? -16.537 -10.598 -4.562 1.00 42.53 339 VAL D C 1
ATOM 7904 O O . VAL B 1 271 ? -15.768 -11.533 -4.805 1.00 37.52 339 VAL D O 1
ATOM 7908 N N . CYS B 1 272 ? -17.593 -10.308 -5.320 1.00 44.72 340 CYS D N 1
ATOM 7909 C CA . CYS B 1 272 ? -17.975 -11.159 -6.448 1.00 45.73 340 CYS D CA 1
ATOM 7910 C C . CYS B 1 272 ? -16.990 -11.140 -7.593 1.00 36.39 340 CYS D C 1
ATOM 7911 O O . CYS B 1 272 ? -16.772 -12.175 -8.214 1.00 41.10 340 CYS D O 1
ATOM 7914 N N . HIS B 1 273 ? -16.366 -9.992 -7.847 1.00 29.36 341 HIS D N 1
ATOM 7915 C CA . HIS B 1 273 ? -15.324 -9.923 -8.879 1.00 32.27 341 HIS D CA 1
ATOM 7916 C C . HIS B 1 273 ? -14.178 -10.893 -8.558 1.00 38.08 341 HIS D C 1
ATOM 7917 O O . HIS B 1 273 ? -13.604 -11.528 -9.451 1.00 43.01 341 HIS D O 1
ATOM 7924 N N . LEU B 1 274 ? -13.865 -11.025 -7.275 1.00 32.94 342 LEU D N 1
ATOM 7925 C CA . LEU B 1 274 ? -12.897 -12.018 -6.847 1.00 34.23 342 LEU D CA 1
ATOM 7926 C C . LEU B 1 274 ? -13.494 -13.418 -6.964 1.00 33.15 342 LEU D C 1
ATOM 7927 O O . LEU B 1 274 ? -13.024 -14.243 -7.752 1.00 34.75 342 LEU D O 1
ATOM 7932 N N . LEU B 1 275 ? -14.552 -13.652 -6.198 1.00 30.34 343 LEU D N 1
ATOM 7933 C CA . LEU B 1 275 ? -15.148 -14.974 -6.021 1.00 33.23 343 LEU D CA 1
ATOM 7934 C C . LEU B 1 275 ? -15.640 -15.610 -7.304 1.00 32.97 343 LEU D C 1
ATOM 7935 O O . LEU B 1 275 ? -15.509 -16.821 -7.501 1.00 31.60 343 LEU D O 1
ATOM 7940 N N . GLY B 1 276 ? -16.200 -14.788 -8.182 1.00 35.51 344 GLY D N 1
ATOM 7941 C CA . GLY B 1 276 ? -16.735 -15.279 -9.439 1.00 40.33 344 GLY D CA 1
ATOM 7942 C C . GLY B 1 276 ? -15.679 -15.895 -10.342 1.00 41.83 344 GLY D C 1
ATOM 7943 O O . GLY B 1 276 ? -16.015 -16.671 -11.240 1.00 40.29 344 GLY D O 1
ATOM 7944 N N . ASN B 1 277 ? -14.408 -15.571 -10.097 1.00 35.10 345 ASN D N 1
ATOM 7945 C CA . ASN B 1 277 ? -13.314 -16.092 -10.926 1.00 42.03 345 ASN D CA 1
ATOM 7946 C C . ASN B 1 277 ? -12.478 -17.205 -10.292 1.00 38.71 345 ASN D C 1
ATOM 7947 O O . ASN B 1 277 ? -11.363 -17.470 -10.719 1.00 40.72 345 ASN D O 1
ATOM 7952 N N . LEU B 1 278 ? -13.036 -17.868 -9.288 1.00 32.60 346 LEU D N 1
ATOM 7953 C CA . LEU B 1 278 ? -12.386 -19.008 -8.657 1.00 30.33 346 LEU D CA 1
ATOM 7954 C C . LEU B 1 278 ? -13.188 -20.265 -8.973 1.00 29.85 346 LEU D C 1
ATOM 7955 O O . LEU B 1 278 ? -14.147 -20.586 -8.280 1.00 31.67 346 LEU D O 1
ATOM 7960 N N . PRO B 1 279 ? -12.788 -20.995 -10.015 1.00 30.14 347 PRO D N 1
ATOM 7961 C CA . PRO B 1 279 ? -13.638 -22.059 -10.565 1.00 31.62 347 PRO D CA 1
ATOM 7962 C C . PRO B 1 279 ? -13.823 -23.265 -9.647 1.00 36.42 347 PRO D C 1
ATOM 7963 O O . PRO B 1 279 ? -14.673 -24.105 -9.936 1.00 30.86 347 PRO D O 1
ATOM 7967 N N . LYS B 1 280 ? -13.032 -23.375 -8.583 1.00 34.16 348 LYS D N 1
ATOM 7968 C CA . LYS B 1 280 ? -13.138 -24.536 -7.704 1.00 26.38 348 LYS D CA 1
ATOM 7969 C C . LYS B 1 280 ? -13.748 -24.208 -6.334 1.00 26.11 348 LYS D C 1
ATOM 7970 O O . LYS B 1 280 ? -13.917 -25.093 -5.483 1.00 23.64 348 LYS D O 1
ATOM 7976 N N . LEU B 1 281 ? -14.082 -22.937 -6.134 1.00 21.60 349 LEU D N 1
ATOM 7977 C CA . LEU B 1 281 ? -14.563 -22.472 -4.843 1.00 26.58 349 LEU D CA 1
ATOM 7978 C C . LEU B 1 281 ? -15.836 -23.203 -4.464 1.00 29.01 349 LEU D C 1
ATOM 7979 O O . LEU B 1 281 ? -16.861 -23.130 -5.162 1.00 30.65 349 LEU D O 1
ATOM 7984 N N . GLU B 1 282 ? -15.778 -23.906 -3.349 1.00 21.84 350 GLU D N 1
ATOM 7985 C CA . GLU B 1 282 ? -16.946 -24.628 -2.920 1.00 30.07 350 GLU D CA 1
ATOM 7986 C C . GLU B 1 282 ? -17.309 -24.377 -1.461 1.00 31.18 350 GLU D C 1
ATOM 7987 O O . GLU B 1 282 ? -18.368 -24.807 -0.995 1.00 34.47 350 GLU D O 1
ATOM 7993 N N . THR B 1 283 ? -16.437 -23.686 -0.740 1.00 27.12 351 THR D N 1
ATOM 7994 C CA . THR B 1 283 ? -16.735 -23.338 0.647 1.00 23.43 351 THR D CA 1
ATOM 7995 C C . THR B 1 283 ? -16.471 -21.870 0.911 1.00 19.11 351 THR D C 1
ATOM 7996 O O . THR B 1 283 ? -15.373 -21.375 0.669 1.00 21.29 351 THR D O 1
ATOM 8000 N N . LEU B 1 284 ? -17.477 -21.164 1.391 1.00 12.49 352 LEU D N 1
ATOM 8001 C CA . LEU B 1 284 ? -17.286 -19.770 1.744 1.00 18.01 352 LEU D CA 1
ATOM 8002 C C . LEU B 1 284 ? -17.713 -19.591 3.196 1.00 26.72 352 LEU D C 1
ATOM 8003 O O . LEU B 1 284 ? -18.865 -19.848 3.530 1.00 21.55 352 LEU D O 1
ATOM 8008 N N . VAL B 1 285 ? -16.775 -19.221 4.069 1.00 24.86 353 VAL D N 1
ATOM 8009 C CA . VAL B 1 285 ? -17.126 -18.808 5.417 1.00 22.42 353 VAL D CA 1
ATOM 8010 C C . VAL B 1 285 ? -17.213 -17.285 5.440 1.00 26.71 353 VAL D C 1
ATOM 8011 O O . VAL B 1 285 ? -16.264 -16.593 5.076 1.00 24.26 353 VAL D O 1
ATOM 8015 N N . PHE B 1 286 ? -18.380 -16.780 5.838 1.00 28.86 354 PHE D N 1
ATOM 8016 C CA . PHE B 1 286 ? -18.774 -15.397 5.580 1.00 24.24 354 PHE D CA 1
ATOM 8017 C C . PHE B 1 286 ? -19.548 -14.783 6.764 1.00 20.45 354 PHE D C 1
ATOM 8018 O O . PHE B 1 286 ? -20.751 -14.532 6.666 1.00 22.49 354 PHE D O 1
ATOM 8026 N N . GLN B 1 287 ? -18.835 -14.473 7.843 1.00 22.42 355 GLN D N 1
ATOM 8027 C CA . GLN B 1 287 ? -19.441 -14.182 9.136 1.00 17.16 355 GLN D CA 1
ATOM 8028 C C . GLN B 1 287 ? -19.272 -12.753 9.667 1.00 23.08 355 GLN D C 1
ATOM 8029 O O . GLN B 1 287 ? -18.401 -12.008 9.224 1.00 21.48 355 GLN D O 1
ATOM 8035 N N . LYS B 1 288 ? -20.116 -12.396 10.640 1.00 23.67 356 LYS D N 1
ATOM 8036 C CA . LYS B 1 288 ? -19.964 -11.173 11.442 1.00 23.33 356 LYS D CA 1
ATOM 8037 C C . LYS B 1 288 ? -20.302 -9.870 10.730 1.00 29.61 356 LYS D C 1
ATOM 8038 O O . LYS B 1 288 ? -19.457 -8.973 10.605 1.00 32.93 356 LYS D O 1
ATOM 8044 N N . ASN B 1 289 ? -21.551 -9.788 10.277 1.00 29.03 357 ASN D N 1
ATOM 8045 C CA . ASN B 1 289 ? -22.166 -8.570 9.743 1.00 25.03 357 ASN D CA 1
ATOM 8046 C C . ASN B 1 289 ? -21.442 -8.131 8.502 1.00 26.28 357 ASN D C 1
ATOM 8047 O O . ASN B 1 289 ? -21.215 -6.948 8.263 1.00 27.39 357 ASN D O 1
ATOM 8052 N N . VAL B 1 290 ? -21.145 -9.127 7.688 1.00 24.73 358 VAL D N 1
ATOM 8053 C CA . VAL B 1 290 ? -20.425 -8.968 6.445 1.00 23.46 358 VAL D CA 1
ATOM 8054 C C . VAL B 1 290 ? -21.414 -8.736 5.268 1.00 35.38 358 VAL D C 1
ATOM 8055 O O . VAL B 1 290 ? -21.061 -8.155 4.240 1.00 31.60 358 VAL D O 1
ATOM 8059 N N . THR B 1 291 ? -22.669 -9.145 5.452 1.00 24.06 359 THR D N 1
ATOM 8060 C CA . THR B 1 291 ? -23.680 -8.993 4.408 1.00 32.16 359 THR D CA 1
ATOM 8061 C C . THR B 1 291 ? -25.092 -8.950 4.993 1.00 33.84 359 THR D C 1
ATOM 8062 O O . THR B 1 291 ? -25.284 -9.230 6.169 1.00 27.06 359 THR D O 1
ATOM 8066 N N . ASN B 1 292 ? -26.069 -8.593 4.160 1.00 31.12 360 ASN D N 1
ATOM 8067 C CA . ASN B 1 292 ? -27.469 -8.739 4.520 1.00 33.40 360 ASN D CA 1
ATOM 8068 C C . ASN B 1 292 ? -28.148 -9.665 3.508 1.00 32.55 360 ASN D C 1
ATOM 8069 O O . ASN B 1 292 ? -27.463 -10.294 2.692 1.00 32.27 360 ASN D O 1
ATOM 8074 N N . ALA B 1 293 ? -29.472 -9.765 3.571 1.00 25.82 361 ALA D N 1
ATOM 8075 C CA . ALA B 1 293 ? -30.214 -10.718 2.742 1.00 30.42 361 ALA D CA 1
ATOM 8076 C C . ALA B 1 293 ? -29.982 -10.438 1.279 1.00 35.22 361 ALA D C 1
ATOM 8077 O O . ALA B 1 293 ? -29.813 -11.348 0.464 1.00 39.69 361 ALA D O 1
ATOM 8079 N N . GLU B 1 294 ? -29.956 -9.159 0.948 1.00 31.00 362 GLU D N 1
ATOM 8080 C CA . GLU B 1 294 ? -29.860 -8.778 -0.435 1.00 26.75 362 GLU D CA 1
ATOM 8081 C C . GLU B 1 294 ? -28.460 -9.126 -0.921 1.00 36.64 362 GLU D C 1
ATOM 8082 O O . GLU B 1 294 ? -28.278 -9.554 -2.063 1.00 36.53 362 GLU D O 1
ATOM 8088 N N . GLY B 1 295 ? -27.481 -8.991 -0.023 1.00 29.70 363 GLY D N 1
ATOM 8089 C CA . GLY B 1 295 ? -26.115 -9.353 -0.330 1.00 22.97 363 GLY D CA 1
ATOM 8090 C C . GLY B 1 295 ? -25.949 -10.836 -0.592 1.00 26.41 363 GLY D C 1
ATOM 8091 O O . GLY B 1 295 ? -25.114 -11.244 -1.409 1.00 23.92 363 GLY D O 1
ATOM 8092 N N . ILE B 1 296 ? -26.743 -11.644 0.099 1.00 26.80 364 ILE D N 1
ATOM 8093 C CA . ILE B 1 296 ? -26.783 -13.078 -0.161 1.00 31.09 364 ILE D CA 1
ATOM 8094 C C . ILE B 1 296 ? -27.203 -13.337 -1.609 1.00 33.79 364 ILE D C 1
ATOM 8095 O O . ILE B 1 296 ? -26.644 -14.210 -2.279 1.00 30.59 364 ILE D O 1
ATOM 8100 N N . LYS B 1 297 ? -28.177 -12.560 -2.087 1.00 28.82 365 LYS D N 1
ATOM 8101 C CA . LYS B 1 297 ? -28.691 -12.713 -3.439 1.00 31.60 365 LYS D CA 1
ATOM 8102 C C . LYS B 1 297 ? -27.627 -12.437 -4.502 1.00 41.54 365 LYS D C 1
ATOM 8103 O O . LYS B 1 297 ? -27.564 -13.134 -5.521 1.00 44.13 365 LYS D O 1
ATOM 8109 N N . GLN B 1 298 ? -26.794 -11.427 -4.263 1.00 37.40 366 GLN D N 1
ATOM 8110 C CA . GLN B 1 298 ? -25.711 -11.083 -5.187 1.00 34.98 366 GLN D CA 1
ATOM 8111 C C . GLN B 1 298 ? -24.635 -12.163 -5.159 1.00 37.78 366 GLN D C 1
ATOM 8112 O O . GLN B 1 298 ? -24.097 -12.562 -6.198 1.00 39.25 366 GLN D O 1
ATOM 8118 N N . LEU B 1 299 ? -24.307 -12.601 -3.948 1.00 44.20 367 LEU D N 1
ATOM 8119 C CA . LEU B 1 299 ? -23.361 -13.683 -3.723 1.00 37.89 367 LEU D CA 1
ATOM 8120 C C . LEU B 1 299 ? -23.769 -14.933 -4.494 1.00 37.08 367 LEU D C 1
ATOM 8121 O O . LEU B 1 299 ? -22.932 -15.581 -5.123 1.00 29.91 367 LEU D O 1
ATOM 8126 N N . ALA B 1 300 ? -25.058 -15.264 -4.447 1.00 40.48 368 ALA D N 1
ATOM 8127 C CA . ALA B 1 300 ? -25.580 -16.442 -5.149 1.00 37.15 368 ALA D CA 1
ATOM 8128 C C . ALA B 1 300 ? -25.300 -16.443 -6.661 1.00 32.96 368 ALA D C 1
ATOM 8129 O O . ALA B 1 300 ? -25.193 -17.511 -7.271 1.00 35.95 368 ALA D O 1
ATOM 8131 N N . LYS B 1 301 ? -25.132 -15.260 -7.250 1.00 34.58 369 LYS D N 1
ATOM 8132 C CA . LYS B 1 301 ? -24.832 -15.149 -8.689 1.00 42.84 369 LYS D CA 1
ATOM 8133 C C . LYS B 1 301 ? -23.350 -15.337 -9.025 1.00 49.56 369 LYS D C 1
ATOM 8134 O O . LYS B 1 301 ? -23.012 -15.904 -10.060 1.00 53.54 369 LYS D O 1
ATOM 8140 N N . CYS B 1 302 ? -22.479 -14.844 -8.145 1.00 51.54 370 CYS D N 1
ATOM 8141 C CA . CYS B 1 302 ? -21.025 -14.937 -8.289 1.00 38.20 370 CYS D CA 1
ATOM 8142 C C . CYS B 1 302 ? -20.449 -16.328 -8.017 1.00 41.12 370 CYS D C 1
ATOM 8143 O O . CYS B 1 302 ? -19.244 -16.528 -8.147 1.00 40.38 370 CYS D O 1
ATOM 8146 N N . THR B 1 303 ? -21.274 -17.293 -7.630 1.00 41.21 371 THR D N 1
ATOM 8147 C CA . THR B 1 303 ? -20.699 -18.432 -6.940 1.00 31.36 371 THR D CA 1
ATOM 8148 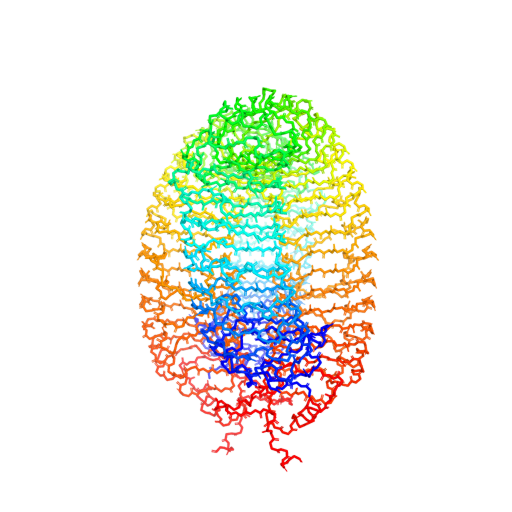C C . THR B 1 303 ? -21.459 -19.741 -7.113 1.00 29.21 371 THR D C 1
ATOM 8149 O O . THR B 1 303 ? -22.629 -19.737 -7.467 1.00 36.44 371 THR D O 1
ATOM 8153 N N . ARG B 1 304 ? -20.803 -20.867 -6.855 1.00 31.46 372 ARG D N 1
ATOM 8154 C CA . ARG B 1 304 ? -21.494 -22.157 -6.899 1.00 32.01 372 ARG D CA 1
ATOM 8155 C C . ARG B 1 304 ? -21.162 -23.056 -5.695 1.00 30.75 372 ARG D C 1
ATOM 8156 O O . ARG B 1 304 ? -20.607 -24.143 -5.857 1.00 36.85 372 ARG D O 1
ATOM 8164 N N . LEU B 1 305 ? -21.564 -22.617 -4.505 1.00 22.72 373 LEU D N 1
ATOM 8165 C CA . LEU B 1 305 ? -21.116 -23.197 -3.233 1.00 21.71 373 LEU D CA 1
ATOM 8166 C C . LEU B 1 305 ? -21.702 -24.533 -2.858 1.00 16.83 373 LEU D C 1
ATOM 8167 O O . LEU B 1 305 ? -22.850 -24.807 -3.129 1.00 19.50 373 LEU D O 1
ATOM 8172 N N . LEU B 1 306 ? -20.900 -25.362 -2.206 1.00 19.27 374 LEU D N 1
ATOM 8173 C CA . LEU B 1 306 ? -21.416 -26.563 -1.570 1.00 23.34 374 LEU D CA 1
ATOM 8174 C C . LEU B 1 306 ? -21.677 -26.290 -0.081 1.00 23.75 374 LEU D C 1
ATOM 8175 O O . LEU B 1 306 ? -22.597 -26.862 0.513 1.00 27.44 374 LEU D O 1
ATOM 8180 N N . PHE B 1 307 ? -20.849 -25.432 0.518 1.00 18.74 375 PHE D N 1
ATOM 8181 C CA . PHE B 1 307 ? -20.975 -25.065 1.939 1.00 18.62 375 PHE D CA 1
ATOM 8182 C C . PHE B 1 307 ? -20.910 -23.548 2.062 1.00 14.19 375 PHE D C 1
ATOM 8183 O O . PHE B 1 307 ? -19.959 -22.926 1.619 1.00 19.71 375 PHE D O 1
ATOM 8191 N N . LEU B 1 308 ? -21.949 -22.952 2.622 1.00 12.31 376 LEU D N 1
ATOM 8192 C CA . LEU B 1 308 ? -21.948 -21.525 2.918 1.00 17.22 376 LEU D CA 1
ATOM 8193 C C . LEU B 1 308 ? -22.215 -21.297 4.425 1.00 20.95 376 LEU D C 1
ATOM 8194 O O . LEU B 1 308 ? -23.162 -21.835 4.995 1.00 15.92 376 LEU D O 1
ATOM 8199 N N . ASP B 1 309 ? -21.363 -20.509 5.064 1.00 21.88 377 ASP D N 1
ATOM 8200 C CA . ASP B 1 309 ? -21.510 -20.205 6.482 1.00 19.02 377 ASP D CA 1
ATOM 8201 C C . ASP B 1 309 ? -21.770 -18.721 6.671 1.00 19.56 377 ASP D C 1
ATOM 8202 O O . ASP B 1 309 ? -20.878 -17.890 6.470 1.00 23.59 377 ASP D O 1
ATOM 8207 N N . LEU B 1 310 ? -22.983 -18.394 7.095 1.00 20.05 378 LEU D N 1
ATOM 8208 C CA . LEU B 1 310 ? -23.391 -17.005 7.246 1.00 23.79 378 LEU D CA 1
ATOM 8209 C C . LEU B 1 310 ? -23.619 -16.615 8.701 1.00 26.29 378 LEU D C 1
ATOM 8210 O O . LEU B 1 310 ? -24.301 -15.631 8.980 1.00 21.80 378 LEU D O 1
ATOM 8215 N N . GLY B 1 311 ? -23.005 -17.363 9.616 1.00 30.77 379 GLY D N 1
ATOM 8216 C CA . GLY B 1 311 ? -23.155 -17.139 11.046 1.00 22.21 379 GLY D CA 1
ATOM 8217 C C . GLY B 1 311 ? -22.847 -15.721 11.494 1.00 22.47 379 GLY D C 1
ATOM 8218 O O . GLY B 1 311 ? -21.997 -15.049 10.913 1.00 21.43 379 GLY D O 1
ATOM 8219 N N . GLN B 1 312 ? -23.592 -15.244 12.489 1.00 23.43 380 GLN D N 1
ATOM 8220 C CA . GLN B 1 312 ? -23.328 -13.935 13.095 1.00 25.71 380 GLN D CA 1
ATOM 8221 C C . GLN B 1 312 ? -23.529 -12.753 12.166 1.00 23.73 380 GLN D C 1
ATOM 8222 O O . GLN B 1 312 ? -22.980 -11.675 12.383 1.00 21.60 380 GLN D O 1
ATOM 8228 N N . ASN B 1 313 ? -24.332 -12.941 11.136 1.00 28.58 381 ASN D N 1
ATOM 8229 C CA . ASN B 1 313 ? -24.784 -11.801 10.362 1.00 31.64 381 ASN D CA 1
ATOM 8230 C C . ASN B 1 313 ? -26.023 -11.185 11.012 1.00 32.55 381 ASN D C 1
ATOM 8231 O O . ASN B 1 313 ? -27.155 -11.615 10.774 1.00 30.20 381 ASN D O 1
ATOM 8236 N N . SER B 1 314 ? -25.767 -10.203 11.875 1.00 25.63 382 SER D N 1
ATOM 8237 C CA . SER B 1 314 ? -26.785 -9.595 12.727 1.00 32.26 382 SER D CA 1
ATOM 8238 C C . SER B 1 314 ? -27.906 -8.875 11.969 1.00 31.51 382 SER D C 1
ATOM 8239 O O . SER B 1 314 ? -28.986 -8.648 12.518 1.00 32.06 382 SER D O 1
ATOM 8242 N N . ASP B 1 315 ? -27.665 -8.515 10.718 1.00 32.31 383 ASP D N 1
ATOM 8243 C CA . ASP B 1 315 ? -28.727 -7.872 9.942 1.00 36.51 383 ASP D CA 1
ATOM 8244 C C . ASP B 1 315 ? -29.675 -8.871 9.284 1.00 31.96 383 ASP D C 1
ATOM 8245 O O . ASP B 1 315 ? -30.616 -8.484 8.594 1.00 32.28 383 ASP D O 1
ATOM 8250 N N . LEU B 1 316 ? -29.426 -10.158 9.498 1.00 30.29 384 LEU D N 1
ATOM 8251 C CA . LEU B 1 316 ? -30.355 -11.174 9.037 1.00 29.05 384 LEU D CA 1
ATOM 8252 C C . LEU B 1 316 ? -31.389 -11.398 10.134 1.00 33.14 384 LEU D C 1
ATOM 8253 O O . LEU B 1 316 ? -31.129 -12.100 11.112 1.00 37.58 384 LEU D O 1
ATOM 8258 N N . ILE B 1 317 ? -32.562 -10.801 9.945 1.00 27.35 385 ILE D N 1
ATOM 8259 C CA . ILE B 1 317 ? -33.668 -10.874 10.895 1.00 33.39 385 ILE D CA 1
ATOM 8260 C C . ILE B 1 317 ? -34.809 -11.747 10.384 1.00 32.52 385 ILE D C 1
ATOM 8261 O O . ILE B 1 317 ? -35.369 -12.551 11.133 1.00 34.59 385 ILE D O 1
ATOM 8266 N N . TYR B 1 318 ? -35.144 -11.603 9.107 1.00 23.58 386 TYR D N 1
ATOM 8267 C CA . TYR B 1 318 ? -36.078 -12.536 8.488 1.00 27.55 386 TYR D CA 1
ATOM 8268 C C . TYR B 1 318 ? -35.593 -12.940 7.106 1.00 27.67 386 TYR D C 1
ATOM 8269 O O . TYR B 1 318 ? -34.934 -12.176 6.405 1.00 28.60 386 TYR D O 1
ATOM 8278 N N . LEU B 1 319 ? -35.918 -14.160 6.720 1.00 30.99 387 LEU D N 1
ATOM 8279 C CA . LEU B 1 319 ? -35.617 -14.616 5.381 1.00 30.59 387 LEU D CA 1
ATOM 8280 C C . LEU B 1 319 ? -36.881 -15.233 4.785 1.00 28.91 387 LEU D C 1
ATOM 8281 O O . LEU B 1 319 ? -37.251 -16.358 5.124 1.00 19.24 387 LEU D O 1
ATOM 8286 N N . ASN B 1 320 ? -37.541 -14.481 3.905 1.00 33.86 388 ASN D N 1
ATOM 8287 C CA . ASN B 1 320 ? -38.793 -14.927 3.291 1.00 35.85 388 ASN D CA 1
ATOM 8288 C C . ASN B 1 320 ? -38.920 -14.552 1.811 1.00 35.60 388 ASN D C 1
ATOM 8289 O O . ASN B 1 320 ? -40.031 -14.442 1.295 1.00 34.78 388 ASN D O 1
ATOM 8294 N N . ASP B 1 321 ? -37.794 -14.366 1.123 1.00 40.05 389 ASP D N 1
ATOM 8295 C CA . ASP B 1 321 ? -37.821 -13.793 -0.230 1.00 32.83 389 ASP D CA 1
ATOM 8296 C C . ASP B 1 321 ? -36.808 -14.357 -1.224 1.00 30.72 389 ASP D C 1
ATOM 8297 O O . ASP B 1 321 ? -36.042 -13.598 -1.828 1.00 38.69 389 ASP D O 1
ATOM 8302 N N . SER B 1 322 ? -36.827 -15.673 -1.427 1.00 23.31 390 SER D N 1
ATOM 8303 C CA . SER B 1 322 ? -35.990 -16.314 -2.456 1.00 21.44 390 SER D CA 1
ATOM 8304 C C . SER B 1 322 ? -34.476 -16.096 -2.309 1.00 25.28 390 SER D C 1
ATOM 8305 O O . SER B 1 322 ? -33.734 -16.266 -3.286 1.00 27.61 390 SER D O 1
ATOM 8308 N N . GLU B 1 323 ? -34.009 -15.771 -1.101 1.00 29.85 391 GLU D N 1
ATOM 8309 C CA . GLU B 1 323 ? -32.584 -15.450 -0.906 1.00 25.40 391 GLU D CA 1
ATOM 8310 C C . GLU B 1 323 ? -31.682 -16.546 -1.422 1.00 22.26 391 GLU D C 1
ATOM 8311 O O . GLU B 1 323 ? -30.686 -16.270 -2.073 1.00 21.64 391 GLU D O 1
ATOM 8317 N N . PHE B 1 324 ? -32.071 -17.796 -1.225 1.00 26.83 392 PHE D N 1
ATOM 8318 C CA . PHE B 1 324 ? -31.159 -18.887 -1.562 1.00 24.84 392 PHE D CA 1
ATOM 8319 C C . PHE B 1 324 ? -31.452 -19.615 -2.881 1.00 31.16 392 PHE D C 1
ATOM 8320 O O . PHE B 1 324 ? -30.771 -20.601 -3.210 1.00 26.78 392 PHE D O 1
ATOM 8328 N N . ASN B 1 325 ? -32.446 -19.141 -3.638 1.00 33.57 393 ASN D N 1
ATOM 8329 C CA . ASN B 1 325 ? -32.908 -19.900 -4.800 1.00 35.42 393 ASN D CA 1
ATOM 8330 C C . ASN B 1 325 ? -31.876 -20.061 -5.918 1.00 37.18 393 ASN D C 1
ATOM 8331 O O . ASN B 1 325 ? -31.847 -21.088 -6.603 1.00 40.05 393 ASN D O 1
ATOM 8336 N N . ALA B 1 326 ? -30.980 -19.087 -6.048 1.00 31.82 394 ALA D N 1
ATOM 8337 C CA . ALA B 1 326 ? -29.936 -19.162 -7.058 1.00 35.47 394 ALA D CA 1
ATOM 8338 C C . ALA B 1 326 ? -28.725 -19.942 -6.569 1.00 37.40 394 ALA D C 1
ATOM 8339 O O . ALA B 1 326 ? -27.700 -19.952 -7.229 1.00 43.04 394 ALA D O 1
ATOM 8341 N N . LEU B 1 327 ? -28.836 -20.606 -5.423 1.00 33.49 395 LEU D N 1
ATOM 8342 C CA . LEU B 1 327 ? -27.721 -21.429 -4.940 1.00 30.77 395 LEU D CA 1
ATOM 8343 C C . LEU B 1 327 ? -28.099 -22.886 -4.735 1.00 25.12 395 LEU D C 1
ATOM 8344 O O . LEU B 1 327 ? -27.712 -23.467 -3.733 1.00 30.57 395 LEU D O 1
ATOM 8349 N N . PRO B 1 328 ? -28.789 -23.505 -5.711 1.00 28.56 396 PRO D N 1
ATOM 8350 C CA . PRO B 1 328 ? -29.358 -24.840 -5.477 1.00 19.15 396 PRO D CA 1
ATOM 8351 C C . PRO B 1 328 ? -28.312 -25.919 -5.229 1.00 26.58 396 PRO D C 1
ATOM 8352 O O . PRO B 1 328 ? -28.673 -27.044 -4.904 1.00 36.15 396 PRO D O 1
ATOM 8356 N N . SER B 1 329 ? -27.036 -25.588 -5.393 1.00 27.21 397 SER D N 1
ATOM 8357 C CA . SER B 1 329 ? -25.965 -26.559 -5.173 1.00 27.47 397 SER D CA 1
ATOM 8358 C C . SER B 1 329 ? -25.659 -26.803 -3.698 1.00 22.29 397 SER D C 1
ATOM 8359 O O . SER B 1 329 ? -25.041 -27.806 -3.366 1.00 28.30 397 SER D O 1
ATOM 8362 N N . LEU B 1 330 ? -26.111 -25.905 -2.825 1.00 14.61 398 LEU D N 1
ATOM 8363 C CA . LEU B 1 330 ? -25.819 -25.985 -1.387 1.00 14.52 398 LEU D CA 1
ATOM 8364 C C . LEU B 1 330 ? -26.077 -27.339 -0.754 1.00 25.61 398 LEU D C 1
ATOM 8365 O O . LEU B 1 330 ? -27.150 -27.933 -0.923 1.00 31.80 398 LEU D O 1
ATOM 8370 N N . GLN B 1 331 ? -25.072 -27.828 -0.033 1.00 18.38 399 GLN D N 1
ATOM 8371 C CA . GLN B 1 331 ? -25.224 -29.036 0.756 1.00 16.93 399 GLN D CA 1
ATOM 8372 C C . GLN B 1 331 ? -25.346 -28.700 2.239 1.00 19.76 399 GLN D C 1
ATOM 8373 O O . GLN B 1 331 ? -26.075 -29.362 2.970 1.00 23.59 399 GLN D O 1
ATOM 8379 N N . LYS B 1 332 ? -24.608 -27.687 2.679 1.00 17.86 400 LYS D N 1
ATOM 8380 C CA . LYS B 1 332 ? -24.570 -27.324 4.084 1.00 22.83 400 LYS D CA 1
ATOM 8381 C C . LYS B 1 332 ? -24.764 -25.821 4.220 1.00 20.61 400 LYS D C 1
ATOM 8382 O O . LYS B 1 332 ? -24.112 -25.029 3.547 1.00 19.60 400 LYS D O 1
ATOM 8388 N N . LEU B 1 333 ? -25.665 -25.424 5.100 1.00 17.72 401 LEU D N 1
ATOM 8389 C CA . LEU B 1 333 ? -25.912 -24.009 5.295 1.00 20.57 401 LEU D CA 1
ATOM 8390 C C . LEU B 1 333 ? -25.933 -23.684 6.803 1.00 24.15 401 LEU D C 1
ATOM 8391 O O . LEU B 1 333 ? -26.630 -24.345 7.586 1.00 23.34 401 LEU D O 1
ATOM 8396 N N . ASN B 1 334 ? -25.095 -22.728 7.218 1.00 19.34 402 ASN D N 1
ATOM 8397 C CA . ASN B 1 334 ? -25.095 -22.261 8.604 1.00 22.58 402 ASN D CA 1
ATOM 8398 C C . ASN B 1 334 ? -25.564 -20.822 8.700 1.00 24.70 402 ASN D C 1
ATOM 8399 O O . ASN B 1 334 ? -25.014 -19.928 8.032 1.00 19.22 402 ASN D O 1
ATOM 8404 N N . LEU B 1 335 ? -26.562 -20.617 9.560 1.00 16.83 403 LEU D N 1
ATOM 8405 C CA . LEU B 1 335 ? -27.168 -19.317 9.801 1.00 25.33 403 LEU D CA 1
ATOM 8406 C C . LEU B 1 335 ? -27.300 -19.069 11.310 1.00 28.29 403 LEU D C 1
ATOM 8407 O O . LEU B 1 335 ? -28.174 -18.349 11.783 1.00 34.02 403 LEU D O 1
ATOM 8412 N N . ASN B 1 336 ? -26.413 -19.673 12.069 1.00 21.93 404 ASN D N 1
ATOM 8413 C CA . ASN B 1 336 ? -26.401 -19.492 13.506 1.00 20.83 404 ASN D CA 1
ATOM 8414 C C . ASN B 1 336 ? -25.899 -18.128 14.013 1.00 25.47 404 ASN D C 1
ATOM 8415 O O . ASN B 1 336 ? -25.037 -17.485 13.400 1.00 25.54 404 ASN D O 1
ATOM 8420 N N . LYS B 1 337 ? -26.417 -17.730 15.173 1.00 21.31 405 LYS D N 1
ATOM 8421 C CA . LYS B 1 337 ? -25.999 -16.516 15.871 1.00 23.45 405 LYS D CA 1
ATOM 8422 C C . LYS B 1 337 ? -26.241 -15.256 15.059 1.00 22.86 405 LYS D C 1
ATOM 8423 O O . LYS B 1 337 ? -25.539 -14.265 15.219 1.00 25.18 405 LYS D O 1
ATOM 8429 N N . CYS B 1 338 ? -27.249 -15.288 14.200 1.00 27.62 406 CYS D N 1
ATOM 8430 C CA . CYS B 1 338 ? -27.727 -14.069 13.560 1.00 28.67 406 CYS D CA 1
ATOM 8431 C C . CYS B 1 338 ? -28.820 -13.477 14.459 1.00 33.86 406 CYS D C 1
ATOM 8432 O O . CYS B 1 338 ? -28.786 -13.667 15.677 1.00 39.86 406 CYS D O 1
ATOM 8435 N N . GLN B 1 339 ? -29.779 -12.753 13.897 1.00 30.31 407 GLN D N 1
ATOM 8436 C CA . GLN B 1 339 ? -30.904 -12.271 14.708 1.00 26.58 407 GLN D CA 1
ATOM 8437 C C . GLN B 1 339 ? -32.216 -12.751 14.123 1.00 28.19 407 GLN D C 1
ATOM 8438 O O . GLN B 1 339 ? -33.201 -12.016 14.107 1.00 32.22 407 GLN D O 1
ATOM 8444 N N . LEU B 1 340 ? -32.217 -13.973 13.604 1.00 25.00 408 LEU D N 1
ATOM 8445 C CA . LEU B 1 340 ? -33.385 -14.482 12.891 1.00 20.79 408 LEU D CA 1
ATOM 8446 C C . LEU B 1 340 ? -34.578 -14.750 13.798 1.00 22.54 408 LEU D C 1
ATOM 8447 O O . LEU B 1 340 ? -34.472 -15.519 14.756 1.00 24.50 408 LEU D O 1
ATOM 8452 N N . SER B 1 341 ? -35.723 -14.159 13.458 1.00 24.25 409 SER D N 1
ATOM 8453 C CA . SER B 1 341 ? -36.964 -14.444 14.164 1.00 30.49 409 SER D CA 1
ATOM 8454 C C . SER B 1 341 ? -38.057 -14.962 13.220 1.00 33.33 409 SER D C 1
ATOM 8455 O O . SER B 1 341 ? -39.072 -15.489 13.676 1.00 34.03 409 SER D O 1
ATOM 8458 N N . PHE B 1 342 ? -37.842 -14.839 11.914 1.00 33.31 410 PHE D N 1
ATOM 8459 C CA . PHE B 1 342 ? -38.782 -15.415 10.935 1.00 31.97 410 PHE D CA 1
ATOM 8460 C C . PHE B 1 342 ? -38.088 -16.045 9.720 1.00 26.11 410 PHE D C 1
ATOM 8461 O O . PHE B 1 342 ? -37.188 -15.459 9.111 1.00 28.18 410 PHE D O 1
ATOM 8469 N N . ILE B 1 343 ? -38.521 -17.249 9.379 1.00 16.50 411 ILE D N 1
ATOM 8470 C CA . ILE B 1 343 ? -38.046 -17.918 8.186 1.00 26.23 411 ILE D CA 1
ATOM 8471 C C . ILE B 1 343 ? -39.161 -18.790 7.620 1.00 27.51 411 ILE D C 1
ATOM 8472 O O . ILE B 1 343 ? -39.912 -19.406 8.384 1.00 26.69 411 ILE D O 1
ATOM 8477 N N . ASN B 1 344 ? -39.262 -18.862 6.293 1.00 18.99 412 ASN D N 1
ATOM 8478 C CA . ASN B 1 344 ? -40.274 -19.711 5.682 1.00 23.53 412 ASN D CA 1
ATOM 8479 C C . ASN B 1 344 ? -39.796 -20.467 4.435 1.00 28.50 412 ASN D C 1
ATOM 8480 O O . ASN B 1 344 ? -38.633 -20.346 4.017 1.00 21.13 412 ASN D O 1
ATOM 8485 N N . ASN B 1 345 ? -40.716 -21.190 3.801 1.00 21.87 413 ASN D N 1
ATOM 8486 C CA . ASN B 1 345 ? -40.336 -22.073 2.707 1.00 19.32 413 ASN D CA 1
ATOM 8487 C C . ASN B 1 345 ? -39.945 -21.352 1.419 1.00 20.52 413 ASN D C 1
ATOM 8488 O O . ASN B 1 345 ? -39.475 -21.981 0.467 1.00 22.76 413 ASN D O 1
ATOM 8493 N N . ARG B 1 346 ? -40.167 -20.044 1.371 1.00 19.84 414 ARG D N 1
ATOM 8494 C CA . ARG B 1 346 ? -39.821 -19.264 0.175 1.00 23.10 414 ARG D CA 1
ATOM 8495 C C . ARG B 1 346 ? -38.313 -18.886 0.070 1.00 31.37 414 ARG D C 1
ATOM 8496 O O . ARG B 1 346 ? -37.841 -18.504 -0.998 1.00 29.64 414 ARG D O 1
ATOM 8504 N N . THR B 1 347 ? -37.568 -18.965 1.176 1.00 31.19 415 THR D N 1
ATOM 8505 C CA . THR B 1 347 ? -36.172 -18.544 1.172 1.00 27.73 415 THR D CA 1
ATOM 8506 C C . THR B 1 347 ? -35.300 -19.621 0.527 1.00 26.72 415 THR D C 1
ATOM 8507 O O . THR B 1 347 ? -34.308 -19.323 -0.141 1.00 28.83 415 THR D O 1
ATOM 8511 N N . TRP B 1 348 ? -35.704 -20.874 0.696 1.00 29.07 416 TRP D N 1
ATOM 8512 C CA . TRP B 1 348 ? -34.897 -22.013 0.277 1.00 25.19 416 TRP D CA 1
ATOM 8513 C C . TRP B 1 348 ? -35.693 -23.019 -0.535 1.00 25.89 416 TRP D C 1
ATOM 8514 O O . TRP B 1 348 ? -35.506 -24.241 -0.425 1.00 20.59 416 TRP D O 1
ATOM 8525 N N . SER B 1 349 ? -36.578 -22.471 -1.356 1.00 25.12 417 SER D N 1
ATOM 8526 C CA . SER B 1 349 ? -37.472 -23.240 -2.213 1.00 30.55 417 SER D CA 1
ATOM 8527 C C . SER B 1 349 ? -36.731 -24.239 -3.112 1.00 31.24 417 SER D C 1
ATOM 8528 O O . SER B 1 349 ? -37.199 -25.347 -3.354 1.00 28.45 417 SER D O 1
ATOM 8531 N N . SER B 1 350 ? -35.550 -23.863 -3.573 1.00 31.87 418 SER D N 1
ATOM 8532 C CA . SER B 1 350 ? -34.826 -24.685 -4.542 1.00 36.18 418 SER D CA 1
ATOM 8533 C C . SER B 1 350 ? -33.650 -25.458 -3.931 1.00 37.13 418 SER D C 1
ATOM 8534 O O . SER B 1 350 ? -32.800 -25.966 -4.662 1.00 36.41 418 SER D O 1
ATOM 8537 N N . LEU B 1 351 ? -33.588 -25.516 -2.600 1.00 26.23 419 LEU D N 1
ATOM 8538 C CA . LEU B 1 351 ? -32.452 -26.137 -1.915 1.00 22.52 419 LEU D CA 1
ATOM 8539 C C . LEU B 1 351 ? -32.602 -27.638 -1.715 1.00 21.95 419 LEU D C 1
ATOM 8540 O O . LEU B 1 351 ? -32.511 -28.144 -0.602 1.00 16.15 419 LEU D O 1
ATOM 8545 N N . GLN B 1 352 ? -32.780 -28.348 -2.813 1.00 16.15 420 GLN D N 1
ATOM 8546 C CA . GLN B 1 352 ? -33.058 -29.773 -2.784 1.00 23.39 420 GLN D CA 1
ATOM 8547 C C . GLN B 1 352 ? -31.858 -30.659 -2.554 1.00 23.02 420 GLN D C 1
ATOM 8548 O O . GLN B 1 352 ? -32.001 -31.875 -2.443 1.00 27.06 420 GLN D O 1
ATOM 8554 N N . ASN B 1 353 ? -30.672 -30.059 -2.488 1.00 21.46 421 ASN D N 1
ATOM 8555 C CA . ASN B 1 353 ? -29.460 -30.813 -2.194 1.00 25.84 421 ASN D CA 1
ATOM 8556 C C . ASN B 1 353 ? -28.943 -30.588 -0.763 1.00 22.20 421 ASN D C 1
ATOM 8557 O O . ASN B 1 353 ? -28.001 -31.254 -0.327 1.00 23.49 421 ASN D O 1
ATOM 8562 N N . LEU B 1 354 ? -29.560 -29.651 -0.048 1.00 15.31 422 LEU D N 1
ATOM 8563 C CA . LEU B 1 354 ? -29.183 -29.346 1.337 1.00 17.05 422 LEU D CA 1
ATOM 8564 C C . LEU B 1 354 ? -29.341 -30.561 2.258 1.00 21.11 422 LEU D C 1
ATOM 8565 O O . LEU B 1 354 ? -30.422 -31.183 2.348 1.00 19.54 422 LEU D O 1
ATOM 8570 N N . THR B 1 355 ? -28.253 -30.924 2.927 1.00 12.69 423 THR D N 1
ATOM 8571 C CA . THR B 1 355 ? -28.296 -32.073 3.823 1.00 17.20 423 THR D CA 1
ATOM 8572 C C . THR B 1 355 ? -28.024 -31.680 5.266 1.00 21.76 423 THR D C 1
ATOM 8573 O O . THR B 1 355 ? -28.216 -32.476 6.175 1.00 21.43 423 THR D O 1
ATOM 8577 N N . SER B 1 356 ? -27.531 -30.464 5.457 1.00 16.02 424 SER D N 1
ATOM 8578 C CA . SER B 1 356 ? -27.219 -29.981 6.779 1.00 23.08 424 SER D CA 1
ATOM 8579 C C . SER B 1 356 ? -27.589 -28.513 6.929 1.00 17.55 424 SER D C 1
ATOM 8580 O O . SER B 1 356 ? -27.260 -27.692 6.067 1.00 15.31 424 SER D O 1
ATOM 8583 N N . LEU B 1 357 ? -28.272 -28.189 8.025 1.00 11.60 425 LEU D N 1
ATOM 8584 C CA . LEU B 1 357 ? -28.717 -26.821 8.264 1.00 10.39 425 LEU D CA 1
ATOM 8585 C C . LEU B 1 357 ? -28.650 -26.478 9.751 1.00 18.97 425 LEU D C 1
ATOM 8586 O O . LEU B 1 357 ? -29.217 -27.184 10.600 1.00 17.93 425 LEU D O 1
ATOM 8591 N N . ASP B 1 358 ? -27.979 -25.370 10.051 1.00 21.22 426 ASP D N 1
ATOM 8592 C CA . ASP B 1 358 ? -27.798 -24.935 11.425 1.00 22.44 426 ASP D CA 1
ATOM 8593 C C . ASP B 1 358 ? -28.461 -23.584 11.652 1.00 19.17 426 ASP D C 1
ATOM 8594 O O . ASP B 1 358 ? -27.979 -22.557 11.173 1.00 16.57 426 ASP D O 1
ATOM 8599 N N . LEU B 1 359 ? -29.555 -23.587 12.409 1.00 15.11 427 LEU D N 1
ATOM 8600 C CA . LEU B 1 359 ? -30.282 -22.350 12.703 1.00 22.66 427 LEU D CA 1
ATOM 8601 C C . LEU B 1 359 ? -30.157 -21.973 14.187 1.00 25.60 427 LEU D C 1
ATOM 8602 O O . LEU B 1 359 ? -30.947 -21.178 14.720 1.00 22.54 427 LEU D O 1
ATOM 8607 N N . SER B 1 360 ? -29.138 -22.536 14.840 1.00 14.23 428 SER D N 1
ATOM 8608 C CA . SER B 1 360 ? -29.007 -22.435 16.280 1.00 14.72 428 SER D CA 1
ATOM 8609 C C . SER B 1 360 ? -28.687 -21.020 16.738 1.00 18.42 428 SER D C 1
ATOM 8610 O O . SER B 1 360 ? -28.071 -20.236 16.011 1.00 16.04 428 SER D O 1
ATOM 8613 N N . HIS B 1 361 ? -29.166 -20.687 17.929 1.00 14.67 429 HIS D N 1
ATOM 8614 C CA . HIS B 1 361 ? -28.752 -19.473 18.607 1.00 22.02 429 HIS D CA 1
ATOM 8615 C C . HIS B 1 361 ? -29.254 -18.221 17.921 1.00 19.01 429 HIS D C 1
ATOM 8616 O O . HIS B 1 361 ? -28.551 -17.216 17.843 1.00 20.73 429 HIS D O 1
ATOM 8623 N N . ASN B 1 362 ? -30.490 -18.292 17.447 1.00 18.77 430 ASN D N 1
ATOM 8624 C CA . ASN B 1 362 ? -31.194 -17.139 16.898 1.00 24.88 430 ASN D CA 1
ATOM 8625 C C . ASN B 1 362 ? -32.345 -16.693 17.824 1.00 26.95 430 ASN D C 1
ATOM 8626 O O . ASN B 1 362 ? -32.252 -16.849 19.034 1.00 22.23 430 ASN D O 1
ATOM 8631 N N . LYS B 1 363 ? -33.409 -16.134 17.259 1.00 25.84 431 LYS D N 1
ATOM 8632 C CA . LYS B 1 363 ? -34.506 -15.598 18.069 1.00 25.80 431 LYS D CA 1
ATOM 8633 C C . LYS B 1 363 ? -35.825 -16.176 17.602 1.00 17.18 431 LYS D C 1
ATOM 8634 O O . LYS B 1 363 ? -36.854 -15.503 17.609 1.00 25.95 431 LYS D O 1
ATOM 8640 N N . PHE B 1 364 ? -35.791 -17.426 17.169 1.00 21.19 432 PHE D N 1
ATOM 8641 C CA . PHE B 1 364 ? -37.016 -18.065 16.729 1.00 22.92 432 PHE D CA 1
ATOM 8642 C C . PHE B 1 364 ? -37.852 -18.439 17.940 1.00 29.23 432 PHE D C 1
ATOM 8643 O O . PHE B 1 364 ? -37.403 -19.191 18.812 1.00 24.79 432 PHE D O 1
ATOM 8651 N N . LYS B 1 365 ? -39.064 -17.899 17.989 1.00 33.94 433 LYS D N 1
ATOM 8652 C CA . LYS B 1 365 ? -40.055 -18.335 18.965 1.00 34.92 433 LYS D CA 1
ATOM 8653 C C . LYS B 1 365 ? -40.894 -19.410 18.306 1.00 33.20 433 LYS D C 1
ATOM 8654 O O . LYS B 1 365 ? -41.444 -20.277 18.966 1.00 37.19 433 LYS D O 1
ATOM 8660 N N . SER B 1 366 ? -40.989 -19.344 16.987 1.00 33.41 434 SER D N 1
ATOM 8661 C CA . SER B 1 366 ? -41.682 -20.385 16.246 1.00 34.47 434 SER D CA 1
ATOM 8662 C C . SER B 1 366 ? -41.286 -20.372 14.778 1.00 26.42 434 SER D C 1
ATOM 8663 O O . SER B 1 366 ? -40.386 -19.633 14.362 1.00 26.66 434 SER D O 1
ATOM 8666 N N . PHE B 1 367 ? -41.962 -21.212 14.007 1.00 28.23 435 PHE D N 1
ATOM 8667 C CA . PHE B 1 367 ? -41.775 -21.296 12.567 1.00 27.39 435 PHE D CA 1
ATOM 8668 C C . PHE B 1 367 ? -43.148 -21.494 11.947 1.00 27.22 435 PHE D C 1
ATOM 8669 O O . PHE B 1 367 ? -43.979 -22.183 12.523 1.00 32.50 435 PHE D O 1
ATOM 8677 N N . PRO B 1 368 ? -43.400 -20.900 10.768 1.00 28.75 436 PRO D N 1
ATOM 8678 C CA . PRO B 1 368 ? -44.708 -21.086 10.114 1.00 20.58 436 PRO D CA 1
ATOM 8679 C C . PRO B 1 368 ? -44.869 -22.500 9.555 1.00 24.40 436 PRO D C 1
ATOM 8680 O O . PRO B 1 368 ? -43.893 -23.249 9.465 1.00 32.07 436 PRO D O 1
ATOM 8684 N N . ASP B 1 369 ? -46.096 -22.860 9.198 1.00 20.14 437 ASP D N 1
ATOM 8685 C CA . ASP B 1 369 ? -46.386 -24.146 8.575 1.00 19.29 437 ASP D CA 1
ATOM 8686 C C . ASP B 1 369 ? -45.557 -24.339 7.320 1.00 22.79 437 ASP D C 1
ATOM 8687 O O . ASP B 1 369 ? -45.370 -23.405 6.537 1.00 21.72 437 ASP D O 1
ATOM 8692 N N . PHE B 1 370 ? -45.039 -25.551 7.161 1.00 18.30 438 PHE D N 1
ATOM 8693 C CA . PHE B 1 370 ? -44.275 -25.939 5.968 1.00 18.30 438 PHE D CA 1
ATOM 8694 C C . PHE B 1 370 ? -42.945 -25.165 5.712 1.00 18.71 438 PHE D C 1
ATOM 8695 O O . PHE B 1 370 ? -42.392 -25.241 4.622 1.00 29.76 438 PHE D O 1
ATOM 8703 N N . ALA B 1 371 ? -42.415 -24.473 6.723 1.00 19.17 439 ALA D N 1
ATOM 8704 C CA . ALA B 1 371 ? -41.135 -23.746 6.589 1.00 29.94 439 ALA D CA 1
ATOM 8705 C C . ALA B 1 371 ? -39.977 -24.575 6.012 1.00 21.85 439 ALA D C 1
ATOM 8706 O O . ALA B 1 371 ? -39.278 -24.142 5.102 1.00 22.13 439 ALA D O 1
ATOM 8708 N N . PHE B 1 372 ? -39.806 -25.776 6.545 1.00 15.88 440 PHE D N 1
ATOM 8709 C CA . PHE B 1 372 ? -38.699 -26.652 6.199 1.00 16.63 440 PHE D CA 1
ATOM 8710 C C . PHE B 1 372 ? -39.041 -27.660 5.105 1.00 25.94 440 PHE D C 1
ATOM 8711 O O . PHE B 1 372 ? -38.211 -28.485 4.732 1.00 33.61 440 PHE D O 1
ATOM 8719 N N . SER B 1 373 ? -40.276 -27.614 4.618 1.00 28.72 441 SER D N 1
ATOM 8720 C CA . SER B 1 373 ? -40.775 -28.643 3.710 1.00 24.57 441 SER D CA 1
ATOM 8721 C C . SER B 1 373 ? -40.028 -28.853 2.372 1.00 19.80 441 SER D C 1
ATOM 8722 O O . SER B 1 373 ? -39.918 -29.986 1.897 1.00 26.27 441 SER D O 1
ATOM 8725 N N . PRO B 1 374 ? -39.507 -27.780 1.761 1.00 13.02 442 PRO D N 1
ATOM 8726 C CA . PRO B 1 374 ? -38.715 -28.078 0.556 1.00 17.16 442 PRO D CA 1
ATOM 8727 C C . PRO B 1 374 ? -37.426 -28.869 0.808 1.00 24.27 442 PRO D C 1
ATOM 8728 O O . PRO B 1 374 ? -36.919 -29.496 -0.120 1.00 22.21 442 PRO D O 1
ATOM 8732 N N . LEU B 1 375 ? -36.897 -28.851 2.029 1.00 25.59 443 LEU D N 1
ATOM 8733 C CA . LEU B 1 375 ? -35.588 -29.445 2.266 1.00 25.85 443 LEU D CA 1
ATOM 8734 C C . LEU B 1 375 ? -35.696 -30.965 2.400 1.00 26.47 443 LEU D C 1
ATOM 8735 O O . LEU B 1 375 ? -35.460 -31.530 3.459 1.00 23.63 443 LEU D O 1
ATOM 8740 N N . LYS B 1 376 ? -36.058 -31.616 1.304 1.00 20.48 444 LYS D N 1
ATOM 8741 C CA . LYS B 1 376 ? -36.411 -33.029 1.323 1.00 22.58 444 LYS D CA 1
ATOM 8742 C C . LYS B 1 376 ? -35.206 -33.925 1.446 1.00 18.66 444 LYS D C 1
ATOM 8743 O O . LYS B 1 376 ? -35.321 -35.147 1.579 1.00 22.58 444 LYS D O 1
ATOM 8749 N N . HIS B 1 377 ? -34.030 -33.332 1.370 1.00 15.00 445 HIS D N 1
ATOM 8750 C CA . HIS B 1 377 ? -32.853 -34.143 1.553 1.00 16.67 445 HIS D CA 1
ATOM 8751 C C . HIS B 1 377 ? -32.150 -33.874 2.871 1.00 18.53 445 HIS D C 1
ATOM 8752 O O . HIS B 1 377 ? -31.114 -34.493 3.136 1.00 22.12 445 HIS D O 1
ATOM 8759 N N . LEU B 1 378 ? -32.703 -32.970 3.688 1.00 17.35 446 LEU D N 1
ATOM 8760 C CA . LEU B 1 378 ? -32.067 -32.607 4.967 1.00 22.57 446 LEU D CA 1
ATOM 8761 C C . LEU B 1 378 ? -31.820 -33.817 5.858 1.00 16.55 446 LEU D C 1
ATOM 8762 O O . LEU B 1 378 ? -32.718 -34.608 6.116 1.00 19.06 446 LEU D O 1
ATOM 8767 N N . GLU B 1 379 ? -30.589 -33.964 6.326 1.00 22.44 447 GLU D N 1
ATOM 8768 C CA . GLU B 1 379 ? -30.270 -35.068 7.226 1.00 25.10 447 GLU D CA 1
ATOM 8769 C C . GLU B 1 379 ? -29.962 -34.578 8.627 1.00 16.79 447 GLU D C 1
ATOM 8770 O O . GLU B 1 379 ? -30.120 -35.320 9.612 1.00 19.71 447 GLU D O 1
ATOM 8776 N N . PHE B 1 380 ? -29.502 -33.333 8.707 1.00 9.45 448 PHE D N 1
ATOM 8777 C CA . PHE B 1 380 ? -29.104 -32.745 9.973 1.00 16.31 448 PHE D CA 1
ATOM 8778 C C . PHE B 1 380 ? -29.698 -31.373 10.118 1.00 21.64 448 PHE D C 1
ATOM 8779 O O . PHE B 1 380 ? -29.506 -30.522 9.243 1.00 16.96 448 PHE D O 1
ATOM 8787 N N . LEU B 1 381 ? -30.361 -31.144 11.247 1.00 16.88 449 LEU D N 1
ATOM 8788 C CA . LEU B 1 381 ? -30.966 -29.850 11.530 1.00 21.02 449 LEU D CA 1
ATOM 8789 C C . LEU B 1 381 ? -30.693 -29.491 12.992 1.00 21.39 449 LEU D C 1
ATOM 8790 O O . LEU B 1 381 ? -30.982 -30.279 13.891 1.00 16.76 449 LEU D O 1
ATOM 8795 N N . SER B 1 382 ? -30.127 -28.312 13.224 1.00 13.60 450 SER D N 1
ATOM 8796 C CA . SER B 1 382 ? -29.988 -27.817 14.575 1.00 20.56 450 SER D CA 1
ATOM 8797 C C . SER B 1 382 ? -30.790 -26.553 14.779 1.00 20.37 450 SER D C 1
ATOM 8798 O O . SER B 1 382 ? -30.690 -25.605 13.990 1.00 20.91 450 SER D O 1
ATOM 8801 N N . LEU B 1 383 ? -31.579 -26.557 15.850 1.00 19.28 451 LEU D N 1
ATOM 8802 C CA . LEU B 1 383 ? -32.364 -25.406 16.239 1.00 23.10 451 LEU D CA 1
ATOM 8803 C C . LEU B 1 383 ? -32.013 -24.977 17.662 1.00 23.55 451 LEU D C 1
ATOM 8804 O O . LEU B 1 383 ? -32.730 -24.167 18.240 1.00 21.22 451 LEU D O 1
ATOM 8809 N N . SER B 1 384 ? -30.911 -25.512 18.205 1.00 19.58 452 SER D N 1
ATOM 8810 C CA . SER B 1 384 ? -30.457 -25.238 19.569 1.00 12.99 452 SER D CA 1
ATOM 8811 C C . SER B 1 384 ? -30.480 -23.782 19.939 1.00 20.76 452 SER D C 1
ATOM 8812 O O . SER B 1 384 ? -30.220 -22.919 19.100 1.00 15.76 452 SER D O 1
ATOM 8815 N N . ARG B 1 385 ? -30.788 -23.525 21.210 1.00 15.56 453 ARG D N 1
ATOM 8816 C CA . ARG B 1 385 ? -30.689 -22.188 21.771 1.00 12.25 453 ARG D CA 1
ATOM 8817 C C . ARG B 1 385 ? -31.565 -21.185 21.066 1.00 15.81 453 ARG D C 1
ATOM 8818 O O . ARG B 1 385 ? -31.177 -20.031 20.882 1.00 20.74 453 ARG D O 1
ATOM 8826 N N . ASN B 1 386 ? -32.751 -21.628 20.666 1.00 17.40 454 ASN D N 1
ATOM 8827 C CA . ASN B 1 386 ? -33.801 -20.689 20.320 1.00 12.02 454 ASN D CA 1
ATOM 8828 C C . ASN B 1 386 ? -34.866 -20.688 21.424 1.00 17.88 454 ASN D C 1
ATOM 8829 O O . ASN B 1 386 ? -35.119 -21.713 22.045 1.00 17.90 454 ASN D O 1
ATOM 8834 N N . PRO B 1 387 ? -35.455 -19.519 21.702 1.00 16.40 455 PRO D N 1
ATOM 8835 C CA . PRO B 1 387 ? -36.517 -19.345 22.688 1.00 19.68 455 PRO D CA 1
ATOM 8836 C C . PRO B 1 387 ? -37.846 -19.917 22.172 1.00 25.71 455 PRO D C 1
ATOM 8837 O O . PRO B 1 387 ? -38.835 -19.206 22.007 1.00 24.19 455 PRO D O 1
ATOM 8841 N N . ILE B 1 388 ? -37.820 -21.207 21.871 1.00 23.28 456 ILE D N 1
ATOM 8842 C CA . ILE B 1 388 ? -38.960 -21.946 21.377 1.00 15.30 456 ILE D CA 1
ATOM 8843 C C . ILE B 1 388 ? -39.569 -22.661 22.571 1.00 19.62 456 ILE D C 1
ATOM 8844 O O . ILE B 1 388 ? -38.910 -23.490 23.200 1.00 19.67 456 ILE D O 1
ATOM 8849 N N . THR B 1 389 ? -40.826 -22.381 22.883 1.00 16.98 457 THR D N 1
ATOM 8850 C CA . THR B 1 389 ? -41.461 -23.065 24.008 1.00 23.32 457 THR D CA 1
ATOM 8851 C C . THR B 1 389 ? -42.262 -24.271 23.535 1.00 25.96 457 THR D C 1
ATOM 8852 O O . THR B 1 389 ? -42.533 -25.200 24.311 1.00 22.10 457 THR D O 1
ATOM 8856 N N . GLU B 1 390 ? -42.623 -24.252 22.253 1.00 23.28 458 GLU D N 1
ATOM 8857 C CA . GLU B 1 390 ? -43.431 -25.309 21.659 1.00 24.43 458 GLU D CA 1
ATOM 8858 C C . GLU B 1 390 ? -43.121 -25.528 20.190 1.00 29.19 458 GLU D C 1
ATOM 8859 O O . GLU B 1 390 ? -42.884 -24.576 19.440 1.00 29.62 458 GLU D O 1
ATOM 8865 N N . LEU B 1 391 ? -43.179 -26.789 19.776 1.00 27.16 459 LEU D N 1
ATOM 8866 C CA . LEU B 1 391 ? -42.916 -27.160 18.394 1.00 28.26 459 LEU D CA 1
ATOM 8867 C C . LEU B 1 391 ? -44.161 -27.055 17.492 1.00 30.56 459 LEU D C 1
ATOM 8868 O O . LEU B 1 391 ? -45.170 -27.697 17.748 1.00 31.58 459 LEU D O 1
ATOM 8873 N N . ASN B 1 392 ? -44.088 -26.256 16.430 1.00 33.58 460 ASN D N 1
ATOM 8874 C CA . ASN B 1 392 ? -45.139 -26.269 15.410 1.00 28.51 460 ASN D CA 1
ATOM 8875 C C . ASN B 1 392 ? -45.002 -27.482 14.485 1.00 27.36 460 ASN D C 1
ATOM 8876 O O . ASN B 1 392 ? -44.189 -27.480 13.560 1.00 24.23 460 ASN D O 1
ATOM 8881 N N . ASN B 1 393 ? -45.823 -28.499 14.720 1.00 26.22 461 ASN D N 1
ATOM 8882 C CA . ASN B 1 393 ? -45.689 -29.773 14.025 1.00 27.31 461 ASN D CA 1
ATOM 8883 C C . ASN B 1 393 ? -45.675 -29.669 12.509 1.00 32.79 461 ASN D C 1
ATOM 8884 O O . ASN B 1 393 ? -44.960 -30.425 11.856 1.00 36.16 461 ASN D O 1
ATOM 8889 N N . LEU B 1 394 ? -46.427 -28.714 11.960 1.00 25.07 462 LEU D N 1
ATOM 8890 C CA . LEU B 1 394 ? -46.545 -28.566 10.507 1.00 17.91 462 LEU D CA 1
ATOM 8891 C C . LEU B 1 394 ? -45.323 -27.903 9.842 1.00 27.52 462 LEU D C 1
ATOM 8892 O O . LEU B 1 394 ? -45.148 -27.984 8.610 1.00 16.88 462 LEU D O 1
ATOM 8897 N N . ALA B 1 395 ? -44.467 -27.272 10.648 1.00 25.92 463 ALA D N 1
ATOM 8898 C CA . ALA B 1 395 ? -43.249 -26.653 10.116 1.00 26.02 463 ALA D CA 1
ATOM 8899 C C . ALA B 1 395 ? -42.272 -27.685 9.565 1.00 21.60 463 ALA D C 1
ATOM 8900 O O . ALA B 1 395 ? -41.447 -27.368 8.715 1.00 25.26 463 ALA D O 1
ATOM 8902 N N . PHE B 1 396 ? -42.393 -28.925 10.024 1.00 21.26 464 PHE D N 1
ATOM 8903 C CA . PHE B 1 396 ? -41.436 -29.966 9.668 1.00 21.51 464 PHE D CA 1
ATOM 8904 C C . PHE B 1 396 ? -42.039 -30.992 8.738 1.00 25.49 464 PHE D C 1
ATOM 8905 O O . PHE B 1 396 ? -41.483 -32.083 8.579 1.00 23.51 464 PHE D O 1
ATOM 8913 N N . SER B 1 397 ? -43.181 -30.656 8.141 1.00 31.37 465 SER D N 1
ATOM 8914 C CA . SER B 1 397 ? -43.867 -31.578 7.237 1.00 26.25 465 SER D CA 1
ATOM 8915 C C . SER B 1 397 ? -42.935 -32.076 6.140 1.00 29.03 465 SER D C 1
ATOM 8916 O O . SER B 1 397 ? -42.369 -31.294 5.354 1.00 24.63 465 SER D O 1
ATOM 8919 N N . GLY B 1 398 ? -42.740 -33.385 6.101 1.00 27.58 466 GLY D N 1
ATOM 8920 C CA . GLY B 1 398 ? -41.997 -33.962 5.003 1.00 17.85 466 GLY D CA 1
ATOM 8921 C C . GLY B 1 398 ? -40.490 -34.004 5.094 1.00 24.31 466 GLY D C 1
ATOM 8922 O O . GLY B 1 398 ? -39.848 -34.260 4.069 1.00 32.62 466 GLY D O 1
ATOM 8923 N N . LEU B 1 399 ? -39.908 -33.753 6.278 1.00 26.06 467 LEU D N 1
ATOM 8924 C CA . LEU B 1 399 ? -38.460 -33.919 6.471 1.00 23.30 467 LEU D CA 1
ATOM 8925 C C . LEU B 1 399 ? -38.112 -35.387 6.690 1.00 22.31 467 LEU D C 1
ATOM 8926 O O . LEU B 1 399 ? -37.513 -35.735 7.695 1.00 31.00 467 LEU D O 1
ATOM 8931 N N . PHE B 1 400 ? -38.461 -36.236 5.732 1.00 18.47 468 PHE D N 1
ATOM 8932 C CA . PHE B 1 400 ? -38.401 -37.685 5.908 1.00 23.72 468 PHE D CA 1
ATOM 8933 C C . PHE B 1 400 ? -36.996 -38.242 5.815 1.00 29.08 468 PHE D C 1
ATOM 8934 O O . PHE B 1 400 ? -36.773 -39.430 6.079 1.00 30.27 468 PHE D O 1
ATOM 8942 N N . ALA B 1 401 ? -36.055 -37.392 5.414 1.00 18.04 469 ALA D N 1
ATOM 8943 C CA . ALA B 1 401 ? -34.685 -37.820 5.286 1.00 25.89 469 ALA D CA 1
ATOM 8944 C C . ALA B 1 401 ? -33.874 -37.493 6.540 1.00 32.74 469 ALA D C 1
ATOM 8945 O O . ALA B 1 401 ? -32.706 -37.886 6.641 1.00 34.90 469 ALA D O 1
ATOM 8947 N N . LEU B 1 402 ? -34.487 -36.777 7.484 1.00 23.22 470 LEU D N 1
ATOM 8948 C CA . LEU B 1 402 ? -33.760 -36.265 8.661 1.00 22.80 470 LEU D CA 1
ATOM 8949 C C . LEU B 1 402 ? -33.239 -37.378 9.577 1.00 22.05 470 LEU D C 1
ATOM 8950 O O . LEU B 1 402 ? -33.999 -38.277 9.979 1.00 25.25 470 LEU D O 1
ATOM 8955 N N . LYS B 1 403 ? -31.951 -37.294 9.919 1.00 20.58 471 LYS D N 1
ATOM 8956 C CA . LYS B 1 403 ? -31.271 -38.287 10.767 1.00 17.68 471 LYS D CA 1
ATOM 8957 C C . LYS B 1 403 ? -30.928 -37.763 12.156 1.00 16.63 471 LYS D C 1
ATOM 8958 O O . LYS B 1 403 ? -30.832 -38.522 13.121 1.00 16.78 471 LYS D O 1
ATOM 8964 N N . GLU B 1 404 ? -30.742 -36.460 12.259 1.00 13.99 472 GLU D N 1
ATOM 8965 C CA . GLU B 1 404 ? -30.379 -35.890 13.529 1.00 18.31 472 GLU D CA 1
ATOM 8966 C C . GLU B 1 404 ? -31.070 -34.559 13.733 1.00 18.02 472 GLU D C 1
ATOM 8967 O O . GLU B 1 404 ? -31.026 -33.681 12.873 1.00 13.38 472 GLU D O 1
ATOM 8973 N N . LEU B 1 405 ? -31.737 -34.424 14.870 1.00 23.01 473 LEU D N 1
ATOM 8974 C CA . LEU B 1 405 ? -32.374 -33.171 15.225 1.00 17.25 473 LEU D CA 1
ATOM 8975 C C . LEU B 1 405 ? -31.852 -32.714 16.577 1.00 21.41 473 LEU D C 1
ATOM 8976 O O . LEU B 1 405 ? -31.944 -33.440 17.568 1.00 17.93 473 LEU D O 1
ATOM 8981 N N . ASN B 1 406 ? -31.295 -31.508 16.607 1.00 20.27 474 ASN D N 1
ATOM 8982 C CA . ASN B 1 406 ? -30.787 -30.941 17.840 1.00 15.75 474 ASN D CA 1
ATOM 8983 C C . ASN B 1 406 ? -31.663 -29.790 18.323 1.00 18.80 474 ASN D C 1
ATOM 8984 O O . ASN B 1 406 ? -31.742 -28.749 17.660 1.00 23.97 474 ASN D O 1
ATOM 8989 N N . LEU B 1 407 ? -32.326 -29.990 19.464 1.00 9.04 475 LEU D N 1
ATOM 8990 C CA . LEU B 1 407 ? -33.214 -28.989 20.057 1.00 15.67 475 LEU D CA 1
ATOM 8991 C C . LEU B 1 407 ? -32.751 -28.629 21.481 1.00 30.23 475 LEU D C 1
ATOM 8992 O O . LEU B 1 407 ? -33.554 -28.179 22.330 1.00 27.60 475 LEU D O 1
ATOM 8997 N N . ALA B 1 408 ? -31.460 -28.841 21.730 1.00 20.75 476 ALA D N 1
ATOM 8998 C CA . ALA B 1 408 ? -30.845 -28.619 23.026 1.00 20.83 476 ALA D CA 1
ATOM 8999 C C . ALA B 1 408 ? -30.877 -27.152 23.425 1.00 18.84 476 ALA D C 1
ATOM 9000 O O . ALA B 1 408 ? -30.625 -26.277 22.598 1.00 15.78 476 ALA D O 1
ATOM 9002 N N . ALA B 1 409 ? -31.173 -26.895 24.700 1.00 18.18 477 ALA D N 1
ATOM 9003 C CA . ALA B 1 409 ? -31.124 -25.542 25.249 1.00 16.12 477 ALA D CA 1
ATOM 9004 C C . ALA B 1 409 ? -32.099 -24.549 24.620 1.00 16.10 477 ALA D C 1
ATOM 9005 O O . ALA B 1 409 ? -31.878 -23.335 24.678 1.00 26.61 477 ALA D O 1
ATOM 9007 N N . CYS B 1 410 ? -33.156 -25.060 24.001 1.00 18.14 478 CYS D N 1
ATOM 9008 C CA . CYS B 1 410 ? -34.326 -24.242 23.687 1.00 24.25 478 CYS D CA 1
ATOM 9009 C C . CYS B 1 410 ? -35.189 -24.105 24.960 1.00 23.76 478 CYS D C 1
ATOM 9010 O O . CYS B 1 410 ? -34.742 -24.459 26.049 1.00 20.74 478 CYS D O 1
ATOM 9013 N N . TRP B 1 411 ? -36.413 -23.604 24.842 1.00 21.51 479 TRP D N 1
ATOM 9014 C CA . TRP B 1 411 ? -37.235 -23.406 26.039 1.00 21.88 479 TRP D CA 1
ATOM 9015 C C . TRP B 1 411 ? -38.410 -24.370 26.083 1.00 21.28 479 TRP D C 1
ATOM 9016 O O . TRP B 1 411 ? -39.443 -24.049 26.647 1.00 23.81 479 TRP D O 1
ATOM 9027 N N . ILE B 1 412 ? -38.255 -25.545 25.485 1.00 19.20 480 ILE D N 1
ATOM 9028 C CA . ILE B 1 412 ? -39.411 -26.407 25.242 1.00 21.24 480 ILE D CA 1
ATOM 9029 C C . ILE B 1 412 ? -40.068 -26.918 26.518 1.00 19.58 480 ILE D C 1
ATOM 9030 O O . ILE B 1 412 ? -39.454 -27.546 27.378 1.00 21.52 480 ILE D O 1
ATOM 9035 N N . VAL B 1 413 ? -41.359 -26.661 26.572 1.00 22.90 481 VAL D N 1
ATOM 9036 C CA . VAL B 1 413 ? -42.170 -26.743 27.766 1.00 16.76 481 VAL D CA 1
ATOM 9037 C C . VAL B 1 413 ? -43.072 -27.991 27.695 1.00 20.60 481 VAL D C 1
ATOM 9038 O O . VAL B 1 413 ? -43.453 -28.547 28.715 1.00 26.96 481 VAL D O 1
ATOM 9042 N N . THR B 1 414 ? -43.365 -28.459 26.479 1.00 22.11 482 THR D N 1
ATOM 9043 C CA . THR B 1 414 ? -44.216 -29.639 26.276 1.00 28.94 482 THR D CA 1
ATOM 9044 C C . THR B 1 414 ? -43.978 -30.274 24.897 1.00 23.95 482 THR D C 1
ATOM 9045 O O . THR B 1 414 ? -43.761 -29.572 23.907 1.00 16.82 482 THR D O 1
ATOM 9049 N N . ILE B 1 415 ? -44.020 -31.606 24.851 1.00 20.16 483 ILE D N 1
ATOM 9050 C CA . ILE B 1 415 ? -44.039 -32.367 23.599 1.00 17.14 483 ILE D CA 1
ATOM 9051 C C . ILE B 1 415 ? -45.009 -33.525 23.785 1.00 19.61 483 ILE D C 1
ATOM 9052 O O . ILE B 1 415 ? -45.286 -33.913 24.912 1.00 20.83 483 ILE D O 1
ATOM 9057 N N . ASP B 1 416 ? -45.535 -34.082 22.702 1.00 20.06 484 ASP D N 1
ATOM 9058 C CA . ASP B 1 416 ? -46.396 -35.254 22.834 1.00 23.58 484 ASP D CA 1
ATOM 9059 C C . ASP B 1 416 ? -46.305 -36.167 21.620 1.00 19.03 484 ASP D C 1
ATOM 9060 O O . ASP B 1 416 ? -45.348 -36.078 20.851 1.00 25.46 484 ASP D O 1
ATOM 9065 N N . ARG B 1 417 ? -47.294 -37.047 21.458 1.00 22.68 485 ARG D N 1
ATOM 9066 C CA . ARG B 1 417 ? -47.336 -38.015 20.343 1.00 25.17 485 ARG D CA 1
ATOM 9067 C C . ARG B 1 417 ? -47.485 -37.416 18.935 1.00 21.19 485 ARG D C 1
ATOM 9068 O O . ARG B 1 417 ? -47.363 -38.124 17.944 1.00 23.06 485 ARG D O 1
ATOM 9076 N N . TYR B 1 418 ? -47.768 -36.128 18.856 1.00 15.83 486 TYR D N 1
ATOM 9077 C CA . TYR B 1 418 ? -47.903 -35.457 17.588 1.00 18.32 486 TYR D CA 1
ATOM 9078 C C . TYR B 1 418 ? -46.642 -34.675 17.240 1.00 24.72 486 TYR D C 1
ATOM 9079 O O . TYR B 1 418 ? -46.597 -33.984 16.228 1.00 31.47 486 TYR D O 1
ATOM 9088 N N . SER B 1 419 ? -45.619 -34.781 18.085 1.00 25.51 487 SER D N 1
ATOM 9089 C CA . SER B 1 419 ? -44.436 -33.925 17.961 1.00 20.57 487 SER D CA 1
ATOM 9090 C C . SER B 1 419 ? -43.380 -34.421 16.995 1.00 19.48 487 SER D C 1
ATOM 9091 O O . SER B 1 419 ? -42.664 -33.606 16.417 1.00 21.07 487 SER D O 1
ATOM 9094 N N . PHE B 1 420 ? -43.299 -35.738 16.795 1.00 17.49 488 PHE D N 1
ATOM 9095 C CA . PHE B 1 420 ? -42.245 -36.312 15.954 1.00 23.93 488 PHE D CA 1
ATOM 9096 C C . PHE B 1 420 ? -42.751 -37.262 14.843 1.00 29.29 488 PHE D C 1
ATOM 9097 O O . PHE B 1 420 ? -42.129 -38.270 14.526 1.00 32.65 488 PHE D O 1
ATOM 9105 N N . THR B 1 421 ? -43.883 -36.909 14.244 1.00 29.71 489 THR D N 1
ATOM 9106 C CA . THR B 1 421 ? -44.500 -37.684 13.157 1.00 30.55 489 THR D CA 1
ATOM 9107 C C . THR B 1 421 ? -43.754 -37.613 11.802 1.00 35.81 489 THR D C 1
ATOM 9108 O O . THR B 1 421 ? -43.813 -38.531 10.972 1.00 31.66 489 THR D O 1
ATOM 9112 N N . GLN B 1 422 ? -43.031 -36.526 11.599 1.00 25.02 490 GLN D N 1
ATOM 9113 C CA . GLN B 1 422 ? -42.425 -36.253 10.311 1.00 27.63 490 GLN D CA 1
ATOM 9114 C C . GLN B 1 422 ? -40.990 -36.753 10.124 1.00 23.58 490 GLN D C 1
ATOM 9115 O O . GLN B 1 422 ? -40.378 -36.497 9.103 1.00 23.35 490 GLN D O 1
ATOM 9121 N N . PHE B 1 423 ? -40.477 -37.496 11.098 1.00 26.73 491 PHE D N 1
ATOM 9122 C CA . PHE B 1 423 ? -39.071 -37.919 11.118 1.00 14.67 491 PHE D CA 1
ATOM 9123 C C . PHE B 1 423 ? -38.856 -39.433 11.185 1.00 22.05 491 PHE D C 1
ATOM 9124 O O . PHE B 1 423 ? -38.209 -39.919 12.111 1.00 24.82 491 PHE D O 1
ATOM 9132 N N . PRO B 1 424 ? -39.394 -40.185 10.220 1.00 23.45 492 PRO D N 1
ATOM 9133 C CA . PRO B 1 424 ? -39.320 -41.650 10.322 1.00 22.09 492 PRO D CA 1
ATOM 9134 C C . PRO B 1 424 ? -37.914 -42.219 10.304 1.00 27.48 492 PRO D C 1
ATOM 9135 O O . PRO B 1 424 ? -37.741 -43.377 10.689 1.00 35.37 492 PRO D O 1
ATOM 9139 N N . ASN B 1 425 ? -36.936 -41.443 9.839 1.00 17.82 493 ASN D N 1
ATOM 9140 C CA . ASN B 1 425 ? -35.570 -41.934 9.754 1.00 15.54 493 ASN D CA 1
ATOM 9141 C C . ASN B 1 425 ? -34.657 -41.363 10.828 1.00 20.14 493 ASN D C 1
ATOM 9142 O O . ASN B 1 425 ? -33.445 -41.571 10.771 1.00 25.24 493 ASN D O 1
ATOM 9147 N N . LEU B 1 426 ? -35.219 -40.624 11.780 1.00 18.98 494 LEU D N 1
ATOM 9148 C CA . LEU B 1 426 ? -34.403 -39.967 12.802 1.00 20.00 494 LEU D CA 1
ATOM 9149 C C . LEU B 1 426 ? -33.582 -40.988 13.545 1.00 22.26 494 LEU D C 1
ATOM 9150 O O . LEU B 1 426 ? -34.096 -42.056 13.888 1.00 20.89 494 LEU D O 1
ATOM 9155 N N . GLU B 1 427 ? -32.307 -40.664 13.785 1.00 24.79 495 GLU D N 1
ATOM 9156 C CA . GLU B 1 427 ? -31.412 -41.562 14.521 1.00 26.63 495 GLU D CA 1
ATOM 9157 C C . GLU B 1 427 ? -30.965 -40.944 15.854 1.00 24.38 495 GLU D C 1
ATOM 9158 O O . GLU B 1 427 ? -30.795 -41.665 16.840 1.00 21.48 495 GLU D O 1
ATOM 9164 N N . VAL B 1 428 ? -30.835 -39.620 15.900 1.00 12.84 496 VAL D N 1
ATOM 9165 C CA . VAL B 1 428 ? -30.402 -38.939 17.118 1.00 17.88 496 VAL D CA 1
ATOM 9166 C C . VAL B 1 428 ? -31.339 -37.784 17.446 1.00 21.15 496 VAL D C 1
ATOM 9167 O O . VAL B 1 428 ? -31.561 -36.911 16.609 1.00 19.31 496 VAL D O 1
ATOM 9171 N N . LEU B 1 429 ? -31.876 -37.764 18.666 1.00 19.01 497 LEU D N 1
ATOM 9172 C CA . LEU B 1 429 ? -32.745 -36.662 19.073 1.00 17.65 497 LEU D CA 1
ATOM 9173 C C . LEU B 1 429 ? -32.236 -36.039 20.367 1.00 20.06 497 LEU D C 1
ATOM 9174 O O . LEU B 1 429 ? -32.145 -36.689 21.403 1.00 20.26 497 LEU D O 1
ATOM 9179 N N . ASP B 1 430 ? -31.872 -34.772 20.290 1.00 18.03 498 ASP D N 1
ATOM 9180 C CA . ASP B 1 430 ? -31.268 -34.105 21.419 1.00 17.30 498 ASP D CA 1
ATOM 9181 C C . ASP B 1 430 ? -32.243 -33.092 21.982 1.00 13.62 498 ASP D C 1
ATOM 9182 O O . ASP B 1 430 ? -32.447 -32.029 21.388 1.00 16.91 498 ASP D O 1
ATOM 9187 N N . LEU B 1 431 ? -32.832 -33.418 23.127 1.00 18.22 499 LEU D N 1
ATOM 9188 C CA . LEU B 1 431 ? -33.795 -32.538 23.787 1.00 18.84 499 LEU D CA 1
ATOM 9189 C C . LEU B 1 431 ? -33.270 -32.046 25.124 1.00 24.91 499 LEU D C 1
ATOM 9190 O O . LEU B 1 431 ? -34.036 -31.565 25.966 1.00 23.35 499 LEU D O 1
ATOM 9195 N N . GLY B 1 432 ? -31.965 -32.166 25.326 1.00 17.52 500 GLY D N 1
ATOM 9196 C CA . GLY B 1 432 ? -31.374 -31.764 26.584 1.00 11.56 500 GLY D CA 1
ATOM 9197 C C . GLY B 1 432 ? -31.577 -30.291 26.891 1.00 15.30 500 GLY D C 1
ATOM 9198 O O . GLY B 1 432 ? -31.657 -29.447 25.991 1.00 18.94 500 GLY D O 1
ATOM 9199 N N . ASP B 1 433 ? -31.682 -29.993 28.178 1.00 11.86 501 ASP D N 1
ATOM 9200 C CA . ASP B 1 433 ? -31.617 -28.624 28.666 1.00 21.37 501 ASP D CA 1
ATOM 9201 C C . ASP B 1 433 ? -32.786 -27.761 28.208 1.00 25.12 501 ASP D C 1
ATOM 9202 O O . ASP B 1 433 ? -32.668 -26.536 28.079 1.00 22.22 501 ASP D O 1
ATOM 9207 N N . ASN B 1 434 ? -33.923 -28.414 27.974 1.00 25.38 502 ASN D N 1
ATOM 9208 C CA . ASN B 1 434 ? -35.186 -27.713 27.785 1.00 21.23 502 ASN D CA 1
ATOM 9209 C C . ASN B 1 434 ? -35.951 -27.524 29.101 1.00 25.48 502 ASN D C 1
ATOM 9210 O O . ASN B 1 434 ? -35.333 -27.520 30.161 1.00 17.97 502 ASN D O 1
ATOM 9215 N N . ASN B 1 435 ? -37.278 -27.379 29.047 1.00 26.99 503 ASN D N 1
ATOM 9216 C CA . ASN B 1 435 ? -38.067 -27.188 30.273 1.00 19.64 503 ASN D CA 1
ATOM 9217 C C . ASN B 1 435 ? -39.122 -28.271 30.435 1.00 20.02 503 ASN D C 1
ATOM 9218 O O . ASN B 1 435 ? -40.208 -28.008 30.909 1.00 19.88 503 ASN D O 1
ATOM 9223 N N . ILE B 1 436 ? -38.817 -29.484 30.012 1.00 22.93 504 ILE D N 1
ATOM 9224 C CA . ILE B 1 436 ? -39.839 -30.513 29.946 1.00 27.68 504 ILE D CA 1
ATOM 9225 C C . ILE B 1 436 ? -40.032 -31.154 31.314 1.00 30.79 504 ILE D C 1
ATOM 9226 O O . ILE B 1 436 ? -39.080 -31.665 31.899 1.00 31.92 504 ILE D O 1
ATOM 9231 N N . ARG B 1 437 ? -41.271 -31.123 31.814 1.00 32.73 505 ARG D N 1
ATOM 9232 C CA . ARG B 1 437 ? -41.572 -31.570 33.178 1.00 31.92 505 ARG D CA 1
ATOM 9233 C C . ARG B 1 437 ? -42.189 -32.957 33.205 1.00 30.23 505 ARG D C 1
ATOM 9234 O O . ARG B 1 437 ? -42.006 -33.696 34.162 1.00 27.86 505 ARG D O 1
ATOM 9242 N N . THR B 1 438 ? -42.951 -33.306 32.172 1.00 28.06 506 THR D N 1
ATOM 9243 C CA . THR B 1 438 ? -43.471 -34.668 32.065 1.00 27.57 506 THR D CA 1
ATOM 9244 C C . THR B 1 438 ? -43.403 -35.203 30.632 1.00 30.70 506 THR D C 1
ATOM 9245 O O . THR B 1 438 ? -43.479 -34.452 29.655 1.00 33.28 506 THR D O 1
ATOM 9249 N N . LEU B 1 439 ? -43.285 -36.519 30.525 1.00 27.46 507 LEU D N 1
ATOM 9250 C CA . LEU B 1 439 ? -43.196 -37.190 29.247 1.00 29.33 507 LEU D CA 1
ATOM 9251 C C . LEU B 1 439 ? -44.472 -37.960 29.070 1.00 37.41 507 LEU D C 1
ATOM 9252 O O . LEU B 1 439 ? -44.788 -38.832 29.886 1.00 36.81 507 LEU D O 1
ATOM 9257 N N . ASN B 1 440 ? -45.201 -37.643 28.004 1.00 37.06 508 ASN D N 1
ATOM 9258 C CA . ASN B 1 440 ? -46.499 -38.252 27.738 1.00 32.37 508 ASN D CA 1
ATOM 9259 C C . ASN B 1 440 ? -46.364 -39.549 26.954 1.00 27.20 508 ASN D C 1
ATOM 9260 O O . ASN B 1 440 ? -45.391 -39.749 26.255 1.00 31.21 508 ASN D O 1
ATOM 9265 N N . HIS B 1 441 ? -47.348 -40.426 27.067 1.00 24.79 509 HIS D N 1
ATOM 9266 C CA . HIS B 1 441 ? -47.348 -41.686 26.336 1.00 22.64 509 HIS D CA 1
ATOM 9267 C C . HIS B 1 441 ? -47.286 -41.452 24.836 1.00 27.83 509 HIS D C 1
ATOM 9268 O O . HIS B 1 441 ? -47.901 -40.519 24.312 1.00 29.55 509 HIS D O 1
ATOM 9275 N N . GLY B 1 442 ? -46.532 -42.315 24.162 1.00 28.24 510 GLY D N 1
ATOM 9276 C CA . GLY B 1 442 ? -46.420 -42.314 22.715 1.00 28.70 510 GLY D CA 1
ATOM 9277 C C . GLY B 1 442 ? -45.593 -41.184 22.129 1.00 28.73 510 GLY D C 1
ATOM 9278 O O . GLY B 1 442 ? -45.564 -41.021 20.914 1.00 33.03 510 GLY D O 1
ATOM 9279 N N . THR B 1 443 ? -44.915 -40.407 22.973 1.00 24.86 511 THR D N 1
ATOM 9280 C CA . THR B 1 443 ? -44.231 -39.202 22.499 1.00 21.67 511 THR D CA 1
ATOM 9281 C C . THR B 1 443 ? -43.248 -39.505 21.357 1.00 24.27 511 THR D C 1
ATOM 9282 O O . THR B 1 443 ? -43.155 -38.743 20.391 1.00 31.53 511 THR D O 1
ATOM 9286 N N . PHE B 1 444 ? -42.576 -40.651 21.430 1.00 18.76 512 PHE D N 1
ATOM 9287 C CA . PHE B 1 444 ? -41.558 -41.007 20.433 1.00 23.55 512 PHE D CA 1
ATOM 9288 C C . PHE B 1 444 ? -41.947 -42.193 19.531 1.00 24.44 512 PHE D C 1
ATOM 9289 O O . PHE B 1 444 ? -41.108 -42.724 18.805 1.00 29.85 512 PHE D O 1
ATOM 9297 N N . ARG B 1 445 ? -43.227 -42.565 19.556 1.00 27.50 513 ARG D N 1
ATOM 9298 C CA . ARG B 1 445 ? -43.761 -43.685 18.769 1.00 25.25 513 ARG D CA 1
ATOM 9299 C C . ARG B 1 445 ? -43.325 -43.758 17.304 1.00 25.78 513 ARG D C 1
ATOM 9300 O O . ARG B 1 445 ? -43.018 -44.839 16.836 1.00 31.98 513 ARG D O 1
ATOM 9308 N N . PRO B 1 446 ? -43.337 -42.630 16.564 1.00 19.49 514 PRO D N 1
ATOM 9309 C CA . PRO B 1 446 ? -42.936 -42.726 15.145 1.00 19.73 514 PRO D CA 1
ATOM 9310 C C . PRO B 1 446 ? -41.441 -43.011 14.883 1.00 36.28 514 PRO D C 1
ATOM 9311 O O . PRO B 1 446 ? -41.087 -43.497 13.800 1.00 38.57 514 PRO D O 1
ATOM 9315 N N . LEU B 1 447 ? -40.585 -42.716 15.855 1.00 30.89 515 LEU D N 1
ATOM 9316 C CA . LEU B 1 447 ? -39.141 -42.780 15.667 1.00 29.55 515 LEU D CA 1
ATOM 9317 C C . LEU B 1 447 ? -38.623 -44.222 15.702 1.00 27.85 515 LEU D C 1
ATOM 9318 O O . LEU B 1 447 ? -37.895 -44.603 16.602 1.00 20.72 515 LEU D O 1
ATOM 9323 N N . LYS B 1 448 ? -39.025 -45.024 14.724 1.00 29.31 516 LYS D N 1
ATOM 9324 C CA . LYS B 1 448 ? -38.730 -46.460 14.702 1.00 27.59 516 LYS D CA 1
ATOM 9325 C C . LYS B 1 448 ? -37.246 -46.776 14.619 1.00 30.36 516 LYS D C 1
ATOM 9326 O O . LYS B 1 448 ? -36.822 -47.885 14.957 1.00 30.14 516 LYS D O 1
ATOM 9332 N N . LYS B 1 449 ? -36.466 -45.822 14.112 1.00 27.70 517 LYS D N 1
ATOM 9333 C CA . LYS B 1 449 ? -35.048 -46.041 13.874 1.00 24.79 517 LYS D CA 1
ATOM 9334 C C . LYS B 1 449 ? -34.171 -45.305 14.898 1.00 27.66 517 LYS D C 1
ATOM 9335 O O . LYS B 1 449 ? -32.948 -45.346 14.813 1.00 27.87 517 LYS D O 1
ATOM 9341 N N . LEU B 1 450 ? -34.790 -44.646 15.869 1.00 26.21 518 LEU D N 1
ATOM 9342 C CA . LEU B 1 450 ? -34.044 -43.831 16.826 1.00 23.15 518 LEU D CA 1
ATOM 9343 C C . LEU B 1 450 ? -32.995 -44.632 17.618 1.00 18.54 518 LEU D C 1
ATOM 9344 O O . LEU B 1 450 ? -33.271 -45.714 18.132 1.00 21.78 518 LEU D O 1
ATOM 9349 N N . GLN B 1 451 ? -31.791 -44.094 17.719 1.00 22.52 519 GLN D N 1
ATOM 9350 C CA . GLN B 1 451 ? -30.694 -44.825 18.368 1.00 26.74 519 GLN D CA 1
ATOM 9351 C C . GLN B 1 451 ? -30.299 -44.178 19.703 1.00 25.90 519 GLN D C 1
ATOM 9352 O O . GLN B 1 451 ? -29.938 -44.848 20.676 1.00 25.21 519 GLN D O 1
ATOM 9358 N N . SER B 1 452 ? -30.365 -42.857 19.725 1.00 17.49 520 SER D N 1
ATOM 9359 C CA . SER B 1 452 ? -29.900 -42.074 20.832 1.00 14.91 520 SER D CA 1
ATOM 9360 C C . SER B 1 452 ? -30.972 -41.019 21.151 1.00 16.23 520 SER D C 1
ATOM 9361 O O . SER B 1 452 ? -31.413 -40.268 20.268 1.00 15.13 520 SER D O 1
ATOM 9364 N N . LEU B 1 453 ? -31.408 -40.980 22.409 1.00 15.32 521 LEU D N 1
ATOM 9365 C CA . LEU B 1 453 ? -32.370 -39.977 22.857 1.00 19.56 521 LEU D CA 1
ATOM 9366 C C . LEU B 1 453 ? -31.771 -39.270 24.076 1.00 20.16 521 LEU D C 1
ATOM 9367 O O . LEU B 1 453 ? -31.441 -39.895 25.077 1.00 22.32 521 LEU D O 1
ATOM 9372 N N . ILE B 1 454 ? -31.609 -37.959 23.974 1.00 17.87 522 ILE D N 1
ATOM 9373 C CA . ILE B 1 454 ? -31.093 -37.180 25.077 1.00 13.76 522 ILE D CA 1
ATOM 9374 C C . ILE B 1 454 ? -32.168 -36.273 25.686 1.00 22.75 522 ILE D C 1
ATOM 9375 O O . ILE B 1 454 ? -32.689 -35.361 25.014 1.00 22.00 522 ILE D O 1
ATOM 9380 N N . LEU B 1 455 ? -32.489 -36.533 26.961 1.00 16.85 523 LEU D N 1
ATOM 9381 C CA . LEU B 1 455 ? -33.505 -35.765 27.695 1.00 22.43 523 LEU D CA 1
ATOM 9382 C C . LEU B 1 455 ? -32.926 -35.176 28.976 1.00 26.10 523 LEU D C 1
ATOM 9383 O O . LEU B 1 455 ? -33.669 -34.786 29.876 1.00 26.01 523 LEU D O 1
ATOM 9388 N N . SER B 1 456 ? -31.600 -35.095 29.047 1.00 23.11 524 SER D N 1
ATOM 9389 C CA . SER B 1 456 ? -30.939 -34.643 30.254 1.00 20.93 524 SER D CA 1
ATOM 9390 C C . SER B 1 456 ? -31.189 -33.158 30.555 1.00 21.14 524 SER D C 1
ATOM 9391 O O . SER B 1 456 ? -31.486 -32.391 29.651 1.00 24.38 524 SER D O 1
ATOM 9394 N N . HIS B 1 457 ? -31.090 -32.774 31.831 1.00 19.34 525 HIS D N 1
ATOM 9395 C CA . HIS B 1 457 ? -31.219 -31.373 32.244 1.00 15.03 525 HIS D CA 1
ATOM 9396 C C . HIS B 1 457 ? -32.580 -30.763 31.914 1.00 20.62 525 HIS D C 1
ATOM 9397 O O . HIS B 1 457 ? -32.693 -29.579 31.594 1.00 22.60 525 HIS D O 1
ATOM 9404 N N . ASN B 1 458 ? -33.620 -31.576 31.982 1.00 20.42 526 ASN D N 1
ATOM 9405 C CA . ASN B 1 458 ? -34.951 -31.038 31.881 1.00 16.59 526 ASN D CA 1
ATOM 9406 C C . ASN B 1 458 ? -35.495 -30.982 33.292 1.00 28.33 526 ASN D C 1
ATOM 9407 O O . ASN B 1 458 ? -34.723 -31.070 34.224 1.00 27.44 526 ASN D O 1
ATOM 9412 N N . CYS B 1 459 ? -36.803 -30.869 33.469 1.00 26.34 527 CYS D N 1
ATOM 9413 C CA . CYS B 1 459 ? -37.338 -30.901 34.817 1.00 28.27 527 CYS D CA 1
ATOM 9414 C C . CYS B 1 459 ? -38.212 -32.122 34.938 1.00 25.24 527 CYS D C 1
ATOM 9415 O O . CYS B 1 459 ? -39.286 -32.039 35.491 1.00 31.93 527 CYS D O 1
ATOM 9418 N N . LEU B 1 460 ? -37.779 -33.250 34.395 1.00 19.20 528 LEU D N 1
ATOM 9419 C CA . LEU B 1 460 ? -38.664 -34.401 34.365 1.00 21.37 528 LEU D CA 1
ATOM 9420 C C . LEU B 1 460 ? -38.952 -34.914 35.766 1.00 29.69 528 LEU D C 1
ATOM 9421 O O . LEU B 1 460 ? -38.031 -35.242 36.516 1.00 29.46 528 LEU D O 1
ATOM 9426 N N . LYS B 1 461 ? -40.240 -34.947 36.119 1.00 31.84 529 LYS D N 1
ATOM 9427 C CA . LYS B 1 461 ? -40.684 -35.585 37.350 1.00 34.45 529 LYS D CA 1
ATOM 9428 C C . LYS B 1 461 ? -41.510 -36.804 36.997 1.00 33.38 529 LYS D C 1
ATOM 9429 O O . LYS B 1 461 ? -41.323 -37.876 37.574 1.00 31.22 529 LYS D O 1
ATOM 9435 N N . ILE B 1 462 ? -42.415 -36.641 36.037 1.00 39.10 530 ILE D N 1
ATOM 9436 C CA . ILE B 1 462 ? -43.365 -37.699 35.704 1.00 43.69 530 ILE D CA 1
ATOM 9437 C C . ILE B 1 462 ? -43.140 -38.295 34.306 1.00 42.27 530 ILE D C 1
ATOM 9438 O O . ILE B 1 462 ? -43.239 -37.604 33.285 1.00 42.27 530 ILE D O 1
ATOM 9443 N N . LEU B 1 463 ? -42.860 -39.588 34.262 1.00 32.38 531 LEU D N 1
ATOM 9444 C CA . LEU B 1 463 ? -42.788 -40.278 32.992 1.00 25.87 531 LEU D CA 1
ATOM 9445 C C . LEU B 1 463 ? -43.997 -41.196 32.898 1.00 32.01 531 LEU D C 1
ATOM 9446 O O . LEU B 1 463 ? -44.038 -42.252 33.524 1.00 39.97 531 LEU D O 1
ATOM 9451 N N . GLU B 1 464 ? -44.984 -40.776 32.114 1.00 30.87 532 GLU D N 1
ATOM 9452 C CA . GLU B 1 464 ? -46.186 -41.567 31.883 1.00 32.40 532 GLU D CA 1
ATOM 9453 C C . GLU B 1 464 ? -45.863 -42.963 31.383 1.00 31.66 532 GLU D C 1
ATOM 9454 O O . GLU B 1 464 ? -44.846 -43.166 30.740 1.00 36.76 532 GLU D O 1
ATOM 9460 N N . PRO B 1 465 ? -46.728 -43.937 31.692 1.00 35.78 533 PRO D N 1
ATOM 9461 C CA . PRO B 1 465 ? -46.551 -45.271 31.114 1.00 34.97 533 PRO D CA 1
ATOM 9462 C C . PRO B 1 465 ? -46.572 -45.159 29.592 1.00 34.67 533 PRO D C 1
ATOM 9463 O O . PRO B 1 465 ? -47.274 -44.300 29.026 1.00 33.65 533 PRO D O 1
ATOM 9467 N N . ASN B 1 466 ? -45.805 -46.026 28.944 1.00 29.33 534 ASN D N 1
ATOM 9468 C CA . ASN B 1 466 ? -45.625 -45.984 27.489 1.00 34.21 534 ASN D CA 1
ATOM 9469 C C . ASN B 1 466 ? -45.005 -44.681 26.938 1.00 31.08 534 ASN D C 1
ATOM 9470 O O . ASN B 1 466 ? -45.182 -44.356 25.757 1.00 33.57 534 ASN D O 1
ATOM 9475 N N . SER B 1 467 ? -44.273 -43.953 27.788 1.00 25.75 535 SER D N 1
ATOM 9476 C CA . SER B 1 467 ? -43.482 -42.802 27.353 1.00 25.74 535 SER D CA 1
ATOM 9477 C C . SER B 1 467 ? -42.459 -43.189 26.279 1.00 21.95 535 SER D C 1
ATOM 9478 O O . SER B 1 467 ? -42.182 -42.409 25.367 1.00 29.07 535 SER D O 1
ATOM 9481 N N . PHE B 1 468 ? -41.912 -44.394 26.373 1.00 18.09 536 PHE D N 1
ATOM 9482 C CA . PHE B 1 468 ? -40.861 -44.792 25.434 1.00 20.81 536 PHE D CA 1
ATOM 9483 C C . PHE B 1 468 ? -41.321 -45.889 24.492 1.00 27.67 536 PHE D C 1
ATOM 9484 O O . PHE B 1 468 ? -40.494 -46.575 23.890 1.00 28.17 536 PHE D O 1
ATOM 9492 N N . SER B 1 469 ? -42.639 -46.029 24.332 1.00 30.45 537 SER D N 1
ATOM 9493 C CA . SER B 1 469 ? -43.176 -47.000 23.382 1.00 29.42 537 SER D CA 1
ATOM 9494 C C . SER B 1 469 ? -42.737 -46.653 21.971 1.00 31.17 537 SER D C 1
ATOM 9495 O O . SER B 1 469 ? -42.609 -45.474 21.619 1.00 27.09 537 SER D O 1
ATOM 9498 N N . GLY B 1 470 ? -42.514 -47.687 21.166 1.00 28.40 538 GLY D N 1
ATOM 9499 C CA . GLY B 1 470 ? -42.053 -47.491 19.803 1.00 30.86 538 GLY D CA 1
ATOM 9500 C C . GLY B 1 470 ? -40.546 -47.380 19.604 1.00 33.10 538 GLY D C 1
ATOM 9501 O O . GLY B 1 470 ? -40.081 -47.362 18.475 1.00 34.43 538 GLY D O 1
ATOM 9502 N N . LEU B 1 471 ? -39.780 -47.268 20.687 1.00 32.09 539 LEU D N 1
ATOM 9503 C CA . LEU B 1 471 ? -38.339 -47.081 20.569 1.00 19.30 539 LEU D CA 1
ATOM 9504 C C . LEU B 1 471 ? -37.586 -48.411 20.595 1.00 27.58 539 LEU D C 1
ATOM 9505 O O . LEU B 1 471 ? -36.618 -48.585 21.330 1.00 32.98 539 LEU D O 1
ATOM 9510 N N . THR B 1 472 ? -38.034 -49.345 19.774 1.00 29.43 540 THR D N 1
ATOM 9511 C CA . THR B 1 472 ? -37.466 -50.688 19.724 1.00 38.09 540 THR D CA 1
ATOM 9512 C C . THR B 1 472 ? -35.980 -50.731 19.298 1.00 30.88 540 THR D C 1
ATOM 9513 O O . THR B 1 472 ? -35.242 -51.641 19.689 1.00 28.65 540 THR D O 1
ATOM 9517 N N . ASN B 1 473 ? -35.527 -49.746 18.531 1.00 23.46 541 ASN D N 1
ATOM 9518 C CA 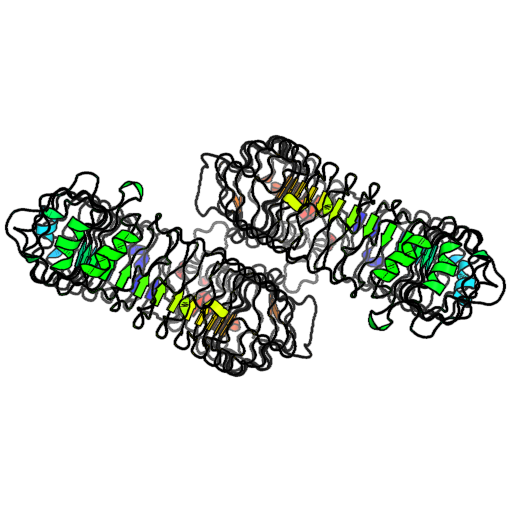. ASN B 1 473 ? -34.105 -49.722 18.158 1.00 35.17 541 ASN D CA 1
ATOM 9519 C C . ASN B 1 473 ? -33.187 -48.847 19.042 1.00 30.12 541 ASN D C 1
ATOM 9520 O O . ASN B 1 473 ? -31.982 -48.719 18.761 1.00 21.90 541 ASN D O 1
ATOM 9525 N N . LEU B 1 474 ? -33.741 -48.301 20.128 1.00 28.64 542 LEU D N 1
ATOM 9526 C CA . LEU B 1 474 ? -33.006 -47.370 20.987 1.00 26.65 542 LEU D CA 1
ATOM 9527 C C . LEU B 1 474 ? -31.826 -48.054 21.665 1.00 22.04 542 LEU D C 1
ATOM 9528 O O . LEU B 1 474 ? -31.960 -49.159 22.216 1.00 23.83 542 LEU D O 1
ATOM 9533 N N . ARG B 1 475 ? -30.668 -47.402 21.595 1.00 18.54 543 ARG D N 1
ATOM 9534 C CA . ARG B 1 475 ? -29.413 -47.943 22.134 1.00 17.34 543 ARG D CA 1
ATOM 9535 C C . ARG B 1 475 ? -28.962 -47.192 23.368 1.00 17.29 543 ARG D C 1
ATOM 9536 O O . ARG B 1 475 ? -28.388 -47.766 24.300 1.00 19.97 543 ARG D O 1
ATOM 9544 N N . SER B 1 476 ? -29.251 -45.898 23.367 1.00 17.07 544 SER D N 1
ATOM 9545 C CA . SER B 1 476 ? -28.768 -44.990 24.385 1.00 17.21 544 SER D CA 1
ATOM 9546 C C . SER B 1 476 ? -29.882 -44.065 24.864 1.00 22.35 544 SER D C 1
ATOM 9547 O O . SER B 1 476 ? -30.559 -43.436 24.061 1.00 26.57 544 SER D O 1
ATOM 9550 N N . LEU B 1 477 ? -30.074 -43.983 26.177 1.00 25.98 545 LEU D N 1
ATOM 9551 C CA . LEU B 1 477 ? -31.100 -43.115 26.756 1.00 19.29 545 LEU D CA 1
ATOM 9552 C C . LEU B 1 477 ? -30.482 -42.318 27.903 1.00 23.77 545 LEU D C 1
ATOM 9553 O O . LEU B 1 477 ? -30.013 -42.880 28.899 1.00 17.84 545 LEU D O 1
ATOM 9558 N N . ASP B 1 478 ? -30.440 -41.004 27.730 1.00 22.79 546 ASP D N 1
ATOM 9559 C CA . ASP B 1 478 ? -29.822 -40.129 28.708 1.00 16.64 546 ASP D CA 1
ATOM 9560 C C . ASP B 1 478 ? -30.880 -39.319 29.450 1.00 22.09 546 ASP D C 1
ATOM 9561 O O . ASP B 1 478 ? -31.437 -38.351 28.909 1.00 19.53 546 ASP D O 1
ATOM 9566 N N . LEU B 1 479 ? -31.097 -39.672 30.714 1.00 19.99 547 LEU D N 1
ATOM 9567 C CA . LEU B 1 479 ? -32.095 -38.994 31.527 1.00 25.40 547 LEU D CA 1
ATOM 9568 C C . LEU B 1 479 ? -31.439 -38.319 32.753 1.00 25.90 547 LEU D C 1
ATOM 9569 O O . LEU B 1 479 ? -32.103 -38.040 33.748 1.00 25.93 547 LEU D O 1
ATOM 9574 N N . MET B 1 480 ? -30.146 -38.036 32.645 1.00 20.10 548 MET D N 1
ATOM 9575 C CA . MET B 1 480 ? -29.388 -37.418 33.735 1.00 27.08 548 MET D CA 1
ATOM 9576 C C . MET B 1 480 ? -29.893 -36.027 34.079 1.00 24.56 548 MET D C 1
ATOM 9577 O O . MET B 1 480 ? -30.366 -35.301 33.212 1.00 22.70 548 MET D O 1
ATOM 9582 N N . TYR B 1 481 ? -29.735 -35.641 35.339 1.00 20.65 549 TYR D N 1
ATOM 9583 C CA . TYR B 1 481 ? -30.078 -34.291 35.772 1.00 22.31 549 TYR D CA 1
ATOM 9584 C C . TYR B 1 481 ? -31.541 -33.958 35.536 1.00 27.29 549 TYR D C 1
ATOM 9585 O O . TYR B 1 481 ? -31.875 -32.961 34.892 1.00 35.10 549 TYR D O 1
ATOM 9594 N N . ASN B 1 482 ? -32.410 -34.811 36.063 1.00 19.03 550 ASN D N 1
ATOM 9595 C CA . ASN B 1 482 ? -33.821 -34.512 36.108 1.00 19.23 550 ASN D CA 1
ATOM 9596 C C . ASN B 1 482 ? -34.317 -34.674 37.535 1.00 26.95 550 ASN D C 1
ATOM 9597 O O . ASN B 1 482 ? -33.533 -34.548 38.463 1.00 26.56 550 ASN D O 1
ATOM 9602 N N . SER B 1 483 ? -35.604 -34.954 37.721 1.00 27.85 551 SER D N 1
ATOM 9603 C CA . SER B 1 483 ? -36.151 -35.085 39.072 1.00 25.51 551 SER D CA 1
ATOM 9604 C C . SER B 1 483 ? -36.879 -36.396 39.220 1.00 24.35 551 SER D C 1
ATOM 9605 O O . SER B 1 483 ? -37.891 -36.466 39.887 1.00 26.43 551 SER D O 1
ATOM 9608 N N . LEU B 1 484 ? -36.396 -37.422 38.546 1.00 26.98 552 LEU D N 1
ATOM 9609 C CA . LEU B 1 484 ? -37.036 -38.722 38.602 1.00 24.68 552 LEU D CA 1
ATOM 9610 C C . LEU B 1 484 ? -36.798 -39.445 39.927 1.00 25.91 552 LEU D C 1
ATOM 9611 O O . LEU B 1 484 ? -35.718 -39.326 40.533 1.00 24.78 552 LEU D O 1
ATOM 9616 N N . SER B 1 485 ? -37.814 -40.184 40.373 1.00 19.48 553 SER D N 1
ATOM 9617 C CA . SER B 1 485 ? -37.725 -40.988 41.591 1.00 27.78 553 SER D CA 1
ATOM 9618 C C . SER B 1 485 ? -38.271 -42.404 41.390 1.00 23.75 553 SER D C 1
ATOM 9619 O O . SER B 1 485 ? -37.533 -43.379 41.428 1.00 33.99 553 SER D O 1
ATOM 9622 N N . TYR B 1 486 ? -39.556 -42.518 41.107 1.00 34.95 554 TYR D N 1
ATOM 9623 C CA . TYR B 1 486 ? -40.150 -43.836 40.920 1.00 47.67 554 TYR D CA 1
ATOM 9624 C C . TYR B 1 486 ? -40.529 -44.016 39.453 1.00 42.31 554 TYR D C 1
ATOM 9625 O O . TYR B 1 486 ? -40.798 -43.038 38.756 1.00 39.53 554 TYR D O 1
ATOM 9634 N N . PHE B 1 487 ? -40.581 -45.266 39.002 1.00 37.17 555 PHE D N 1
ATOM 9635 C CA . PHE B 1 487 ? -40.918 -45.571 37.613 1.00 38.84 555 PHE D CA 1
ATOM 9636 C C . PHE B 1 487 ? -42.164 -46.453 37.499 1.00 39.99 555 PHE D C 1
ATOM 9637 O O . PHE B 1 487 ? -42.345 -47.395 38.275 1.00 35.88 555 PHE D O 1
ATOM 9645 N N . HIS B 1 488 ? -43.029 -46.142 36.535 1.00 39.45 556 HIS D N 1
ATOM 9646 C CA . HIS B 1 488 ? -44.215 -46.946 36.339 1.00 37.88 556 HIS D CA 1
ATOM 9647 C C . HIS B 1 488 ? -43.829 -48.378 36.000 1.00 35.96 556 HIS D C 1
ATOM 9648 O O . HIS B 1 488 ? -42.786 -48.632 35.427 1.00 33.64 556 HIS D O 1
ATOM 9655 N N . GLU B 1 489 ? -44.724 -49.295 36.334 1.00 49.72 557 GLU D N 1
ATOM 9656 C CA . GLU B 1 489 ? -44.550 -50.732 36.175 1.00 55.02 557 GLU D CA 1
ATOM 9657 C C . GLU B 1 489 ? -43.864 -51.162 34.876 1.00 56.97 557 GLU D C 1
ATOM 9658 O O . GLU B 1 489 ? -42.949 -51.991 34.891 1.00 60.28 557 GLU D O 1
ATOM 9664 N N . HIS B 1 490 ? -44.285 -50.585 33.760 1.00 43.39 558 HIS D N 1
ATOM 9665 C CA . HIS B 1 490 ? -43.768 -51.006 32.470 1.00 42.44 558 HIS D CA 1
ATOM 9666 C C . HIS B 1 490 ? -43.042 -49.896 31.701 1.00 42.74 558 HIS D C 1
ATOM 9667 O O . HIS B 1 490 ? -43.060 -49.875 30.475 1.00 48.55 558 HIS D O 1
ATOM 9674 N N . LEU B 1 491 ? -42.379 -48.996 32.418 1.00 37.47 559 LEU D N 1
ATOM 9675 C CA . LEU B 1 491 ? -41.769 -47.829 31.795 1.00 38.22 559 LEU D CA 1
ATOM 9676 C C . LEU B 1 491 ? -40.641 -48.213 30.831 1.00 37.96 559 LEU D C 1
ATOM 9677 O O . LEU B 1 491 ? -40.624 -47.797 29.675 1.00 32.66 559 LEU D O 1
ATOM 9682 N N . PHE B 1 492 ? -39.718 -49.044 31.294 1.00 32.47 560 PHE D N 1
ATOM 9683 C CA . PHE B 1 492 ? -38.593 -49.406 30.464 1.00 24.32 560 PHE D CA 1
ATOM 9684 C C . PHE B 1 492 ? -38.851 -50.696 29.704 1.00 32.47 560 PHE D C 1
ATOM 9685 O O . PHE B 1 492 ? -37.927 -51.432 29.362 1.00 42.17 560 PHE D O 1
ATOM 9693 N N . SER B 1 493 ? -40.126 -50.962 29.454 1.00 37.68 561 SER D N 1
ATOM 9694 C CA . SER B 1 493 ? -40.541 -52.060 28.589 1.00 46.06 561 SER D CA 1
ATOM 9695 C C . SER B 1 493 ? -40.304 -51.657 27.134 1.00 43.09 561 SER D C 1
ATOM 9696 O O . SER B 1 493 ? -40.304 -50.471 26.809 1.00 48.14 561 SER D O 1
ATOM 9699 N N . GLY B 1 494 ? -40.122 -52.639 26.260 1.00 34.50 562 GLY D N 1
ATOM 9700 C CA . GLY B 1 494 ? -39.946 -52.376 24.845 1.00 30.46 562 GLY D CA 1
ATOM 9701 C C . GLY B 1 494 ? -38.613 -51.763 24.451 1.00 38.26 562 GLY D C 1
ATOM 9702 O O . GLY B 1 494 ? -38.403 -51.383 23.295 1.00 36.95 562 GLY D O 1
ATOM 9703 N N . LEU B 1 495 ? -37.698 -51.680 25.403 1.00 32.59 563 LEU D N 1
ATOM 9704 C CA . LEU B 1 495 ? -36.382 -51.130 25.124 1.00 27.76 563 LEU D CA 1
ATOM 9705 C C . LEU B 1 495 ? -35.343 -52.251 25.156 1.00 32.06 563 LEU D C 1
ATOM 9706 O O . LEU B 1 495 ? -34.307 -52.120 25.802 1.00 30.52 563 LEU D O 1
ATOM 9711 N N . GLU B 1 496 ? -35.624 -53.363 24.481 1.00 33.98 564 GLU D N 1
ATOM 9712 C CA . GLU B 1 496 ? -34.794 -54.563 24.642 1.00 34.02 564 GLU D CA 1
ATOM 9713 C C . GLU B 1 496 ? -33.445 -54.494 23.918 1.00 29.44 564 GLU D C 1
ATOM 9714 O O . GLU B 1 496 ? -32.637 -55.411 24.015 1.00 25.87 564 GLU D O 1
ATOM 9720 N N . LYS B 1 497 ? -33.217 -53.420 23.170 1.00 34.24 565 LYS D N 1
ATOM 9721 C CA . LYS B 1 497 ? -31.941 -53.228 22.493 1.00 35.94 565 LYS D CA 1
ATOM 9722 C C . LYS B 1 497 ? -31.126 -52.165 23.208 1.00 29.31 565 LYS D C 1
ATOM 9723 O O . LYS B 1 497 ? -30.001 -51.851 22.818 1.00 32.07 565 LYS D O 1
ATOM 9729 N N . LEU B 1 498 ? -31.706 -51.610 24.257 1.00 23.65 566 LEU D N 1
ATOM 9730 C CA . LEU B 1 498 ? -31.052 -50.540 24.986 1.00 23.78 566 LEU D CA 1
ATOM 9731 C C . LEU B 1 498 ? -29.714 -51.007 25.521 1.00 22.99 566 LEU D C 1
ATOM 9732 O O . LEU B 1 498 ? -29.627 -52.056 26.166 1.00 25.36 566 LEU D O 1
ATOM 9737 N N . LEU B 1 499 ? -28.664 -50.238 25.240 1.00 20.37 567 LEU D N 1
ATOM 9738 C CA . LEU B 1 499 ? -27.332 -50.605 25.699 1.00 23.64 567 LEU D CA 1
ATOM 9739 C C . LEU B 1 499 ? -26.918 -49.794 26.906 1.00 17.93 567 LEU D C 1
ATOM 9740 O O . LEU B 1 499 ? -26.311 -50.320 27.814 1.00 22.90 567 LEU D O 1
ATOM 9745 N N . ILE B 1 500 ? -27.282 -48.516 26.905 1.00 23.54 568 ILE D N 1
ATOM 9746 C CA . ILE B 1 500 ? -26.806 -47.548 27.884 1.00 16.87 568 ILE D CA 1
ATOM 9747 C C . ILE B 1 500 ? -27.984 -46.761 28.472 1.00 22.83 568 ILE D C 1
ATOM 9748 O O . ILE B 1 500 ? -28.778 -46.181 27.716 1.00 17.62 568 ILE D O 1
ATOM 9753 N N . LEU B 1 501 ? -28.093 -46.737 29.806 1.00 18.65 569 LEU D N 1
ATOM 9754 C CA . LEU B 1 501 ? -29.143 -45.965 30.481 1.00 18.54 569 LEU D CA 1
ATOM 9755 C C . LEU B 1 501 ? -28.527 -45.049 31.531 1.00 19.52 569 LEU D C 1
ATOM 9756 O O . LEU B 1 501 ? -27.840 -45.503 32.435 1.00 14.17 569 LEU D O 1
ATOM 9761 N N . LYS B 1 502 ? -28.767 -43.750 31.401 1.00 21.13 570 LYS D N 1
ATOM 9762 C CA . LYS B 1 502 ? -28.179 -42.790 32.313 1.00 17.41 570 LYS D CA 1
ATOM 9763 C C . LYS B 1 502 ? -29.241 -42.108 33.176 1.00 28.12 570 LYS D C 1
ATOM 9764 O O . LYS B 1 502 ? -30.024 -41.292 32.690 1.00 24.10 570 LYS D O 1
ATOM 9770 N N . LEU B 1 503 ? -29.231 -42.434 34.469 1.00 20.64 571 LEU D N 1
ATOM 9771 C CA . LEU B 1 503 ? -30.254 -41.973 35.391 1.00 26.63 571 LEU D CA 1
ATOM 9772 C C . LEU B 1 503 ? -29.630 -41.204 36.538 1.00 21.78 571 LEU D C 1
ATOM 9773 O O . LEU B 1 503 ? -30.269 -40.958 37.547 1.00 26.78 571 LEU D O 1
ATOM 9778 N N . GLY B 1 504 ? -28.380 -40.806 36.356 1.00 19.63 572 GLY D N 1
ATOM 9779 C CA . GLY B 1 504 ? -27.663 -40.129 37.404 1.00 14.98 572 GLY D CA 1
ATOM 9780 C C . GLY B 1 504 ? -28.221 -38.758 37.706 1.00 22.06 572 GLY D C 1
ATOM 9781 O O . GLY B 1 504 ? -28.861 -38.144 36.860 1.00 23.23 572 GLY D O 1
ATOM 9782 N N . PHE B 1 505 ? -27.951 -38.281 38.921 1.00 19.77 573 PHE D N 1
ATOM 9783 C CA . PHE B 1 505 ? -28.360 -36.949 39.359 1.00 13.55 573 PHE D CA 1
ATOM 9784 C C . PHE B 1 505 ? -29.863 -36.682 39.189 1.00 15.83 573 PHE D C 1
ATOM 9785 O O . PHE B 1 505 ? -30.295 -35.603 38.774 1.00 16.37 573 PHE D O 1
ATOM 9793 N N . ASN B 1 506 ? -30.638 -37.687 39.566 1.00 16.81 574 ASN D N 1
ATOM 9794 C CA . ASN B 1 506 ? -32.052 -37.519 39.818 1.00 20.52 574 ASN D CA 1
ATOM 9795 C C . ASN B 1 506 ? -32.320 -37.551 41.328 1.00 26.22 574 ASN D C 1
ATOM 9796 O O . ASN B 1 506 ? -31.482 -37.100 42.127 1.00 22.84 574 ASN D O 1
ATOM 9801 N N . LYS B 1 507 ? -33.487 -38.063 41.707 1.00 21.93 575 LYS D N 1
ATOM 9802 C CA . LYS B 1 507 ? -33.868 -38.221 43.109 1.00 18.54 575 LYS D CA 1
ATOM 9803 C C . LYS B 1 507 ? -34.325 -39.645 43.322 1.00 15.68 575 LYS D C 1
ATOM 9804 O O . LYS B 1 507 ? -35.373 -39.875 43.921 1.00 17.95 575 LYS D O 1
ATOM 9810 N N . ILE B 1 508 ? -33.575 -40.605 42.803 1.00 12.21 576 ILE D N 1
ATOM 9811 C CA . ILE B 1 508 ? -33.964 -42.005 42.941 1.00 21.46 576 ILE D CA 1
ATOM 9812 C C . ILE B 1 508 ? -33.547 -42.510 44.315 1.00 33.16 576 ILE D C 1
ATOM 9813 O O . ILE B 1 508 ? -32.393 -42.895 44.530 1.00 41.15 576 ILE D O 1
ATOM 9818 N N . THR B 1 509 ? -34.490 -42.498 45.253 1.00 30.08 577 THR D N 1
ATOM 9819 C CA . THR B 1 509 ? -34.154 -42.684 46.653 1.00 24.67 577 THR D CA 1
ATOM 9820 C C . THR B 1 509 ? -35.192 -43.497 47.415 1.00 25.31 577 THR D C 1
ATOM 9821 O O . THR B 1 509 ? -36.357 -43.147 47.410 1.00 30.55 577 THR D O 1
ATOM 9825 N N . TYR B 1 510 ? -34.758 -44.521 48.146 1.00 30.23 578 TYR D N 1
ATOM 9826 C CA . TYR B 1 510 ? -35.654 -45.269 49.037 1.00 26.77 578 TYR D CA 1
ATOM 9827 C C . TYR B 1 510 ? -35.259 -45.108 50.510 1.00 29.98 578 TYR D C 1
ATOM 9828 O O . TYR B 1 510 ? -34.116 -45.371 50.895 1.00 31.85 578 TYR D O 1
ATOM 9837 N N . GLU B 1 511 ? -36.216 -44.685 51.335 1.00 33.87 579 GLU D N 1
ATOM 9838 C CA . GLU B 1 511 ? -35.958 -44.389 52.751 1.00 26.81 579 GLU D CA 1
ATOM 9839 C C . GLU B 1 511 ? -36.206 -45.560 53.702 1.00 27.41 579 GLU D C 1
ATOM 9840 O O . GLU B 1 511 ? -36.129 -45.405 54.926 1.00 21.79 579 GLU D O 1
ATOM 9846 N N . THR B 1 512 ? -36.508 -46.727 53.148 1.00 27.99 580 THR D N 1
ATOM 9847 C CA . THR B 1 512 ? -36.744 -47.917 53.961 1.00 26.03 580 THR D CA 1
ATOM 9848 C C . THR B 1 512 ? -36.535 -49.158 53.109 1.00 27.55 580 THR D C 1
ATOM 9849 O O . THR B 1 512 ? -36.524 -49.070 51.882 1.00 29.86 580 THR D O 1
ATOM 9853 N N . THR B 1 513 ? -36.433 -50.317 53.746 1.00 26.52 581 THR D N 1
ATOM 9854 C CA . THR B 1 513 ? -36.336 -51.580 53.016 1.00 29.58 581 THR D CA 1
ATOM 9855 C C . THR B 1 513 ? -37.565 -51.834 52.144 1.00 32.63 581 THR D C 1
ATOM 9856 O O . THR B 1 513 ? -38.705 -51.640 52.579 1.00 35.17 581 THR D O 1
ATOM 9860 N N . ARG B 1 514 ? -37.319 -52.225 50.900 1.00 31.24 582 ARG D N 1
ATOM 9861 C CA . ARG B 1 514 ? -38.384 -52.471 49.933 1.00 36.90 582 ARG D CA 1
ATOM 9862 C C . ARG B 1 514 ? -38.049 -53.675 49.066 1.00 36.79 582 ARG D C 1
ATOM 9863 O O . ARG B 1 514 ? -36.894 -53.900 48.721 1.00 37.43 582 ARG D O 1
ATOM 9871 N N . THR B 1 515 ? -39.068 -54.445 48.715 1.00 39.94 583 THR D N 1
ATOM 9872 C CA . THR B 1 515 ? -38.941 -55.436 47.662 1.00 42.17 583 THR D CA 1
ATOM 9873 C C . THR B 1 515 ? -39.957 -55.075 46.591 1.00 38.98 583 THR D C 1
ATOM 9874 O O . THR B 1 515 ? -41.156 -55.322 46.743 1.00 40.89 583 THR D O 1
ATOM 9878 N N . LEU B 1 516 ? -39.460 -54.502 45.502 1.00 32.47 584 LEU D N 1
ATOM 9879 C CA . LEU B 1 516 ? -40.322 -53.904 44.494 1.00 29.10 584 LEU D CA 1
ATOM 9880 C C . LEU B 1 516 ? -41.131 -54.953 43.749 1.00 36.58 584 LEU D C 1
ATOM 9881 O O . LEU B 1 516 ? -40.595 -55.978 43.310 1.00 32.21 584 LEU D O 1
ATOM 9886 N N . GLN B 1 517 ? -42.429 -54.686 43.622 1.00 43.17 585 GLN D N 1
ATOM 9887 C CA . GLN B 1 517 ? -43.322 -55.562 42.880 1.00 49.80 585 GLN D CA 1
ATOM 9888 C C . GLN B 1 517 ? -42.890 -55.577 41.420 1.00 47.98 585 GLN D C 1
ATOM 9889 O O . GLN B 1 517 ? -42.845 -56.629 40.781 1.00 49.86 585 GLN D O 1
ATOM 9895 N N . TYR B 1 518 ? -42.550 -54.398 40.907 1.00 44.92 586 TYR D N 1
ATOM 9896 C CA . TYR B 1 518 ? -41.994 -54.281 39.564 1.00 45.79 586 TYR D CA 1
ATOM 9897 C C . TYR B 1 518 ? -40.621 -53.599 39.559 1.00 36.94 586 TYR D C 1
ATOM 9898 O O . TYR B 1 518 ? -40.538 -52.369 39.554 1.00 33.96 586 TYR D O 1
ATOM 9907 N N . PRO B 1 519 ? -39.540 -54.399 39.555 1.00 34.23 587 PRO D N 1
ATOM 9908 C CA . PRO B 1 519 ? -38.178 -53.878 39.356 1.00 31.85 587 PRO D CA 1
ATOM 9909 C C . PRO B 1 519 ? -38.122 -53.192 37.990 1.00 35.74 587 PRO D C 1
ATOM 9910 O O . PRO B 1 519 ? -38.536 -53.782 36.992 1.00 44.05 587 PRO D O 1
ATOM 9914 N N . PRO B 1 520 ? -37.629 -51.954 37.941 1.00 30.66 588 PRO D N 1
ATOM 9915 C CA . PRO B 1 520 ? -37.724 -51.105 36.741 1.00 28.11 588 PRO D CA 1
ATOM 9916 C C . PRO B 1 520 ? -36.837 -51.524 35.555 1.00 30.86 588 PRO D C 1
ATOM 9917 O O . PRO B 1 520 ? -37.107 -51.117 34.426 1.00 27.54 588 PRO D O 1
ATOM 9921 N N . PHE B 1 521 ? -35.777 -52.291 35.802 1.00 33.40 589 PHE D N 1
ATOM 9922 C CA . PHE B 1 521 ? -34.837 -52.641 34.735 1.00 31.89 589 PHE D CA 1
ATOM 9923 C C . PHE B 1 521 ? -35.015 -54.061 34.229 1.00 31.70 589 PHE D C 1
ATOM 9924 O O . PHE B 1 521 ? -34.189 -54.558 33.475 1.00 29.79 589 PHE D O 1
ATOM 9932 N N . ILE B 1 522 ? -36.102 -54.705 34.632 1.00 36.18 590 ILE D N 1
ATOM 9933 C CA . ILE B 1 522 ? -36.261 -56.135 34.395 1.00 36.60 590 ILE D CA 1
ATOM 9934 C C . ILE B 1 522 ? -36.344 -56.507 32.912 1.00 36.56 590 ILE D C 1
ATOM 9935 O O . ILE B 1 522 ? -36.044 -57.639 32.532 1.00 33.49 590 ILE D O 1
ATOM 9940 N N . LYS B 1 523 ? -36.775 -55.558 32.087 1.00 29.35 591 LYS D N 1
ATOM 9941 C CA . LYS B 1 523 ? -36.936 -55.814 30.666 1.00 33.90 591 LYS D CA 1
ATOM 9942 C C . LYS B 1 523 ? -35.733 -55.381 29.819 1.00 32.10 591 LYS D C 1
ATOM 9943 O O . LYS B 1 523 ? -35.682 -55.641 28.619 1.00 32.18 591 LYS D O 1
ATOM 9949 N N . LEU B 1 524 ? -34.759 -54.741 30.454 1.00 34.50 592 LEU D N 1
ATOM 9950 C CA . LEU B 1 524 ? -33.605 -54.221 29.744 1.00 33.79 592 LEU D CA 1
ATOM 9951 C C . LEU B 1 524 ? -32.599 -55.340 29.446 1.00 39.39 592 LEU D C 1
ATOM 9952 O O . LEU B 1 524 ? -31.579 -55.456 30.107 1.00 32.41 592 LEU D O 1
ATOM 9957 N N . LYS B 1 525 ? -32.899 -56.151 28.430 1.00 33.05 593 LYS D N 1
ATOM 9958 C CA . LYS B 1 525 ? -32.172 -57.395 28.187 1.00 24.92 593 LYS D CA 1
ATOM 9959 C C . LYS B 1 525 ? -30.793 -57.225 27.551 1.00 29.45 593 LYS D C 1
ATOM 9960 O O . LYS B 1 525 ? -29.977 -58.149 27.570 1.00 29.63 593 LYS D O 1
ATOM 9966 N N . SER B 1 526 ? -30.530 -56.058 26.976 1.00 26.59 594 SER D N 1
ATOM 9967 C CA . SER B 1 526 ? -29.232 -55.821 26.377 1.00 23.14 594 SER D CA 1
ATOM 9968 C C . SER B 1 526 ? -28.452 -54.799 27.167 1.00 29.91 594 SER D C 1
ATOM 9969 O O . SER B 1 526 ? -27.333 -54.459 26.782 1.00 39.94 594 SER D O 1
ATOM 9972 N N . LEU B 1 527 ? -29.014 -54.313 28.269 1.00 30.55 595 LEU D N 1
ATOM 9973 C CA . LEU B 1 527 ? -28.364 -53.216 28.986 1.00 31.86 595 LEU D CA 1
ATOM 9974 C C . LEU B 1 527 ? -26.949 -53.590 29.381 1.00 29.39 595 LEU D C 1
ATOM 9975 O O . LEU B 1 527 ? -26.736 -54.607 30.035 1.00 32.99 595 LEU D O 1
ATOM 9980 N N . LYS B 1 528 ? -25.992 -52.761 28.974 1.00 26.66 596 LYS D N 1
ATOM 9981 C CA . LYS B 1 528 ? -24.582 -52.996 29.301 1.00 32.23 596 LYS D CA 1
ATOM 9982 C C . LYS B 1 528 ? -24.016 -52.014 30.325 1.00 28.93 596 LYS D C 1
ATOM 9983 O O . LYS B 1 528 ? -23.140 -52.368 31.107 1.00 33.76 596 LYS D O 1
ATOM 9989 N N . GLN B 1 529 ? -24.505 -50.779 30.309 1.00 24.73 597 GLN D N 1
ATOM 9990 C CA . GLN B 1 529 ? -24.024 -49.750 31.225 1.00 19.79 597 GLN D CA 1
ATOM 9991 C C . GLN B 1 529 ? -25.224 -49.066 31.881 1.00 26.12 597 GLN D C 1
ATOM 9992 O O . GLN B 1 529 ? -26.151 -48.645 31.170 1.00 25.56 597 GLN D O 1
ATOM 9998 N N . LEU B 1 530 ? -25.211 -48.974 33.219 1.00 20.80 598 LEU D N 1
ATOM 9999 C CA . LEU B 1 530 ? -26.269 -48.304 33.978 1.00 23.58 598 LEU D CA 1
ATOM 10000 C C . LEU B 1 530 ? -25.635 -47.220 34.850 1.00 28.50 598 LEU D C 1
ATOM 10001 O O . LEU B 1 530 ? -24.747 -47.508 35.629 1.00 21.54 598 LEU D O 1
ATOM 10006 N N . ASN B 1 531 ? -26.076 -45.974 34.714 1.00 27.30 599 ASN D N 1
ATOM 10007 C CA . ASN B 1 531 ? -25.558 -44.911 35.554 1.00 20.02 599 ASN D CA 1
ATOM 10008 C C . ASN B 1 531 ? -26.613 -44.457 36.550 1.00 28.81 599 ASN D C 1
ATOM 10009 O O . ASN B 1 531 ? -27.661 -43.951 36.133 1.00 25.15 599 ASN D O 1
ATOM 10014 N N . LEU B 1 532 ? -26.304 -44.612 37.849 1.00 23.04 600 LEU D N 1
ATOM 10015 C CA . LEU B 1 532 ? -27.179 -44.180 38.956 1.00 24.74 600 LEU D CA 1
ATOM 10016 C C . LEU B 1 532 ? -26.477 -43.251 39.928 1.00 24.50 600 LEU D C 1
ATOM 10017 O O . LEU B 1 532 ? -26.853 -43.175 41.090 1.00 19.22 600 LEU D O 1
ATOM 10022 N N . GLU B 1 533 ? -25.473 -42.539 39.440 1.00 26.17 601 GLU D N 1
ATOM 10023 C CA . GLU B 1 533 ? -24.670 -41.660 40.273 1.00 26.74 601 GLU D CA 1
ATOM 10024 C C . GLU B 1 533 ? -25.433 -40.454 40.804 1.00 27.43 601 GLU D C 1
ATOM 10025 O O . GLU B 1 533 ? -26.393 -39.992 40.182 1.00 17.68 601 GLU D O 1
ATOM 10031 N N . GLY B 1 534 ? -24.985 -39.965 41.964 1.00 23.48 602 GLY D N 1
ATOM 10032 C CA . GLY B 1 534 ? -25.370 -38.666 42.494 1.00 22.77 602 GLY D CA 1
ATOM 10033 C C . GLY B 1 534 ? -26.842 -38.322 42.665 1.00 24.31 602 GLY D C 1
ATOM 10034 O O . GLY B 1 534 ? -27.248 -37.191 42.389 1.00 26.45 602 GLY D O 1
ATOM 10035 N N . GLN B 1 535 ? -27.648 -39.269 43.135 1.00 24.38 603 GLN D N 1
ATOM 10036 C CA . GLN B 1 535 ? -29.035 -38.953 43.514 1.00 24.94 603 GLN D CA 1
ATOM 10037 C C . GLN B 1 535 ? -28.993 -37.893 44.616 1.00 24.71 603 GLN D C 1
ATOM 10038 O O . GLN B 1 535 ? -28.116 -37.966 45.487 1.00 28.05 603 GLN D O 1
ATOM 10044 N N . ARG B 1 536 ? -29.889 -36.904 44.574 1.00 23.43 604 ARG D N 1
ATOM 10045 C CA . ARG B 1 536 ? -29.854 -35.773 45.538 1.00 28.74 604 ARG D CA 1
ATOM 10046 C C . ARG B 1 536 ? -29.604 -36.185 46.999 1.00 28.49 604 ARG D C 1
ATOM 10047 O O . ARG B 1 536 ? -28.840 -35.541 47.709 1.00 28.89 604 ARG D O 1
ATOM 10055 N N . HIS B 1 537 ? -30.245 -37.255 47.449 1.00 29.28 605 HIS D N 1
ATOM 10056 C CA . HIS B 1 537 ? -30.062 -37.683 48.835 1.00 31.69 605 HIS D CA 1
ATOM 10057 C C . HIS B 1 537 ? -29.473 -39.072 48.840 1.00 27.64 605 HIS D C 1
ATOM 10058 O O . HIS B 1 537 ? -29.601 -39.805 49.821 1.00 31.75 605 HIS D O 1
ATOM 10065 N N . GLY B 1 538 ? -28.829 -39.435 47.733 1.00 18.83 606 GLY D N 1
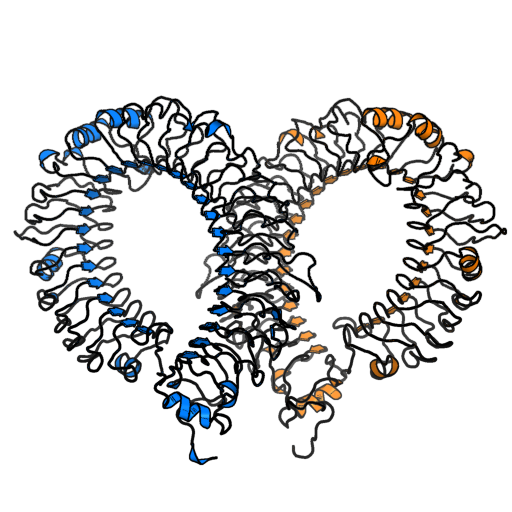ATOM 10066 C CA . GLY B 1 538 ? -28.313 -40.781 47.578 1.00 14.40 606 GLY D CA 1
ATOM 10067 C C . GLY B 1 538 ? -29.453 -41.744 47.305 1.00 24.48 606 GLY D C 1
ATOM 10068 O O . GLY B 1 538 ? -30.615 -41.433 47.561 1.00 30.22 606 GLY D O 1
ATOM 10069 N N . ILE B 1 539 ? -29.135 -42.902 46.743 1.00 25.61 607 ILE D N 1
ATOM 10070 C CA . ILE B 1 539 ? -30.149 -43.918 46.527 1.00 25.50 607 ILE D CA 1
ATOM 10071 C C . ILE B 1 539 ? -30.660 -44.450 47.872 1.00 27.86 607 ILE D C 1
ATOM 10072 O O . ILE B 1 539 ? -31.792 -44.924 47.976 1.00 27.57 607 ILE D O 1
ATOM 10077 N N . GLN B 1 540 ? -29.827 -44.303 48.902 1.00 26.69 608 GLN D N 1
ATOM 10078 C CA . GLN B 1 540 ? -30.060 -44.832 50.245 1.00 21.57 608 GLN D CA 1
ATOM 10079 C C . GLN B 1 540 ? -30.352 -46.317 50.227 1.00 25.63 608 GLN D C 1
ATOM 10080 O O . GLN B 1 540 ? -29.519 -47.091 49.764 1.00 28.32 608 GLN D O 1
ATOM 10086 N N . VAL B 1 541 ? -31.508 -46.732 50.740 1.00 20.71 609 VAL D N 1
ATOM 10087 C CA . VAL B 1 541 ? -31.740 -48.168 50.860 1.00 26.60 609 VAL D CA 1
ATOM 10088 C C . VAL B 1 541 ? -32.082 -48.799 49.529 1.00 27.18 609 VAL D C 1
ATOM 10089 O O . VAL B 1 541 ? -33.201 -48.676 49.059 1.00 31.15 609 VAL D O 1
ATOM 10093 N N . VAL B 1 542 ? -31.125 -49.489 48.920 1.00 31.93 610 VAL D N 1
ATOM 10094 C CA . VAL B 1 542 ? -31.398 -50.100 47.628 1.00 31.62 610 VAL D CA 1
ATOM 10095 C C . VAL B 1 542 ? -32.383 -51.258 47.834 1.00 30.91 610 VAL D C 1
ATOM 10096 O O . VAL B 1 542 ? -32.125 -52.148 48.634 1.00 30.65 610 VAL D O 1
ATOM 10100 N N . PRO B 1 543 ? -33.522 -51.232 47.122 1.00 24.46 611 PRO D N 1
ATOM 10101 C CA . PRO B 1 543 ? -34.513 -52.314 47.188 1.00 30.45 611 PRO D CA 1
ATOM 10102 C C . PRO B 1 543 ? -33.869 -53.667 46.958 1.00 32.22 611 PRO D C 1
ATOM 10103 O O . PRO B 1 543 ? -32.864 -53.744 46.275 1.00 35.49 611 PRO D O 1
ATOM 10107 N N . SER B 1 544 ? -34.427 -54.722 47.528 1.00 33.82 612 SER D N 1
ATOM 10108 C CA . SER B 1 544 ? -33.734 -55.997 47.485 1.00 39.16 612 SER D CA 1
ATOM 10109 C C . SER B 1 544 ? -33.610 -56.593 46.074 1.00 36.50 612 SER D C 1
ATOM 10110 O O . SER B 1 544 ? -32.690 -57.357 45.793 1.00 40.22 612 SER D O 1
ATOM 10113 N N . ASN B 1 545 ? -34.531 -56.242 45.187 1.00 39.25 613 ASN D N 1
ATOM 10114 C CA . ASN B 1 545 ? -34.522 -56.792 43.836 1.00 37.41 613 ASN D CA 1
ATOM 10115 C C . ASN B 1 545 ? -34.350 -55.722 42.760 1.00 31.34 613 ASN D C 1
ATOM 10116 O O . ASN B 1 545 ? -34.810 -55.878 41.619 1.00 27.12 613 ASN D O 1
ATOM 10121 N N . PHE B 1 546 ? -33.677 -54.640 43.131 1.00 28.11 614 PHE D N 1
ATOM 10122 C CA . PHE B 1 546 ? -33.558 -53.474 42.265 1.00 33.68 614 PHE D CA 1
ATOM 10123 C C . PHE B 1 546 ? -32.886 -53.770 40.915 1.00 28.83 614 PHE D C 1
ATOM 10124 O O . PHE B 1 546 ? -33.206 -53.136 39.925 1.00 24.82 614 PHE D O 1
ATOM 10132 N N . PHE B 1 547 ? -31.956 -54.721 40.888 1.00 26.87 615 PHE D N 1
ATOM 10133 C CA . PHE B 1 547 ? -31.173 -54.992 39.680 1.00 34.23 615 PHE D CA 1
ATOM 10134 C C . PHE B 1 547 ? -31.610 -56.259 38.947 1.00 36.70 615 PHE D C 1
ATOM 10135 O O . PHE B 1 547 ? -30.913 -56.751 38.052 1.00 41.74 615 PHE D O 1
ATOM 10143 N N . GLN B 1 548 ? -32.763 -56.781 39.345 1.00 32.23 616 GLN D N 1
ATOM 10144 C CA . GLN B 1 548 ? -33.354 -57.948 38.697 1.00 35.61 616 GLN D CA 1
ATOM 10145 C C . GLN B 1 548 ? -33.394 -57.784 37.177 1.00 33.17 616 GLN D C 1
ATOM 10146 O O . GLN B 1 548 ? -33.825 -56.753 36.663 1.00 31.29 616 GLN D O 1
ATOM 10152 N N . GLY B 1 549 ? -32.913 -58.801 36.465 1.00 33.92 617 GLY D N 1
ATOM 10153 C CA . GLY B 1 549 ? -33.011 -58.836 35.016 1.00 28.98 617 GLY D CA 1
ATOM 10154 C C . GLY B 1 549 ? -31.794 -58.302 34.275 1.00 34.84 617 GLY D C 1
ATOM 10155 O O . GLY B 1 549 ? -31.771 -58.274 33.052 1.00 36.09 617 GLY D O 1
ATOM 10156 N N . LEU B 1 550 ? -30.775 -57.866 35.006 1.00 31.99 618 LEU D N 1
ATOM 10157 C CA . LEU B 1 550 ? -29.661 -57.183 34.359 1.00 25.40 618 LEU D CA 1
ATOM 10158 C C . LEU B 1 550 ? -28.423 -58.072 34.212 1.00 21.35 618 LEU D C 1
ATOM 10159 O O . LEU B 1 550 ? -27.292 -57.625 34.383 1.00 35.93 618 LEU D O 1
ATOM 10164 N N . GLY B 1 551 ? -28.658 -59.330 33.858 1.00 18.94 619 GLY D N 1
ATOM 10165 C CA . GLY B 1 551 ? -27.607 -60.304 33.642 1.00 26.09 619 GLY D CA 1
ATOM 10166 C C . GLY B 1 551 ? -26.666 -59.962 32.498 1.00 32.80 619 GLY D C 1
ATOM 10167 O O . GLY B 1 551 ? -25.585 -60.535 32.400 1.00 41.59 619 GLY D O 1
ATOM 10168 N N . SER B 1 552 ? -27.065 -59.040 31.630 1.00 23.03 620 SER D N 1
ATOM 10169 C CA . SER B 1 552 ? -26.193 -58.619 30.535 1.00 27.81 620 SER D CA 1
ATOM 10170 C C . SER B 1 552 ? -25.295 -57.454 30.950 1.00 32.48 620 SER D C 1
ATOM 10171 O O . SER B 1 552 ? -24.345 -57.109 30.240 1.00 31.49 620 SER D O 1
ATOM 10174 N N . LEU B 1 553 ? -25.582 -56.864 32.108 1.00 34.88 621 LEU D N 1
ATOM 10175 C CA . LEU B 1 553 ? -24.872 -55.660 32.529 1.00 31.22 621 LEU D CA 1
ATOM 10176 C C . LEU B 1 553 ? -23.360 -55.867 32.694 1.00 34.06 621 LEU D C 1
ATOM 10177 O O . LEU B 1 553 ? -22.908 -56.891 33.216 1.00 39.08 621 LEU D O 1
ATOM 10182 N N . GLN B 1 554 ? -22.585 -54.891 32.239 1.00 24.80 622 GLN D N 1
ATOM 10183 C CA . GLN B 1 554 ? -21.134 -54.942 32.380 1.00 26.87 622 GLN D CA 1
ATOM 10184 C C . GLN B 1 554 ? -20.585 -53.838 33.274 1.00 21.23 622 GLN D C 1
ATOM 10185 O O . GLN B 1 554 ? -19.558 -54.009 33.921 1.00 28.77 622 GLN D O 1
ATOM 10191 N N . GLU B 1 555 ? -21.268 -52.704 33.309 1.00 16.71 623 GLU D N 1
ATOM 10192 C CA . GLU B 1 555 ? -20.786 -51.567 34.070 1.00 23.28 623 GLU D CA 1
ATOM 10193 C C . GLU B 1 555 ? -21.906 -50.986 34.911 1.00 26.57 623 GLU D C 1
ATOM 10194 O O . GLU B 1 555 ? -22.967 -50.636 34.388 1.00 27.53 623 GLU D O 1
ATOM 10200 N N . LEU B 1 556 ? -21.671 -50.890 36.216 1.00 25.87 624 LEU D N 1
ATOM 10201 C CA . LEU B 1 556 ? -22.649 -50.311 37.128 1.00 24.99 624 LEU D CA 1
ATOM 10202 C C . LEU B 1 556 ? -22.024 -49.130 37.870 1.00 29.55 624 LEU D C 1
ATOM 10203 O O . LEU B 1 556 ? -21.061 -49.299 38.615 1.00 24.51 624 LEU D O 1
ATOM 10208 N N . LEU B 1 557 ? -22.586 -47.937 37.686 1.00 29.71 625 LEU D N 1
ATOM 10209 C CA . LEU B 1 557 ? -22.013 -46.736 38.298 1.00 29.98 625 LEU D CA 1
ATOM 10210 C C . LEU B 1 557 ? -22.903 -46.189 39.410 1.00 28.46 625 LEU D C 1
ATOM 10211 O O . LEU B 1 557 ? -23.937 -45.579 39.148 1.00 30.41 625 LEU D O 1
ATOM 10216 N N . LEU B 1 558 ? -22.462 -46.376 40.652 1.00 29.72 626 LEU D N 1
ATOM 10217 C CA . LEU B 1 558 ? -23.221 -45.966 41.823 1.00 23.35 626 LEU D CA 1
ATOM 10218 C C . LEU B 1 558 ? -22.487 -44.902 42.610 1.00 26.99 626 LEU D C 1
ATOM 10219 O O . LEU B 1 558 ? -22.883 -44.567 43.730 1.00 21.54 626 LEU D O 1
ATOM 10224 N N . GLY B 1 559 ? -21.418 -44.363 42.023 1.00 20.16 627 GLY D N 1
ATOM 10225 C CA . GLY B 1 559 ? -20.631 -43.345 42.692 1.00 21.06 627 GLY D CA 1
ATOM 10226 C C . GLY B 1 559 ? -21.351 -42.043 42.980 1.00 29.38 627 GLY D C 1
ATOM 10227 O O . GLY B 1 559 ? -22.470 -41.816 42.524 1.00 35.06 627 GLY D O 1
ATOM 10228 N N . LYS B 1 560 ? -20.694 -41.192 43.761 1.00 33.22 628 LYS D N 1
ATOM 10229 C CA . LYS B 1 560 ? -21.185 -39.854 44.087 1.00 27.19 628 LYS D CA 1
ATOM 10230 C C . LYS B 1 560 ? -22.523 -39.809 44.812 1.00 25.69 628 LYS D C 1
ATOM 10231 O O . LYS B 1 560 ? -23.145 -38.754 44.886 1.00 30.99 628 LYS D O 1
ATOM 10237 N N . ASN B 1 561 ? -22.979 -40.939 45.336 1.00 26.89 629 ASN D N 1
ATOM 10238 C CA . ASN B 1 561 ? -24.175 -40.926 46.189 1.00 22.93 629 ASN D CA 1
ATOM 10239 C C . ASN B 1 561 ? -23.861 -40.644 47.654 1.00 25.31 629 ASN D C 1
ATOM 10240 O O . ASN B 1 561 ? -22.954 -41.245 48.215 1.00 32.69 629 ASN D O 1
ATOM 10245 N N . PRO B 1 562 ? -24.600 -39.711 48.273 1.00 25.35 630 PRO D N 1
ATOM 10246 C CA . PRO B 1 562 ? -24.434 -39.419 49.705 1.00 21.70 630 PRO D CA 1
ATOM 10247 C C . PRO B 1 562 ? -24.588 -40.672 50.581 1.00 29.30 630 PRO D C 1
ATOM 10248 O O . PRO B 1 562 ? -23.910 -40.805 51.596 1.00 31.54 630 PRO D O 1
ATOM 10252 N N . SER B 1 563 ? -25.436 -41.603 50.170 1.00 22.84 631 SER D N 1
ATOM 10253 C CA . SER B 1 563 ? -25.437 -42.912 50.803 1.00 24.90 631 SER D CA 1
ATOM 10254 C C . SER B 1 563 ? -25.905 -43.998 49.850 1.00 29.59 631 SER D C 1
ATOM 10255 O O . SER B 1 563 ? -26.675 -43.741 48.920 1.00 30.16 631 SER D O 1
ATOM 10258 N N . VAL B 1 564 ? -25.388 -45.202 50.068 1.00 21.03 632 VAL D N 1
ATOM 10259 C CA . VAL B 1 564 ? -25.722 -46.376 49.278 1.00 22.50 632 VAL D CA 1
ATOM 10260 C C . VAL B 1 564 ? -25.787 -47.515 50.289 1.00 30.62 632 VAL D C 1
ATOM 10261 O O . VAL B 1 564 ? -24.774 -47.875 50.898 1.00 36.86 632 VAL D O 1
ATOM 10265 N N . PHE B 1 565 ? -26.981 -48.064 50.491 1.00 25.71 633 PHE D N 1
ATOM 10266 C CA . PHE B 1 565 ? -27.145 -49.173 51.411 1.00 20.84 633 PHE D CA 1
ATOM 10267 C C . PHE B 1 565 ? -27.584 -50.403 50.654 1.00 25.15 633 PHE D C 1
ATOM 10268 O O . PHE B 1 565 ? -28.718 -50.494 50.205 1.00 32.25 633 PHE D O 1
ATOM 10276 N N . LEU B 1 566 ? -26.660 -51.346 50.520 1.00 28.04 634 LEU D N 1
ATOM 10277 C CA . LEU B 1 566 ? -26.884 -52.607 49.832 1.00 27.04 634 LEU D CA 1
ATOM 10278 C C . LEU B 1 566 ? -26.804 -53.716 50.886 1.00 33.70 634 LEU D C 1
ATOM 10279 O O . LEU B 1 566 ? -25.751 -54.344 51.074 1.00 30.39 634 LEU D O 1
ATOM 10284 N N . ASP B 1 567 ? -27.922 -53.928 51.587 1.00 32.72 635 ASP D N 1
ATOM 10285 C CA . ASP B 1 567 ? -27.999 -54.800 52.767 1.00 34.44 635 ASP D CA 1
ATOM 10286 C C . ASP B 1 567 ? -28.072 -56.288 52.468 1.00 33.30 635 ASP D C 1
ATOM 10287 O O . ASP B 1 567 ? -27.683 -57.109 53.298 1.00 27.34 635 ASP D O 1
ATOM 10292 N N . HIS B 1 568 ? -28.581 -56.637 51.294 1.00 31.09 636 HIS D N 1
ATOM 10293 C CA . HIS B 1 568 ? -28.946 -58.026 51.022 1.00 40.07 636 HIS D CA 1
ATOM 10294 C C . HIS B 1 568 ? -28.117 -58.674 49.922 1.00 38.70 636 HIS D C 1
ATOM 10295 O O . HIS B 1 568 ? -26.911 -58.776 50.050 1.00 38.39 636 HIS D O 1
ATOM 10302 N N . HIS B 1 569 ? -28.772 -59.122 48.854 1.00 36.78 637 HIS D N 1
ATOM 10303 C CA . HIS B 1 569 ? -28.062 -59.738 47.738 1.00 37.16 637 HIS D CA 1
ATOM 10304 C C . HIS B 1 569 ? -28.448 -59.097 46.406 1.00 38.49 637 HIS D C 1
ATOM 10305 O O . HIS B 1 569 ? -28.784 -59.777 45.429 1.00 39.76 637 HIS D O 1
ATOM 10312 N N . GLN B 1 570 ? -28.372 -57.772 46.383 1.00 35.58 638 GLN D N 1
ATOM 10313 C CA . GLN B 1 570 ? -28.773 -56.982 45.231 1.00 32.50 638 GLN D CA 1
ATOM 10314 C C . GLN B 1 570 ? -27.962 -57.307 43.962 1.00 33.91 638 GLN D C 1
ATOM 10315 O O . GLN B 1 570 ? -28.474 -57.250 42.842 1.00 32.62 638 GLN D O 1
ATOM 10321 N N . PHE B 1 571 ? -26.708 -57.692 44.141 1.00 40.64 639 PHE D N 1
ATOM 10322 C CA . PHE B 1 571 ? -25.827 -57.893 42.995 1.00 40.32 639 PHE D CA 1
ATOM 10323 C C . PHE B 1 571 ? -25.857 -59.306 42.422 1.00 41.23 639 PHE D C 1
ATOM 10324 O O . PHE B 1 571 ? -25.149 -59.608 41.458 1.00 41.62 639 PHE D O 1
ATOM 10332 N N . ASP B 1 572 ? -26.663 -60.176 43.020 1.00 35.22 640 ASP D N 1
ATOM 10333 C CA . ASP B 1 572 ? -26.739 -61.558 42.545 1.00 35.79 640 ASP D CA 1
ATOM 10334 C C . ASP B 1 572 ? -27.133 -61.750 41.054 1.00 39.31 640 ASP D C 1
ATOM 10335 O O . ASP B 1 572 ? -26.643 -62.679 40.422 1.00 43.35 640 ASP D O 1
ATOM 10340 N N . PRO B 1 573 ? -28.015 -60.889 40.493 1.00 32.24 641 PRO D N 1
ATOM 10341 C CA . PRO B 1 573 ? -28.328 -61.055 39.066 1.00 34.58 641 PRO D CA 1
ATOM 10342 C C . PRO B 1 573 ? -27.207 -60.612 38.118 1.00 41.09 641 PRO D C 1
ATOM 10343 O O . PRO B 1 573 ? -27.203 -61.018 36.951 1.00 45.03 641 PRO D O 1
ATOM 10347 N N . LEU B 1 574 ? -26.275 -59.803 38.613 1.00 32.06 642 LEU D N 1
ATOM 10348 C CA . LEU B 1 574 ? -25.304 -59.149 37.749 1.00 31.66 642 LEU D CA 1
ATOM 10349 C C . LEU B 1 574 ? -24.128 -60.056 37.382 1.00 38.84 642 LEU D C 1
ATOM 10350 O O . LEU B 1 574 ? -22.965 -59.689 37.572 1.00 39.44 642 LEU D O 1
ATOM 10355 N N . ILE B 1 575 ? -24.427 -61.220 36.814 1.00 38.14 643 ILE D N 1
ATOM 10356 C CA . ILE B 1 575 ? -23.398 -62.228 36.590 1.00 36.40 643 ILE D CA 1
ATOM 10357 C C . ILE B 1 575 ? -22.362 -61.846 35.521 1.00 39.90 643 ILE D C 1
ATOM 10358 O O . ILE B 1 575 ? -21.230 -62.325 35.573 1.00 43.70 643 ILE D O 1
ATOM 10363 N N . ASN B 1 576 ? -22.734 -60.986 34.571 1.00 29.05 644 ASN D N 1
ATOM 10364 C CA . ASN B 1 576 ? -21.776 -60.515 33.560 1.00 26.25 644 ASN D CA 1
ATOM 10365 C C . ASN B 1 576 ? -21.032 -59.227 33.936 1.00 30.00 644 ASN D C 1
ATOM 10366 O O . ASN B 1 576 ? -20.279 -58.689 33.128 1.00 41.06 644 ASN D O 1
ATOM 10371 N N . LEU B 1 577 ? -21.224 -58.739 35.155 1.00 29.96 645 LEU D N 1
ATOM 10372 C CA . LEU B 1 577 ? -20.639 -57.458 35.553 1.00 25.62 645 LEU D CA 1
ATOM 10373 C C . LEU B 1 577 ? -19.112 -57.449 35.430 1.00 36.74 645 LEU D C 1
ATOM 10374 O O . LEU B 1 577 ? -18.437 -58.404 35.818 1.00 32.89 645 LEU D O 1
ATOM 10379 N N . THR B 1 578 ? -18.590 -56.358 34.877 1.00 35.80 646 THR D N 1
ATOM 10380 C CA . THR B 1 578 ? -17.166 -56.198 34.619 1.00 37.43 646 THR D CA 1
ATOM 10381 C C . THR B 1 578 ? -16.518 -55.039 35.399 1.00 33.33 646 THR D C 1
ATOM 10382 O O . THR B 1 578 ? -15.353 -55.117 35.807 1.00 29.14 646 THR D O 1
ATOM 10386 N N . LYS B 1 579 ? -17.280 -53.969 35.596 1.00 29.11 647 LYS D N 1
ATOM 10387 C CA . LYS B 1 579 ? -16.802 -52.801 36.323 1.00 26.48 647 LYS D CA 1
ATOM 10388 C C . LYS B 1 579 ? -17.841 -52.338 37.342 1.00 23.90 647 LYS D C 1
ATOM 10389 O O . LYS B 1 579 ? -19.010 -52.201 37.020 1.00 21.36 647 LYS D O 1
ATOM 10395 N N . LEU B 1 580 ? -17.411 -52.097 38.569 1.00 24.87 648 LEU D N 1
ATOM 10396 C CA . LEU B 1 580 ? -18.308 -51.572 39.575 1.00 30.91 648 LEU D CA 1
ATOM 10397 C C . LEU B 1 580 ? -17.627 -50.401 40.261 1.00 27.30 648 LEU D C 1
ATOM 10398 O O . LEU B 1 580 ? -16.512 -50.533 40.748 1.00 29.09 648 LEU D O 1
ATOM 10403 N N . ASP B 1 581 ? -18.295 -49.254 40.291 1.00 24.49 649 ASP D N 1
ATOM 10404 C CA . ASP B 1 581 ? -17.805 -48.106 41.045 1.00 28.85 649 ASP D CA 1
ATOM 10405 C C . ASP B 1 581 ? -18.847 -47.658 42.078 1.00 32.06 649 ASP D C 1
ATOM 10406 O O . ASP B 1 581 ? -19.969 -47.281 41.721 1.00 26.69 649 ASP D O 1
ATOM 10411 N N . ILE B 1 582 ? -18.466 -47.705 43.354 1.00 25.94 650 ILE D N 1
ATOM 10412 C CA . ILE B 1 582 ? -19.260 -47.119 44.422 1.00 26.54 650 ILE D CA 1
ATOM 10413 C C . ILE B 1 582 ? -18.366 -46.184 45.221 1.00 26.95 650 ILE D C 1
ATOM 10414 O O . ILE B 1 582 ? -18.148 -46.369 46.413 1.00 32.44 650 ILE D O 1
ATOM 10419 N N . SER B 1 583 ? -17.852 -45.171 44.553 1.00 21.77 651 SER D N 1
ATOM 10420 C CA . SER B 1 583 ? -16.950 -44.240 45.190 1.00 17.63 651 SER D CA 1
ATOM 10421 C C . SER B 1 583 ? -17.669 -42.969 45.587 1.00 28.51 651 SER D C 1
ATOM 10422 O O . SER B 1 583 ? -18.693 -42.613 45.016 1.00 37.52 651 SER D O 1
ATOM 10425 N N . GLY B 1 584 ? -17.107 -42.271 46.557 1.00 27.58 652 GLY D N 1
ATOM 10426 C CA . GLY B 1 584 ? -17.524 -40.920 46.835 1.00 29.21 652 GLY D CA 1
ATOM 10427 C C . GLY B 1 584 ? -18.718 -40.755 47.741 1.00 30.40 652 GLY D C 1
ATOM 10428 O O . GLY B 1 584 ? -19.333 -39.696 47.703 1.00 34.14 652 GLY D O 1
ATOM 10429 N N . THR B 1 585 ? -19.044 -41.768 48.550 1.00 30.00 653 THR D N 1
ATOM 10430 C CA . THR B 1 585 ? -20.084 -41.607 49.581 1.00 29.40 653 THR D CA 1
ATOM 10431 C C . THR B 1 585 ? -19.576 -40.781 50.754 1.00 28.29 653 THR D C 1
ATOM 10432 O O . THR B 1 585 ? -20.355 -40.104 51.401 1.00 33.02 653 THR D O 1
ATOM 10436 N N . LYS B 1 586 ? -18.272 -40.861 51.016 1.00 25.98 654 LYS D N 1
ATOM 10437 C CA . LYS B 1 586 ? -17.556 -39.928 51.906 1.00 30.82 654 LYS D CA 1
ATOM 10438 C C . LYS B 1 586 ? -17.617 -40.097 53.443 1.00 39.99 654 LYS D C 1
ATOM 10439 O O . LYS B 1 586 ? -16.991 -39.305 54.142 1.00 37.71 654 LYS D O 1
ATOM 10445 N N . ASP B 1 587 ? -18.378 -41.055 53.976 1.00 41.86 655 ASP D N 1
ATOM 10446 C CA . ASP B 1 587 ? -18.209 -41.428 55.392 1.00 53.23 655 ASP D CA 1
ATOM 10447 C C . ASP B 1 587 ? -18.610 -42.825 55.844 1.00 41.63 655 ASP D C 1
ATOM 10448 O O . ASP B 1 587 ? -19.643 -43.004 56.503 1.00 34.39 655 ASP D O 1
ATOM 10453 N N . GLY B 1 588 ? -17.694 -43.756 55.586 1.00 33.79 656 GLY D N 1
ATOM 10454 C CA . GLY B 1 588 ? -17.831 -45.182 55.820 1.00 34.90 656 GLY D CA 1
ATOM 10455 C C . GLY B 1 588 ? -19.170 -45.705 56.265 1.00 39.08 656 GLY D C 1
ATOM 10456 O O . GLY B 1 588 ? -20.071 -45.853 55.428 1.00 40.67 656 GLY D O 1
ATOM 10457 N N . ASP B 1 589 ? -19.303 -45.962 57.567 1.00 30.95 657 ASP D N 1
ATOM 10458 C CA . ASP B 1 589 ? -20.469 -46.656 58.136 1.00 35.57 657 ASP D CA 1
ATOM 10459 C C . ASP B 1 589 ? -21.806 -45.926 58.007 1.00 38.39 657 ASP D C 1
ATOM 10460 O O . ASP B 1 589 ? -22.853 -46.559 57.859 1.00 34.18 657 ASP D O 1
ATOM 10465 N N . ARG B 1 590 ? -21.770 -44.601 58.079 1.00 38.02 658 ARG D N 1
ATOM 10466 C CA . ARG B 1 590 ? -22.977 -43.793 57.941 1.00 30.40 658 ARG D CA 1
ATOM 10467 C C . ARG B 1 590 ? -23.540 -43.759 56.522 1.00 35.08 658 ARG D C 1
ATOM 10468 O O . ARG B 1 590 ? -24.746 -43.619 56.327 1.00 39.69 658 ARG D O 1
ATOM 10476 N N . SER B 1 591 ? -22.658 -43.839 55.534 1.00 34.53 659 SER D N 1
ATOM 10477 C CA . SER B 1 591 ? -23.038 -43.628 54.142 1.00 35.85 659 SER D CA 1
ATOM 10478 C C . SER B 1 591 ? -22.952 -44.869 53.247 1.00 32.58 659 SER D C 1
ATOM 10479 O O . SER B 1 591 ? -23.442 -44.860 52.123 1.00 31.84 659 SER D O 1
ATOM 10482 N N . LEU B 1 592 ? -22.338 -45.937 53.739 1.00 26.87 660 LEU D N 1
ATOM 10483 C CA . LEU B 1 592 ? -22.128 -47.110 52.907 1.00 29.02 660 LEU D CA 1
ATOM 10484 C C . LEU B 1 592 ? -22.313 -48.390 53.706 1.00 30.19 660 LEU D C 1
ATOM 10485 O O . LEU B 1 592 ? -21.637 -48.588 54.708 1.00 39.23 660 LEU D O 1
ATOM 10490 N N . TYR B 1 593 ? -23.175 -49.282 53.223 1.00 32.24 661 TYR D N 1
ATOM 10491 C CA . TYR B 1 593 ? -23.249 -50.631 53.777 1.00 28.83 661 TYR D CA 1
ATOM 10492 C C . TYR B 1 593 ? -23.199 -51.664 52.670 1.00 31.26 661 TYR D C 1
ATOM 10493 O O . TYR B 1 593 ? -23.954 -51.581 51.704 1.00 37.82 661 TYR D O 1
ATOM 10502 N N . LEU B 1 594 ? -22.315 -52.642 52.824 1.00 33.09 662 LEU D N 1
ATOM 10503 C CA . LEU B 1 594 ? -22.217 -53.741 51.879 1.00 31.42 662 LEU D CA 1
ATOM 10504 C C . LEU B 1 594 ? -22.306 -55.066 52.616 1.00 36.21 662 LEU D C 1
ATOM 10505 O O . LEU B 1 594 ? -21.429 -55.382 53.421 1.00 43.68 662 LEU D O 1
ATOM 10510 N N . ASN B 1 595 ? -23.342 -55.843 52.307 1.00 32.92 663 ASN D N 1
ATOM 10511 C CA . ASN B 1 595 ? -23.552 -57.171 52.881 1.00 32.23 663 ASN D CA 1
ATOM 10512 C C . ASN B 1 595 ? -22.273 -57.973 52.721 1.00 35.32 663 ASN D C 1
ATOM 10513 O O . ASN B 1 595 ? -21.584 -57.849 51.703 1.00 47.29 663 ASN D O 1
ATOM 10518 N N . ALA B 1 596 ? -21.951 -58.782 53.721 1.00 31.43 664 ALA D N 1
ATOM 10519 C CA . ALA B 1 596 ? -20.680 -59.489 53.739 1.00 32.39 664 ALA D CA 1
ATOM 10520 C C . ALA B 1 596 ? -20.450 -60.319 52.480 1.00 33.39 664 ALA D C 1
ATOM 10521 O O . ALA B 1 596 ? -19.340 -60.367 51.955 1.00 31.30 664 ALA D O 1
ATOM 10523 N N . SER B 1 597 ? -21.512 -60.938 51.978 1.00 34.15 665 SER D N 1
ATOM 10524 C CA . SER B 1 597 ? -21.407 -61.819 50.822 1.00 39.49 665 SER D CA 1
ATOM 10525 C C . SER B 1 597 ? -22.017 -61.219 49.553 1.00 38.35 665 SER D C 1
ATOM 10526 O O . SER B 1 597 ? -22.401 -61.944 48.641 1.00 33.33 665 SER D O 1
ATOM 10529 N N . LEU B 1 598 ? -22.096 -59.896 49.501 1.00 38.34 666 LEU D N 1
ATOM 10530 C CA . LEU B 1 598 ? -22.662 -59.200 48.346 1.00 38.10 666 LEU D CA 1
ATOM 10531 C C . LEU B 1 598 ? -21.939 -59.512 47.025 1.00 40.87 666 LEU D C 1
ATOM 10532 O O . LEU B 1 598 ? -22.556 -59.560 45.957 1.00 38.98 666 LEU D O 1
ATOM 10537 N N . PHE B 1 599 ? -20.626 -59.701 47.086 1.00 36.77 667 PHE D N 1
ATOM 10538 C CA . PHE B 1 599 ? -19.860 -59.899 45.861 1.00 37.06 667 PHE D CA 1
ATOM 10539 C C . PHE B 1 599 ? -19.769 -61.362 45.435 1.00 37.44 667 PHE D C 1
ATOM 10540 O O . PHE B 1 599 ? -19.042 -61.678 44.506 1.00 37.01 667 PHE D O 1
ATOM 10548 N N . GLN B 1 600 ? -20.521 -62.247 46.079 1.00 37.47 668 GLN D N 1
ATOM 10549 C CA . GLN B 1 600 ? -20.330 -63.681 45.852 1.00 48.03 668 GLN D CA 1
ATOM 10550 C C . GLN B 1 600 ? -20.485 -64.117 44.403 1.00 48.03 668 GLN D C 1
ATOM 10551 O O . GLN B 1 600 ? -19.793 -65.027 43.958 1.00 55.00 668 GLN D O 1
ATOM 10557 N N . ASN B 1 601 ? -21.390 -63.470 43.676 1.00 45.51 669 ASN D N 1
ATOM 10558 C CA . ASN B 1 601 ? -21.672 -63.831 42.287 1.00 41.24 669 ASN D CA 1
ATOM 10559 C C . ASN B 1 601 ? -20.886 -63.091 41.211 1.00 44.25 669 ASN D C 1
ATOM 10560 O O . ASN B 1 601 ? -20.962 -63.455 40.038 1.00 44.50 669 ASN D O 1
ATOM 10565 N N . LEU B 1 602 ? -20.126 -62.070 41.590 1.00 40.68 670 LEU D N 1
ATOM 10566 C CA . LEU B 1 602 ? -19.472 -61.248 40.578 1.00 43.02 670 LEU D CA 1
ATOM 10567 C C . LEU B 1 602 ? -18.162 -61.894 40.121 1.00 46.39 670 LEU D C 1
ATOM 10568 O O . LEU B 1 602 ? -17.097 -61.282 40.169 1.00 46.22 670 LEU D O 1
ATOM 10573 N N . LYS B 1 603 ? -18.278 -63.118 39.611 1.00 47.69 671 LYS D N 1
ATOM 10574 C CA . LYS B 1 603 ? -17.133 -63.954 39.271 1.00 46.63 671 LYS D CA 1
ATOM 10575 C C . LYS B 1 603 ? -16.428 -63.493 38.008 1.00 48.02 671 LYS D C 1
ATOM 10576 O O . LYS B 1 603 ? -15.360 -63.992 37.682 1.00 51.18 671 LYS D O 1
ATOM 10582 N N . ARG B 1 604 ? -17.040 -62.559 37.285 1.00 49.50 672 ARG D N 1
ATOM 10583 C CA . ARG B 1 604 ? -16.413 -61.973 36.099 1.00 48.80 672 ARG D CA 1
ATOM 10584 C C . ARG B 1 604 ? -16.012 -60.497 36.252 1.00 42.35 672 ARG D C 1
ATOM 10585 O O . ARG B 1 604 ? -15.597 -59.854 35.293 1.00 44.61 672 ARG D O 1
ATOM 10593 N N . LEU B 1 605 ? -16.095 -59.981 37.474 1.00 37.76 673 LEU D N 1
ATOM 10594 C CA . LEU B 1 605 ? -15.716 -58.598 37.748 1.00 33.92 673 LEU D CA 1
ATOM 10595 C C . LEU B 1 605 ? -14.211 -58.355 37.542 1.00 35.61 673 LEU D C 1
ATOM 10596 O O . LEU B 1 605 ? -13.368 -59.071 38.109 1.00 32.04 673 LEU D O 1
ATOM 10601 N N . LYS B 1 606 ? -13.872 -57.350 36.738 1.00 31.00 674 LYS D N 1
ATOM 10602 C CA . LYS B 1 606 ? -12.466 -57.016 36.503 1.00 34.10 674 LYS D CA 1
ATOM 10603 C C . LYS B 1 606 ? -12.032 -55.751 37.248 1.00 34.38 674 LYS D C 1
ATOM 10604 O O . LYS B 1 606 ? -10.871 -55.602 37.603 1.00 33.74 674 LYS D O 1
ATOM 10610 N N . ILE B 1 607 ? -12.971 -54.843 37.485 1.00 32.43 675 ILE D N 1
ATOM 10611 C CA . ILE B 1 607 ? -12.652 -53.543 38.063 1.00 28.78 675 ILE D CA 1
ATOM 10612 C C . ILE B 1 607 ? -13.568 -53.230 39.227 1.00 38.66 675 ILE D C 1
ATOM 10613 O O . ILE B 1 607 ? -14.795 -53.331 39.112 1.00 39.79 675 ILE D O 1
ATOM 10618 N N . LEU B 1 608 ? -12.974 -52.832 40.347 1.00 36.10 676 LEU D N 1
ATOM 10619 C CA . LEU B 1 608 ? -13.744 -52.485 41.528 1.00 30.76 676 LEU D CA 1
ATOM 10620 C C . LEU B 1 608 ? -13.170 -51.229 42.144 1.00 37.56 676 LEU D C 1
ATOM 10621 O O . LEU B 1 608 ? -12.035 -51.229 42.631 1.00 47.09 676 LEU D O 1
ATOM 10626 N N . ARG B 1 609 ? -13.959 -50.161 42.125 1.00 26.62 677 ARG D N 1
ATOM 10627 C CA . ARG B 1 609 ? -13.542 -48.907 42.730 1.00 21.89 677 ARG D CA 1
ATOM 10628 C C . ARG B 1 609 ? -14.446 -48.513 43.897 1.00 29.95 677 ARG D C 1
ATOM 10629 O O . ARG B 1 609 ? -15.645 -48.297 43.734 1.00 34.61 677 ARG D O 1
ATOM 10637 N N . LEU B 1 610 ? -13.835 -48.410 45.075 1.00 29.99 678 LEU D N 1
ATOM 10638 C CA . LEU B 1 610 ? -14.537 -48.159 46.317 1.00 30.49 678 LEU D CA 1
ATOM 10639 C C . LEU B 1 610 ? -13.852 -46.972 46.981 1.00 32.69 678 LEU D C 1
ATOM 10640 O O . LEU B 1 610 ? -13.658 -46.952 48.194 1.00 42.44 678 LEU D O 1
ATOM 10645 N N . GLU B 1 611 ? -13.513 -45.973 46.169 1.00 22.54 679 GLU D N 1
ATOM 10646 C CA . GLU B 1 611 ? -12.709 -44.820 46.589 1.00 25.58 679 GLU D CA 1
ATOM 10647 C C . GLU B 1 611 ? -13.461 -43.727 47.323 1.00 28.90 679 GLU D C 1
ATOM 10648 O O . GLU B 1 611 ? -14.667 -43.586 47.175 1.00 28.23 679 GLU D O 1
ATOM 10654 N N . ASN B 1 612 ? -12.718 -42.928 48.081 1.00 27.70 680 ASN D N 1
ATOM 10655 C CA . ASN B 1 612 ? -13.269 -41.755 48.729 1.00 26.62 680 ASN D CA 1
ATOM 10656 C C . ASN B 1 612 ? -14.504 -42.056 49.554 1.00 23.96 680 ASN D C 1
ATOM 10657 O O . ASN B 1 612 ? -15.474 -41.314 49.511 1.00 27.77 680 ASN D O 1
ATOM 10662 N N . ASN B 1 613 ? -14.448 -43.145 50.309 1.00 19.61 681 ASN D N 1
ATOM 10663 C CA . ASN B 1 613 ? -15.560 -43.560 51.127 1.00 28.31 681 ASN D CA 1
ATOM 10664 C C . ASN B 1 613 ? -15.248 -43.438 52.613 1.00 33.86 681 ASN D C 1
ATOM 10665 O O . ASN B 1 613 ? -16.054 -43.829 53.453 1.00 32.90 681 ASN D O 1
ATOM 10670 N N . ASN B 1 614 ? -14.075 -42.897 52.929 1.00 36.20 682 ASN D N 1
ATOM 10671 C CA . ASN B 1 614 ? -13.632 -42.784 54.320 1.00 35.21 682 ASN D CA 1
ATOM 10672 C C . ASN B 1 614 ? -13.770 -44.080 55.103 1.00 30.24 682 ASN D C 1
ATOM 10673 O O . ASN B 1 614 ? -14.116 -44.058 56.273 1.00 32.52 682 ASN D O 1
ATOM 10678 N N . LEU B 1 615 ? -13.531 -45.203 54.430 1.00 26.73 683 LEU D N 1
ATOM 10679 C CA . LEU B 1 615 ? -13.537 -46.523 55.053 1.00 26.25 683 LEU D CA 1
ATOM 10680 C C . LEU B 1 615 ? -12.479 -46.677 56.138 1.00 38.31 683 LEU D C 1
ATOM 10681 O O . LEU B 1 615 ? -11.316 -46.322 55.947 1.00 40.93 683 LEU D O 1
ATOM 10686 N N . GLU B 1 616 ? -12.884 -47.245 57.266 1.00 37.19 684 GLU D N 1
ATOM 10687 C CA . GLU B 1 616 ? -11.984 -47.443 58.388 1.00 42.07 684 GLU D CA 1
ATOM 10688 C C . GLU B 1 616 ? -11.514 -48.885 58.480 1.00 39.17 684 GLU D C 1
ATOM 10689 O O . GLU B 1 616 ? -10.450 -49.157 59.027 1.00 41.46 684 GLU D O 1
ATOM 10695 N N . SER B 1 617 ? -12.292 -49.806 57.923 1.00 34.46 685 SER D N 1
ATOM 10696 C CA . SER B 1 617 ? -11.981 -51.224 58.053 1.00 43.68 685 SER D CA 1
ATOM 10697 C C . SER B 1 617 ? -12.379 -51.927 56.781 1.00 41.50 685 SER D C 1
ATOM 10698 O O . SER B 1 617 ? -13.113 -51.371 55.984 1.00 39.36 685 SER D O 1
ATOM 10701 N N . LEU B 1 618 ? -11.936 -53.171 56.619 1.00 42.35 686 LEU D N 1
ATOM 10702 C CA . LEU B 1 618 ? -12.409 -54.017 55.527 1.00 43.64 686 LEU D CA 1
ATOM 10703 C C . LEU B 1 618 ? -13.101 -55.247 56.118 1.00 49.04 686 LEU D C 1
ATOM 10704 O O . LEU B 1 618 ? -12.601 -55.848 57.075 1.00 48.88 686 LEU D O 1
ATOM 10709 N N . VAL B 1 619 ? -14.249 -55.612 55.548 1.00 46.87 687 VAL D N 1
ATOM 10710 C CA . VAL B 1 619 ? -15.015 -56.761 56.014 1.00 45.72 687 VAL D CA 1
ATOM 10711 C C . VAL B 1 619 ? -14.358 -58.059 55.566 1.00 48.48 687 VAL D C 1
ATOM 10712 O O . VAL B 1 619 ? -14.065 -58.230 54.394 1.00 44.38 687 VAL D O 1
ATOM 10716 N N . PRO B 1 620 ? -14.089 -58.969 56.512 1.00 58.65 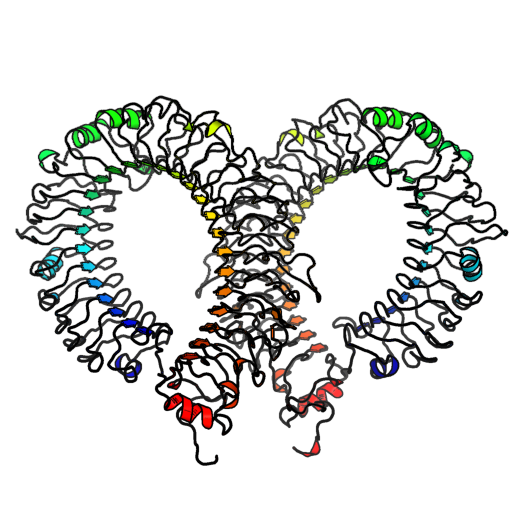688 PRO D N 1
ATOM 10717 C CA . PRO B 1 620 ? -13.415 -60.223 56.160 1.00 53.70 688 PRO D CA 1
ATOM 10718 C C . PRO B 1 620 ? -14.168 -61.028 55.102 1.00 38.48 688 PRO D C 1
ATOM 10719 O O . PRO B 1 620 ? -15.396 -61.152 55.176 1.00 29.15 688 PRO D O 1
ATOM 10723 N N . ASP B 1 621 ? -13.413 -61.539 54.128 1.00 36.77 689 ASP D N 1
ATOM 10724 C CA . ASP B 1 621 ? -13.919 -62.357 53.015 1.00 47.32 689 ASP D CA 1
ATOM 10725 C C . ASP B 1 621 ? -14.862 -61.679 52.014 1.00 46.98 689 ASP D C 1
ATOM 10726 O O . ASP B 1 621 ? -15.487 -62.361 51.189 1.00 44.46 689 ASP D O 1
ATOM 10731 N N . MET B 1 622 ? -14.958 -60.356 52.062 1.00 40.92 690 MET D N 1
ATOM 10732 C CA . MET B 1 622 ? -15.887 -59.662 51.176 1.00 45.98 690 MET D CA 1
ATOM 10733 C C . MET B 1 622 ? -15.500 -59.832 49.706 1.00 45.59 690 MET D C 1
ATOM 10734 O O . MET B 1 622 ? -16.359 -59.903 48.834 1.00 46.31 690 MET D O 1
ATOM 10739 N N . PHE B 1 623 ? -14.195 -59.919 49.463 1.00 43.93 691 PHE D N 1
ATOM 10740 C CA . PHE B 1 623 ? -13.610 -59.916 48.131 1.00 36.99 691 PHE D CA 1
ATOM 10741 C C . PHE B 1 623 ? -13.015 -61.260 47.716 1.00 45.13 691 PHE D C 1
ATOM 10742 O O . PHE B 1 623 ? -12.424 -61.374 46.638 1.00 47.53 691 PHE D O 1
ATOM 10750 N N . SER B 1 624 ? -13.157 -62.261 48.579 1.00 42.82 692 SER D N 1
ATOM 10751 C CA . SER B 1 624 ? -12.525 -63.570 48.400 1.00 44.60 692 SER D CA 1
ATOM 10752 C C . SER B 1 624 ? -12.976 -64.330 47.163 1.00 46.97 692 SER D C 1
ATOM 10753 O O . SER B 1 624 ? -12.322 -65.292 46.753 1.00 47.48 692 SER D O 1
ATOM 10756 N N . SER B 1 625 ? -14.097 -63.914 46.584 1.00 44.35 693 SER D N 1
ATOM 10757 C CA . SER B 1 625 ? -14.631 -64.584 45.408 1.00 46.77 693 SER D CA 1
ATOM 10758 C C . SER B 1 625 ? -14.263 -63.931 44.081 1.00 48.54 693 SER D C 1
ATOM 10759 O O . SER B 1 625 ? -14.533 -64.499 43.019 1.00 52.32 693 SER D O 1
ATOM 10762 N N . LEU B 1 626 ? -13.658 -62.747 44.130 1.00 41.81 694 LEU D N 1
ATOM 10763 C CA . LEU B 1 626 ? -13.393 -62.005 42.896 1.00 45.93 694 LEU D CA 1
ATOM 10764 C C . LEU B 1 626 ? -12.177 -62.528 42.104 1.00 50.70 694 LEU D C 1
ATOM 10765 O O . LEU B 1 626 ? -11.131 -61.884 42.052 1.00 47.28 694 LEU D O 1
ATOM 10770 N N . GLN B 1 627 ? -12.357 -63.679 41.459 1.00 54.33 695 GLN D N 1
ATOM 10771 C CA . GLN B 1 627 ? -11.321 -64.354 40.675 1.00 53.60 695 GLN D CA 1
ATOM 10772 C C . GLN B 1 627 ? -10.739 -63.455 39.599 1.00 53.68 695 GLN D C 1
ATOM 10773 O O . GLN B 1 627 ? -9.523 -63.374 39.435 1.00 59.66 695 GLN D O 1
ATOM 10779 N N . SER B 1 628 ? -11.619 -62.800 38.850 1.00 40.78 696 SER D N 1
ATOM 10780 C CA . SER B 1 628 ? -11.205 -62.029 37.694 1.00 37.07 696 SER D CA 1
ATOM 10781 C C . SER B 1 628 ? -10.813 -60.595 38.017 1.00 33.31 696 SER D C 1
ATOM 10782 O O . SER B 1 628 ? -10.497 -59.821 37.118 1.00 39.71 696 SER D O 1
ATOM 10785 N N . LEU B 1 629 ? -10.823 -60.238 39.291 1.00 26.43 697 LEU D N 1
ATOM 10786 C CA . LEU B 1 629 ? -10.495 -58.873 39.668 1.00 31.67 697 LEU D CA 1
ATOM 10787 C C . LEU B 1 629 ? -9.061 -58.509 39.291 1.00 39.11 697 LEU D C 1
ATOM 10788 O O . LEU B 1 629 ? -8.103 -59.160 39.724 1.00 43.27 697 LEU D O 1
ATOM 10793 N N . GLN B 1 630 ? -8.926 -57.475 38.470 1.00 29.01 698 GLN D N 1
ATOM 10794 C CA . GLN B 1 630 ? -7.619 -57.001 38.048 1.00 32.93 698 GLN D CA 1
ATOM 10795 C C . GLN B 1 630 ? -7.304 -55.651 38.685 1.00 35.26 698 GLN D C 1
ATOM 10796 O O . GLN B 1 630 ? -6.168 -55.385 39.075 1.00 32.25 698 GLN D O 1
ATOM 10802 N N . VAL B 1 631 ? -8.315 -54.795 38.781 1.00 33.76 699 VAL D N 1
ATOM 10803 C CA . VAL B 1 631 ? -8.121 -53.465 39.338 1.00 28.87 699 VAL D CA 1
ATOM 10804 C C . VAL B 1 631 ? -8.953 -53.319 40.602 1.00 29.46 699 VAL D C 1
ATOM 10805 O O . VAL B 1 631 ? -10.174 -53.464 40.577 1.00 31.23 699 VAL D O 1
ATOM 10809 N N . PHE B 1 632 ? -8.286 -53.033 41.710 1.00 30.01 700 PHE D N 1
ATOM 10810 C CA . PHE B 1 632 ? -8.955 -52.903 42.989 1.00 27.53 700 PHE D CA 1
ATOM 10811 C C . PHE B 1 632 ? -8.467 -51.597 43.563 1.00 29.06 700 PHE D C 1
ATOM 10812 O O . PHE B 1 632 ? -7.298 -51.481 43.910 1.00 37.10 700 PHE D O 1
ATOM 10820 N N . SER B 1 633 ? -9.348 -50.606 43.657 1.00 26.94 701 SER D N 1
ATOM 10821 C CA . SER B 1 633 ? -8.936 -49.322 44.213 1.00 30.75 701 SER D CA 1
ATOM 10822 C C . SER B 1 633 ? -9.657 -48.916 45.485 1.00 30.22 701 SER D C 1
ATOM 10823 O O . SER B 1 633 ? -10.878 -48.851 45.520 1.00 33.14 701 SER D O 1
ATOM 10826 N N . LEU B 1 634 ? -8.877 -48.608 46.512 1.00 26.29 702 LEU D N 1
ATOM 10827 C CA . LEU B 1 634 ? -9.395 -48.173 47.802 1.00 24.40 702 LEU D CA 1
ATOM 10828 C C . LEU B 1 634 ? -8.792 -46.816 48.106 1.00 26.03 702 LEU D C 1
ATOM 10829 O O . LEU B 1 634 ? -8.654 -46.409 49.249 1.00 31.73 702 LEU D O 1
ATOM 10834 N N . ARG B 1 635 ? -8.432 -46.136 47.035 1.00 29.84 703 ARG D N 1
ATOM 10835 C CA . ARG B 1 635 ? -7.864 -44.803 47.062 1.00 29.37 703 ARG D CA 1
ATOM 10836 C C . ARG B 1 635 ? -8.700 -43.867 47.910 1.00 21.76 703 ARG D C 1
ATOM 10837 O O . ARG B 1 635 ? -9.919 -43.853 47.794 1.00 27.24 703 ARG D O 1
ATOM 10845 N N . PHE B 1 636 ? -8.041 -43.068 48.734 1.00 23.58 704 PHE D N 1
ATOM 10846 C CA . PHE B 1 636 ? -8.723 -42.071 49.550 1.00 30.96 704 PHE D CA 1
ATOM 10847 C C . PHE B 1 636 ? -9.748 -42.639 50.541 1.00 38.18 704 PHE D C 1
ATOM 10848 O O . PHE B 1 636 ? -10.910 -42.253 50.528 1.00 41.40 704 PHE D O 1
ATOM 10856 N N . ASN B 1 637 ? -9.309 -43.562 51.389 1.00 34.80 705 ASN D N 1
ATOM 10857 C CA . ASN B 1 637 ? -10.098 -43.977 52.536 1.00 31.13 705 ASN D CA 1
ATOM 10858 C C . ASN B 1 637 ? -9.260 -43.781 53.797 1.00 38.11 705 ASN D C 1
ATOM 10859 O O . ASN B 1 637 ? -8.215 -43.124 53.745 1.00 37.43 705 ASN D O 1
ATOM 10864 N N . ASN B 1 638 ? -9.713 -44.346 54.919 1.00 31.81 706 ASN D N 1
ATOM 10865 C CA . ASN B 1 638 ? -9.001 -44.226 56.188 1.00 38.24 706 ASN D CA 1
ATOM 10866 C C . ASN B 1 638 ? -8.446 -45.568 56.680 1.00 38.09 706 ASN D C 1
ATOM 10867 O O . ASN B 1 638 ? -8.364 -45.807 57.884 1.00 34.51 706 ASN D O 1
ATOM 10872 N N . LEU B 1 639 ? -8.075 -46.439 55.744 1.00 36.42 707 LEU D N 1
ATOM 10873 C CA . LEU B 1 639 ? -7.532 -47.753 56.082 1.00 37.88 707 LEU D CA 1
ATOM 10874 C C . LEU B 1 639 ? -6.185 -47.660 56.793 1.00 35.37 707 LEU D C 1
ATOM 10875 O O . LEU B 1 639 ? -5.286 -46.948 56.339 1.00 31.55 707 LEU D O 1
ATOM 10880 N N . LYS B 1 640 ? -6.053 -48.392 57.898 1.00 41.29 708 LYS D N 1
ATOM 10881 C CA . LYS B 1 640 ? -4.842 -48.368 58.728 1.00 43.57 708 LYS D CA 1
ATOM 10882 C C . LYS B 1 640 ? -3.980 -49.605 58.499 1.00 40.74 708 LYS D C 1
ATOM 10883 O O . LYS B 1 640 ? -2.759 -49.580 58.659 1.00 33.00 708 LYS D O 1
ATOM 10889 N N . VAL B 1 641 ? -4.634 -50.691 58.115 1.00 38.49 709 VAL D N 1
ATOM 10890 C CA . VAL B 1 641 ? -3.957 -51.958 57.942 1.00 34.05 709 VAL D CA 1
ATOM 10891 C C . VAL B 1 641 ? -4.486 -52.656 56.707 1.00 36.99 709 VAL D C 1
ATOM 10892 O O . VAL B 1 641 ? -5.676 -52.639 56.420 1.00 32.72 709 VAL D O 1
ATOM 10896 N N . ILE B 1 642 ? -3.583 -53.234 55.940 1.00 39.57 710 ILE D N 1
ATOM 10897 C CA . ILE B 1 642 ? -4.000 -54.168 54.936 1.00 40.11 710 ILE D CA 1
ATOM 10898 C C . ILE B 1 642 ? -3.108 -55.381 55.130 1.00 45.04 710 ILE D C 1
ATOM 10899 O O . ILE B 1 642 ? -1.970 -55.243 55.575 1.00 47.14 710 ILE D O 1
ATOM 10904 N N . ASN B 1 643 ? -3.644 -56.571 54.888 1.00 42.57 711 ASN D N 1
ATOM 10905 C CA . ASN B 1 643 ? -2.900 -57.794 55.164 1.00 43.85 711 ASN D CA 1
ATOM 10906 C C . ASN B 1 643 ? -3.366 -58.960 54.295 1.00 47.66 711 ASN D C 1
ATOM 10907 O O . ASN B 1 643 ? -4.213 -58.773 53.429 1.00 54.61 711 ASN D O 1
ATOM 10912 N N . GLN B 1 644 ? -2.802 -60.147 54.515 1.00 51.27 712 GLN D N 1
ATOM 10913 C CA . GLN B 1 644 ? -3.069 -61.316 53.664 1.00 58.91 712 GLN D CA 1
ATOM 10914 C C . GLN B 1 644 ? -4.565 -61.639 53.540 1.00 60.07 712 GLN D C 1
ATOM 10915 O O . GLN B 1 644 ? -5.022 -62.141 52.509 1.00 62.98 712 GLN D O 1
ATOM 10921 N N . SER B 1 645 ? -5.310 -61.347 54.601 1.00 51.89 713 SER D N 1
ATOM 10922 C CA . SER B 1 645 ? -6.748 -61.590 54.665 1.00 49.60 713 SER D CA 1
ATOM 10923 C C . SER B 1 645 ? -7.495 -60.901 53.519 1.00 48.87 713 SER D C 1
ATOM 10924 O O . SER B 1 645 ? -8.298 -61.520 52.814 1.00 41.51 713 SER D O 1
ATOM 10927 N N . HIS B 1 646 ? -7.206 -59.618 53.335 1.00 48.27 714 HIS D N 1
ATOM 10928 C CA . HIS B 1 646 ? -7.915 -58.788 52.369 1.00 48.33 714 HIS D CA 1
ATOM 10929 C C . HIS B 1 646 ? -7.698 -59.210 50.925 1.00 48.14 714 HIS D C 1
ATOM 10930 O O . HIS B 1 646 ? -8.620 -59.171 50.110 1.00 51.67 714 HIS D O 1
ATOM 10937 N N . LEU B 1 647 ? -6.479 -59.640 50.619 1.00 47.75 715 LEU D N 1
ATOM 10938 C CA . LEU B 1 647 ? -6.101 -59.936 49.243 1.00 46.39 715 LEU D CA 1
ATOM 10939 C C . LEU B 1 647 ? -6.240 -61.416 48.922 1.00 40.60 715 LEU D C 1
ATOM 10940 O O . LEU B 1 647 ? -5.874 -61.861 47.838 1.00 48.93 715 LEU D O 1
ATOM 10945 N N . LYS B 1 648 ? -6.804 -62.163 49.861 1.00 38.09 716 LYS D N 1
ATOM 10946 C CA . LYS B 1 648 ? -7.043 -63.589 49.694 1.00 46.14 716 LYS D CA 1
ATOM 10947 C C . LYS B 1 648 ? -7.756 -63.931 48.390 1.00 52.95 716 LYS D C 1
ATOM 10948 O O . LYS B 1 648 ? -8.784 -63.335 48.057 1.00 57.78 716 LYS D O 1
ATOM 10954 N N . ASN B 1 649 ? -7.177 -64.879 47.656 1.00 56.18 717 ASN D N 1
ATOM 10955 C CA . ASN B 1 649 ? -7.759 -65.437 46.429 1.00 56.68 717 ASN D CA 1
ATOM 10956 C C . ASN B 1 649 ? -7.820 -64.486 45.235 1.00 50.15 717 ASN D C 1
ATOM 10957 O O . ASN B 1 649 ? -8.370 -64.832 44.189 1.00 43.61 717 ASN D O 1
ATOM 10962 N N . LEU B 1 650 ? -7.230 -63.306 45.370 1.00 48.85 718 LEU D N 1
ATOM 10963 C CA . LEU B 1 650 ? -7.233 -62.361 44.259 1.00 42.65 718 LEU D CA 1
ATOM 10964 C C . LEU B 1 650 ? -6.192 -62.753 43.190 1.00 39.24 718 LEU D C 1
ATOM 10965 O O . LEU B 1 650 ? -5.179 -62.080 42.998 1.00 39.06 718 LEU D O 1
ATOM 10970 N N . LYS B 1 651 ? -6.482 -63.845 42.482 1.00 39.37 719 LYS D N 1
ATOM 10971 C CA . LYS B 1 651 ? -5.562 -64.448 41.510 1.00 45.64 719 LYS D CA 1
ATOM 10972 C C . LYS B 1 651 ? -5.221 -63.604 40.283 1.00 45.83 719 LYS D C 1
ATOM 10973 O O . LYS B 1 651 ? -4.123 -63.718 39.740 1.00 45.52 719 LYS D O 1
ATOM 10979 N N . SER B 1 652 ? -6.155 -62.776 39.826 1.00 46.52 720 SER D N 1
ATOM 10980 C CA . SER B 1 652 ? -5.934 -62.015 38.595 1.00 41.09 720 SER D CA 1
ATOM 10981 C C . SER B 1 652 ? -5.487 -60.597 38.880 1.00 38.41 720 SER D C 1
ATOM 10982 O O . SER B 1 652 ? -5.271 -59.815 37.963 1.00 48.95 720 SER D O 1
ATOM 10985 N N . LEU B 1 653 ? -5.342 -60.272 40.153 1.00 34.99 721 LEU D N 1
ATOM 10986 C CA . LEU B 1 653 ? -5.028 -58.913 40.543 1.00 35.52 721 LEU D CA 1
ATOM 10987 C C . LEU B 1 653 ? -3.771 -58.408 39.829 1.00 42.21 721 LEU D C 1
ATOM 10988 O O . LEU B 1 653 ? -2.799 -59.157 39.650 1.00 46.79 721 LEU D O 1
ATOM 10993 N N . MET B 1 654 ? -3.807 -57.158 39.378 1.00 30.00 722 MET D N 1
ATOM 10994 C CA . MET B 1 654 ? -2.604 -56.545 38.825 1.00 28.46 722 MET D CA 1
ATOM 10995 C C . MET B 1 654 ? -2.461 -55.063 39.180 1.00 28.31 722 MET D C 1
ATOM 10996 O O . MET B 1 654 ? -1.502 -54.402 38.778 1.00 30.61 722 MET D O 1
ATOM 11001 N N . PHE B 1 655 ? -3.437 -54.538 39.905 1.00 23.28 723 PHE D N 1
ATOM 11002 C CA . PHE B 1 655 ? -3.427 -53.142 40.304 1.00 28.81 723 PHE D CA 1
ATOM 11003 C C . PHE B 1 655 ? -4.219 -53.019 41.604 1.00 30.71 723 PHE D C 1
ATOM 11004 O O . PHE B 1 655 ? -5.405 -53.349 41.661 1.00 33.26 723 PHE D O 1
ATOM 11012 N N . PHE B 1 656 ? -3.558 -52.574 42.659 1.00 31.07 724 PHE D N 1
ATOM 11013 C CA . PHE B 1 656 ? -4.199 -52.487 43.963 1.00 29.94 724 PHE D CA 1
ATOM 11014 C C . PHE B 1 656 ? -3.833 -51.153 44.556 1.00 30.13 724 PHE D C 1
ATOM 11015 O O . PHE B 1 656 ? -2.681 -50.902 44.867 1.00 30.17 724 PHE D O 1
ATOM 11023 N N . ASP B 1 657 ? -4.825 -50.294 44.705 1.00 33.02 725 ASP D N 1
ATOM 11024 C CA . ASP B 1 657 ? -4.574 -48.892 44.976 1.00 32.92 725 ASP D CA 1
ATOM 11025 C C . ASP B 1 657 ? -5.004 -48.555 46.377 1.00 28.67 725 ASP D C 1
ATOM 11026 O O . ASP B 1 657 ? -6.185 -48.600 46.707 1.00 27.60 725 ASP D O 1
ATOM 11031 N N . VAL B 1 658 ? -4.052 -48.192 47.211 1.00 30.27 726 VAL D N 1
ATOM 11032 C CA . VAL B 1 658 ? -4.424 -47.853 48.563 1.00 25.72 726 VAL D CA 1
ATOM 11033 C C . VAL B 1 658 ? -3.716 -46.554 48.963 1.00 30.93 726 VAL D C 1
ATOM 11034 O O . VAL B 1 658 ? -3.490 -46.250 50.141 1.00 30.96 726 VAL D O 1
ATOM 11038 N N . TYR B 1 659 ? -3.413 -45.779 47.921 1.00 31.55 727 TYR D N 1
ATOM 11039 C CA . TYR B 1 659 ? -2.893 -44.422 48.030 1.00 28.84 727 TYR D CA 1
ATOM 11040 C C . TYR B 1 659 ? -3.893 -43.563 48.786 1.00 29.59 727 TYR D C 1
ATOM 11041 O O . TYR B 1 659 ? -5.088 -43.845 48.780 1.00 29.35 727 TYR D O 1
ATOM 11050 N N . GLY B 1 660 ? -3.403 -42.540 49.472 1.00 29.37 728 GLY D N 1
ATOM 11051 C CA . GLY B 1 660 ? -4.265 -41.644 50.218 1.00 26.86 728 GLY D CA 1
ATOM 11052 C C . GLY B 1 660 ? -4.939 -42.266 51.442 1.00 36.76 728 GLY D C 1
ATOM 11053 O O . GLY B 1 660 ? -5.918 -41.735 51.952 1.00 35.12 728 GLY D O 1
ATOM 11054 N N . ASN B 1 661 ? -4.418 -43.380 51.940 1.00 33.82 729 ASN D N 1
ATOM 11055 C CA . ASN B 1 661 ? -4.981 -43.965 53.147 1.00 28.29 729 ASN D CA 1
ATOM 11056 C C . ASN B 1 661 ? -4.207 -43.566 54.414 1.00 34.13 729 ASN D C 1
ATOM 11057 O O . ASN B 1 661 ? -3.547 -42.529 54.414 1.00 36.03 729 ASN D O 1
ATOM 11062 N N . LYS B 1 662 ? -4.335 -44.348 55.492 1.00 33.67 730 LYS D N 1
ATOM 11063 C CA . LYS B 1 662 ? -3.658 -44.058 56.770 1.00 36.84 730 LYS D CA 1
ATOM 11064 C C . LYS B 1 662 ? -2.868 -45.272 57.248 1.00 40.45 730 LYS D C 1
ATOM 11065 O O . LYS B 1 662 ? -2.988 -45.677 58.410 1.00 44.37 730 LYS D O 1
ATOM 11071 N N . LEU B 1 663 ? -2.094 -45.868 56.347 1.00 36.24 731 LEU D N 1
ATOM 11072 C CA . LEU B 1 663 ? -1.374 -47.103 56.651 1.00 43.67 731 LEU D CA 1
ATOM 11073 C C . LEU B 1 663 ? -0.314 -46.930 57.743 1.00 49.46 731 LEU D C 1
ATOM 11074 O O . LEU B 1 663 ? 0.556 -46.063 57.641 1.00 49.93 731 LEU D O 1
ATOM 11079 N N . GLN B 1 664 ? -0.386 -47.755 58.785 1.00 53.29 732 GLN D N 1
ATOM 11080 C CA . GLN B 1 664 ? 0.497 -47.582 59.942 1.00 54.99 732 GLN D CA 1
ATOM 11081 C C . GLN B 1 664 ? 1.851 -48.283 59.801 1.00 51.32 732 GLN D C 1
ATOM 11082 O O . GLN B 1 664 ? 1.937 -49.430 59.343 1.00 48.12 732 GLN D O 1
ATOM 11088 N N . CYS B 1 665 ? 2.907 -47.576 60.195 1.00 51.29 733 CYS D N 1
ATOM 11089 C CA . CYS B 1 665 ? 4.248 -48.158 60.263 1.00 56.39 733 CYS D CA 1
ATOM 11090 C C . CYS B 1 665 ? 4.362 -48.957 61.561 1.00 50.59 733 CYS D C 1
ATOM 11091 O O . CYS B 1 665 ? 4.915 -48.486 62.546 1.00 45.51 733 CYS D O 1
ATOM 11094 N N . THR B 1 666 ? 3.744 -50.132 61.569 1.00 48.90 734 THR D N 1
ATOM 11095 C CA . THR B 1 666 ? 3.761 -51.042 62.700 1.00 45.47 734 THR D CA 1
ATOM 11096 C C . THR B 1 666 ? 3.939 -52.444 62.136 1.00 49.43 734 THR D C 1
ATOM 11097 O O . THR B 1 666 ? 4.141 -52.614 60.939 1.00 51.91 734 THR D O 1
ATOM 11101 N N . CYS B 1 667 ? 3.902 -53.447 63.003 1.00 51.94 735 CYS D N 1
ATOM 11102 C CA . CYS B 1 667 ? 4.092 -54.830 62.578 1.00 52.47 735 CYS D CA 1
ATOM 11103 C C . CYS B 1 667 ? 2.893 -55.394 61.826 1.00 49.64 735 CYS D C 1
ATOM 11104 O O . CYS B 1 667 ? 3.018 -56.379 61.100 1.00 52.74 735 CYS D O 1
ATOM 11107 N N . ASP B 1 668 ? 1.735 -54.762 62.002 1.00 44.31 736 ASP D N 1
ATOM 11108 C CA . ASP B 1 668 ? 0.523 -55.176 61.310 1.00 47.30 736 ASP D CA 1
ATOM 11109 C C . ASP B 1 668 ? 0.673 -55.067 59.795 1.00 55.37 736 ASP D C 1
ATOM 11110 O O . ASP B 1 668 ? 0.030 -55.798 59.033 1.00 55.61 736 ASP D O 1
ATOM 11115 N N . ASN B 1 669 ? 1.529 -54.152 59.357 1.00 50.23 737 ASN D N 1
ATOM 11116 C CA . ASN B 1 669 ? 1.710 -53.943 57.934 1.00 51.83 737 ASN D CA 1
ATOM 11117 C C . ASN B 1 669 ? 2.977 -54.580 57.389 1.00 55.18 737 ASN D C 1
ATOM 11118 O O . ASN B 1 669 ? 3.383 -54.311 56.259 1.00 57.68 737 ASN D O 1
ATOM 11123 N N . LEU B 1 670 ? 3.595 -55.437 58.193 1.00 51.77 738 LEU D N 1
ATOM 11124 C CA . LEU B 1 670 ? 4.804 -56.118 57.749 1.00 52.96 738 LEU D CA 1
ATOM 11125 C C . LEU B 1 670 ? 4.549 -56.983 56.521 1.00 48.35 738 LEU D C 1
ATOM 11126 O O . LEU B 1 670 ? 5.314 -56.929 55.561 1.00 56.01 738 LEU D O 1
ATOM 11131 N N . TRP B 1 671 ? 3.485 -57.782 56.546 1.00 38.18 739 TRP D N 1
ATOM 11132 C CA . TRP B 1 671 ? 3.181 -58.610 55.387 1.00 39.13 739 TRP D CA 1
ATOM 11133 C C . TRP B 1 671 ? 2.945 -57.753 54.147 1.00 48.81 739 TRP D C 1
ATOM 11134 O O . TRP B 1 671 ? 3.440 -58.070 53.057 1.00 49.74 739 TRP D O 1
ATOM 11145 N N . PHE B 1 672 ? 2.175 -56.680 54.315 1.00 45.77 740 PHE D N 1
ATOM 11146 C CA . PHE B 1 672 ? 1.859 -55.796 53.193 1.00 43.40 740 PHE D CA 1
ATOM 11147 C C . PHE B 1 672 ? 3.093 -55.129 52.604 1.00 41.88 740 PHE D C 1
ATOM 11148 O O . PHE B 1 672 ? 3.256 -55.089 51.382 1.00 40.91 740 PHE D O 1
ATOM 11156 N N . LYS B 1 673 ? 3.945 -54.591 53.472 1.00 44.74 741 LYS D N 1
ATOM 11157 C CA . LYS B 1 673 ? 5.175 -53.945 53.028 1.00 41.71 741 LYS D CA 1
ATOM 11158 C C . LYS B 1 673 ? 6.059 -54.898 52.234 1.00 44.23 741 LYS D C 1
ATOM 11159 O O . LYS B 1 673 ? 6.572 -54.544 51.172 1.00 44.22 741 LYS D O 1
ATOM 11165 N N . ASN B 1 674 ? 6.239 -56.113 52.733 1.00 47.96 742 ASN D N 1
ATOM 11166 C CA . ASN B 1 674 ? 7.092 -57.050 52.014 1.00 52.65 742 ASN D CA 1
ATOM 11167 C C . ASN B 1 674 ? 6.460 -57.512 50.710 1.00 49.45 742 ASN D C 1
ATOM 11168 O O . ASN B 1 674 ? 7.150 -57.657 49.698 1.00 52.70 742 ASN D O 1
ATOM 11173 N N . TRP B 1 675 ? 5.151 -57.744 50.741 1.00 37.88 743 TRP D N 1
ATOM 11174 C CA . TRP B 1 675 ? 4.436 -58.202 49.554 1.00 42.24 743 TRP D CA 1
ATOM 11175 C C . TRP B 1 675 ? 4.334 -57.111 48.492 1.00 41.18 743 TRP D C 1
ATOM 11176 O O . TRP B 1 675 ? 4.555 -57.373 47.324 1.00 44.17 743 TRP D O 1
ATOM 11187 N N . SER B 1 676 ? 4.013 -55.891 48.907 1.00 45.32 744 SER D N 1
ATOM 11188 C CA . SER B 1 676 ? 3.816 -54.795 47.962 1.00 48.33 744 SER D CA 1
ATOM 11189 C C . SER B 1 676 ? 5.107 -54.379 47.264 1.00 46.07 744 SER D C 1
ATOM 11190 O O . SER B 1 676 ? 5.090 -54.026 46.084 1.00 41.29 744 SER D O 1
ATOM 11193 N N . MET B 1 677 ? 6.222 -54.426 47.982 1.00 39.65 745 MET D N 1
ATOM 11194 C CA . MET B 1 677 ? 7.504 -54.065 47.377 1.00 46.24 745 MET D CA 1
ATOM 11195 C C . MET B 1 677 ? 8.030 -55.138 46.433 1.00 51.20 745 MET D C 1
ATOM 11196 O O . MET B 1 677 ? 8.712 -54.835 45.463 1.00 56.75 745 MET D O 1
ATOM 11201 N N . ASN B 1 678 ? 7.698 -56.390 46.712 1.00 52.69 746 ASN D N 1
ATOM 11202 C CA . ASN B 1 678 ? 8.312 -57.498 45.998 1.00 48.36 746 ASN D CA 1
ATOM 11203 C C . ASN B 1 678 ? 7.497 -58.120 44.882 1.00 47.49 746 ASN D C 1
ATOM 11204 O O . ASN B 1 678 ? 8.069 -58.622 43.919 1.00 47.55 746 ASN D O 1
ATOM 11209 N N . THR B 1 679 ? 6.174 -58.101 44.995 1.00 41.86 747 THR D N 1
ATOM 11210 C CA . THR B 1 679 ? 5.360 -58.710 43.950 1.00 43.38 747 THR D CA 1
ATOM 11211 C C . THR B 1 679 ? 5.578 -58.030 42.599 1.00 44.69 747 THR D C 1
ATOM 11212 O O . THR B 1 679 ? 5.655 -56.813 42.525 1.00 46.24 747 THR D O 1
ATOM 11216 N N . GLU B 1 680 ? 5.687 -58.815 41.533 1.00 49.70 748 GLU D N 1
ATOM 11217 C CA . GLU B 1 680 ? 5.839 -58.237 40.195 1.00 54.61 748 GLU D CA 1
ATOM 11218 C C . GLU B 1 680 ? 4.552 -58.393 39.398 1.00 53.11 748 GLU D C 1
ATOM 11219 O O . GLU B 1 680 ? 4.446 -57.924 38.276 1.00 59.29 748 GLU D O 1
ATOM 11225 N N . GLU B 1 681 ? 3.566 -59.029 40.009 1.00 48.08 749 GLU D N 1
ATOM 11226 C CA . GLU B 1 681 ? 2.297 -59.281 39.372 1.00 51.47 749 GLU D CA 1
ATOM 11227 C C . GLU B 1 681 ? 1.368 -58.084 39.611 1.00 52.24 749 GLU D C 1
ATOM 11228 O O . GLU B 1 681 ? 0.496 -57.791 38.785 1.00 45.40 749 GLU D O 1
ATOM 11234 N N . VAL B 1 682 ? 1.567 -57.381 40.726 1.00 44.79 750 VAL D N 1
ATOM 11235 C CA . VAL B 1 682 ? 0.648 -56.313 41.116 1.00 41.42 750 VAL D CA 1
ATOM 11236 C C . VAL B 1 682 ? 1.300 -54.953 41.314 1.00 34.40 750 VAL D C 1
ATOM 11237 O O . VAL B 1 682 ? 2.218 -54.817 42.110 1.00 42.15 750 VAL D O 1
ATOM 11241 N N . HIS B 1 683 ? 0.805 -53.939 40.609 1.00 30.31 751 HIS D N 1
ATOM 11242 C CA . HIS B 1 683 ? 1.299 -52.576 40.795 1.00 29.19 751 HIS D CA 1
ATOM 11243 C C . HIS B 1 683 ? 0.559 -51.845 41.913 1.00 30.27 751 HIS D C 1
ATOM 11244 O O . HIS B 1 683 ? -0.647 -52.003 42.069 1.00 36.77 751 HIS D O 1
ATOM 11251 N N . ILE B 1 684 ? 1.284 -51.046 42.693 1.00 33.81 752 ILE D N 1
ATOM 11252 C CA . ILE B 1 684 ? 0.680 -50.337 43.820 1.00 30.68 752 ILE D CA 1
ATOM 11253 C C . ILE B 1 684 ? 1.063 -48.864 43.777 1.00 31.78 752 ILE D C 1
ATOM 11254 O O . ILE B 1 684 ? 2.172 -48.502 44.131 1.00 28.19 752 ILE D O 1
ATOM 11259 N N . PRO B 1 685 ? 0.137 -48.021 43.286 1.00 35.63 753 PRO D N 1
ATOM 11260 C CA . PRO B 1 685 ? 0.333 -46.596 42.986 1.00 30.58 753 PRO D CA 1
ATOM 11261 C C . PRO B 1 685 ? 0.967 -45.830 44.127 1.00 30.16 753 PRO D C 1
ATOM 11262 O O . PRO B 1 685 ? 0.400 -45.830 45.220 1.00 33.64 753 PRO D O 1
ATOM 11266 N N . PHE B 1 686 ? 2.117 -45.206 43.867 1.00 34.09 754 PHE D N 1
ATOM 11267 C CA . PHE B 1 686 ? 2.784 -44.283 44.797 1.00 30.59 754 PHE D CA 1
ATOM 11268 C C . PHE B 1 686 ? 3.252 -44.947 46.085 1.00 25.91 754 PHE D C 1
ATOM 11269 O O . PHE B 1 686 ? 3.551 -44.265 47.057 1.00 27.08 754 PHE D O 1
ATOM 11277 N N . LEU B 1 687 ? 3.318 -46.276 46.059 1.00 24.70 755 LEU D N 1
ATOM 11278 C CA . LEU B 1 687 ? 3.725 -47.087 47.193 1.00 26.88 755 LEU D CA 1
ATOM 11279 C C . LEU B 1 687 ? 4.925 -46.510 47.952 1.00 28.66 755 LEU D C 1
ATOM 11280 O O . LEU B 1 687 ? 4.864 -46.371 49.163 1.00 28.17 755 LEU D O 1
ATOM 11285 N N . ARG B 1 688 ? 5.985 -46.152 47.231 1.00 28.78 756 ARG D N 1
ATOM 11286 C CA . ARG B 1 688 ? 7.216 -45.658 47.850 1.00 29.97 756 ARG D CA 1
ATOM 11287 C C . ARG B 1 688 ? 7.074 -44.253 48.423 1.00 35.43 756 ARG D C 1
ATOM 11288 O O . ARG B 1 688 ? 8.046 -43.691 48.937 1.00 36.64 756 ARG D O 1
ATOM 11296 N N . SER B 1 689 ? 5.876 -43.680 48.347 1.00 31.28 757 SER D N 1
ATOM 11297 C CA . SER B 1 689 ? 5.672 -42.351 48.918 1.00 33.01 757 SER D CA 1
ATOM 11298 C C . SER B 1 689 ? 4.867 -42.417 50.216 1.00 29.58 757 SER D C 1
ATOM 11299 O O . SER B 1 689 ? 4.744 -41.418 50.921 1.00 35.12 757 SER D O 1
ATOM 11302 N N . TYR B 1 690 ? 4.279 -43.580 50.499 1.00 22.37 758 TYR D N 1
ATOM 11303 C CA . TYR B 1 690 ? 3.374 -43.725 51.643 1.00 29.29 758 TYR D CA 1
ATOM 11304 C C . TYR B 1 690 ? 4.075 -43.377 52.949 1.00 33.97 758 TYR D C 1
ATOM 11305 O O . TYR B 1 690 ? 5.057 -44.020 53.314 1.00 33.91 758 TYR D O 1
ATOM 11314 N N . PRO B 1 691 ? 3.579 -42.343 53.641 1.00 38.29 759 PRO D N 1
ATOM 11315 C CA . PRO B 1 691 ? 4.197 -41.820 54.860 1.00 40.21 759 PRO D CA 1
ATOM 11316 C C . PRO B 1 691 ? 3.698 -42.494 56.139 1.00 50.53 759 PRO D C 1
ATOM 11317 O O . PRO B 1 691 ? 2.601 -43.068 56.179 1.00 46.40 759 PRO D O 1
ATOM 11321 N N . CYS B 1 692 ? 4.517 -42.391 57.185 1.00 55.38 760 CYS D N 1
ATOM 11322 C CA . CYS B 1 692 ? 4.170 -42.873 58.512 1.00 52.61 760 CYS D CA 1
ATOM 11323 C C . CYS B 1 692 ? 3.182 -41.917 59.177 1.00 50.19 760 CYS D C 1
ATOM 11324 O O . CYS B 1 692 ? 3.240 -40.701 58.977 1.00 50.95 760 CYS D O 1
ATOM 11327 N N . GLN B 1 693 ? 2.269 -42.476 59.961 1.00 50.75 761 GLN D N 1
ATOM 11328 C CA . GLN B 1 693 ? 1.163 -41.704 60.519 1.00 52.64 761 GLN D CA 1
ATOM 11329 C C . GLN B 1 693 ? 1.534 -40.757 61.650 1.00 62.31 761 GLN D C 1
ATOM 11330 O O . GLN B 1 693 ? 0.727 -39.900 62.020 1.00 58.27 761 GLN D O 1
ATOM 11336 N N . GLN B 1 694 ? 2.742 -40.918 62.191 1.00 74.79 762 GLN D N 1
ATOM 11337 C CA . GLN B 1 694 ? 3.247 -40.042 63.246 1.00 83.87 762 GLN D CA 1
ATOM 11338 C C . GLN B 1 694 ? 3.195 -38.596 62.772 1.00 87.84 762 GLN D C 1
ATOM 11339 O O . GLN B 1 694 ? 3.747 -38.277 61.720 1.00 92.86 762 GLN D O 1
ATOM 11345 N N . PRO B 1 695 ? 2.523 -37.719 63.543 1.00 83.47 763 PRO D N 1
ATOM 11346 C CA . PRO B 1 695 ? 2.306 -36.311 63.179 1.00 85.50 763 PRO D CA 1
ATOM 11347 C C . PRO B 1 695 ? 3.567 -35.575 62.700 1.00 93.75 763 PRO D C 1
ATOM 11348 O O . PRO B 1 695 ? 3.449 -34.653 61.889 1.00 96.25 763 PRO D O 1
ATOM 11352 N N . GLY B 1 696 ? 4.740 -35.974 63.188 1.00 93.91 764 GLY D N 1
ATOM 11353 C CA . GLY B 1 696 ? 5.995 -35.408 62.723 1.00 96.48 764 GLY D CA 1
ATOM 11354 C C . GLY B 1 696 ? 6.342 -35.811 61.295 1.00 99.75 764 GLY D C 1
ATOM 11355 O O . GLY B 1 696 ? 7.095 -35.111 60.608 1.00 99.48 764 GLY D O 1
ATOM 11356 N N . SER B 1 697 ? 5.787 -36.943 60.854 1.00 98.90 765 SER D N 1
ATOM 11357 C CA . SER B 1 697 ? 6.035 -37.496 59.515 1.00 94.21 765 SER D CA 1
ATOM 11358 C C . SER B 1 697 ? 7.520 -37.724 59.242 1.00 91.74 765 SER D C 1
ATOM 11359 O O . SER B 1 697 ? 8.225 -38.343 60.043 1.00 90.28 765 SER D O 1
ATOM 11362 N N . GLN B 1 698 ? 7.970 -37.235 58.091 1.00 92.00 766 GLN D N 1
ATOM 11363 C CA . GLN B 1 698 ? 9.370 -37.322 57.671 1.00 90.50 766 GLN D CA 1
ATOM 11364 C C . GLN B 1 698 ? 9.921 -38.751 57.632 1.00 81.32 766 GLN D C 1
ATOM 11365 O O . GLN B 1 698 ? 11.109 -38.967 57.838 1.00 82.76 766 GLN D O 1
ATOM 11371 N N . SER B 1 699 ? 9.050 -39.717 57.360 1.00 75.69 767 SER D N 1
ATOM 11372 C CA . SER B 1 699 ? 9.426 -41.129 57.346 1.00 65.51 767 SER D CA 1
ATOM 11373 C C . SER B 1 699 ? 8.448 -41.944 56.470 1.00 53.32 767 SER D C 1
ATOM 11374 O O . SER B 1 699 ? 7.280 -41.583 56.319 1.00 49.78 767 SER D O 1
ATOM 11377 N N . LEU B 1 700 ? 8.935 -43.026 55.873 1.00 40.80 768 LEU D N 1
ATOM 11378 C CA . LEU B 1 700 ? 8.144 -43.776 54.909 1.00 39.21 768 LEU D CA 1
ATOM 11379 C C . LEU B 1 700 ? 7.885 -45.205 55.330 1.00 38.70 768 LEU D C 1
ATOM 11380 O O . LEU B 1 700 ? 8.755 -45.863 55.883 1.00 38.72 768 LEU D O 1
ATOM 11385 N N . LEU B 1 701 ? 6.682 -45.685 55.020 1.00 42.42 769 LEU D N 1
ATOM 11386 C CA . LEU B 1 701 ? 6.310 -47.082 55.224 1.00 43.33 769 LEU D CA 1
ATOM 11387 C C . LEU B 1 701 ? 7.320 -47.994 54.537 1.00 45.68 769 LEU D C 1
ATOM 11388 O O . LEU B 1 701 ? 7.557 -49.122 54.967 1.00 49.18 769 LEU D O 1
ATOM 11393 N N . ILE B 1 702 ? 7.913 -47.486 53.463 1.00 44.27 770 ILE D N 1
ATOM 11394 C CA . ILE B 1 702 ? 8.792 -48.277 52.619 1.00 48.39 770 ILE D CA 1
ATOM 11395 C C . ILE B 1 702 ? 10.067 -48.645 53.379 1.00 58.59 770 ILE D C 1
ATOM 11396 O O . ILE B 1 702 ? 10.650 -49.711 53.165 1.00 60.65 770 ILE D O 1
ATOM 11401 N N . ASP B 1 703 ? 10.444 -47.783 54.317 1.00 58.16 771 ASP D N 1
ATOM 11402 C CA . ASP B 1 703 ? 11.644 -47.972 55.115 1.00 59.87 771 ASP D CA 1
ATOM 11403 C C . ASP B 1 703 ? 11.256 -48.245 56.547 1.00 62.85 771 ASP D C 1
ATOM 11404 O O . ASP B 1 703 ? 11.520 -47.429 57.417 1.00 66.37 771 ASP D O 1
ATOM 11409 N N . PHE B 1 704 ? 10.598 -49.373 56.788 1.00 67.40 772 PHE D N 1
ATOM 11410 C CA . PHE B 1 704 ? 10.102 -49.683 58.127 1.00 63.11 772 PHE D CA 1
ATOM 11411 C C . PHE B 1 704 ? 10.831 -50.824 58.839 1.00 60.87 772 PHE D C 1
ATOM 11412 O O . PHE B 1 704 ? 10.853 -51.954 58.355 1.00 48.24 772 PHE D O 1
ATOM 11420 N N . ASP B 1 705 ? 11.378 -50.497 60.011 1.00 76.25 773 ASP D N 1
ATOM 11421 C CA . ASP B 1 705 ? 12.033 -51.422 60.950 1.00 82.15 773 ASP D CA 1
ATOM 11422 C C . ASP B 1 705 ? 12.233 -52.873 60.520 1.00 89.43 773 ASP D C 1
ATOM 11423 O O . ASP B 1 705 ? 13.267 -53.209 59.943 1.00 92.77 773 ASP D O 1
ATOM 11428 N N . ASP B 1 706 ? 11.223 -53.696 60.832 1.00 94.86 774 ASP D N 1
ATOM 11429 C CA . ASP B 1 706 ? 11.185 -55.158 60.641 1.00 101.85 774 ASP D CA 1
ATOM 11430 C C . ASP B 1 706 ? 11.774 -55.871 61.867 1.00 105.15 774 ASP D C 1
ATOM 11431 O O . ASP B 1 706 ? 11.370 -56.989 62.198 1.00 103.51 774 ASP D O 1
ATOM 11436 N N . ALA B 1 707 ? 12.679 -55.197 62.575 1.00 105.07 775 ALA D N 1
ATOM 11437 C CA . ALA B 1 707 ? 13.469 -55.845 63.624 1.00 102.06 775 ALA D CA 1
ATOM 11438 C C . ALA B 1 707 ? 12.684 -56.395 64.825 1.00 101.73 775 ALA D C 1
ATOM 11439 O O . ALA B 1 707 ? 13.016 -57.466 65.340 1.00 99.20 775 ALA D O 1
ATOM 11441 N N . MET B 1 708 ? 11.652 -55.677 65.265 1.00 101.34 776 MET D N 1
ATOM 11442 C CA . MET B 1 708 ? 10.895 -56.078 66.458 1.00 94.71 776 MET D CA 1
ATOM 11443 C C . MET B 1 708 ? 9.776 -57.070 66.147 1.00 85.47 776 MET D C 1
ATOM 11444 O O . MET B 1 708 ? 9.122 -57.584 67.052 1.00 80.79 776 MET D O 1
ATOM 11449 N N . CYS B 1 709 ? 9.566 -57.334 64.863 1.00 84.27 777 CYS D N 1
ATOM 11450 C CA . CYS B 1 709 ? 8.422 -58.115 64.411 1.00 79.77 777 CYS D CA 1
ATOM 11451 C C . CYS B 1 709 ? 8.801 -59.568 64.145 1.00 77.75 777 CYS D C 1
ATOM 11452 O O . CYS B 1 709 ? 8.695 -60.417 65.029 1.00 74.32 777 CYS D O 1
#

Sequence (1418 aa):
YGFNKCTQYEFDIHHVLCIRKKITNLTEAISDIPRYTTHLNLTHNEIQVLPPWSFTNLSALVDLRLEWNSIWKIDEGAFRGLENLTLLNLVENKIQSVNNSFEGLSSLKTLLLSHNQITHIHKDAFTPLIKLKYLSLSRNNISDFSGILEAVQHLPCLERLDLTNNSIMYLDHSPRSLVSLTHLSFEGNKLRELNFSALSLPNLTNLSASRNGNKVIQNVYLKTLPQLKSLNLSGTVIKLENLSAKHLQNLRAMDLSNWELRHGHLDMKTVCHLLGNLPKLETLVFQKNVTNAEGIKQLAKCTRLLFLDLGQNSDLIYLNDSEFNALPSLQKLNLNKCQLSFINNRTWSSLQNLTSLDLSHNKFKSFPDFAFSPLKHLEFLSLSRNPITELNNLAFSGLFALKELNLAACWIVTIDRYSFTQFPNLEVLDLGDNNIRTLNHGTFRPLKKLQSLILSHNCLKILEPNSFSGLTNLRSLDLMYNSLSYFHEHLFSGLEKLLILKLGFNKITYETTRTLQYPPFIKLKSLKQLNLEGQRHGIQVVPSNFFQGLGSLQELLLGKNPSVFLDHHQFDPLINLTKLDISGTKDGDRSLYLNASLFQNLKRLKILRLENNNLESLVPDMFSSLQSLQVFSLRFNNLKVINQSHLKNLKSLMFFDVYGNKLQCTCDNLWFKNWSMNTEEVHIPFLRSYPCQQPGSQSLLIDFDDAMCYGFNKCTQYEFDIHHVLCIRKKITNLTEAISDIPRYTTHLNLTHNEIQVLPPWSFTNLSALVDLRLEWNSIWKIDEGAFRGLENLTLLNLVENKIQSVNNSFEGLSSLKTLLLSHNQITHIHKDAFTPLIKLKYLSLSRNNISDFSGILEAVQHLPCLERLDLTNNSIMYLDHSPRSLVSLTHLSFEGNKLRELNFSALSLPNLTNLSASRNGNKVIQNVYLKTLPQLKSLNLSGTVIKLENLSAKHLQNLRAMDLSNWELRHGHLDMKTVCHLLGNLPKLETLVFQKNVTNAEGIKQLAKCTRLLFLDLGQNSDLIYLNDSEFNALPSLQKLNLNKCQLSFINNRTWSSLQNLTSLDLSHNKFKSFPDFAFSPLKHLEFLSLSRNPITELNNLAFSGLFALKELNLAACWIVTIDRYSFTQFPNLEVLDLGDNNIRTLNHGTFRPLKKLQSLILSHNCLKILEPNSFSGLTNLRSLDLMYNSLSYFHEHLFSGLEKLLILKLGFNKITYETTRTLQYPPFIKLKSLKQLNLEGQRHGIQVVPSNFFQGLGSLQELLLGKNPSVFLDHHQFDPLINLTKLDISGTKDGDRSLYLNASLFQNLKRLKILRLENNNLESLVPDMFSSLQSLQVFSLRFNNLKVINQSHLKNLKSLMFFDVYGNKLQCTCDNLWFKNWSMNTEEVHIPFLRSYPCQQPGSQSLLIDFDDAMC

Solvent-accessible surface area: 58298 Å² total; per-residue (Å²): 45,5,8,53,79,0,10,2,88,50,106,51,82,67,52,2,61,0,54,158,48,165,3,96,82,5,60,115,9,9,82,50,14,22,159,88,0,34,56,1,32,0,27,58,11,81,0,97,61,0,42,66,131,7,2,75,94,5,58,33,0,47,13,0,94,0,55,119,8,30,0,136,82,23,33,110,5,0,0,92,30,0,80,91,0,44,41,0,11,0,20,56,3,108,7,115,58,9,87,50,4,3,72,10,0,38,33,0,87,28,0,48,1,17,50,9,61,0,48,103,11,84,118,65,0,2,96,21,0,89,108,0,59,66,4,17,0,18,124,20,81,0,70,63,5,42,20,2,2,62,7,2,33,151,18,76,44,5,49,111,4,42,0,20,64,9,32,0,50,117,12,12,100,59,125,37,54,11,88,34,1,32,51,6,21,0,60,16,7,93,2,100,14,1,30,1,58,16,7,46,0,49,71,0,27,52,4,16,0,6,93,5,27,148,132,70,1,93,92,25,78,5,124,22,1,72,77,2,80,32,3,50,2,27,4,14,42,14,83,21,111,54,12,43,19,151,50,2,68,47,0,70,23,3,22,7,5,10,102,69,72,203,111,18,84,35,91,14,172,32,2,17,138,8,3,44,77,8,100,101,9,68,28,0,30,0,36,57,19,0,3,55,25,107,4,0,71,66,0,4,166,31,22,172,0,48,46,0,14,0,0,52,0,30,74,1,94,135,0,54,75,52,9,0,43,56,1,74,9,0,82,88,0,26,0,26,97,2,71,0,54,81,0,28,56,156,0,0,52,31,0,95,87,0,48,14,0,26,0,18,79,3,103,0,141,58,9,41,71,94,0,0,20,20,0,128,104,1,70,62,0,5,0,13,136,0,25,1,31,89,22,47,55,86,0,5,26,15,0,111,28,0,89,64,1,35,0,21,9,0,65,0,9,51,4,59,115,131,12,0,73,43,3,56,48,0,51,44,0,29,0,5,51,4,2,0,36,57,0,42,87,7,0,0,112,33,0,97,97,0,78,28,1,48,0,12,93,12,34,0,114,87,22,56,52,64,0,0,21,6,0,71,50,0,83,26,0,27,0,37,73,13,21,7,48,155,25,65,70,82,5,6,38,27,0,85,83,0,54,49,0,78,1,0,56,2,97,0,36,24,149,64,82,123,98,36,150,100,19,11,0,62,99,0,131,33,0,70,68,1,21,0,28,10,1,60,130,0,0,35,24,2,0,38,29,0,0,84,31,0,29,29,0,74,32,0,35,0,2,133,0,50,13,0,48,0,45,79,84,2,0,59,37,0,79,51,0,44,44,0,22,0,16,14,1,60,11,7,147,91,3,13,113,18,34,57,33,0,1,94,53,0,94,128,0,92,20,0,49,2,43,32,0,7,24,50,83,22,62,106,86,11,7,24,34,0,93,34,0,55,2,0,2,0,62,58,0,8,2,86,42,0,39,102,59,35,18,99,57,15,162,36,6,79,6,0,2,2,60,24,21,58,6,60,29,58,56,92,0,37,83,0,17,50,61,0,57,106,20,164,102,5,1,0,0,8,3,92,37,10,74,13,68,120,129,54,57,178,49,60,2,18,105,34,83,66,82,133,88,52,4,8,53,77,0,11,3,86,36,106,51,58,70,50,2,64,0,56,151,42,156,5,95,80,5,59,109,5,11,83,50,12,23,160,90,0,33,55,1,34,0,27,54,11,91,0,92,62,0,44,62,134,6,1,78,93,5,50,33,0,50,14,0,90,0,53,120,7,27,0,133,84,23,32,122,5,0,0,88,31,0,95,77,0,43,40,0,12,0,21,54,3,104,7,112,57,7,89,45,4,3,76,25,0,49,36,0,82,28,0,48,0,19,57,9,69,0,45,108,12,83,116,67,0,0,96,22,0,87,111,0,65,70,3,15,0,17,125,16,82,0,67,59,5,44,22,1,2,59,7,1,41,149,16,80,41,4,55,109,4,45,0,20,59,9,34,0,52,119,11,13,103,58,122,42,57,11,85,40,2,33,49,5,22,0,57,16,10,103,1,95,16,2,28,0,64,9,8,41,0,46,74,0,28,52,3,17,0,5,97,4,24,121,135,79,0,92,80,22,81,5,121,20,1,70,73,2,84,32,3,50,2,22,2,12,34,8,80,25,110,50,14,37,17,182,47,3,78,37,0,73,23,4,22,10,6,9,92,81,78,208,91,18,80,32,94,16,175,28,1,15,139,8,3,44,80,8,101,84,10,67,29,0,30,0,36,51,21,0,3,52,26,106,4,0,71,69,0,4,174,31,20,171,0,51,46,0,14,0,0,56,0,29,77,1,89,134,0,59,78,52,8,0,49,59,1,72,10,0,82,88,0,25,0,25,96,2,69,0,56,78,0,28,32,142,0,0,44,31,0,85,83,0,48,13,0,27,0,15,84,3,104,0,140,54,12,42,70,90,0,0,19,21,1,125,105,0,72,64,0,6,0,14,134,1,22,2,30,87,22,43,60,91,0,4,30,13,0,106,28,0,85,64,0,34,0,21,8,0,63,0,9,47,4,54,99,126,12,0,73,40,2,55,48,0,55,43,0,30,0,5,44,4,1,0,38,56,0,37,76,7,0,0,116,36,0,94,99,1,76,26,0,47,0,13,92,12,36,0,111,75,14,52,55,86,0,1,26,13,1,78,48,0,84,28,0,26,0,34,91,3,18,1,44,145,27,66,64,96,3,3,39,40,0,79,83,0,51,48,0,77,0,0,46,0,88,0,37,34,148,63,80,124,100,34,150,101,11,14,0,73,75,0,118,31,0,72,71,1,18,0,29,9,1,125,122,0,0,39,23,2,0,33,32,0,0,81,34,0,27,28,0,71,33,0,36,0,2,133,0,53,13,0,48,0,44,80,82,2,0,53,35,0,93,65,0,44,45,0,21,0,15,15,2,60,9,9,143,94,4,12,115,20,33,57,32,0,0,99,45,1,90,153,0,90,20,0,47,2,43,37,0,9,22,46,83,23,65,98,83,12,7,27,41,0,102,30,0,65,2,0,3,0,63,59,0,4,3,82,37,0,38,106,54,30,18,79,82,17,164,42,3,46,4,0,2,1,55,27,22,56,8,61,33,54,57,88,1,40,77,0,28,57,54,0,52,110,23,159,107,7,1,0,0,8,3,92,34,11,72,16,76,129,128,54,54,172,53,62,2,12,110,20,92,63,96,130,71

Secondary structure (DSSP, 8-state):
---SS-EEETTEEEEEE--SS----HHHHHTTS-TT--EEE--SS---EE-TTTTTT-TT--EEE--SS---EE-TTTTTT-TT--EEE--SS---EE-S--TT-TT--EEE--SS---EE-TTTTTT-TT--EEE--SS----HHHHHHHHTT-SS--EEE--SS-------S-EE-SS--EEE-TTS--S-EE-TTEE-TT--EEE--S--SSPB--EE-TT-TT--EEE-TT--B-GGGS-GGGGTT--EEE---SSGGG----HHHHHHHHTT-TT--EEE--SS---HHHHHHHHHH---SEEE-TT-TT--EE-S-TTTT-TT-SEEE-TTS---EE-TTTSTT-TT--EEE--SS--S---TTTTTT-TT--EEE-TT----S--GGGGTT-TT--EEE-TTS------TTSSTT-TT--EEE-TTS---EE-TTTTTT-TT--EEE-TTS---EE-TTTTTT-TT--EEE--SS------TTTTTT-TT--EEE--SS---BSS----SS-TTTT-TT--EEE-TT-TT--EE--TTTTTT-TT--EEE-TT-S-EEE-S-TTTT-TT--EEE-----SHHHHEEE-TTTTTT-TT--EEE--SS---S--TTSSTT-TT--EEE--SS------TTTTTT-TT--EEE-TTS---SSGGGHHHHHHHHH-SS-B-TTGGGPBPSSTT---BGGG--GGG-/---SS-EEETTEEEEEE--SS----HHHHHTTS-TT--EEE--SS---EE-TTTTTT-TT-SEEE--SS---EE-TTTTTT-TT--EEE--SS---EE-S--TT-TT--EEE--SS---EE-TTSSTT-TT--EEE--SS----HHHHHHHHTT-TT--EEE--SS---S---S-EE-SS--EEE-TTS--S-EE-TTEE-TT--EEE--S--SSPB--EE-TT-TT--EEE-TT--B-GGG--GGG-TT--EEE---SSGGG----HHHHHHHHTT-TT--EEE--SSS--HHHHHHHHHH---SEEE-TT-TT--EE-SSTTTT-TT-SEEE-TTS---EE-TTTSTT-TT--EEE--SS--S---TTTTTT-TT--EEE-TT---SS--GGGGTT-TT--EEE-TTS------TTSSTT-TT--EEE-TTS---EE-TTTTTT-TT--EEE-TTS---EE-TTTTTT-TT--EEE--SS------TTTTTT-TT--EEE-TTS---BSS----SS-TTTT-TT--EEE-TT-TT--EE--TTTTTT-TT--EEE-TT-S-EEE-S-TTTT-TT--EEE-----SHHHHEEE-TTTTTT-TT--EEE--SS------TTTTTT-TT--EEE--SS------TTTTTT-TT--EEE-TTS---SSGGGHHHHHHHHH-SS-B-TTGGGPBPSSTT---BGGG---TT-

Foldseek 3Di:
DAAAQWFADQVDNLAIERAQRQDADQQVRCVPHDLSRAHYAHAHYAHAEQDQDSQVSNLNYAYYAHAAYAYAYYDANSCASVQNHAYYHPHAYAHAEAEQRDPNPQNHAEYEPARYAYAAYDLCNCVSPQRHAYYAHEHYAYADQVRVCSNPQPRNQHAEYHHAQYAHAEDDAAAGERANYAYYEDHNYAYQEAACVRYAHARHAYYENEQHDDHEYQHHDQLSHQQHAEYEHAQPRYPLLSDDLVSQQNYAEYEDHHVALVVAADDLVSVLVNQLSRVNHAYYEYEHRHDELVSLQSVLVSHAYQYYAYANNQRHAEAAAQSCVSHLNYAEYEHAHYAYAEAACHHCLNNQNHAYYEHDHYAHQAYDACRCVSNLRHAYYEHHNYQHQDYPQRNLANNANHAEYHHENHAHADAALSNCQNHQNHAEYAPHQYAYAEQDANRCQSPQRHAEYAHYNYAYAYYDANSPPNPLNHAEYHHYHYAYADADQRRCPNQQNYAYYAYAAYQHADPDEAADPHQRCQRNQNYAYYHHEARPQFNAEQHQQNCHNQCNYAEYERDNGLADANAHQRCQSPQNYAEYEHEDNQAPPVHYHDHQQNCQRNQNYAYYHHENHQDAEDRFPSCQNNQNHAYAEHHQHAYAADDCRVVHNNNNYAEYEDHNYAHALDVRHLRVLVCQVPPPRHYYYSQQNDWHNPPVIPHHSNPRDSPPD/DAAAQWFADQPDRLAIERAQSQDADQQVRCVPHALSRAHYANAHYAHAEQDQDSQVSNLNYAYYAPAAYAHAYYDANSCASNQNHAEYHPHAYAHAEAEQHCARPQNHAEYEPANYAYAAYPLCNCVSPQNHAYYEHHHYAYQDVVRVCSNCQPRNRHAEYHHAQYAHAEDDPAAGERANYAYYEPHNYAYQEAACPRYAHARHAYYEPAQNDDNEYEHHDQLSHQQHAEYEHHQHHYPLLSDDLVSVQNYAEYEDHHNALVVAADDLVSVLVNQLSRVRHAYYHYERRHDELVSLQSVLVSHAYQYYAYENNQNHAEAQACSCVSHLNYAEYEHHNYAYAEAACNNCVNNQNHAYYEHDHYAHLAYDACRCVSPQNHAYYEHHNYQHQDYDLRNLARVANYAEYHHEHHAHADAALSRCQRHQNYAYYAHHQYAYAEQYANRCQSPQNYAEYHHDNYAHAYYDANSPPNPLNYAYYAHYHYAYADDPQCRCPNPQNHAYYAHAAYQHADPDEAADPRQHCQNNQNHAEYHHAARPQANAEQYQANCHNVCNYAYYHRDNGLADEHAHQNCQSPQNYAEYAHENNQEPPVHYDDHQANCQRNQRYAYYHHENHQDADDRFPSCQRNQNHAEAAHYQHAYAADACRVCHNNNNYAEYEHHNYQHALDVRCVRVLVCQVPDPRYYYYSQQNDWHNPPVIPHHSNDHDPPVD

Radius of gyration: 39.07 Å; Cα contacts (8 Å, |Δi|>4): 4223; chains: 2; bounding box: 107×65×102 Å

Organism: Mus musculus (NCBI:txid10090)

B-factor: mean 37.68, std 15.57, range [7.03, 208.89]

GO terms:
  GO:0034178 toll-like receptor 13 signaling pathway (P, IDA)
  GO:0005768 endosome (C, IDA)
  GO:0045087 innate immune response (P, IDA)
  GO:0019843 rRNA binding (F, IDA)
  GO:0005515 protein binding (F, IPI)
  GO:0005737 cytoplasm (C, IDA)
  GO:0002755 MyD88-dependent toll-like receptor signaling pathway (P, IGI)
  GO:0043408 regulation of MAPK cascade (P, IGI)
  GO:0009615 response to virus (P, IMP)
  GO:0042802 identical protein binding (F, IPI)

Nearest PDB structures (foldseek):
  4z0c-assembly1_D  TM=1.001E+00  e=0.000E+00  Mus musculus
  4kt1-assembly1_A  TM=4.297E-01  e=2.162E-15  Homo sapiens
  8wvy-assembly1_A  TM=4.855E-01  e=6.317E-15  Homo sapiens
  4qxe-assembly1_A  TM=3.208E-01  e=1.482E-16  Homo sapiens
  4li1-assembly1_B  TM=4.590E-01  e=4.294E-12  Xenopus tropicalis

InterPro domains:
  IPR000157 Toll/interleukin-1 receptor homology (TIR) domain [PF01582] (834-981)
  IPR000157 Toll/interleukin-1 receptor homology (TIR) domain [PS50104] (832-975)
  IPR000157 Toll/interleukin-1 receptor homology (TIR) domain [SM00255] (833-978)
  IPR001611 Leucine-rich repeat [PF13855] (129-186)
  IPR001611 Leucine-rich repeat [PF13855] (421-477)
  IPR001611 Leucine-rich repeat [PF13855] (492-552)
  IPR001611 Leucine-rich repeat [PF13855] (672-731)
  IPR001611 Leucine-rich repeat [PS51450] (175-196)
  IPR001611 Leucine-rich repeat [PS51450] (199-220)
  IPR001611 Leucine-rich repeat [PS51450] (421-442)
  IPR001611 Leucine-rich repeat [PS51450] (445-466)
  IPR001611 Leucine-rich repeat [PS51450] (493-514)
  IPR001611 Leucine-rich repeat [PS51450] (517-538)
  IPR003591 Leucine-rich repeat, typical subtype [SM00369] (106-125)
  IPR003591 Leucine-rich repeat, typical subtype [SM00369] (126-149)
  IPR003591 Leucine-rich repeat, typical subtype [SM00369] (150-172)
  IPR003591 Leucine-rich repeat, typical subtype [SM00369] (173-196)
  IPR003591 Leucine-rich repeat, typical subtype [SM00369] (197-219)
  IPR003591 Leucine-rich repeat, typical subtype [SM00369] (223-245)
  IPR003591 Leucine-rich repeat, typical subtype [SM00369] (246-269)